Protein 5Z73 (pdb70)

B-factor: mean 41.67, std 11.34, range [18.52, 95.85]

Nearest PDB structures (foldseek):
  5z74-assembly1_B  TM=1.001E+00  e=9.125E-71  Nostoc sp. PCC 7120 = FACHB-418
  5goq-assembly1_A-2  TM=9.683E-01  e=1.823E-48  Nostoc sp. PCC 7120 = FACHB-418
  5goq-assembly1_C-2  TM=9.686E-01  e=5.226E-48  Nostoc sp. PCC 7120 = FACHB-418
  5gop-assembly1_B-2  TM=9.641E-01  e=3.165E-48  Nostoc sp. PCC 7120 = FACHB-418
  5gor-assembly1_D  TM=9.678E-01  e=2.600E-47  Nostoc sp. PCC 7120 = FACHB-418

InterPro domains:
  IPR008928 Six-hairpin glycosidase superfamily [SSF48208] (21-444)
  IPR012341 Six-hairpin glycosidase-like superfamily [G3DSA:1.50.10.10] (38-444)
  IPR024746 Glycosyl hydrolase family 100 [PF12899] (17-450)
  IPR024746 Glycosyl hydrolase family 100 [PTHR31916] (11-460)

Solvent-accessible surface area: 30961 Å² total

Secondary structure (DSSP, 8-state):
-HHHHHHHHHHHHHTEEEETTEEEEE-SB---TTEEEHHHHHHHHHHHHHTT--HHHHHHHHHHHHHS--S---STTSPPTT---SEEEEE-SSSS-EEEEESSTTSSS----SHHHHHHHHHHHHHHHHHT--HHHHSHHHHHHHHH--TTTS-S----SPPB-SS----S-SS--BSBHHHHHHHHHHHHHHH---STT-HHHHHHHHHHHHHHHHHHHHHTEESHHHHHHHHT---SS---GGGS-HHHHHHHS-TT--EEEEEEETTEEEEEEEHHHH--TTTT-S-HHHHHH--HHHHTHHHHT-----EES---HHHHHHHHSS-STT-TTBTTBT-B-TT---HHHHHHTT-HHHHHHHHHHHHHHHTTTTS-S-EESTTS-EEPTTPPSSBHHHHHHHHHHHH---GGGGGGT-/-HHHHHHHHHHHHTEEEETTEEEEE-SB----EEEHHHHHHHHHHHHHTT--HHHHHHHHHHHHHS--S---STTSPPTTPPPSEEEEE----EEEEESSTTSSS----SHHHHHHHHHHHHHHHHHT--HHHHSHHHHHHHHH--TTTS-S----SPPB-SS----S-SS--BS-HHHHHHHHHHHHHHH---TTT-HHHHHHHHHHHHHHHHHHHHHTEE-HHHHHHHHH------GGGTTHHHHHHHS-TT--EEEEEEETTEEEEEEEHHHH--TTTT-S-HHHHHH--HHHHTHHHHT-----EES---HHHHHHHH---GGG-TTBTTBT-B-TT---HHHHHHTT-THHHHHHHHHHHTTTTTTT--S-EESTTS-EEPTTPPSSBHHHHHHHHHHHH---GGGGGGT-

Structure (mmCIF, N/CA/C/O backbone):
data_5Z73
#
_entry.id   5Z73
#
_cell.length_a   166.637
_cell.length_b   82.384
_cell.length_c   94.829
_cell.angle_alpha   90.00
_cell.angle_beta   118.86
_cell.angle_gamma   90.00
#
_symmetry.space_group_name_H-M   'C 1 2 1'
#
loop_
_entity.id
_entity.type
_entity.pdbx_description
1 polymer 'Alr0819 protein'
2 non-polymer GLYCEROL
3 water water
#
loop_
_atom_site.group_PDB
_atom_site.id
_atom_site.type_symbol
_atom_site.label_atom_id
_atom_site.label_alt_id
_atom_site.label_comp_id
_atom_site.label_asym_id
_atom_site.label_entity_id
_atom_site.label_seq_id
_atom_site.pdbx_PDB_ins_code
_atom_site.Cartn_x
_atom_site.Cartn_y
_atom_site.Cartn_z
_atom_site.occupancy
_atom_site.B_iso_or_equiv
_atom_site.auth_seq_id
_atom_site.auth_comp_id
_atom_site.auth_asym_id
_atom_site.auth_atom_id
_atom_site.pdbx_PDB_model_num
ATOM 1 N N . ASN A 1 10 ? 5.554 14.027 48.711 1.00 60.91 10 ASN A N 1
ATOM 2 C CA . ASN A 1 10 ? 5.817 12.877 47.785 1.00 60.76 10 ASN A CA 1
ATOM 3 C C . ASN A 1 10 ? 4.815 12.811 46.633 1.00 58.89 10 ASN A C 1
ATOM 4 O O . ASN A 1 10 ? 5.211 12.758 45.471 1.00 58.69 10 ASN A O 1
ATOM 9 N N . ASP A 1 11 ? 3.525 12.818 46.962 1.00 57.43 11 ASP A N 1
ATOM 10 C CA . ASP A 1 11 ? 2.458 12.800 45.953 1.00 56.69 11 ASP A CA 1
ATOM 11 C C . ASP A 1 11 ? 2.550 13.981 44.983 1.00 55.08 11 ASP A C 1
ATOM 12 O O . ASP A 1 11 ? 2.337 13.819 43.781 1.00 53.33 11 ASP A O 1
ATOM 17 N N . ILE A 1 12 ? 2.874 15.160 45.511 1.00 54.06 12 ILE A N 1
ATOM 18 C CA . ILE A 1 12 ? 2.926 16.391 44.710 1.00 53.82 12 ILE A CA 1
ATOM 19 C C . ILE A 1 12 ? 4.099 16.375 43.724 1.00 52.39 12 ILE A C 1
ATOM 20 O O . ILE A 1 12 ? 3.960 16.810 42.579 1.00 51.75 12 ILE A O 1
ATOM 25 N N . ILE A 1 13 ? 5.244 15.868 44.174 1.00 51.13 13 ILE A N 1
ATOM 26 C CA . ILE A 1 13 ? 6.448 15.814 43.344 1.00 49.89 13 ILE A CA 1
ATOM 27 C C . ILE A 1 13 ? 6.324 14.675 42.332 1.00 47.90 13 ILE A C 1
ATOM 28 O O . ILE A 1 13 ? 6.702 14.826 41.168 1.00 46.46 13 ILE A O 1
ATOM 33 N N . GLU A 1 14 ? 5.793 13.541 42.781 1.00 47.45 14 GLU A N 1
ATOM 34 C CA . GLU A 1 14 ? 5.550 12.401 41.894 1.00 47.37 14 GLU A CA 1
ATOM 35 C C . GLU A 1 14 ? 4.572 12.764 40.776 1.00 46.79 14 GLU A C 1
ATOM 36 O O . GLU A 1 14 ? 4.731 12.318 39.639 1.00 44.73 14 GLU A O 1
ATOM 42 N N . GLU A 1 15 ? 3.571 13.580 41.100 1.00 46.09 15 GLU A N 1
ATOM 43 C CA . GLU A 1 15 ? 2.606 14.035 40.102 1.00 47.15 15 GLU A CA 1
ATOM 44 C C . GLU A 1 15 ? 3.253 14.997 39.101 1.00 44.29 15 GLU A C 1
ATOM 45 O O . GLU A 1 15 ? 2.979 14.928 37.907 1.00 42.52 15 GLU A O 1
ATOM 51 N N . SER A 1 16 ? 4.112 15.887 39.589 1.00 42.76 16 SER A N 1
ATOM 52 C CA . SER A 1 16 ? 4.856 16.799 38.710 1.00 42.37 16 SER A CA 1
ATOM 53 C C . SER A 1 16 ? 5.804 16.027 37.785 1.00 40.37 16 SER A C 1
ATOM 54 O O . SER A 1 16 ? 5.936 16.350 36.601 1.00 38.28 16 SER A O 1
ATOM 57 N N . ALA A 1 17 ? 6.457 15.008 38.338 1.00 39.47 17 ALA A N 1
ATOM 58 C CA . ALA A 1 17 ? 7.340 14.137 37.564 1.00 39.29 17 ALA A CA 1
ATOM 59 C C . ALA A 1 17 ? 6.545 13.371 36.512 1.00 39.95 17 ALA A C 1
ATOM 60 O O . ALA A 1 17 ? 6.931 13.325 35.346 1.00 37.89 17 ALA A O 1
ATOM 62 N N . TRP A 1 18 ? 5.429 12.779 36.933 1.00 41.88 18 TRP A N 1
ATOM 63 C CA . TRP A 1 18 ? 4.572 12.009 36.029 1.00 45.14 18 TRP A CA 1
ATOM 64 C C . TRP A 1 18 ? 4.069 12.857 34.859 1.00 44.62 18 TRP A C 1
ATOM 65 O O . TRP A 1 18 ? 4.000 12.379 33.727 1.00 43.64 18 TRP A O 1
ATOM 76 N N . GLU A 1 19 ? 3.723 14.111 35.137 1.00 45.55 19 GLU A N 1
ATOM 77 C CA . GLU A 1 19 ? 3.277 15.036 34.090 1.00 46.46 19 GLU A CA 1
ATOM 78 C C . GLU A 1 19 ? 4.389 15.314 33.075 1.00 44.73 19 GLU A C 1
ATOM 79 O O . GLU A 1 19 ? 4.131 15.384 31.872 1.00 41.96 19 GLU A O 1
ATOM 85 N N . ALA A 1 20 ? 5.619 15.461 33.562 1.00 42.52 20 ALA A N 1
ATOM 86 C CA . ALA A 1 20 ? 6.781 15.610 32.684 1.00 41.49 20 ALA A CA 1
ATOM 87 C C . ALA A 1 20 ? 6.996 14.365 31.816 1.00 41.20 20 ALA A C 1
ATOM 88 O O . ALA A 1 20 ? 7.261 14.473 30.621 1.00 41.60 20 ALA A O 1
ATOM 90 N N . LEU A 1 21 ? 6.861 13.188 32.418 1.00 41.03 21 LEU A N 1
ATOM 91 C CA . LEU A 1 21 ? 7.085 11.927 31.706 1.00 41.75 21 LEU A CA 1
ATOM 92 C C . LEU A 1 21 ? 6.134 11.743 30.520 1.00 42.74 21 LEU A C 1
ATOM 93 O O . LEU A 1 21 ? 6.555 11.314 29.445 1.00 41.53 21 LEU A O 1
ATOM 98 N N . GLU A 1 22 ? 4.858 12.070 30.710 1.00 44.10 22 GLU A N 1
ATOM 99 C CA . GLU A 1 22 ? 3.873 11.935 29.630 1.00 44.75 22 GLU A CA 1
ATOM 100 C C . GLU A 1 22 ? 4.185 12.848 28.446 1.00 43.39 22 GLU A C 1
ATOM 101 O O . GLU A 1 22 ? 3.952 12.477 27.297 1.00 42.39 22 GLU A O 1
ATOM 107 N N . LYS A 1 23 ? 4.730 14.031 28.727 1.00 42.71 23 LYS A N 1
ATOM 108 C CA . LYS A 1 23 ? 5.145 14.959 27.671 1.00 42.67 23 LYS A CA 1
ATOM 109 C C . LYS A 1 23 ? 6.303 14.430 26.823 1.00 40.93 23 LYS A C 1
ATOM 110 O O . LYS A 1 23 ? 6.467 14.841 25.674 1.00 39.56 23 LYS A O 1
ATOM 116 N N . SER A 1 24 ? 7.111 13.538 27.394 1.00 38.25 24 SER A N 1
ATOM 117 C CA . SER A 1 24 ? 8.277 12.994 26.694 1.00 37.58 24 SER A CA 1
ATOM 118 C C . SER A 1 24 ? 7.929 11.855 25.730 1.00 37.85 24 SER A C 1
ATOM 119 O O . SER A 1 24 ? 8.787 11.402 24.976 1.00 36.11 24 SER A O 1
ATOM 122 N N . ILE A 1 25 ? 6.679 11.396 25.757 1.00 38.78 25 ILE A N 1
ATOM 123 C CA . ILE A 1 25 ? 6.238 10.293 24.898 1.00 39.66 25 ILE A CA 1
ATOM 124 C C . ILE A 1 25 ? 6.449 10.636 23.421 1.00 39.64 25 ILE A C 1
ATOM 125 O O . ILE A 1 25 ? 6.095 11.723 22.966 1.00 39.89 25 ILE A O 1
ATOM 130 N N . LEU A 1 26 ? 7.051 9.696 22.697 1.00 39.37 26 LEU A N 1
ATOM 131 C CA . LEU A 1 26 ? 7.333 9.834 21.272 1.00 39.82 26 LEU A CA 1
ATOM 132 C C . LEU A 1 26 ? 6.310 9.027 20.480 1.00 40.09 26 LEU A C 1
ATOM 133 O O . LEU A 1 26 ? 6.056 7.867 20.796 1.00 38.85 26 LEU A O 1
ATOM 138 N N . TYR A 1 27 ? 5.743 9.647 19.446 1.00 41.75 27 TYR A N 1
ATOM 139 C CA . TYR A 1 27 ? 4.687 9.029 18.645 1.00 43.26 27 TYR A CA 1
ATOM 140 C C . TYR A 1 27 ? 5.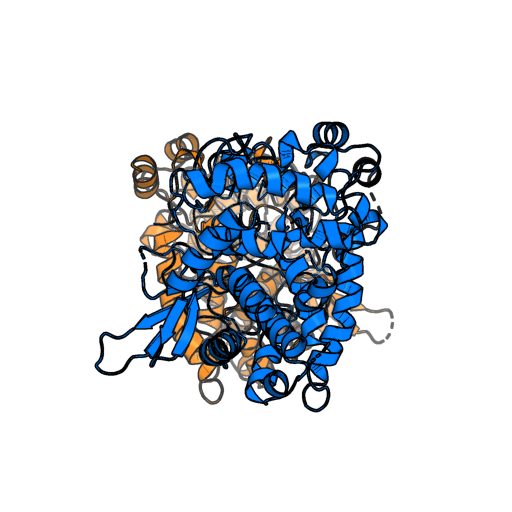152 8.684 17.233 1.00 43.41 27 TYR A C 1
ATOM 141 O O . TYR A 1 27 ? 5.923 9.422 16.616 1.00 43.47 27 TYR A O 1
ATOM 150 N N . TYR A 1 28 ? 4.669 7.549 16.739 1.00 43.85 28 TYR A N 1
ATOM 151 C CA . TYR A 1 28 ? 4.990 7.060 15.400 1.00 44.89 28 TYR A CA 1
ATOM 152 C C . TYR A 1 28 ? 3.728 6.440 14.797 1.00 45.40 28 TYR A C 1
ATOM 153 O O . TYR A 1 28 ? 3.193 5.471 15.333 1.00 45.24 28 TYR A O 1
ATOM 162 N N . LYS A 1 29 ? 3.253 7.021 13.696 1.00 47.44 29 LYS A N 1
ATOM 163 C CA . LYS A 1 29 ? 1.992 6.608 13.056 1.00 48.13 29 LYS A CA 1
ATOM 164 C C . LYS A 1 29 ? 0.809 6.735 14.021 1.00 48.36 29 LYS A C 1
ATOM 165 O O . LYS A 1 29 ? -0.103 5.905 14.011 1.00 48.89 29 LYS A O 1
ATOM 171 N N . GLY A 1 30 ? 0.843 7.758 14.872 1.00 48.73 30 GLY A N 1
ATOM 172 C CA . GLY A 1 30 ? -0.202 7.974 15.877 1.00 49.11 30 GLY A CA 1
ATOM 173 C C . GLY A 1 30 ? -0.085 7.120 17.133 1.00 49.89 30 GLY A C 1
ATOM 174 O O . GLY A 1 30 ? -0.804 7.356 18.106 1.00 49.55 30 GLY A O 1
ATOM 175 N N . ARG A 1 31 ? 0.813 6.133 17.115 1.00 50.26 31 ARG A N 1
ATOM 176 C CA . ARG A 1 31 ? 1.039 5.236 18.253 1.00 50.96 31 ARG A CA 1
ATOM 177 C C . ARG A 1 31 ? 2.242 5.686 19.083 1.00 48.82 31 ARG A C 1
ATOM 178 O O . ARG A 1 31 ? 3.230 6.160 18.527 1.00 46.99 31 ARG A O 1
ATOM 186 N N . PRO A 1 32 ? 2.179 5.501 20.414 1.00 47.06 32 PRO A N 1
ATOM 187 C CA . PRO A 1 32 ? 3.362 5.757 21.229 1.00 45.82 32 PRO A CA 1
ATOM 188 C C . PRO A 1 32 ? 4.383 4.638 21.054 1.00 43.47 32 PRO A C 1
ATOM 189 O O . PRO A 1 32 ? 4.035 3.470 21.201 1.00 43.58 32 PRO A O 1
ATOM 193 N N . VAL A 1 33 ? 5.624 4.996 20.733 1.00 42.10 33 VAL A N 1
ATOM 194 C CA . VAL A 1 33 ? 6.681 3.996 20.498 1.00 41.16 33 VAL A CA 1
ATOM 195 C C . VAL A 1 33 ? 7.903 4.132 21.411 1.00 39.35 33 VAL A C 1
ATOM 196 O O . VAL A 1 33 ? 8.848 3.357 21.292 1.00 38.82 33 VAL A O 1
ATOM 200 N N . GLY A 1 34 ? 7.879 5.103 22.315 1.00 38.77 34 GLY A N 1
ATOM 201 C CA . GLY A 1 34 ? 8.986 5.326 23.246 1.00 38.24 34 GLY A CA 1
ATOM 202 C C . GLY A 1 34 ? 8.890 6.682 23.916 1.00 38.07 34 GLY A C 1
ATOM 203 O O . GLY A 1 34 ? 7.861 7.354 23.827 1.00 38.73 34 GLY A O 1
ATOM 204 N N . THR A 1 35 ? 9.959 7.070 24.606 1.00 37.39 35 THR A N 1
ATOM 205 C CA . THR A 1 35 ? 10.092 8.426 25.147 1.00 36.20 35 THR A CA 1
ATOM 206 C C . THR A 1 35 ? 11.368 9.062 24.622 1.00 36.58 35 THR A C 1
ATOM 207 O O . THR A 1 35 ? 12.353 8.367 24.372 1.00 36.87 35 THR A O 1
ATOM 211 N N . VAL A 1 36 ? 11.346 10.381 24.439 1.00 35.26 36 VAL A N 1
ATOM 212 C CA . VAL A 1 36 ? 12.550 11.104 24.037 1.00 35.45 36 VAL A CA 1
ATOM 213 C C . VAL A 1 36 ? 13.527 11.206 25.205 1.00 34.62 36 VAL A C 1
ATOM 214 O O . VAL A 1 36 ? 13.141 11.046 26.364 1.00 33.36 36 VAL A O 1
ATOM 218 N N . ALA A 1 37 ? 14.787 11.479 24.885 1.00 35.25 37 ALA A N 1
ATOM 219 C CA . ALA A 1 37 ? 15.850 11.571 25.892 1.00 36.11 37 ALA A CA 1
ATOM 220 C C . ALA A 1 37 ? 15.663 12.781 26.811 1.00 36.84 37 ALA A C 1
ATOM 221 O O . ALA A 1 37 ? 15.897 12.702 28.015 1.00 33.99 37 ALA A O 1
ATOM 223 N N . ALA A 1 38 ? 15.246 13.900 26.229 1.00 38.81 38 ALA A N 1
ATOM 224 C CA . ALA A 1 38 ? 14.990 15.116 26.992 1.00 40.58 38 ALA A CA 1
ATOM 225 C C . ALA A 1 38 ? 13.987 15.988 26.251 1.00 42.90 38 ALA A C 1
ATOM 226 O O . ALA A 1 38 ? 14.231 16.385 25.115 1.00 43.41 38 ALA A O 1
ATOM 228 N N . PHE A 1 39 ? 12.859 16.281 26.889 1.00 46.67 39 PHE A N 1
ATOM 229 C CA . PHE A 1 39 ? 11.806 17.051 26.230 1.00 50.30 39 PHE A CA 1
ATOM 230 C C . PHE A 1 39 ? 12.194 18.521 26.119 1.00 52.98 39 PHE A C 1
ATOM 231 O O . PHE A 1 39 ? 12.687 19.119 27.076 1.00 52.51 39 PHE A O 1
ATOM 239 N N . ASP A 1 40 ? 11.965 19.084 24.936 1.00 56.68 40 ASP A N 1
ATOM 240 C CA . ASP A 1 40 ? 12.228 20.494 24.663 1.00 59.37 40 ASP A CA 1
ATOM 241 C C . ASP A 1 40 ? 11.058 21.082 23.875 1.00 60.22 40 ASP A C 1
ATOM 242 O O . ASP A 1 40 ? 10.812 20.698 22.733 1.00 61.02 40 ASP A O 1
ATOM 247 N N . ASN A 1 47 ? 17.169 15.106 19.695 1.00 65.10 47 ASN A N 1
ATOM 248 C CA . ASN A 1 47 ? 16.070 15.790 19.023 1.00 64.86 47 ASN A CA 1
ATOM 249 C C . ASN A 1 47 ? 14.695 15.433 19.579 1.00 64.47 47 ASN A C 1
ATOM 250 O O . ASN A 1 47 ? 14.533 14.495 20.363 1.00 62.81 47 ASN A O 1
ATOM 255 N N . TYR A 1 48 ? 13.713 16.212 19.138 1.00 64.39 48 TYR A N 1
ATOM 256 C CA . TYR A 1 48 ? 12.306 16.060 19.516 1.00 63.65 48 TYR A CA 1
ATOM 257 C C . TYR A 1 48 ? 11.692 14.733 19.061 1.00 61.43 48 TYR A C 1
ATOM 258 O O . TYR A 1 48 ? 10.629 14.340 19.544 1.00 60.55 48 TYR A O 1
ATOM 267 N N . ASP A 1 49 ? 12.355 14.069 18.116 1.00 58.59 49 ASP A N 1
ATOM 268 C CA . ASP A 1 49 ? 11.858 12.831 17.521 1.00 57.21 49 ASP A CA 1
ATOM 269 C C . ASP A 1 49 ? 12.786 11.635 17.761 1.00 53.96 49 ASP A C 1
ATOM 270 O O . ASP A 1 49 ? 12.807 10.716 16.952 1.00 53.76 49 ASP A O 1
ATOM 275 N N . GLN A 1 50 ? 13.516 11.633 18.877 1.00 50.51 50 GLN A N 1
ATOM 276 C CA . GLN A 1 50 ? 14.576 10.638 19.118 1.00 48.09 50 GLN A CA 1
ATOM 277 C C . GLN A 1 50 ? 14.397 9.862 20.427 1.00 44.21 50 GLN A C 1
ATOM 278 O O . GLN A 1 50 ? 14.175 10.461 21.473 1.00 44.75 50 GLN A O 1
ATOM 284 N N . CYS A 1 51 ? 14.527 8.535 20.359 1.00 40.16 51 CYS A N 1
ATOM 285 C CA . CYS A 1 51 ? 14.396 7.657 21.533 1.00 37.25 51 CYS A CA 1
ATOM 286 C C . CYS A 1 51 ? 15.616 6.750 21.713 1.00 36.09 51 CYS A C 1
ATOM 287 O O . CYS A 1 51 ? 15.976 6.009 20.799 1.00 35.33 51 CYS A O 1
ATOM 290 N N . PHE A 1 52 ? 16.227 6.801 22.897 1.00 34.46 52 PHE A N 1
ATOM 291 C CA . PHE A 1 52 ? 17.359 5.934 23.244 1.00 33.30 52 PHE A CA 1
ATOM 292 C C . PHE A 1 52 ? 16.899 4.696 24.011 1.00 32.61 52 PHE A C 1
ATOM 293 O O . PHE A 1 52 ? 16.114 4.795 24.953 1.00 32.05 52 PHE A O 1
ATOM 301 N N . VAL A 1 53 ? 17.417 3.536 23.614 1.00 32.34 53 VAL A N 1
ATOM 302 C CA . VAL A 1 53 ? 17.044 2.263 24.228 1.00 31.43 53 VAL A CA 1
ATOM 303 C C . VAL A 1 53 ? 17.355 2.247 25.724 1.00 30.43 53 VAL A C 1
ATOM 304 O O . VAL A 1 53 ? 16.484 1.937 26.532 1.00 30.29 53 VAL A O 1
ATOM 308 N N . ARG A 1 54 ? 18.588 2.585 26.094 1.00 29.55 54 ARG A N 1
ATOM 309 C CA . ARG A 1 54 ? 18.972 2.554 27.512 1.00 29.11 54 ARG A CA 1
ATOM 310 C C . ARG A 1 54 ? 18.123 3.521 28.341 1.00 29.06 54 ARG A C 1
ATOM 311 O O . ARG A 1 54 ? 17.716 3.192 29.450 1.00 29.28 54 ARG A O 1
ATOM 319 N N . ASP A 1 55 ? 17.845 4.696 27.784 1.00 29.03 55 ASP A N 1
ATOM 320 C CA . ASP A 1 55 ? 17.000 5.696 28.455 1.00 29.85 55 ASP A CA 1
ATOM 321 C C . ASP A 1 55 ? 15.564 5.202 28.651 1.00 29.70 55 ASP A C 1
ATOM 322 O O . ASP A 1 55 ? 14.947 5.457 29.687 1.00 29.64 55 ASP A O 1
ATOM 327 N N . PHE A 1 56 ? 15.046 4.480 27.663 1.00 30.31 56 PHE A N 1
ATOM 328 C CA . PHE A 1 56 ? 13.650 4.038 27.679 1.00 31.04 56 PHE A CA 1
ATOM 329 C C . PHE A 1 56 ? 13.359 3.011 28.778 1.00 31.11 56 PHE A C 1
ATOM 330 O O . PHE A 1 56 ? 12.216 2.865 29.204 1.00 32.72 56 PHE A O 1
ATOM 338 N N . VAL A 1 57 ? 14.394 2.328 29.260 1.00 31.39 57 VAL A N 1
ATOM 339 C CA . VAL A 1 57 ? 14.224 1.286 30.277 1.00 30.65 57 VAL A CA 1
ATOM 340 C C . VAL A 1 57 ? 13.416 1.794 31.474 1.00 30.32 57 VAL A C 1
ATOM 341 O O . VAL A 1 57 ? 12.406 1.196 31.837 1.00 28.74 57 VAL A O 1
ATOM 345 N N . SER A 1 58 ? 13.863 2.891 32.081 1.00 29.55 58 SER A N 1
ATOM 346 C CA . SER A 1 58 ? 13.172 3.454 33.245 1.00 30.01 58 SER A CA 1
ATOM 347 C C . SER A 1 58 ? 11.734 3.850 32.909 1.00 30.08 58 SER A C 1
ATOM 348 O O . SER A 1 58 ? 10.818 3.568 33.681 1.00 30.30 58 SER A O 1
ATOM 351 N N . SER A 1 59 ? 11.547 4.497 31.760 1.00 31.05 59 SER A N 1
ATOM 352 C CA . SER A 1 59 ? 10.209 4.865 31.278 1.00 32.04 59 SER A CA 1
ATOM 353 C C . SER A 1 59 ? 9.328 3.628 31.109 1.00 33.03 59 SER A C 1
ATOM 354 O O . SER A 1 59 ? 8.195 3.588 31.586 1.00 33.87 59 SER A O 1
ATOM 357 N N . ALA A 1 60 ? 9.872 2.633 30.413 1.00 33.34 60 ALA A N 1
ATOM 358 C CA . ALA A 1 60 ? 9.174 1.379 30.129 1.00 32.89 60 ALA A CA 1
ATOM 359 C C . ALA A 1 60 ? 8.685 0.706 31.400 1.00 33.04 60 ALA A C 1
ATOM 360 O O . ALA A 1 60 ? 7.522 0.316 31.496 1.00 32.29 60 ALA A O 1
ATOM 362 N N . LEU A 1 61 ? 9.580 0.581 32.376 1.00 32.85 61 LEU A N 1
ATOM 363 C CA . LEU A 1 61 ? 9.254 -0.058 33.647 1.00 33.33 61 LEU A CA 1
ATOM 364 C C . LEU A 1 61 ? 8.116 0.661 34.376 1.00 34.98 61 LEU A C 1
ATOM 365 O O . LEU A 1 61 ? 7.202 0.013 34.880 1.00 34.47 61 LEU A O 1
ATOM 370 N N . ILE A 1 62 ? 8.167 1.991 34.416 1.00 36.33 62 ILE A N 1
ATOM 371 C CA . ILE A 1 62 ? 7.085 2.792 35.005 1.00 37.97 62 ILE A CA 1
ATOM 372 C C . ILE A 1 62 ? 5.768 2.556 34.268 1.00 38.27 62 ILE A C 1
ATOM 373 O O . ILE A 1 62 ? 4.732 2.334 34.896 1.00 38.67 62 ILE A O 1
ATOM 378 N N . PHE A 1 63 ? 5.811 2.606 32.942 1.00 38.23 63 PHE A N 1
ATOM 379 C CA . PHE A 1 63 ? 4.611 2.384 32.141 1.00 39.07 63 PHE A CA 1
ATOM 380 C C . PHE A 1 63 ? 4.016 0.995 32.386 1.00 39.56 63 PHE A C 1
ATOM 381 O O . PHE A 1 63 ? 2.796 0.860 32.500 1.00 40.11 63 PHE A O 1
ATOM 389 N N . LEU A 1 64 ? 4.874 -0.022 32.484 1.00 38.45 64 LEU A N 1
ATOM 390 C CA . LEU A 1 64 ? 4.433 -1.390 32.792 1.00 38.10 64 LEU A CA 1
ATOM 391 C C . LEU A 1 64 ? 3.791 -1.492 34.177 1.00 38.91 64 LEU A C 1
ATOM 392 O O . LEU A 1 64 ? 2.802 -2.208 34.359 1.00 37.79 64 LEU A O 1
ATOM 397 N N . ILE A 1 65 ? 4.360 -0.785 35.150 1.00 38.90 65 ILE A N 1
ATOM 398 C CA . ILE A 1 65 ? 3.816 -0.761 36.504 1.00 39.40 65 ILE A CA 1
ATOM 399 C C . ILE A 1 65 ? 2.422 -0.126 36.523 1.00 40.58 65 ILE A C 1
ATOM 400 O O . ILE A 1 65 ? 1.556 -0.560 37.281 1.00 39.40 65 ILE A O 1
ATOM 405 N N . LYS A 1 66 ? 2.213 0.891 35.686 1.00 41.92 66 LYS A N 1
ATOM 406 C CA . LYS A 1 66 ? 0.914 1.577 35.599 1.00 44.15 66 LYS A CA 1
ATOM 407 C C . LYS A 1 66 ? -0.061 0.946 34.591 1.00 44.81 66 LYS A C 1
ATOM 408 O O . LYS A 1 66 ? -1.097 1.531 34.280 1.00 44.94 66 LYS A O 1
ATOM 414 N N . GLY A 1 67 ? 0.272 -0.240 34.088 1.00 45.12 67 GLY A N 1
ATOM 415 C CA . GLY A 1 67 ? -0.611 -0.975 33.181 1.00 45.71 67 GLY A CA 1
ATOM 416 C C . GLY A 1 67 ? -0.660 -0.441 31.759 1.00 46.32 67 GLY A C 1
ATOM 417 O O . GLY A 1 67 ? -1.516 -0.848 30.977 1.00 45.91 67 GLY A O 1
ATOM 418 N N . LYS A 1 68 ? 0.249 0.472 31.424 1.00 46.60 68 LYS A N 1
ATOM 419 C CA . LYS A 1 68 ? 0.336 1.025 30.074 1.00 47.11 68 LYS A CA 1
ATOM 420 C C . LYS A 1 68 ? 1.369 0.238 29.275 1.00 46.01 68 LYS A C 1
ATOM 421 O O . LYS A 1 68 ? 2.495 0.691 29.064 1.00 45.13 68 LYS A O 1
ATOM 427 N N . THR A 1 69 ? 0.967 -0.950 28.834 1.00 45.01 69 THR A N 1
ATOM 428 C CA . THR A 1 69 ? 1.894 -1.911 28.233 1.00 43.80 69 THR A CA 1
ATOM 429 C C . THR A 1 69 ? 2.091 -1.717 26.727 1.00 43.34 69 THR A C 1
ATOM 430 O O . THR A 1 69 ? 3.106 -2.148 26.178 1.00 42.28 69 THR A O 1
ATOM 434 N N . ASP A 1 70 ? 1.131 -1.072 26.066 1.00 42.75 70 ASP A N 1
ATOM 435 C CA . ASP A 1 70 ? 1.150 -0.953 24.603 1.00 43.22 70 ASP A CA 1
ATOM 436 C C . ASP A 1 70 ? 2.373 -0.203 24.079 1.00 41.35 70 ASP A C 1
ATOM 437 O O . ASP A 1 70 ? 2.973 -0.614 23.089 1.00 40.38 70 ASP A O 1
ATOM 442 N N . ILE A 1 71 ? 2.733 0.898 24.733 1.00 39.66 71 ILE A N 1
ATOM 443 C CA . ILE A 1 71 ? 3.918 1.672 24.333 1.00 38.15 71 ILE A CA 1
ATOM 444 C C . ILE A 1 71 ? 5.187 0.807 24.361 1.00 36.59 71 ILE A C 1
ATOM 445 O O . ILE A 1 71 ? 6.039 0.918 23.481 1.00 36.91 71 ILE A O 1
ATOM 450 N N . VAL A 1 72 ? 5.287 -0.061 25.362 1.00 35.51 72 VAL A N 1
ATOM 451 C CA . VAL A 1 72 ? 6.436 -0.952 25.514 1.00 35.61 72 VAL A CA 1
ATOM 452 C C . VAL A 1 72 ? 6.425 -2.006 24.406 1.00 35.82 72 VAL A C 1
ATOM 453 O O . VAL A 1 72 ? 7.458 -2.278 23.795 1.00 33.75 72 VAL A O 1
ATOM 457 N N . ARG A 1 73 ? 5.251 -2.584 24.145 1.00 36.10 73 ARG A N 1
ATOM 458 C CA . ARG A 1 73 ? 5.081 -3.545 23.047 1.00 37.16 73 ARG A CA 1
ATOM 459 C C . ARG A 1 73 ? 5.509 -2.930 21.723 1.00 36.17 73 ARG A C 1
ATOM 460 O O . ARG A 1 73 ? 6.262 -3.540 20.966 1.00 35.07 73 ARG A O 1
ATOM 468 N N . ASN A 1 74 ? 5.023 -1.718 21.456 1.00 36.77 74 ASN A N 1
ATOM 469 C CA . ASN A 1 74 ? 5.343 -0.994 20.221 1.00 37.06 74 ASN A CA 1
ATOM 470 C C . ASN A 1 74 ? 6.837 -0.726 20.082 1.00 36.70 74 ASN A C 1
ATOM 471 O O . ASN A 1 74 ? 7.405 -0.893 19.004 1.00 37.77 74 ASN A O 1
ATOM 476 N N . PHE A 1 75 ? 7.460 -0.297 21.176 1.00 34.86 75 PHE A N 1
ATOM 477 C CA . PHE A 1 75 ? 8.912 -0.089 21.210 1.00 33.95 75 PHE A CA 1
ATOM 478 C C . PHE A 1 75 ? 9.658 -1.374 20.845 1.00 33.79 75 PHE A C 1
ATOM 479 O O . PHE A 1 75 ? 10.558 -1.357 20.007 1.00 33.60 75 PHE A O 1
ATOM 487 N N . LEU A 1 76 ? 9.274 -2.482 21.475 1.00 33.76 76 LEU A N 1
ATOM 488 C CA . LEU A 1 76 ? 9.938 -3.770 21.254 1.00 34.51 76 LEU A CA 1
ATOM 489 C C . LEU A 1 76 ? 9.794 -4.260 19.816 1.00 35.88 76 LEU A C 1
ATOM 490 O O . LEU A 1 76 ? 10.753 -4.756 19.223 1.00 35.30 76 LEU A O 1
ATOM 495 N N . GLU A 1 77 ? 8.591 -4.111 19.267 1.00 36.87 77 GLU A N 1
ATOM 496 C CA . GLU A 1 77 ? 8.297 -4.518 17.893 1.00 37.65 77 GLU A CA 1
ATOM 497 C C . GLU A 1 77 ? 9.105 -3.721 16.872 1.00 37.43 77 GLU A C 1
ATOM 498 O O . GLU A 1 77 ? 9.686 -4.295 15.953 1.00 37.52 77 GLU A O 1
ATOM 504 N N . GLU A 1 78 ? 9.148 -2.401 17.041 1.00 37.29 78 GLU A N 1
ATOM 505 C CA . GLU A 1 78 ? 9.829 -1.534 16.083 1.00 38.12 78 GLU A CA 1
ATOM 506 C C . GLU A 1 78 ? 11.352 -1.655 16.170 1.00 37.27 78 GLU A C 1
ATOM 507 O O . GLU A 1 78 ? 12.027 -1.720 15.146 1.00 36.95 78 GLU A O 1
ATOM 513 N N . THR A 1 79 ? 11.893 -1.691 17.385 1.00 36.51 79 THR A N 1
ATOM 514 C CA . THR A 1 79 ? 13.341 -1.868 17.562 1.00 36.00 79 THR A CA 1
ATOM 515 C C . THR A 1 79 ? 13.815 -3.230 17.032 1.00 35.75 79 THR A C 1
ATOM 516 O O . THR A 1 79 ? 14.911 -3.339 16.481 1.00 35.37 79 THR A O 1
ATOM 520 N N . LEU A 1 80 ? 12.985 -4.260 17.187 1.00 36.21 80 LEU A N 1
ATOM 521 C CA . LEU A 1 80 ? 13.297 -5.585 16.637 1.00 36.59 80 LEU A CA 1
ATOM 522 C C . LEU A 1 80 ? 13.495 -5.522 15.119 1.00 36.80 80 LEU A C 1
ATOM 523 O O . LEU A 1 80 ? 14.393 -6.166 14.579 1.00 36.41 80 LEU A O 1
ATOM 528 N N . LYS A 1 81 ? 12.660 -4.734 14.445 1.00 37.56 81 LYS A N 1
ATOM 529 C CA . LYS A 1 81 ? 12.742 -4.566 12.991 1.00 38.41 81 LYS A CA 1
ATOM 530 C C . LYS A 1 81 ? 14.018 -3.844 12.545 1.00 37.55 81 LYS A C 1
ATOM 531 O O . LYS A 1 81 ? 14.473 -4.025 11.419 1.00 36.04 81 LYS A O 1
ATOM 537 N N . LEU A 1 82 ? 14.578 -3.017 13.425 1.00 36.50 82 LEU A N 1
ATOM 538 C CA . LEU A 1 82 ? 15.797 -2.263 13.121 1.00 35.40 82 LEU A CA 1
ATOM 539 C C . LEU A 1 82 ? 17.065 -3.099 13.297 1.00 35.31 82 LEU A C 1
ATOM 540 O O . LEU A 1 82 ? 18.131 -2.721 12.822 1.00 34.50 82 LEU A O 1
ATOM 545 N N . GLN A 1 83 ? 16.943 -4.230 13.981 1.00 35.13 83 GLN A N 1
ATOM 546 C CA . GLN A 1 83 ? 18.066 -5.139 14.203 1.00 35.44 83 GLN A CA 1
ATOM 547 C C . GLN A 1 83 ? 18.580 -5.712 12.877 1.00 35.99 83 GLN A C 1
ATOM 548 O O . GLN A 1 83 ? 17.781 -6.203 12.076 1.00 35.26 83 GLN A O 1
ATOM 554 N N . PRO A 1 84 ? 19.908 -5.651 12.638 1.00 35.71 84 PRO A N 1
ATOM 555 C CA . PRO A 1 84 ? 20.445 -6.336 11.462 1.00 36.68 84 PRO A CA 1
ATOM 556 C C . PRO A 1 84 ? 20.322 -7.846 11.608 1.00 36.99 84 PRO A C 1
ATOM 557 O O . PRO A 1 84 ? 20.695 -8.404 12.643 1.00 35.61 84 PRO A O 1
ATOM 561 N N . LYS A 1 85 ? 19.781 -8.490 10.579 1.00 38.32 85 LYS A N 1
ATOM 562 C CA . LYS A 1 85 ? 19.500 -9.926 10.619 1.00 39.43 85 LYS A CA 1
ATOM 563 C C . LYS A 1 85 ? 20.618 -10.766 10.011 1.00 40.52 85 LYS A C 1
ATOM 564 O O . LYS A 1 85 ? 20.740 -11.954 10.315 1.00 40.82 85 LYS A O 1
ATOM 570 N N . ASP A 1 86 ? 21.440 -10.147 9.169 1.00 42.37 86 ASP A N 1
ATOM 571 C CA . ASP A 1 86 ? 22.470 -10.867 8.428 1.00 43.94 86 ASP A CA 1
ATOM 572 C C . ASP A 1 86 ? 23.883 -10.448 8.822 1.00 44.63 86 ASP A C 1
ATOM 573 O O . ASP A 1 86 ? 24.101 -9.367 9.371 1.00 43.32 86 ASP A O 1
ATOM 578 N N . ARG A 1 87 ? 24.832 -11.336 8.539 1.00 45.11 87 ARG A N 1
ATOM 579 C CA . ARG A 1 87 ? 26.252 -11.084 8.762 1.00 46.46 87 ARG A CA 1
ATOM 580 C C . ARG A 1 87 ? 26.689 -9.840 7.992 1.00 45.73 87 ARG A C 1
ATOM 581 O O . ARG A 1 87 ? 26.277 -9.636 6.852 1.00 45.43 87 ARG A O 1
ATOM 589 N N . GLN A 1 88 ? 27.516 -9.014 8.624 1.00 45.39 88 GLN A N 1
ATOM 590 C CA . GLN A 1 88 ? 27.989 -7.778 8.008 1.00 45.53 88 GLN A CA 1
ATOM 591 C C . GLN A 1 88 ? 29.510 -7.790 7.867 1.00 46.00 88 GLN A C 1
ATOM 592 O O . GLN A 1 88 ? 30.235 -7.778 8.864 1.00 47.09 88 GLN A O 1
ATOM 598 N N . LEU A 1 89 ? 29.977 -7.810 6.619 1.00 45.28 89 LEU A N 1
ATOM 599 C CA . LEU A 1 89 ? 31.410 -7.847 6.311 1.00 45.03 89 LEU A CA 1
ATOM 600 C C . LEU A 1 89 ? 31.976 -6.502 5.866 1.00 44.92 89 LEU A C 1
ATOM 601 O O . LEU A 1 89 ? 33.186 -6.378 5.687 1.00 45.57 89 LEU A O 1
ATOM 606 N N . ASP A 1 90 ? 31.114 -5.503 5.683 1.00 45.07 90 ASP A N 1
ATOM 607 C CA . ASP A 1 90 ? 31.556 -4.169 5.273 1.00 45.46 90 ASP A CA 1
ATOM 608 C C . ASP A 1 90 ? 31.782 -3.252 6.473 1.00 45.04 90 ASP A C 1
ATOM 609 O O . ASP A 1 90 ? 31.113 -3.373 7.504 1.00 44.62 90 ASP A O 1
ATOM 614 N N . ALA A 1 91 ? 32.732 -2.333 6.319 1.00 43.43 91 ALA A N 1
ATOM 615 C CA . ALA A 1 91 ? 33.040 -1.344 7.348 1.00 43.17 91 ALA A CA 1
ATOM 616 C C . ALA A 1 91 ? 31.922 -0.310 7.453 1.00 42.82 91 ALA A C 1
ATOM 617 O O . ALA A 1 91 ? 31.178 -0.096 6.499 1.00 42.43 91 ALA A O 1
ATOM 619 N N . TYR A 1 92 ? 31.813 0.317 8.622 1.00 42.08 92 TYR A N 1
ATOM 620 C CA . TYR A 1 92 ? 30.833 1.384 8.878 1.00 42.99 92 TYR A CA 1
ATOM 621 C C . TYR A 1 92 ? 29.371 0.922 8.813 1.00 42.30 92 TYR A C 1
ATOM 622 O O . TYR A 1 92 ? 28.471 1.727 8.563 1.00 42.06 92 TYR A O 1
ATOM 631 N N . LYS A 1 93 ? 29.148 -0.367 9.053 1.00 42.19 93 LYS A N 1
ATOM 632 C CA . LYS A 1 93 ? 27.807 -0.946 9.086 1.00 42.68 93 LYS A CA 1
ATOM 633 C C . LYS A 1 93 ? 27.690 -1.782 10.355 1.00 40.27 93 LYS A C 1
ATOM 634 O O . LYS A 1 93 ? 28.666 -2.407 10.766 1.00 38.31 93 LYS A O 1
ATOM 640 N N . PRO A 1 94 ? 26.497 -1.808 10.977 1.00 39.23 94 PRO A N 1
ATOM 641 C CA . PRO A 1 94 ? 26.363 -2.470 12.276 1.00 37.97 94 PRO A CA 1
ATOM 642 C C . PRO A 1 94 ? 26.452 -3.991 12.216 1.00 37.45 94 PRO A C 1
ATOM 643 O O . PRO A 1 94 ? 26.014 -4.609 11.245 1.00 36.52 94 PRO A O 1
ATOM 647 N N . GLY A 1 95 ? 27.015 -4.575 13.266 1.00 36.65 95 GLY A N 1
ATOM 648 C CA . GLY A 1 95 ? 27.145 -6.023 13.386 1.00 36.08 95 GLY A CA 1
ATOM 649 C C . GLY A 1 95 ? 25.810 -6.738 13.474 1.00 36.28 95 GLY A C 1
ATOM 650 O O . GLY A 1 95 ? 24.807 -6.163 13.902 1.00 34.70 95 GLY A O 1
ATOM 651 N N . ARG A 1 96 ? 25.809 -8.004 13.062 1.00 36.63 96 ARG A N 1
ATOM 652 C CA . ARG A 1 96 ? 24.607 -8.831 13.060 1.00 36.79 96 ARG A CA 1
ATOM 653 C C . ARG A 1 96 ? 24.007 -8.969 14.453 1.00 34.74 96 ARG A C 1
ATOM 654 O O . ARG A 1 96 ? 24.711 -9.292 15.409 1.00 35.00 96 ARG A O 1
ATOM 662 N N . GLY A 1 97 ? 22.704 -8.730 14.555 1.00 33.18 97 GLY A N 1
ATOM 663 C CA . GLY A 1 97 ? 21.963 -8.972 15.792 1.00 32.83 97 GLY A CA 1
ATOM 664 C C . GLY A 1 97 ? 21.978 -7.843 16.810 1.00 32.68 97 GLY A C 1
ATOM 665 O O . GLY A 1 97 ? 21.326 -7.943 17.847 1.00 33.00 97 GLY A O 1
ATOM 666 N N . LEU A 1 98 ? 22.700 -6.764 16.524 1.00 32.92 98 LEU A N 1
ATOM 667 C CA . LEU A 1 98 ? 22.783 -5.650 17.470 1.00 33.48 98 LEU A CA 1
ATOM 668 C C . LEU A 1 98 ? 21.518 -4.806 17.443 1.00 33.20 98 LEU A C 1
ATOM 669 O O . LEU A 1 98 ? 20.809 -4.757 16.438 1.00 31.87 98 LEU A O 1
ATOM 674 N N . ILE A 1 99 ? 21.248 -4.153 18.567 1.00 33.43 99 ILE A N 1
ATOM 675 C CA . ILE A 1 99 ? 20.112 -3.247 18.707 1.00 32.73 99 ILE A CA 1
ATOM 676 C C . ILE A 1 99 ? 20.673 -1.827 18.665 1.00 32.82 99 ILE A C 1
ATOM 677 O O . ILE A 1 99 ? 21.699 -1.553 19.287 1.00 33.34 99 ILE A O 1
ATOM 682 N N . PRO A 1 100 ? 20.018 -0.917 17.920 1.00 31.72 100 PRO A N 1
ATOM 683 C CA . PRO A 1 100 ? 20.570 0.434 17.830 1.00 31.61 100 PRO A CA 1
ATOM 684 C C . PRO A 1 100 ? 20.563 1.153 19.178 1.00 30.86 100 PRO A C 1
ATOM 685 O O . PRO A 1 100 ? 19.762 0.823 20.049 1.00 30.79 100 PRO A O 1
ATOM 689 N N . ALA A 1 101 ? 21.463 2.117 19.341 1.00 30.55 101 ALA A N 1
ATOM 690 C CA . ALA A 1 101 ? 21.498 2.933 20.556 1.00 30.59 101 ALA A CA 1
ATOM 691 C C . ALA A 1 101 ? 20.243 3.794 20.643 1.00 31.00 101 ALA A C 1
ATOM 692 O O . ALA A 1 101 ? 19.705 4.034 21.729 1.00 30.48 101 ALA A O 1
ATOM 694 N N . SER A 1 102 ? 19.790 4.262 19.486 1.00 31.51 102 SER A N 1
ATOM 695 C CA . SER A 1 102 ? 18.601 5.090 19.407 1.00 31.80 102 SER A CA 1
ATOM 696 C C . SER A 1 102 ? 17.958 5.005 18.032 1.00 32.80 102 SER A C 1
ATOM 697 O O . SER A 1 102 ? 18.557 4.510 17.072 1.00 31.83 102 SER A O 1
ATOM 700 N N . PHE A 1 103 ? 16.726 5.488 17.958 1.00 34.04 103 PHE A N 1
ATOM 701 C CA . PHE A 1 103 ? 16.043 5.654 16.683 1.00 36.13 103 PHE A CA 1
ATOM 702 C C . PHE A 1 103 ? 15.287 6.969 16.695 1.00 38.59 103 PHE A C 1
ATOM 703 O O . PHE A 1 103 ? 14.993 7.517 17.763 1.00 36.78 103 PHE A O 1
ATOM 711 N N . LYS A 1 104 ? 14.989 7.481 15.505 1.00 41.28 104 LYS A N 1
ATOM 712 C CA . LYS A 1 104 ? 14.172 8.680 15.393 1.00 44.92 104 LYS A CA 1
ATOM 713 C C . LYS A 1 104 ? 13.072 8.551 14.348 1.00 45.86 104 LYS A C 1
ATOM 714 O O . LYS A 1 104 ? 13.223 7.855 13.343 1.00 45.00 104 LYS A O 1
ATOM 720 N N . VAL A 1 105 ? 11.957 9.221 14.619 1.00 47.84 105 VAL A N 1
ATOM 721 C CA . VAL A 1 105 ? 10.830 9.271 13.703 1.00 50.19 105 VAL A CA 1
ATOM 722 C C . VAL A 1 105 ? 11.132 10.317 12.642 1.00 52.44 105 VAL A C 1
ATOM 723 O O . VAL A 1 105 ? 11.239 11.504 12.948 1.00 51.50 105 VAL A O 1
ATOM 727 N N . VAL A 1 106 ? 11.280 9.867 11.401 1.00 56.30 106 VAL A N 1
ATOM 728 C CA . VAL A 1 106 ? 11.491 10.769 10.282 1.00 59.83 106 VAL A CA 1
ATOM 729 C C . VAL A 1 106 ? 10.178 10.933 9.532 1.00 63.84 106 VAL A C 1
ATOM 730 O O . VAL A 1 106 ? 9.661 9.977 8.953 1.00 62.58 106 VAL A O 1
ATOM 734 N N . SER A 1 107 ? 9.653 12.154 9.554 1.00 69.35 107 SER A N 1
ATOM 735 C CA . SER A 1 107 ? 8.389 12.485 8.899 1.00 73.91 107 SER A CA 1
ATOM 736 C C . SER A 1 107 ? 8.581 13.360 7.667 1.00 77.53 107 SER A C 1
ATOM 737 O O . SER A 1 107 ? 7.605 13.879 7.124 1.00 79.65 107 SER A O 1
ATOM 740 N N . ASP A 1 108 ? 9.825 13.539 7.229 1.00 81.63 108 ASP A N 1
ATOM 741 C CA . ASP A 1 108 ? 10.105 14.434 6.105 1.00 84.83 108 ASP A CA 1
ATOM 742 C C . ASP A 1 108 ? 9.396 13.998 4.835 1.00 86.79 108 ASP A C 1
ATOM 743 O O . ASP A 1 108 ? 8.749 14.811 4.172 1.00 87.45 108 ASP A O 1
ATOM 748 N N . ASN A 1 109 ? 9.517 12.719 4.496 1.00 88.27 109 ASN A N 1
ATOM 749 C CA . ASN A 1 109 ? 8.770 12.190 3.364 1.00 88.70 109 ASN A CA 1
ATOM 750 C C . ASN A 1 109 ? 7.319 12.118 3.795 1.00 88.39 109 ASN A C 1
ATOM 751 O O . ASN A 1 109 ? 7.031 12.044 4.995 1.00 89.47 109 ASN A O 1
ATOM 756 N N . GLY A 1 110 ? 6.403 12.149 2.834 1.00 86.59 110 GLY A N 1
ATOM 757 C CA . GLY A 1 110 ? 4.979 12.111 3.161 1.00 84.16 110 GLY A CA 1
ATOM 758 C C . GLY A 1 110 ? 4.668 11.087 4.238 1.00 82.53 110 GLY A C 1
ATOM 759 O O . GLY A 1 110 ? 3.883 11.355 5.150 1.00 81.68 110 GLY A O 1
ATOM 760 N N . GLU A 1 111 ? 5.302 9.920 4.142 1.00 79.91 111 GLU A N 1
ATOM 761 C CA . GLU A 1 111 ? 5.065 8.836 5.088 1.00 77.24 111 GLU A CA 1
ATOM 762 C C . GLU A 1 111 ? 6.171 8.763 6.145 1.00 73.62 111 GLU A C 1
ATOM 763 O O . GLU A 1 111 ? 7.361 8.760 5.816 1.00 73.87 111 GLU A O 1
ATOM 769 N N . GLU A 1 112 ? 5.759 8.713 7.412 1.00 68.75 112 GLU A N 1
ATOM 770 C CA . GLU A 1 112 ? 6.685 8.575 8.533 1.00 64.90 112 GLU A CA 1
ATOM 771 C C . GLU A 1 112 ? 7.382 7.221 8.501 1.00 61.58 112 GLU A C 1
ATOM 772 O O . GLU A 1 112 ? 6.794 6.219 8.093 1.00 60.11 112 GLU A O 1
ATOM 778 N N . TYR A 1 113 ? 8.636 7.204 8.940 1.00 58.05 113 TYR A N 1
ATOM 779 C CA . TYR A 1 113 ? 9.377 5.958 9.128 1.00 55.71 113 TYR A CA 1
ATOM 780 C C . TYR A 1 113 ? 10.426 6.143 10.221 1.00 52.38 113 TYR A C 1
ATOM 781 O O . TYR A 1 113 ? 10.698 7.266 10.647 1.00 50.52 113 TYR A O 1
ATOM 790 N N . LEU A 1 114 ? 11.004 5.036 10.672 1.00 49.95 114 LEU A N 1
ATOM 791 C CA . LEU A 1 114 ? 12.014 5.073 11.729 1.00 48.37 114 LEU A CA 1
ATOM 792 C C . LEU A 1 114 ? 13.423 4.949 11.165 1.00 47.96 114 LEU A C 1
ATOM 793 O O . LEU A 1 114 ? 13.687 4.123 10.287 1.00 47.44 114 LEU A O 1
ATOM 798 N N . GLU A 1 115 ? 14.319 5.782 11.687 1.00 46.62 115 GLU A N 1
ATOM 799 C CA . GLU A 1 115 ? 15.719 5.797 11.285 1.00 45.98 115 GLU A CA 1
ATOM 800 C C . GLU A 1 115 ? 16.583 5.423 12.487 1.00 43.59 115 GLU A C 1
ATOM 801 O O . GLU A 1 115 ? 16.565 6.111 13.507 1.00 41.89 115 GLU A O 1
ATOM 807 N N . ALA A 1 116 ? 17.328 4.329 12.356 1.00 41.50 116 ALA A N 1
ATOM 808 C CA . ALA A 1 116 ? 18.129 3.787 13.455 1.00 40.06 116 ALA A CA 1
ATOM 809 C C . ALA A 1 116 ? 19.522 4.408 13.496 1.00 38.53 116 ALA A C 1
ATOM 810 O O . ALA A 1 116 ? 20.093 4.734 12.458 1.00 37.72 116 ALA A O 1
ATOM 812 N N . ASP A 1 117 ? 20.057 4.560 14.705 1.00 38.12 117 ASP A N 1
ATOM 813 C CA . ASP A 1 117 ? 21.444 4.991 14.907 1.00 37.36 117 ASP A CA 1
ATOM 814 C C . ASP A 1 117 ? 22.215 3.907 15.659 1.00 35.96 117 ASP A C 1
ATOM 815 O O . ASP A 1 117 ? 21.916 3.608 16.817 1.00 34.41 117 ASP A O 1
ATOM 820 N N . PHE A 1 118 ? 23.200 3.319 14.982 1.00 35.42 118 PHE A N 1
ATOM 821 C CA . PHE A 1 118 ? 24.092 2.325 15.579 1.00 35.36 118 PHE A CA 1
ATOM 822 C C . PHE A 1 118 ? 25.466 2.928 15.883 1.00 36.10 118 PHE A C 1
ATOM 823 O O . PHE A 1 118 ? 26.422 2.197 16.142 1.00 34.78 118 PHE A O 1
ATOM 831 N N . GLY A 1 119 ? 25.558 4.257 15.846 1.00 37.09 119 GLY A N 1
ATOM 832 C CA . GLY A 1 119 ? 26.827 4.963 16.033 1.00 39.35 119 GLY A CA 1
ATOM 833 C C . GLY A 1 119 ? 27.649 5.128 14.763 1.00 41.78 119 GLY A C 1
ATOM 834 O O . GLY A 1 119 ? 28.834 5.456 14.838 1.00 42.75 119 GLY A O 1
ATOM 835 N N . GLU A 1 120 ? 27.026 4.912 13.600 1.00 44.02 120 GLU A N 1
ATOM 836 C CA . GLU A 1 120 ? 27.725 4.950 12.296 1.00 46.41 120 GLU A CA 1
ATOM 837 C C . GLU A 1 120 ? 28.424 6.269 11.996 1.00 48.83 120 GLU A C 1
ATOM 838 O O . GLU A 1 120 ? 29.413 6.292 11.263 1.00 50.13 120 GLU A O 1
ATOM 844 N N . HIS A 1 121 ? 27.876 7.364 12.511 1.00 50.55 121 HIS A N 1
ATOM 845 C CA . HIS A 1 121 ? 28.451 8.691 12.303 1.00 53.52 121 HIS A CA 1
ATOM 846 C C . HIS A 1 121 ? 28.708 9.387 13.635 1.00 53.00 121 HIS A C 1
ATOM 847 O O . HIS A 1 121 ? 28.795 10.613 13.707 1.00 53.37 121 HIS A O 1
ATOM 854 N N . ALA A 1 122 ? 28.843 8.584 14.685 1.00 52.04 122 ALA A N 1
ATOM 855 C CA . ALA A 1 122 ? 29.206 9.078 16.000 1.00 50.75 122 ALA A CA 1
ATOM 856 C C . ALA A 1 122 ? 30.715 9.280 16.052 1.00 50.39 122 ALA A C 1
ATOM 857 O O . ALA A 1 122 ? 31.462 8.675 15.278 1.00 48.70 122 ALA A O 1
ATOM 859 N N . ILE A 1 123 ? 31.157 10.136 16.966 1.00 51.04 123 ILE A N 1
ATOM 860 C CA . ILE A 1 123 ? 32.588 10.414 17.141 1.00 51.46 123 ILE A CA 1
ATOM 861 C C . ILE A 1 123 ? 33.410 9.122 17.252 1.00 50.26 123 ILE A C 1
ATOM 862 O O . ILE A 1 123 ? 34.494 9.023 16.679 1.00 51.42 123 ILE A O 1
ATOM 867 N N . ALA A 1 124 ? 32.867 8.134 17.965 1.00 48.48 124 ALA A N 1
ATOM 868 C CA . ALA A 1 124 ? 33.412 6.776 17.986 1.00 45.86 124 ALA A CA 1
ATOM 869 C C . ALA A 1 124 ? 32.483 5.855 17.198 1.00 44.61 124 ALA A C 1
ATOM 870 O O . ALA A 1 124 ? 31.297 5.730 17.526 1.00 44.43 124 ALA A O 1
ATOM 872 N N . ARG A 1 125 ? 33.025 5.199 16.175 1.00 41.35 125 ARG A N 1
ATOM 873 C CA . ARG A 1 125 ? 32.241 4.323 15.298 1.00 40.39 125 ARG A CA 1
ATOM 874 C C . ARG A 1 125 ? 32.052 2.954 15.946 1.00 37.57 125 ARG A C 1
ATOM 875 O O . ARG A 1 125 ? 32.451 1.923 15.394 1.00 36.79 125 ARG A O 1
ATOM 883 N N . VAL A 1 126 ? 31.433 2.968 17.121 1.00 34.81 126 VAL A N 1
ATOM 884 C CA . VAL A 1 126 ? 31.210 1.775 17.925 1.00 33.97 126 VAL A CA 1
ATOM 885 C C . VAL A 1 126 ? 29.726 1.697 18.243 1.00 32.29 126 VAL A C 1
ATOM 886 O O . VAL A 1 126 ? 29.122 2.685 18.654 1.00 31.75 126 VAL A O 1
ATOM 890 N N . THR A 1 127 ? 29.143 0.521 18.031 1.00 31.40 127 THR A N 1
ATOM 891 C CA . THR A 1 127 ? 27.759 0.262 18.406 1.00 30.69 127 THR A CA 1
ATOM 892 C C . THR A 1 127 ? 27.723 -0.123 19.879 1.00 29.98 127 THR A C 1
ATOM 893 O O . THR A 1 127 ? 28.293 -1.144 20.257 1.00 29.60 127 THR A O 1
ATOM 897 N N . PRO A 1 128 ? 27.063 0.692 20.723 1.00 30.25 128 PRO A N 1
ATOM 898 C CA . PRO A 1 128 ? 27.024 0.336 22.139 1.00 29.52 128 PRO A CA 1
ATOM 899 C C . PRO A 1 128 ? 26.412 -1.037 22.382 1.00 29.71 128 PRO A C 1
ATOM 900 O O . PRO A 1 128 ? 25.404 -1.395 21.777 1.00 28.75 128 PRO A O 1
ATOM 904 N N . VAL A 1 129 ? 27.041 -1.792 23.270 1.00 30.02 129 VAL A N 1
ATOM 905 C CA . VAL A 1 129 ? 26.652 -3.172 23.533 1.00 29.77 129 VAL A CA 1
ATOM 906 C C . VAL A 1 129 ? 25.475 -3.241 24.501 1.00 29.04 129 VAL A C 1
ATOM 907 O O . VAL A 1 129 ? 24.663 -4.165 24.430 1.00 29.05 129 VAL A O 1
ATOM 911 N N . ASP A 1 130 ? 25.371 -2.264 25.400 1.00 27.94 130 ASP A N 1
ATOM 912 C CA . ASP A 1 130 ? 24.336 -2.307 26.436 1.00 27.41 130 ASP A CA 1
ATOM 913 C C . ASP A 1 130 ? 22.910 -2.322 25.873 1.00 27.56 130 ASP A C 1
ATOM 914 O O . ASP A 1 130 ? 22.033 -2.979 26.435 1.00 27.75 130 ASP A O 1
ATOM 919 N N . SER A 1 131 ? 22.690 -1.632 24.754 1.00 27.54 131 SER A N 1
ATOM 920 C CA . SER A 1 131 ? 21.345 -1.510 24.176 1.00 28.14 131 SER A CA 1
ATOM 921 C C . SER A 1 131 ? 20.666 -2.864 23.924 1.00 28.59 131 SER A C 1
ATOM 922 O O . SER A 1 131 ? 19.517 -3.072 24.330 1.00 29.15 131 SER A O 1
ATOM 925 N N . CYS A 1 132 ? 21.371 -3.783 23.271 1.00 28.85 132 CYS A N 1
ATOM 926 C CA . CYS A 1 132 ? 20.801 -5.109 22.975 1.00 29.32 132 CYS A CA 1
ATOM 927 C C . CYS A 1 132 ? 20.530 -5.924 24.241 1.00 28.75 132 CYS A C 1
ATOM 928 O O . CYS A 1 132 ? 19.586 -6.711 24.286 1.00 28.44 132 CYS A O 1
ATOM 931 N N . LEU A 1 133 ? 21.335 -5.716 25.277 1.00 28.25 133 LEU A N 1
ATOM 932 C CA . LEU A 1 133 ? 21.154 -6.437 26.535 1.00 27.41 133 LEU A CA 1
ATOM 933 C C . LEU A 1 133 ? 19.956 -5.893 27.315 1.00 27.90 133 LEU A C 1
ATOM 934 O O . LEU A 1 133 ? 19.161 -6.662 27.864 1.00 27.16 133 LEU A O 1
ATOM 939 N N . TRP A 1 134 ? 19.823 -4.570 27.354 1.00 27.47 134 TRP A N 1
ATOM 940 C CA . TRP A 1 134 ? 18.630 -3.936 27.921 1.00 27.42 134 TRP A CA 1
ATOM 941 C C . TRP A 1 134 ? 17.367 -4.360 27.163 1.00 27.60 134 TRP A C 1
ATOM 942 O O . TRP A 1 134 ? 16.316 -4.539 27.767 1.00 27.46 134 TRP A O 1
ATOM 953 N N . TRP A 1 135 ? 17.482 -4.519 25.846 1.00 27.90 135 TRP A N 1
ATOM 954 C CA . TRP A 1 135 ? 16.335 -4.877 25.004 1.00 28.65 135 TRP A CA 1
ATOM 955 C C . TRP A 1 135 ? 15.742 -6.224 25.430 1.00 28.85 135 TRP A C 1
ATOM 956 O O . TRP A 1 135 ? 14.523 -6.367 25.532 1.00 27.99 135 TRP A O 1
ATOM 967 N N . ILE A 1 136 ? 16.614 -7.195 25.690 1.00 29.17 136 ILE A N 1
ATOM 968 C CA . ILE A 1 136 ? 16.198 -8.507 26.193 1.00 30.03 136 ILE A CA 1
ATOM 969 C C . ILE A 1 136 ? 15.526 -8.401 27.561 1.00 29.55 136 ILE A C 1
ATOM 970 O O . ILE A 1 136 ? 14.506 -9.042 27.803 1.00 29.48 136 ILE A O 1
ATOM 975 N N . LEU A 1 137 ? 16.097 -7.596 28.452 1.00 29.07 137 LEU A N 1
ATOM 976 C CA . LEU A 1 137 ? 15.512 -7.393 29.778 1.00 28.80 137 LEU A CA 1
ATOM 977 C C . LEU A 1 137 ? 14.149 -6.701 29.702 1.00 28.90 137 LEU A C 1
ATOM 978 O O . LEU A 1 137 ? 13.256 -7.002 30.493 1.00 28.13 137 LEU A O 1
ATOM 983 N N . LEU A 1 138 ? 13.988 -5.780 28.755 1.00 30.07 138 LEU A N 1
ATOM 984 C CA . LEU A 1 138 ? 12.693 -5.121 28.554 1.00 31.65 138 LEU A CA 1
ATOM 985 C C . LEU A 1 138 ? 11.649 -6.052 27.949 1.00 32.13 138 LEU A C 1
ATOM 986 O O . LEU A 1 138 ? 10.459 -5.922 28.243 1.00 31.85 138 LEU A O 1
ATOM 991 N N . LEU A 1 139 ? 12.089 -6.976 27.100 1.00 32.78 139 LEU A N 1
ATOM 992 C CA . LEU A 1 139 ? 11.187 -7.978 26.546 1.00 33.51 139 LEU A CA 1
ATOM 993 C C . LEU A 1 139 ? 10.651 -8.873 27.662 1.00 34.22 139 LEU A C 1
ATOM 994 O O . LEU A 1 139 ? 9.450 -9.138 27.725 1.00 34.15 139 LEU A O 1
ATOM 999 N N . ARG A 1 140 ? 11.535 -9.323 28.550 1.00 35.34 140 ARG A N 1
ATOM 1000 C CA . ARG A 1 140 ? 11.108 -10.133 29.689 1.00 36.55 140 ARG A CA 1
ATOM 1001 C C . ARG A 1 140 ? 10.185 -9.337 30.608 1.00 36.02 140 ARG A C 1
ATOM 1002 O O . ARG A 1 140 ? 9.171 -9.859 31.083 1.00 34.90 140 ARG A O 1
ATOM 1010 N N . ALA A 1 141 ? 10.548 -8.081 30.865 1.00 35.06 141 ALA A N 1
ATOM 1011 C CA . ALA A 1 141 ? 9.721 -7.197 31.686 1.00 34.89 141 ALA A CA 1
ATOM 1012 C C . ALA A 1 141 ? 8.298 -7.127 31.133 1.00 34.59 141 ALA A C 1
ATOM 1013 O O . ALA A 1 141 ? 7.327 -7.226 31.881 1.00 33.80 141 ALA A O 1
ATOM 1015 N N . TYR A 1 142 ? 8.189 -6.967 29.818 1.00 35.86 142 TYR A N 1
ATOM 1016 C CA . TYR A 1 142 ? 6.888 -6.887 29.155 1.00 37.28 142 TYR A CA 1
ATOM 1017 C C . TYR A 1 142 ? 6.049 -8.154 29.353 1.00 37.98 142 TYR A C 1
ATOM 1018 O O . TYR A 1 142 ? 4.875 -8.073 29.718 1.00 39.05 142 TYR A O 1
ATOM 1027 N N . VAL A 1 143 ? 6.646 -9.314 29.098 1.00 37.89 143 VAL A N 1
ATOM 1028 C CA . VAL A 1 143 ? 5.911 -10.584 29.200 1.00 38.78 143 VAL A CA 1
ATOM 1029 C C . VAL A 1 143 ? 5.579 -10.949 30.651 1.00 39.43 143 VAL A C 1
ATOM 1030 O O . VAL A 1 143 ? 4.548 -11.574 30.915 1.00 38.86 143 VAL A O 1
ATOM 1034 N N . VAL A 1 144 ? 6.438 -10.545 31.585 1.00 39.08 144 VAL A N 1
ATOM 1035 C CA . VAL A 1 144 ? 6.154 -10.714 33.012 1.00 39.59 144 VAL A CA 1
ATOM 1036 C C . VAL A 1 144 ? 5.005 -9.793 33.438 1.00 39.73 144 VAL A C 1
ATOM 1037 O O . VAL A 1 144 ? 4.090 -10.224 34.139 1.00 38.45 144 VAL A O 1
ATOM 1041 N N . ALA A 1 145 ? 5.052 -8.535 33.006 1.00 39.87 145 ALA A N 1
ATOM 1042 C CA . ALA A 1 145 ? 3.997 -7.566 33.318 1.00 40.34 145 ALA A CA 1
ATOM 1043 C C . ALA A 1 145 ? 2.660 -7.987 32.712 1.00 41.26 145 ALA A C 1
ATOM 1044 O O . ALA A 1 145 ? 1.605 -7.787 33.313 1.00 40.13 145 ALA A O 1
ATOM 1046 N N . SER A 1 146 ? 2.727 -8.576 31.520 1.00 42.64 146 SER A N 1
ATOM 1047 C CA . SER A 1 146 ? 1.546 -9.029 30.788 1.00 43.69 146 SER A CA 1
ATOM 1048 C C . SER A 1 146 ? 1.062 -10.412 31.225 1.00 45.60 146 SER A C 1
ATOM 1049 O O . SER A 1 146 ? -0.032 -10.834 30.841 1.00 45.95 146 SER A O 1
ATOM 1052 N N . LYS A 1 147 ? 1.880 -11.113 32.011 1.00 46.82 147 LYS A N 1
ATOM 1053 C CA . LYS A 1 147 ? 1.620 -12.505 32.391 1.00 47.49 147 LYS A CA 1
ATOM 1054 C C . LYS A 1 147 ? 1.320 -13.350 31.157 1.00 47.37 147 LYS A C 1
ATOM 1055 O O . LYS A 1 147 ? 0.407 -14.176 31.155 1.00 47.07 147 LYS A O 1
ATOM 1061 N N . ASP A 1 148 ? 2.102 -13.121 30.109 1.00 45.77 148 ASP A N 1
ATOM 1062 C CA . ASP A 1 148 ? 1.890 -13.763 28.822 1.00 46.64 148 ASP A CA 1
ATOM 1063 C C . ASP A 1 148 ? 3.170 -13.668 27.999 1.00 46.23 148 ASP A C 1
ATOM 1064 O O . ASP A 1 148 ? 3.624 -12.572 27.668 1.00 45.39 148 ASP A O 1
ATOM 1069 N N . PHE A 1 149 ? 3.734 -14.827 27.667 1.00 45.40 149 PHE A N 1
ATOM 1070 C CA . PHE A 1 149 ? 4.986 -14.913 26.911 1.00 45.78 149 PHE A CA 1
ATOM 1071 C C . PHE A 1 149 ? 4.764 -14.938 25.396 1.00 44.81 149 PHE A C 1
ATOM 1072 O O . PHE A 1 149 ? 5.721 -15.084 24.630 1.00 44.85 149 PHE A O 1
ATOM 1080 N N . SER A 1 150 ? 3.512 -14.778 24.968 1.00 43.89 150 SER A N 1
ATOM 1081 C CA . SER A 1 150 ? 3.143 -14.885 23.553 1.00 42.71 150 SER A CA 1
ATOM 1082 C C . SER A 1 150 ? 4.009 -14.015 22.648 1.00 41.33 150 SER A C 1
ATOM 1083 O O . SER A 1 150 ? 4.494 -14.481 21.615 1.00 39.84 150 SER A O 1
ATOM 1086 N N . LEU A 1 151 ? 4.213 -12.758 23.038 1.00 39.92 151 LEU A N 1
ATOM 1087 C CA . LEU A 1 151 ? 5.027 -11.843 22.237 1.00 39.67 151 LEU A CA 1
ATOM 1088 C C . LEU A 1 151 ? 6.448 -12.372 22.046 1.00 38.80 151 LEU A C 1
ATOM 1089 O O . LEU A 1 151 ? 6.976 -12.351 20.935 1.00 37.25 151 LEU A O 1
ATOM 1094 N N . ALA A 1 152 ? 7.052 -12.851 23.131 1.00 39.11 152 ALA A N 1
ATOM 1095 C CA . ALA A 1 152 ? 8.415 -13.387 23.088 1.00 39.31 152 ALA A CA 1
ATOM 1096 C C . ALA A 1 152 ? 8.495 -14.681 22.273 1.00 40.10 152 ALA A C 1
ATOM 1097 O O . ALA A 1 152 ? 9.530 -14.977 21.671 1.00 38.61 152 ALA A O 1
ATOM 1099 N N . TYR A 1 153 ? 7.400 -15.441 22.252 1.00 40.86 153 TYR A N 1
ATOM 1100 C CA . TYR A 1 153 ? 7.349 -16.717 21.530 1.00 41.62 153 TYR A CA 1
ATOM 1101 C C . TYR A 1 153 ? 7.131 -16.589 20.020 1.00 42.24 153 TYR A C 1
ATOM 1102 O O . TYR A 1 153 ? 7.250 -17.582 19.304 1.00 43.71 153 TYR A O 1
ATOM 1111 N N . GLN A 1 154 ? 6.805 -15.395 19.534 1.00 42.42 154 GLN A N 1
ATOM 1112 C CA . GLN A 1 154 ? 6.703 -15.172 18.089 1.00 43.36 154 GLN A CA 1
ATOM 1113 C C . GLN A 1 154 ? 8.068 -15.413 17.431 1.00 43.62 154 GLN A C 1
ATOM 1114 O O . GLN A 1 154 ? 9.091 -14.973 17.964 1.00 43.16 154 GLN A O 1
ATOM 1120 N N . PRO A 1 155 ? 8.093 -16.116 16.278 1.00 44.08 155 PRO A N 1
ATOM 1121 C CA . PRO A 1 155 ? 9.369 -16.496 15.659 1.00 43.75 155 PRO A CA 1
ATOM 1122 C C . PRO A 1 155 ? 10.342 -15.335 15.444 1.00 43.54 155 PRO A C 1
ATOM 1123 O O . PRO A 1 155 ? 11.550 -15.519 15.597 1.00 43.10 155 PRO A O 1
ATOM 1127 N N . GLU A 1 156 ? 9.826 -14.160 15.095 1.00 43.01 156 GLU A N 1
ATOM 1128 C CA . GLU A 1 156 ? 10.679 -12.986 14.901 1.00 43.08 156 GLU A CA 1
ATOM 1129 C C . GLU A 1 156 ? 11.379 -12.561 16.202 1.00 40.73 156 GLU A C 1
ATOM 1130 O O . GLU A 1 156 ? 12.516 -12.107 16.170 1.00 39.38 156 GLU A O 1
ATOM 1136 N N . PHE A 1 157 ? 10.706 -12.730 17.338 1.00 39.42 157 PHE A N 1
ATOM 1137 C CA . PHE A 1 157 ? 11.284 -12.362 18.636 1.00 38.69 157 PHE A CA 1
ATOM 1138 C C . PHE A 1 157 ? 12.263 -13.426 19.130 1.00 38.48 157 PHE A C 1
ATOM 1139 O O . PHE A 1 157 ? 13.304 -13.101 19.702 1.00 36.62 157 PHE A O 1
ATOM 1147 N N . GLN A 1 158 ? 11.930 -14.692 18.895 1.00 37.70 158 GLN A N 1
ATOM 1148 C CA . GLN A 1 158 ? 12.851 -15.801 19.158 1.00 38.24 158 GLN A CA 1
ATOM 1149 C C . GLN A 1 158 ? 14.163 -15.616 18.394 1.00 38.05 158 GLN A C 1
ATOM 1150 O O . GLN A 1 158 ? 15.249 -15.852 18.931 1.00 38.18 158 GLN A O 1
ATOM 1156 N N . THR A 1 159 ? 14.047 -15.191 17.139 1.00 38.30 159 THR A N 1
ATOM 1157 C CA . THR A 1 159 ? 15.210 -14.896 16.309 1.00 37.67 159 THR A CA 1
ATOM 1158 C C . THR A 1 159 ? 15.991 -13.707 16.868 1.00 36.84 159 THR A C 1
ATOM 1159 O O . THR A 1 159 ? 17.218 -13.752 16.944 1.00 36.05 159 THR A O 1
ATOM 1163 N N . GLY A 1 160 ? 15.274 -12.654 17.252 1.00 35.86 160 GLY A N 1
ATOM 1164 C CA . GLY A 1 160 ? 15.893 -11.458 17.832 1.00 35.65 160 GLY A CA 1
ATOM 1165 C C . GLY A 1 160 ? 16.743 -11.779 19.046 1.00 34.97 160 GLY A C 1
ATOM 1166 O O . GLY A 1 160 ? 17.884 -11.324 19.154 1.00 34.85 160 GLY A O 1
ATOM 1167 N N . ILE A 1 161 ? 16.190 -12.586 19.949 1.00 34.76 161 ILE A N 1
ATOM 1168 C CA . ILE A 1 161 ? 16.900 -13.016 21.154 1.00 35.10 161 ILE A CA 1
ATOM 1169 C C . ILE A 1 161 ? 18.122 -13.864 20.790 1.00 35.63 161 ILE A C 1
ATOM 1170 O O . ILE A 1 161 ? 19.212 -13.656 21.329 1.00 33.89 161 ILE A O 1
ATOM 1175 N N . ARG A 1 162 ? 17.928 -14.818 19.880 1.00 36.09 162 ARG A N 1
ATOM 1176 C CA . ARG A 1 162 ? 18.996 -15.733 19.473 1.00 36.70 162 ARG A CA 1
ATOM 1177 C C . ARG A 1 162 ? 20.191 -14.990 18.870 1.00 34.90 162 ARG A C 1
ATOM 1178 O O . ARG A 1 162 ? 21.338 -15.287 19.200 1.00 34.38 162 ARG A O 1
ATOM 1186 N N . LEU A 1 163 ? 19.915 -14.033 17.987 1.00 33.32 163 LEU A N 1
ATOM 1187 C CA . LEU A 1 163 ? 20.972 -13.263 17.325 1.00 33.76 163 LEU A CA 1
ATOM 1188 C C . LEU A 1 163 ? 21.815 -12.467 18.323 1.00 33.08 163 LEU A C 1
ATOM 1189 O O . LEU A 1 163 ? 23.034 -12.390 18.189 1.00 33.03 163 LEU A O 1
ATOM 1194 N N . ILE A 1 164 ? 21.159 -11.886 19.323 1.00 32.75 164 ILE A N 1
ATOM 1195 C CA . ILE A 1 164 ? 21.852 -11.134 20.372 1.00 32.31 164 ILE A CA 1
ATOM 1196 C C . ILE A 1 164 ? 22.770 -12.058 21.171 1.00 32.88 164 ILE A C 1
ATOM 1197 O O . ILE A 1 164 ? 23.934 -11.734 21.415 1.00 31.62 164 ILE A O 1
ATOM 1210 N N . GLU A 1 166 ? 23.971 -14.969 20.258 1.00 36.04 166 GLU A N 1
ATOM 1211 C CA . GLU A 1 166 ? 25.038 -15.482 19.388 1.00 36.85 166 GLU A CA 1
ATOM 1212 C C . GLU A 1 166 ? 26.238 -14.537 19.286 1.00 35.55 166 GLU A C 1
ATOM 1213 O O . GLU A 1 166 ? 27.376 -14.968 19.438 1.00 34.77 166 GLU A O 1
ATOM 1219 N N . ILE A 1 167 ? 25.984 -13.255 19.033 1.00 35.05 167 ILE A N 1
ATOM 1220 C CA . ILE A 1 167 ? 27.072 -12.277 18.925 1.00 34.90 167 ILE A CA 1
ATOM 1221 C C . ILE A 1 167 ? 27.799 -12.082 20.266 1.00 34.07 167 ILE A C 1
ATOM 1222 O O . ILE A 1 167 ? 29.015 -11.911 20.289 1.00 33.71 167 ILE A O 1
ATOM 1227 N N . CYS A 1 168 ? 27.062 -12.133 21.373 1.00 33.08 168 CYS A N 1
ATOM 1228 C CA . CYS A 1 168 ? 27.658 -11.970 22.704 1.00 33.07 168 CYS A CA 1
ATOM 1229 C C . CYS A 1 168 ? 28.412 -13.216 23.181 1.00 33.32 168 CYS A C 1
ATOM 1230 O O . CYS A 1 168 ? 29.461 -13.107 23.816 1.00 31.90 168 CYS A O 1
ATOM 1233 N N . LEU A 1 169 ? 27.867 -14.394 22.890 1.00 33.11 169 LEU A N 1
ATOM 1234 C CA . LEU A 1 169 ? 28.474 -15.656 23.328 1.00 33.91 169 LEU A CA 1
ATOM 1235 C C . LEU A 1 169 ? 29.714 -16.018 22.517 1.00 35.56 169 LEU A C 1
ATOM 1236 O O . LEU A 1 169 ? 30.699 -16.520 23.068 1.00 35.87 169 LEU A O 1
ATOM 1241 N N . ALA A 1 170 ? 29.653 -15.764 21.211 1.00 37.81 170 ALA A N 1
ATOM 1242 C CA . ALA A 1 170 ? 30.669 -16.245 20.274 1.00 39.11 170 ALA A CA 1
ATOM 1243 C C . ALA A 1 170 ? 32.041 -15.656 20.554 1.00 40.36 170 ALA A C 1
ATOM 1244 O O . ALA A 1 170 ? 32.212 -14.434 20.600 1.00 39.74 170 ALA A O 1
ATOM 1246 N N . ASN A 1 171 ? 33.013 -16.544 20.741 1.00 42.62 171 ASN A N 1
ATOM 1247 C CA . ASN A 1 171 ? 34.396 -16.145 20.923 1.00 42.81 171 ASN A CA 1
ATOM 1248 C C . ASN A 1 171 ? 34.992 -15.680 19.610 1.00 42.44 171 ASN A C 1
ATOM 1249 O O . ASN A 1 171 ? 34.796 -16.308 18.561 1.00 42.20 171 ASN A O 1
ATOM 1254 N N . ARG A 1 172 ? 35.721 -14.577 19.686 1.00 40.56 172 ARG A N 1
ATOM 1255 C CA . ARG A 1 172 ? 36.476 -14.069 18.561 1.00 40.61 172 ARG A CA 1
ATOM 1256 C C . ARG A 1 172 ? 37.940 -14.417 18.839 1.00 38.13 172 ARG A C 1
ATOM 1257 O O . ARG A 1 172 ? 38.382 -15.502 18.478 1.00 37.89 172 ARG A O 1
ATOM 1265 N N . PHE A 1 173 ? 38.667 -13.534 19.519 1.00 35.34 173 PHE A N 1
ATOM 1266 C CA . PHE A 1 173 ? 40.066 -13.780 19.888 1.00 34.14 173 PHE A CA 1
ATOM 1267 C C . PHE A 1 173 ? 40.183 -14.041 21.391 1.00 34.34 173 PHE A C 1
ATOM 1268 O O . PHE A 1 173 ? 40.986 -14.860 21.832 1.00 34.62 173 PHE A O 1
ATOM 1276 N N . ASP A 1 174 ? 39.358 -13.337 22.162 1.00 33.91 174 ASP A N 1
ATOM 1277 C CA . ASP A 1 174 ? 39.282 -13.475 23.606 1.00 32.77 174 ASP A CA 1
ATOM 1278 C C . ASP A 1 174 ? 38.371 -14.656 23.964 1.00 32.39 174 ASP A C 1
ATOM 1279 O O . ASP A 1 174 ? 37.246 -14.743 23.470 1.00 33.10 174 ASP A O 1
ATOM 1292 N N . TYR A 1 176 ? 37.694 -15.756 27.307 1.00 30.45 176 TYR A N 1
ATOM 1293 C CA . TYR A 1 176 ? 37.105 -15.692 28.645 1.00 29.92 176 TYR A CA 1
ATOM 1294 C C . TYR A 1 176 ? 35.576 -15.752 28.559 1.00 29.23 176 TYR A C 1
ATOM 1295 O O . TYR A 1 176 ? 34.999 -15.378 27.537 1.00 29.25 176 TYR A O 1
ATOM 1304 N N . PRO A 1 177 ? 34.913 -16.228 29.630 1.00 29.39 177 PRO A N 1
ATOM 1305 C CA . PRO A 1 177 ? 33.445 -16.257 29.666 1.00 29.58 177 PRO A CA 1
ATOM 1306 C C . PRO A 1 177 ? 32.813 -14.864 29.577 1.00 29.50 177 PRO A C 1
ATOM 1307 O O . PRO A 1 177 ? 31.643 -14.728 29.205 1.00 29.13 177 PRO A O 1
ATOM 1311 N N . THR A 1 178 ? 33.589 -13.849 29.940 1.00 28.97 178 THR A N 1
ATOM 1312 C CA . THR A 1 178 ? 33.172 -12.457 29.832 1.00 28.58 178 THR A CA 1
ATOM 1313 C C . THR A 1 178 ? 33.104 -11.989 28.380 1.00 29.45 178 THR A C 1
ATOM 1314 O O . THR A 1 178 ? 33.569 -12.666 27.467 1.00 29.68 178 THR A O 1
ATOM 1318 N N . LEU A 1 179 ? 32.498 -10.825 28.191 1.00 30.16 179 LEU A N 1
ATOM 1319 C CA . LEU A 1 179 ? 32.321 -10.222 26.877 1.00 30.84 179 LEU A CA 1
ATOM 1320 C C . LEU A 1 179 ? 33.412 -9.175 26.623 1.00 30.52 179 LEU A C 1
ATOM 1321 O O . LEU A 1 179 ? 33.536 -8.200 27.372 1.00 29.22 179 LEU A O 1
ATOM 1326 N N . LEU A 1 180 ? 34.203 -9.390 25.573 1.00 29.22 180 LEU A N 1
ATOM 1327 C CA . LEU A 1 180 ? 35.272 -8.462 25.202 1.00 29.32 180 LEU A CA 1
ATOM 1328 C C . LEU A 1 180 ? 34.695 -7.320 24.363 1.00 29.47 180 LEU A C 1
ATOM 1329 O O . LEU A 1 180 ? 33.987 -7.562 23.384 1.00 28.44 180 LEU A O 1
ATOM 1334 N N . VAL A 1 181 ? 35.004 -6.080 24.746 1.00 29.22 181 VAL A N 1
ATOM 1335 C CA . VAL A 1 181 ? 34.469 -4.897 24.058 1.00 29.48 181 VAL A CA 1
ATOM 1336 C C . VAL A 1 181 ? 35.504 -3.783 23.902 1.00 29.93 181 VAL A C 1
ATOM 1337 O O . VAL A 1 181 ? 36.493 -3.737 24.641 1.00 29.57 181 VAL A O 1
ATOM 1341 N N . PRO A 1 182 ? 35.277 -2.873 22.936 1.00 30.55 182 PRO A N 1
ATOM 1342 C CA . PRO A 1 182 ? 36.095 -1.664 22.880 1.00 30.38 182 PRO A CA 1
ATOM 1343 C C . PRO A 1 182 ? 35.702 -0.695 23.988 1.00 29.94 182 PRO A C 1
ATOM 1344 O O . PRO A 1 182 ? 34.734 -0.937 24.713 1.00 28.48 182 PRO A O 1
ATOM 1348 N N . ASP A 1 183 ? 36.452 0.394 24.116 1.00 29.89 183 ASP A N 1
ATOM 1349 C CA . ASP A 1 183 ? 36.155 1.409 25.124 1.00 30.66 183 ASP A CA 1
ATOM 1350 C C . ASP A 1 183 ? 34.839 2.095 24.756 1.00 31.52 183 ASP A C 1
ATOM 1351 O O . ASP A 1 183 ? 34.375 1.992 23.617 1.00 31.03 183 ASP A O 1
ATOM 1356 N N . GLY A 1 184 ? 34.236 2.765 25.733 1.00 32.81 184 GLY A N 1
ATOM 1357 C CA . GLY A 1 184 ? 33.013 3.539 25.524 1.00 33.48 184 GLY A CA 1
ATOM 1358 C C . GLY A 1 184 ? 31.891 2.796 24.817 1.00 34.05 184 GLY A C 1
ATOM 1359 O O . GLY A 1 184 ? 31.270 3.334 23.904 1.00 35.41 184 GLY A O 1
ATOM 1360 N N . ALA A 1 185 ? 31.622 1.566 25.244 1.00 34.23 185 ALA A N 1
ATOM 1361 C CA . ALA A 1 185 ? 30.658 0.698 24.557 1.00 33.32 185 ALA A CA 1
ATOM 1362 C C . ALA A 1 185 ? 29.369 0.463 25.352 1.00 32.64 185 ALA A C 1
ATOM 1363 O O . ALA A 1 185 ? 28.647 -0.504 25.095 1.00 32.54 185 ALA A O 1
ATOM 1365 N N . CYS A 1 186 ? 29.073 1.343 26.304 1.00 32.40 186 CYS A N 1
ATOM 1366 C CA . CYS A 1 186 ? 27.862 1.213 27.115 1.00 32.02 186 CYS A CA 1
ATOM 1367 C C . CYS A 1 186 ? 27.322 2.595 27.522 1.00 32.35 186 CYS A C 1
ATOM 1368 O O . CYS A 1 186 ? 27.421 3.547 26.742 1.00 31.89 186 CYS A O 1
ATOM 1379 N N . ILE A 1 188 ? 28.549 4.588 29.507 1.00 32.43 188 ILE A N 1
ATOM 1380 C CA . ILE A 1 188 ? 29.753 5.383 29.312 1.00 32.34 188 ILE A CA 1
ATOM 1381 C C . ILE A 1 188 ? 30.172 5.177 27.861 1.00 33.72 188 ILE A C 1
ATOM 1382 O O . ILE A 1 188 ? 30.549 4.073 27.479 1.00 34.17 188 ILE A O 1
ATOM 1387 N N . ASP A 1 189 ? 30.074 6.232 27.053 1.00 35.08 189 ASP A N 1
ATOM 1388 C CA . ASP A 1 189 ? 30.330 6.128 25.609 1.00 36.71 189 ASP A CA 1
ATOM 1389 C C . ASP A 1 189 ? 31.497 6.990 25.116 1.00 36.63 189 ASP A C 1
ATOM 1390 O O . ASP A 1 189 ? 31.595 7.289 23.929 1.00 37.78 189 ASP A O 1
ATOM 1395 N N . ARG A 1 190 ? 32.377 7.376 26.034 1.00 35.80 190 ARG A N 1
ATOM 1396 C CA . ARG A 1 190 ? 33.636 8.029 25.691 1.00 35.85 190 ARG A CA 1
ATOM 1397 C C . ARG A 1 190 ? 34.788 7.224 26.291 1.00 34.88 190 ARG A C 1
ATOM 1398 O O . ARG A 1 190 ? 34.566 6.214 26.963 1.00 35.75 190 ARG A O 1
ATOM 1406 N N . ARG A 1 191 ? 36.016 7.665 26.042 1.00 33.08 191 ARG A N 1
ATOM 1407 C CA . ARG A 1 191 ? 37.199 6.926 26.478 1.00 32.06 191 ARG A CA 1
ATOM 1408 C C . ARG A 1 191 ? 37.435 7.067 27.987 1.00 30.92 191 ARG A C 1
ATOM 1409 O O . ARG A 1 191 ? 37.918 8.095 28.455 1.00 29.18 191 ARG A O 1
ATOM 1417 N N . LEU A 1 192 ? 37.092 6.023 28.740 1.00 29.74 192 LEU A N 1
ATOM 1418 C CA . LEU A 1 192 ? 37.256 6.032 30.200 1.00 29.73 192 LEU A CA 1
ATOM 1419 C C . LEU A 1 192 ? 37.999 4.806 30.741 1.00 28.94 192 LEU A C 1
ATOM 1420 O O . LEU A 1 192 ? 37.955 4.526 31.939 1.00 28.72 192 LEU A O 1
ATOM 1425 N N . GLY A 1 193 ? 38.701 4.096 29.864 1.00 28.51 193 GLY A N 1
ATOM 1426 C CA . GLY A 1 193 ? 39.453 2.913 30.265 1.00 28.72 193 GLY A CA 1
ATOM 1427 C C . GLY A 1 193 ? 38.551 1.736 30.576 1.00 28.86 193 GLY A C 1
ATOM 1428 O O . GLY A 1 193 ? 38.888 0.899 31.406 1.00 28.94 193 GLY A O 1
ATOM 1429 N N . ILE A 1 194 ? 37.402 1.671 29.911 1.00 28.35 194 ILE A N 1
ATOM 1430 C CA . ILE A 1 194 ? 36.466 0.556 30.108 1.00 29.02 194 ILE A CA 1
ATOM 1431 C C . ILE A 1 194 ? 36.406 -0.372 28.889 1.00 29.22 194 ILE A C 1
ATOM 1432 O O . ILE A 1 194 ? 35.412 -1.062 28.658 1.00 28.94 194 ILE A O 1
ATOM 1437 N N . TYR A 1 195 ? 37.486 -0.377 28.114 1.00 29.00 195 TYR A N 1
ATOM 1438 C CA . TYR A 1 195 ? 37.733 -1.427 27.132 1.00 29.30 195 TYR A CA 1
ATOM 1439 C C . TYR A 1 195 ? 37.975 -2.740 27.885 1.00 28.44 195 TYR A C 1
ATOM 1440 O O . TYR A 1 195 ? 38.229 -2.736 29.086 1.00 27.93 195 TYR A O 1
ATOM 1449 N N . GLY A 1 196 ? 37.905 -3.858 27.178 1.00 27.40 196 GLY A N 1
ATOM 1450 C CA . GLY A 1 196 ? 38.218 -5.156 27.771 1.00 26.88 196 GLY A CA 1
ATOM 1451 C C . GLY A 1 196 ? 36.984 -5.845 28.319 1.00 26.52 196 GLY A C 1
ATOM 1452 O O . GLY A 1 196 ? 36.060 -6.158 27.568 1.00 26.56 196 GLY A O 1
ATOM 1453 N N . HIS A 1 197 ? 36.961 -6.057 29.634 1.00 25.78 197 HIS A N 1
ATOM 1454 C CA . HIS A 1 197 ? 35.852 -6.748 30.296 1.00 26.38 197 HIS A CA 1
ATOM 1455 C C . HIS A 1 197 ? 35.184 -5.881 31.371 1.00 25.70 197 HIS A C 1
ATOM 1456 O O . HIS A 1 197 ? 35.118 -6.284 32.540 1.00 25.20 197 HIS A O 1
ATOM 1463 N N . PRO A 1 198 ? 34.663 -4.703 30.977 1.00 24.90 198 PRO A N 1
ATOM 1464 C CA . PRO A 1 198 ? 34.050 -3.783 31.938 1.00 24.66 198 PRO A CA 1
ATOM 1465 C C . PRO A 1 198 ? 32.845 -4.380 32.649 1.00 24.80 198 PRO A C 1
ATOM 1466 O O . PRO A 1 198 ? 32.014 -5.037 32.016 1.00 24.08 198 PRO A O 1
ATOM 1470 N N . LEU A 1 199 ? 32.746 -4.119 33.948 1.00 25.00 199 LEU A N 1
ATOM 1471 C CA . LEU A 1 199 ? 31.708 -4.707 34.793 1.00 25.41 199 LEU A CA 1
ATOM 1472 C C . LEU A 1 199 ? 30.300 -4.514 34.246 1.00 26.09 199 LEU A C 1
ATOM 1473 O O . LEU A 1 199 ? 29.515 -5.464 34.193 1.00 26.36 199 LEU A O 1
ATOM 1478 N N . GLU A 1 200 ? 29.980 -3.287 33.848 1.00 26.78 200 GLU A N 1
ATOM 1479 C CA . GLU A 1 200 ? 28.634 -2.955 33.379 1.00 27.55 200 GLU A CA 1
ATOM 1480 C C . GLU A 1 200 ? 28.135 -3.999 32.384 1.00 27.30 200 GLU A C 1
ATOM 1481 O O . GLU A 1 200 ? 27.047 -4.569 32.544 1.00 26.52 200 GLU A O 1
ATOM 1487 N N . LEU A 1 201 ? 28.943 -4.254 31.366 1.00 26.85 201 LEU A N 1
ATOM 1488 C CA . LEU A 1 201 ? 28.549 -5.174 30.309 1.00 26.91 201 LEU A CA 1
ATOM 1489 C C . LEU A 1 201 ? 28.568 -6.641 30.738 1.00 26.45 201 LEU A C 1
ATOM 1490 O O . LEU A 1 201 ? 27.780 -7.424 30.225 1.00 27.04 201 LEU A O 1
ATOM 1495 N N . GLN A 1 202 ? 29.431 -7.009 31.683 1.00 25.79 202 GLN A N 1
ATOM 1496 C CA . GLN A 1 202 ? 29.442 -8.391 32.192 1.00 25.63 202 GLN A CA 1
ATOM 1497 C C . GLN A 1 202 ? 28.164 -8.686 32.975 1.00 25.79 202 GLN A C 1
ATOM 1498 O O . GLN A 1 202 ? 27.556 -9.750 32.826 1.00 24.74 202 GLN A O 1
ATOM 1504 N N . VAL A 1 203 ? 27.745 -7.719 33.781 1.00 25.44 203 VAL A N 1
ATOM 1505 C CA . VAL A 1 203 ? 26.547 -7.852 34.607 1.00 25.62 203 VAL A CA 1
ATOM 1506 C C . VAL A 1 203 ? 25.280 -7.858 33.747 1.00 26.13 203 VAL A C 1
ATOM 1507 O O . VAL A 1 203 ? 24.365 -8.659 33.978 1.00 25.67 203 VAL A O 1
ATOM 1511 N N . LEU A 1 204 ? 25.224 -6.972 32.755 1.00 25.79 204 LEU A N 1
ATOM 1512 C CA . LEU A 1 204 ? 24.073 -6.914 31.857 1.00 26.47 204 LEU A CA 1
ATOM 1513 C C . LEU A 1 204 ? 24.022 -8.149 30.955 1.00 27.10 204 LEU A C 1
ATOM 1514 O O . LEU A 1 204 ? 22.941 -8.638 30.624 1.00 27.08 204 LEU A O 1
ATOM 1519 N N . PHE A 1 205 ? 25.194 -8.635 30.557 1.00 27.01 205 PHE A N 1
ATOM 1520 C CA . PHE A 1 205 ? 25.309 -9.889 29.813 1.00 28.07 205 PHE A CA 1
ATOM 1521 C C . PHE A 1 205 ? 24.763 -11.044 30.654 1.00 28.26 205 PHE A C 1
ATOM 1522 O O . PHE A 1 205 ? 23.939 -11.826 30.175 1.00 28.38 205 PHE A O 1
ATOM 1530 N N . TYR A 1 206 ? 25.192 -11.122 31.912 1.00 28.21 206 TYR A N 1
ATOM 1531 C CA . TYR A 1 206 ? 24.683 -12.148 32.825 1.00 28.68 206 TYR A CA 1
ATOM 1532 C C . TYR A 1 206 ? 23.164 -12.054 32.988 1.00 28.90 206 TYR A C 1
ATOM 1533 O O . TYR A 1 206 ? 22.460 -13.062 32.908 1.00 28.65 206 TYR A O 1
ATOM 1542 N N . ALA A 1 207 ? 22.671 -10.841 33.214 1.00 28.92 207 ALA A N 1
ATOM 1543 C CA . ALA A 1 207 ? 21.229 -10.603 33.354 1.00 29.14 207 ALA A CA 1
ATOM 1544 C C . ALA A 1 207 ? 20.449 -11.003 32.102 1.00 29.05 207 ALA A C 1
ATOM 1545 O O . ALA A 1 207 ? 19.376 -11.599 32.200 1.00 29.64 207 ALA A O 1
ATOM 1547 N N . ALA A 1 208 ? 20.980 -10.649 30.935 1.00 28.90 208 ALA A N 1
ATOM 1548 C CA . ALA A 1 208 ? 20.346 -10.984 29.659 1.00 29.15 208 ALA A CA 1
ATOM 1549 C C . ALA A 1 208 ? 20.366 -12.491 29.388 1.00 29.74 208 ALA A C 1
ATOM 1550 O O . ALA A 1 208 ? 19.408 -13.035 28.830 1.00 30.42 208 ALA A O 1
ATOM 1552 N N . LEU A 1 209 ? 21.451 -13.156 29.783 1.00 30.01 209 LEU A N 1
ATOM 1553 C CA . LEU A 1 209 ? 21.549 -14.624 29.686 1.00 30.04 209 LEU A CA 1
ATOM 1554 C C . LEU A 1 209 ? 20.414 -15.309 30.454 1.00 30.64 209 LEU A C 1
ATOM 1555 O O . LEU A 1 209 ? 19.776 -16.229 29.939 1.00 31.19 209 LEU A O 1
ATOM 1560 N N . ARG A 1 210 ? 20.167 -14.850 31.679 1.00 31.41 210 ARG A N 1
ATOM 1561 C CA . ARG A 1 210 ? 19.074 -15.379 32.505 1.00 31.95 210 ARG A CA 1
ATOM 1562 C C . ARG A 1 210 ? 17.718 -15.198 31.837 1.00 32.48 210 ARG A C 1
ATOM 1563 O O . ARG A 1 210 ? 16.910 -16.127 31.795 1.00 31.45 210 ARG A O 1
ATOM 1571 N N . ALA A 1 211 ? 17.478 -13.991 31.327 1.00 32.00 211 ALA A N 1
ATOM 1572 C CA . ALA A 1 211 ? 16.215 -13.662 30.669 1.00 32.95 211 ALA A CA 1
ATOM 1573 C C . ALA A 1 211 ? 16.024 -14.471 29.389 1.00 33.75 211 ALA A C 1
ATOM 1574 O O . ALA A 1 211 ? 14.939 -14.991 29.125 1.00 32.98 211 ALA A O 1
ATOM 1576 N N . ALA A 1 212 ? 17.090 -14.563 28.600 1.00 34.67 212 ALA A N 1
ATOM 1577 C CA . ALA A 1 212 ? 17.081 -15.314 27.348 1.00 35.22 212 ALA A CA 1
ATOM 1578 C C . ALA A 1 212 ? 16.736 -16.782 27.584 1.00 36.36 212 ALA A C 1
ATOM 1579 O O . ALA A 1 212 ? 15.906 -17.351 26.874 1.00 36.18 212 ALA A O 1
ATOM 1581 N N . ARG A 1 213 ? 17.373 -17.379 28.587 1.00 36.45 213 ARG A N 1
ATOM 1582 C CA . ARG A 1 213 ? 17.106 -18.769 28.970 1.00 37.86 213 ARG A CA 1
ATOM 1583 C C . ARG A 1 213 ? 15.635 -18.967 29.340 1.00 38.30 213 ARG A C 1
ATOM 1584 O O . ARG A 1 213 ? 15.045 -19.997 29.027 1.00 36.05 213 ARG A O 1
ATOM 1592 N N . GLU A 1 214 ? 15.054 -17.967 29.999 1.00 38.93 214 GLU A N 1
ATOM 1593 C CA . GLU A 1 214 ? 13.649 -18.014 30.407 1.00 39.39 214 GLU A CA 1
ATOM 1594 C C . GLU A 1 214 ? 12.658 -17.898 29.243 1.00 39.01 214 GLU A C 1
ATOM 1595 O O . GLU A 1 214 ? 11.522 -18.353 29.360 1.00 39.99 214 GLU A O 1
ATOM 1609 N N . LEU A 1 216 ? 13.562 -18.386 25.593 1.00 38.96 216 LEU A N 1
ATOM 1610 C CA . LEU A 1 216 ? 13.883 -19.123 24.365 1.00 41.08 216 LEU A CA 1
ATOM 1611 C C . LEU A 1 216 ? 13.273 -20.524 24.378 1.00 42.87 216 LEU A C 1
ATOM 1612 O O . LEU A 1 216 ? 13.403 -21.256 25.356 1.00 41.89 216 LEU A O 1
ATOM 1617 N N . ILE A 1 217 ? 12.598 -20.873 23.285 1.00 45.99 217 ILE A N 1
ATOM 1618 C CA . ILE A 1 217 ? 12.085 -22.229 23.067 1.00 47.78 217 ILE A CA 1
ATOM 1619 C C . ILE A 1 217 ? 13.237 -23.120 22.605 1.00 50.15 217 ILE A C 1
ATOM 1620 O O . ILE A 1 217 ? 13.915 -22.801 21.630 1.00 48.99 217 ILE A O 1
ATOM 1625 N N . CYS A 1 218 ? 13.446 -24.238 23.297 1.00 55.12 218 CYS A N 1
ATOM 1626 C CA . CYS A 1 218 ? 14.617 -25.091 23.060 1.00 59.83 218 CYS A CA 1
ATOM 1627 C C . CYS A 1 218 ? 14.613 -25.749 21.678 1.00 62.02 218 CYS A C 1
ATOM 1628 O O . CYS A 1 218 ? 15.660 -25.842 21.033 1.00 62.35 218 CYS A O 1
ATOM 1631 N N . GLN A 1 219 ? 13.443 -26.204 21.233 1.00 64.07 219 GLN A N 1
ATOM 1632 C CA . GLN A 1 219 ? 13.300 -26.807 19.905 1.00 65.97 219 GLN A CA 1
ATOM 1633 C C . GLN A 1 219 ? 13.594 -25.778 18.812 1.00 64.45 219 GLN A C 1
ATOM 1634 O O . GLN A 1 219 ? 12.962 -24.722 18.757 1.00 64.74 219 GLN A O 1
ATOM 1640 N N . GLY A 1 220 ? 14.564 -26.091 17.956 1.00 62.72 220 GLY A N 1
ATOM 1641 C CA . GLY A 1 220 ? 15.029 -25.159 16.925 1.00 62.51 220 GLY A CA 1
ATOM 1642 C C . GLY A 1 220 ? 16.051 -24.146 17.426 1.00 62.39 220 GLY A C 1
ATOM 1643 O O . GLY A 1 220 ? 16.539 -23.325 16.647 1.00 62.72 220 GLY A O 1
ATOM 1644 N N . ASN A 1 221 ? 16.368 -24.202 18.721 1.00 61.52 221 ASN A N 1
ATOM 1645 C CA . ASN A 1 221 ? 17.381 -23.339 19.345 1.00 60.46 221 ASN A CA 1
ATOM 1646 C C . ASN A 1 221 ? 18.310 -24.130 20.273 1.00 58.64 221 ASN A C 1
ATOM 1647 O O . ASN A 1 221 ? 18.803 -23.590 21.265 1.00 57.47 221 ASN A O 1
ATOM 1652 N N . GLN A 1 222 ? 18.558 -25.398 19.946 1.00 56.18 222 GLN A N 1
ATOM 1653 C CA . GLN A 1 222 ? 19.299 -26.298 20.840 1.00 55.07 222 GLN A CA 1
ATOM 1654 C C . GLN A 1 222 ? 20.708 -25.796 21.161 1.00 51.13 222 GLN A C 1
ATOM 1655 O O . GLN A 1 222 ? 21.112 -25.787 22.321 1.00 49.69 222 GLN A O 1
ATOM 1661 N N . ASP A 1 223 ? 21.446 -25.389 20.131 1.00 48.58 223 ASP A N 1
ATOM 1662 C CA . ASP A 1 223 ? 22.847 -24.976 20.288 1.00 47.82 223 ASP A CA 1
ATOM 1663 C C . ASP A 1 223 ? 22.993 -23.736 21.174 1.00 45.76 223 ASP A C 1
ATOM 1664 O O . ASP A 1 223 ? 23.838 -23.700 22.068 1.00 45.01 223 ASP A O 1
ATOM 1669 N N . VAL A 1 224 ? 22.169 -22.724 20.920 1.00 43.89 224 VAL A N 1
ATOM 1670 C CA . VAL A 1 224 ? 22.235 -21.473 21.680 1.00 42.62 224 VAL A CA 1
ATOM 1671 C C . VAL A 1 224 ? 21.745 -21.672 23.114 1.00 40.62 224 VAL A C 1
ATOM 1672 O O . VAL A 1 224 ? 22.349 -21.154 24.050 1.00 39.14 224 VAL A O 1
ATOM 1676 N N . VAL A 1 225 ? 20.667 -22.432 23.287 1.00 39.81 225 VAL A N 1
ATOM 1677 C CA . VAL A 1 225 ? 20.164 -22.739 24.633 1.00 39.63 225 VAL A CA 1
ATOM 1678 C C . VAL A 1 225 ? 21.191 -23.533 25.446 1.00 38.84 225 VAL A C 1
ATOM 1679 O O . VAL A 1 225 ? 21.349 -23.292 26.642 1.00 37.92 225 VAL A O 1
ATOM 1683 N N . GLU A 1 226 ? 21.883 -24.472 24.799 1.00 39.18 226 GLU A N 1
ATOM 1684 C CA . GLU A 1 226 ? 22.976 -25.215 25.449 1.00 40.37 226 GLU A CA 1
ATOM 1685 C C . GLU A 1 226 ? 24.103 -24.285 25.893 1.00 37.53 226 GLU A C 1
ATOM 1686 O O . GLU A 1 226 ? 24.597 -24.379 27.017 1.00 35.74 226 GLU A O 1
ATOM 1692 N N . ALA A 1 227 ? 24.515 -23.408 24.985 1.00 35.59 227 ALA A N 1
ATOM 1693 C CA . ALA A 1 227 ? 25.606 -22.474 25.245 1.00 34.71 227 ALA A CA 1
ATOM 1694 C C . ALA A 1 227 ? 25.253 -21.531 26.393 1.00 33.40 227 ALA A C 1
ATOM 1695 O O . ALA A 1 227 ? 26.091 -21.248 27.245 1.00 32.92 227 ALA A O 1
ATOM 1697 N N . ILE A 1 228 ? 24.010 -21.052 26.404 1.00 32.68 228 ILE A N 1
ATOM 1698 C CA . ILE A 1 228 ? 23.513 -20.207 27.496 1.00 32.84 228 ILE A CA 1
ATOM 1699 C C . ILE A 1 228 ? 23.578 -20.953 28.830 1.00 33.38 228 ILE A C 1
ATOM 1700 O O . ILE A 1 228 ? 24.035 -20.403 29.837 1.00 31.58 228 ILE A O 1
ATOM 1705 N N . ASP A 1 229 ? 23.129 -22.208 28.827 1.00 34.00 229 ASP A N 1
ATOM 1706 C CA . ASP A 1 229 ? 23.114 -23.031 30.042 1.00 35.30 229 ASP A CA 1
ATOM 1707 C C . ASP A 1 229 ? 24.511 -23.284 30.606 1.00 34.24 229 ASP A C 1
ATOM 1708 O O . ASP A 1 229 ? 24.686 -23.368 31.818 1.00 33.98 229 ASP A O 1
ATOM 1713 N N . ASN A 1 230 ? 25.498 -23.423 29.730 1.00 34.49 230 ASN A N 1
ATOM 1714 C CA . ASN A 1 230 ? 26.874 -23.625 30.175 1.00 34.85 230 ASN A CA 1
ATOM 1715 C C . ASN A 1 230 ? 27.549 -22.312 30.562 1.00 32.39 230 ASN A C 1
ATOM 1716 O O . ASN A 1 230 ? 28.322 -22.275 31.515 1.00 31.39 230 ASN A O 1
ATOM 1721 N N . ARG A 1 231 ? 27.242 -21.238 29.840 1.00 31.24 231 ARG A N 1
ATOM 1722 C CA . ARG A 1 231 ? 27.870 -19.940 30.109 1.00 30.66 231 ARG A CA 1
ATOM 1723 C C . ARG A 1 231 ? 27.428 -19.340 31.444 1.00 29.93 231 ARG A C 1
ATOM 1724 O O . ARG A 1 231 ? 28.231 -18.731 32.146 1.00 31.56 231 ARG A O 1
ATOM 1732 N N . LEU A 1 232 ? 26.158 -19.518 31.787 1.00 29.72 232 LEU A N 1
ATOM 1733 C CA . LEU A 1 232 ? 25.589 -18.912 32.996 1.00 30.65 232 LEU A CA 1
ATOM 1734 C C . LEU A 1 232 ? 26.379 -19.197 34.281 1.00 30.54 232 LEU A C 1
ATOM 1735 O O . LEU A 1 232 ? 26.881 -18.260 34.907 1.00 31.01 232 LEU A O 1
ATOM 1740 N N . PRO A 1 233 ? 26.511 -20.479 34.670 1.00 30.08 233 PRO A N 1
ATOM 1741 C CA . PRO A 1 233 ? 27.227 -20.781 35.910 1.00 29.80 233 PRO A CA 1
ATOM 1742 C C . PRO A 1 233 ? 28.709 -20.435 35.845 1.00 29.25 233 PRO A C 1
ATOM 1743 O O . PRO A 1 233 ? 29.296 -20.046 36.851 1.00 28.44 233 PRO A O 1
ATOM 1747 N N . LEU A 1 234 ? 29.302 -20.598 34.668 1.00 29.64 234 LEU A N 1
ATOM 1748 C CA . LEU A 1 234 ? 30.705 -20.255 34.459 1.00 29.73 234 LEU A CA 1
ATOM 1749 C C . LEU A 1 234 ? 30.930 -18.759 34.668 1.00 28.77 234 LEU A C 1
ATOM 1750 O O . LEU A 1 234 ? 31.833 -18.358 35.401 1.00 28.30 234 LEU A O 1
ATOM 1755 N N . LEU A 1 235 ? 30.102 -17.941 34.023 1.00 28.85 235 LEU A N 1
ATOM 1756 C CA . LEU A 1 235 ? 30.217 -16.485 34.140 1.00 28.17 235 LEU A CA 1
ATOM 1757 C C . LEU A 1 235 ? 29.919 -16.028 35.568 1.00 28.19 235 LEU A C 1
ATOM 1758 O O . LEU A 1 235 ? 30.604 -15.160 36.105 1.00 27.27 235 LEU A O 1
ATOM 1763 N N . CYS A 1 236 ? 28.912 -16.639 36.186 1.00 28.24 236 CYS A N 1
ATOM 1764 C CA . CYS A 1 236 ? 28.572 -16.361 37.583 1.00 28.80 236 CYS A CA 1
ATOM 1765 C C . CYS A 1 236 ? 29.759 -16.602 38.520 1.00 29.00 236 CYS A C 1
ATOM 1766 O O . CYS A 1 236 ? 30.091 -15.749 39.338 1.00 28.88 236 CYS A O 1
ATOM 1769 N N . ALA A 1 237 ? 30.390 -17.767 38.389 1.00 29.09 237 ALA A N 1
ATOM 1770 C CA . ALA A 1 237 ? 31.565 -18.123 39.192 1.00 29.01 237 ALA A CA 1
ATOM 1771 C C . ALA A 1 237 ? 32.748 -17.207 38.884 1.00 28.36 237 ALA A C 1
ATOM 1772 O O . ALA A 1 237 ? 33.463 -1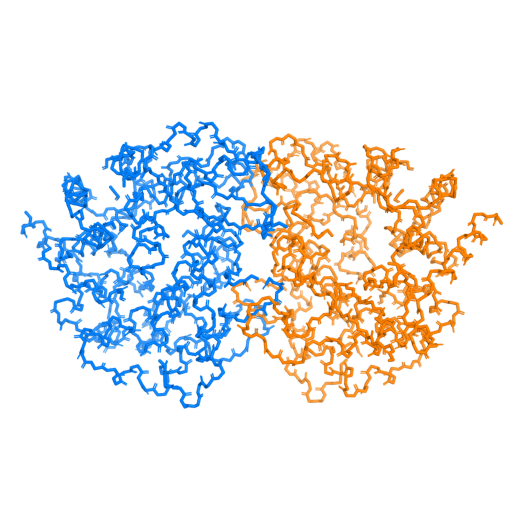6.775 39.787 1.00 28.98 237 ALA A O 1
ATOM 1774 N N . HIS A 1 238 ? 32.946 -16.930 37.601 1.00 28.46 238 HIS A N 1
ATOM 1775 C CA . HIS A 1 238 ? 34.027 -16.062 37.136 1.00 28.95 238 HIS A CA 1
ATOM 1776 C C . HIS A 1 238 ? 33.971 -14.685 37.801 1.00 28.60 238 HIS A C 1
ATOM 1777 O O . HIS A 1 238 ? 34.957 -14.212 38.377 1.00 28.10 238 HIS A O 1
ATOM 1784 N N . ILE A 1 239 ? 32.809 -14.051 37.719 1.00 28.45 239 ILE A N 1
ATOM 1785 C CA . ILE A 1 239 ? 32.630 -12.710 38.279 1.00 28.54 239 ILE A CA 1
ATOM 1786 C C . ILE A 1 239 ? 32.750 -12.726 39.806 1.00 28.33 239 ILE A C 1
ATOM 1787 O O . ILE A 1 239 ? 33.445 -11.889 40.388 1.00 28.41 239 ILE A O 1
ATOM 1792 N N . ARG A 1 240 ? 32.098 -13.688 40.449 1.00 28.12 240 ARG A N 1
ATOM 1793 C CA . ARG A 1 240 ? 32.147 -13.794 41.910 1.00 28.59 240 ARG A CA 1
ATOM 1794 C C . ARG A 1 240 ? 33.565 -13.990 42.442 1.00 29.04 240 ARG A C 1
ATOM 1795 O O . ARG A 1 240 ? 33.918 -13.443 43.483 1.00 28.35 240 ARG A O 1
ATOM 1803 N N . GLN A 1 241 ? 34.372 -14.766 41.727 1.00 30.30 241 GLN A N 1
ATOM 1804 C CA . GLN A 1 241 ? 35.740 -15.048 42.156 1.00 32.45 241 GLN A CA 1
ATOM 1805 C C . GLN A 1 241 ? 36.682 -13.894 41.807 1.00 31.30 241 GLN A C 1
ATOM 1806 O O . GLN A 1 241 ? 37.325 -13.319 42.678 1.00 31.68 241 GLN A O 1
ATOM 1812 N N . HIS A 1 242 ? 36.748 -13.561 40.524 1.00 30.02 242 HIS A N 1
ATOM 1813 C CA . HIS A 1 242 ? 37.821 -12.711 40.003 1.00 29.40 242 HIS A CA 1
ATOM 1814 C C . HIS A 1 242 ? 37.568 -11.206 40.083 1.00 28.60 242 HIS A C 1
ATOM 1815 O O . HIS A 1 242 ? 38.522 -10.424 40.096 1.00 27.72 242 HIS A O 1
ATOM 1822 N N . TYR A 1 243 ? 36.301 -10.806 40.141 1.00 27.61 243 TYR A N 1
ATOM 1823 C CA . TYR A 1 243 ? 35.947 -9.384 40.223 1.00 27.49 243 TYR A CA 1
ATOM 1824 C C . TYR A 1 243 ? 35.791 -8.883 41.663 1.00 27.71 243 TYR A C 1
ATOM 1825 O O . TYR A 1 243 ? 35.804 -7.674 41.897 1.00 27.90 243 TYR A O 1
ATOM 1834 N N . TRP A 1 244 ? 35.665 -9.793 42.627 1.00 27.44 244 TRP A N 1
ATOM 1835 C CA . TRP A 1 244 ? 35.366 -9.387 44.001 1.00 27.14 244 TRP A CA 1
ATOM 1836 C C . TRP A 1 244 ? 36.550 -8.715 44.690 1.00 26.93 244 TRP A C 1
ATOM 1837 O O . TRP A 1 244 ? 37.640 -9.281 44.769 1.00 27.75 244 TRP A O 1
ATOM 1848 N N . ILE A 1 245 ? 36.309 -7.506 45.189 1.00 26.55 245 ILE A N 1
ATOM 1849 C CA . ILE A 1 245 ? 37.296 -6.749 45.952 1.00 26.70 245 ILE A CA 1
ATOM 1850 C C . ILE A 1 245 ? 36.815 -6.574 47.392 1.00 26.93 245 ILE A C 1
ATOM 1851 O O . ILE A 1 245 ? 35.753 -6.014 47.641 1.00 26.30 245 ILE A O 1
ATOM 1856 N N . ASP A 1 246 ? 37.596 -7.089 48.331 1.00 27.88 246 ASP A N 1
ATOM 1857 C CA . ASP A 1 246 ? 37.456 -6.732 49.741 1.00 28.93 246 ASP A CA 1
ATOM 1858 C C . ASP A 1 246 ? 38.841 -6.762 50.380 1.00 29.67 246 ASP A C 1
ATOM 1859 O O . ASP A 1 246 ? 39.830 -7.031 49.692 1.00 28.57 246 ASP A O 1
ATOM 1864 N N . ILE A 1 247 ? 38.915 -6.482 51.678 1.00 30.96 247 ILE A N 1
ATOM 1865 C CA . ILE A 1 247 ? 40.198 -6.470 52.385 1.00 33.46 247 ILE A CA 1
ATOM 1866 C C . ILE A 1 247 ? 40.938 -7.799 52.215 1.00 33.84 247 ILE A C 1
ATOM 1867 O O . ILE A 1 247 ? 42.149 -7.814 52.004 1.00 33.76 247 ILE A O 1
ATOM 1872 N N . ASN A 1 248 ? 40.204 -8.906 52.284 1.00 35.54 248 ASN A N 1
ATOM 1873 C CA . ASN A 1 248 ? 40.798 -10.233 52.118 1.00 36.74 248 ASN A CA 1
ATOM 1874 C C . ASN A 1 248 ? 41.427 -10.427 50.735 1.00 36.79 248 ASN A C 1
ATOM 1875 O O . ASN A 1 248 ? 42.526 -10.966 50.627 1.00 36.59 248 ASN A O 1
ATOM 1880 N N . ARG A 1 249 ? 40.741 -9.969 49.688 1.00 36.37 249 ARG A N 1
ATOM 1881 C CA . ARG A 1 249 ? 41.270 -10.048 48.321 1.00 37.30 249 ARG A CA 1
ATOM 1882 C C . ARG A 1 249 ? 42.562 -9.247 48.164 1.00 36.25 249 ARG A C 1
ATOM 1883 O O . ARG A 1 249 ? 43.505 -9.709 47.519 1.00 35.79 249 ARG A O 1
ATOM 1891 N N . LEU A 1 250 ? 42.600 -8.049 48.738 1.00 35.18 250 LEU A N 1
ATOM 1892 C CA . LEU A 1 250 ? 43.807 -7.220 48.693 1.00 35.47 250 LEU A CA 1
ATOM 1893 C C . LEU A 1 250 ? 45.006 -7.964 49.283 1.00 35.51 250 LEU A C 1
ATOM 1894 O O . LEU A 1 250 ? 46.112 -7.908 48.741 1.00 33.5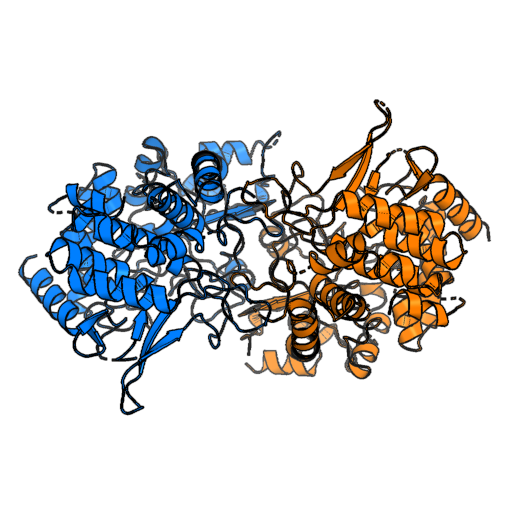3 250 LEU A O 1
ATOM 1899 N N . ASN A 1 251 ? 44.775 -8.656 50.395 1.00 36.30 251 ASN A N 1
ATOM 1900 C CA . ASN A 1 251 ? 45.823 -9.452 51.037 1.00 38.03 251 ASN A CA 1
ATOM 1901 C C . ASN A 1 251 ? 46.293 -10.603 50.154 1.00 37.55 251 ASN A C 1
ATOM 1902 O O . ASN A 1 251 ? 47.489 -10.892 50.087 1.00 37.01 251 ASN A O 1
ATOM 1907 N N . ALA A 1 252 ? 45.343 -11.245 49.476 1.00 37.83 252 ALA A N 1
ATOM 1908 C CA . ALA A 1 252 ? 45.639 -12.342 48.553 1.00 38.55 252 ALA A CA 1
ATOM 1909 C C . ALA A 1 252 ? 46.465 -11.873 47.353 1.00 38.40 252 ALA A C 1
ATOM 1910 O O . ALA A 1 252 ? 47.430 -12.532 46.968 1.00 39.19 252 ALA A O 1
ATOM 1912 N N . ILE A 1 253 ? 46.091 -10.738 46.767 1.00 37.44 253 ILE A N 1
ATOM 1913 C CA . ILE A 1 253 ? 46.867 -10.159 45.666 1.00 37.36 253 ILE A CA 1
ATOM 1914 C C . ILE A 1 253 ? 48.278 -9.788 46.140 1.00 37.53 253 ILE A C 1
ATOM 1915 O O . ILE A 1 253 ? 49.261 -10.067 45.453 1.00 36.68 253 ILE A O 1
ATOM 1920 N N . TYR A 1 254 ? 48.363 -9.157 47.308 1.00 37.45 254 TYR A N 1
ATOM 1921 C CA . TYR A 1 254 ? 49.648 -8.750 47.894 1.00 37.91 254 TYR A CA 1
ATOM 1922 C C . TYR A 1 254 ? 50.570 -9.943 48.161 1.00 39.56 254 TYR A C 1
ATOM 1923 O O . TYR A 1 254 ? 51.782 -9.861 47.936 1.00 38.21 254 TYR A O 1
ATOM 1932 N N . ARG A 1 255 ? 49.984 -11.038 48.643 1.00 41.47 255 ARG A N 1
ATOM 1933 C CA . ARG A 1 255 ? 50.712 -12.271 48.944 1.00 46.08 255 ARG A CA 1
ATOM 1934 C C . ARG A 1 255 ? 50.623 -13.235 47.767 1.00 50.96 255 ARG A C 1
ATOM 1935 O O . ARG A 1 255 ? 50.183 -14.375 47.925 1.00 54.40 255 ARG A O 1
ATOM 1943 N N . PHE A 1 256 ? 51.043 -12.769 46.592 1.00 55.66 256 PHE A N 1
ATOM 1944 C CA . PHE A 1 256 ? 50.949 -13.540 45.345 1.00 59.03 256 PHE A CA 1
ATOM 1945 C C . PHE A 1 256 ? 49.510 -13.611 44.846 1.00 58.87 256 PHE A C 1
ATOM 1946 O O . PHE A 1 256 ? 49.249 -14.117 43.755 1.00 62.15 256 PHE A O 1
ATOM 1954 N N . VAL A 1 266 ? 48.375 -21.520 39.164 1.00 72.65 266 VAL A N 1
ATOM 1955 C CA . VAL A 1 266 ? 47.725 -21.059 40.391 1.00 72.25 266 VAL A CA 1
ATOM 1956 C C . VAL A 1 266 ? 46.403 -20.344 40.071 1.00 70.04 266 VAL A C 1
ATOM 1957 O O . VAL A 1 266 ? 45.349 -20.982 40.025 1.00 70.76 266 VAL A O 1
ATOM 1961 N N . ASN A 1 267 ? 46.468 -19.033 39.837 1.00 66.17 267 ASN A N 1
ATOM 1962 C CA . ASN A 1 267 ? 45.278 -18.224 39.573 1.00 62.36 267 ASN A CA 1
ATOM 1963 C C . ASN A 1 267 ? 45.044 -18.052 38.077 1.00 57.07 267 ASN A C 1
ATOM 1964 O O . ASN A 1 267 ? 45.952 -18.254 37.265 1.00 56.66 267 ASN A O 1
ATOM 1969 N N . LEU A 1 268 ? 43.818 -17.682 37.721 1.00 49.91 268 LEU A N 1
ATOM 1970 C CA . LEU A 1 268 ? 43.461 -17.445 36.323 1.00 44.94 268 LEU A CA 1
ATOM 1971 C C . LEU A 1 268 ? 44.194 -16.225 35.784 1.00 41.49 268 LEU A C 1
ATOM 1972 O O . LEU A 1 268 ? 44.783 -16.273 34.705 1.00 40.09 268 LEU A O 1
ATOM 1977 N N . PHE A 1 269 ? 44.141 -15.133 36.543 1.00 38.40 269 PHE A N 1
ATOM 1978 C CA . PHE A 1 269 ? 44.787 -13.884 36.158 1.00 36.26 269 PHE A CA 1
ATOM 1979 C C . PHE A 1 269 ? 46.024 -13.612 37.013 1.00 36.88 269 PHE A C 1
ATOM 1980 O O . PHE A 1 269 ? 45.986 -13.738 38.241 1.00 37.70 269 PHE A O 1
ATOM 1988 N N . ASN A 1 270 ? 47.122 -13.253 36.357 1.00 35.60 270 ASN A N 1
ATOM 1989 C CA . ASN A 1 270 ? 48.266 -12.676 37.047 1.00 35.77 270 ASN A CA 1
ATOM 1990 C C . ASN A 1 270 ? 47.973 -11.202 37.287 1.00 35.46 270 ASN A C 1
ATOM 1991 O O . ASN A 1 270 ? 47.967 -10.409 36.346 1.00 35.22 270 ASN A O 1
ATOM 1996 N N . ILE A 1 271 ? 47.685 -10.859 38.538 1.00 33.86 271 ILE A N 1
ATOM 1997 C CA . ILE A 1 271 ? 47.470 -9.472 38.946 1.00 33.93 271 ILE A CA 1
ATOM 1998 C C . ILE A 1 271 ? 48.607 -9.083 39.878 1.00 33.83 271 ILE A C 1
ATOM 1999 O O . ILE A 1 271 ? 48.842 -9.752 40.885 1.00 33.35 271 ILE A O 1
ATOM 2004 N N . TYR A 1 272 ? 49.304 -8.001 39.542 1.00 33.11 272 TYR A N 1
ATOM 2005 C CA . TYR A 1 272 ? 50.467 -7.560 40.311 1.00 33.48 272 TYR A CA 1
ATOM 2006 C C . TYR A 1 272 ? 50.091 -6.402 41.229 1.00 33.32 272 TYR A C 1
ATOM 2007 O O . TYR A 1 272 ? 49.523 -5.401 40.787 1.00 32.42 272 TYR A O 1
ATOM 2016 N N . VAL A 1 273 ? 50.416 -6.550 42.511 1.00 33.79 273 VAL A N 1
ATOM 2017 C CA . VAL A 1 273 ? 49.931 -5.641 43.549 1.00 34.02 273 VAL A CA 1
ATOM 2018 C C . VAL A 1 273 ? 50.414 -4.194 43.374 1.00 34.28 273 VAL A C 1
ATOM 2019 O O . VAL A 1 273 ? 49.719 -3.252 43.761 1.00 33.54 273 VAL A O 1
ATOM 2023 N N . ASP A 1 274 ? 51.587 -4.018 42.771 1.00 34.54 274 ASP A N 1
ATOM 2024 C CA . ASP A 1 274 ? 52.116 -2.681 42.507 1.00 35.28 274 ASP A CA 1
ATOM 2025 C C . ASP A 1 274 ? 51.212 -1.865 41.574 1.00 34.76 274 ASP A C 1
ATOM 2026 O O . ASP A 1 274 ? 51.257 -0.637 41.594 1.00 33.67 274 ASP A O 1
ATOM 2031 N N . SER A 1 275 ? 50.394 -2.544 40.770 1.00 33.18 275 SER A N 1
ATOM 2032 C CA . SER A 1 275 ? 49.494 -1.872 39.825 1.00 33.29 275 SER A CA 1
ATOM 2033 C C . SER A 1 275 ? 48.237 -1.259 40.460 1.00 33.53 275 SER A C 1
ATOM 2034 O O . SER A 1 275 ? 47.544 -0.478 39.809 1.00 32.62 275 SER A O 1
ATOM 2037 N N . ILE A 1 276 ? 47.942 -1.607 41.713 1.00 34.35 276 ILE A N 1
ATOM 2038 C CA . ILE A 1 276 ? 46.720 -1.130 42.379 1.00 35.78 276 ILE A CA 1
ATOM 2039 C C . ILE A 1 276 ? 47.014 -0.250 43.603 1.00 36.03 276 ILE A C 1
ATOM 2040 O O . ILE A 1 276 ? 48.062 -0.391 44.229 1.00 35.81 276 ILE A O 1
ATOM 2045 N N . PRO A 1 277 ? 46.085 0.663 43.946 1.00 36.66 277 PRO A N 1
ATOM 2046 C CA . PRO A 1 277 ? 46.271 1.558 45.089 1.00 36.94 277 PRO A CA 1
ATOM 2047 C C . PRO A 1 277 ? 45.814 0.910 46.394 1.00 38.49 277 PRO A C 1
ATOM 2048 O O . PRO A 1 277 ? 44.807 1.316 46.977 1.00 35.87 277 PRO A O 1
ATOM 2052 N N . TYR A 1 278 ? 46.568 -0.083 46.858 1.00 40.94 278 TYR A N 1
ATOM 2053 C CA . TYR A 1 278 ? 46.060 -0.991 47.896 1.00 44.58 278 TYR A CA 1
ATOM 2054 C C . TYR A 1 278 ? 45.973 -0.423 49.317 1.00 45.81 278 TYR A C 1
ATOM 2055 O O . TYR A 1 278 ? 45.118 -0.852 50.093 1.00 46.03 278 TYR A O 1
ATOM 2064 N N . TYR A 1 279 ? 46.823 0.544 49.655 1.00 47.25 279 TYR A N 1
ATOM 2065 C CA . TYR A 1 279 ? 46.710 1.225 50.951 1.00 48.94 279 TYR A CA 1
ATOM 2066 C C . TYR A 1 279 ? 45.524 2.184 50.960 1.00 46.49 279 TYR A C 1
ATOM 2067 O O . TYR A 1 279 ? 44.834 2.313 51.969 1.00 46.09 279 TYR A O 1
ATOM 2076 N N . GLU A 1 280 ? 45.293 2.847 49.833 1.00 44.33 280 GLU A N 1
ATOM 2077 C CA . GLU A 1 280 ? 44.141 3.737 49.683 1.00 43.73 280 GLU A CA 1
ATOM 2078 C C . GLU A 1 280 ? 42.839 2.928 49.731 1.00 40.39 280 GLU A C 1
ATOM 2079 O O . GLU A 1 280 ? 41.858 3.348 50.343 1.00 39.41 280 GLU A O 1
ATOM 2085 N N . LEU A 1 281 ? 42.847 1.759 49.096 1.00 37.32 281 LEU A N 1
ATOM 2086 C CA . LEU A 1 281 ? 41.684 0.867 49.096 1.00 35.96 281 LEU A CA 1
ATOM 2087 C C . LEU A 1 281 ? 41.389 0.311 50.482 1.00 35.81 281 LEU A C 1
ATOM 2088 O O . LEU A 1 281 ? 40.247 0.334 50.932 1.00 34.98 281 LEU A O 1
ATOM 2093 N N . ASP A 1 282 ? 42.422 -0.192 51.151 1.00 36.24 282 ASP A N 1
ATOM 2094 C CA . ASP A 1 282 ? 42.279 -0.712 52.514 1.00 37.26 282 ASP A CA 1
ATOM 2095 C C . ASP A 1 282 ? 41.669 0.334 53.458 1.00 37.57 282 ASP A C 1
ATOM 2096 O O . ASP A 1 282 ? 40.820 0.015 54.290 1.00 37.88 282 ASP A O 1
ATOM 2101 N N . LYS A 1 283 ? 42.108 1.577 53.313 1.00 37.63 283 LYS A N 1
ATOM 2102 C CA . LYS A 1 283 ? 41.580 2.699 54.092 1.00 39.11 283 LYS A CA 1
ATOM 2103 C C . LYS A 1 283 ? 40.120 2.994 53.725 1.00 37.44 283 LYS A C 1
ATOM 2104 O O . LYS A 1 283 ? 39.288 3.255 54.598 1.00 36.10 283 LYS A O 1
ATOM 2110 N N . TRP A 1 284 ? 39.822 2.941 52.430 1.00 35.38 284 TRP A N 1
ATOM 2111 C CA . TRP A 1 284 ? 38.479 3.236 51.923 1.00 34.48 284 TRP A CA 1
ATOM 2112 C C . TRP A 1 284 ? 37.462 2.151 52.284 1.00 34.30 284 TRP A C 1
ATOM 2113 O O . TRP A 1 284 ? 36.321 2.455 52.635 1.00 32.92 284 TRP A O 1
ATOM 2124 N N . LEU A 1 285 ? 37.876 0.890 52.197 1.00 33.66 285 LEU A N 1
ATOM 2125 C CA . LEU A 1 285 ? 36.978 -0.225 52.471 1.00 33.57 285 LEU A CA 1
ATOM 2126 C C . LEU A 1 285 ? 36.652 -0.345 53.961 1.00 34.28 285 LEU A C 1
ATOM 2127 O O . LEU A 1 285 ? 37.561 -0.428 54.785 1.00 34.01 285 LEU A O 1
ATOM 2132 N N . PRO A 1 286 ? 35.353 -0.361 54.311 1.00 35.27 286 PRO A N 1
ATOM 2133 C CA . PRO A 1 286 ? 34.961 -0.769 55.662 1.00 35.96 286 PRO A CA 1
ATOM 2134 C C . PRO A 1 286 ? 35.274 -2.244 55.900 1.00 37.07 286 PRO A C 1
ATOM 2135 O O . PRO A 1 286 ? 35.417 -3.003 54.939 1.00 35.94 286 PRO A O 1
ATOM 2139 N N . LYS A 1 287 ? 35.366 -2.641 57.168 1.00 39.30 287 LYS A N 1
ATOM 2140 C CA . LYS A 1 287 ? 35.727 -4.017 57.528 1.00 41.20 287 LYS A CA 1
ATOM 2141 C C . LYS A 1 287 ? 34.856 -5.063 56.824 1.00 40.53 287 LYS A C 1
ATOM 2142 O O . LYS A 1 287 ? 35.370 -6.064 56.319 1.00 41.41 287 LYS A O 1
ATOM 2148 N N . LYS A 1 288 ? 33.547 -4.821 56.795 1.00 38.11 288 LYS A N 1
ATOM 2149 C CA . LYS A 1 288 ? 32.593 -5.729 56.152 1.00 37.23 288 LYS A CA 1
ATOM 2150 C C . LYS A 1 288 ? 32.102 -5.177 54.808 1.00 34.70 288 LYS A C 1
ATOM 2151 O O . LYS A 1 288 ? 31.025 -5.535 54.326 1.00 32.42 288 LYS A O 1
ATOM 2157 N N . GLY A 1 289 ? 32.904 -4.308 54.203 1.00 32.16 289 GLY A N 1
ATOM 2158 C CA . GLY A 1 289 ? 32.576 -3.733 52.906 1.00 31.14 289 GLY A CA 1
ATOM 2159 C C . GLY A 1 289 ? 33.269 -4.476 51.781 1.00 30.07 289 GLY A C 1
ATOM 2160 O O . GLY A 1 289 ? 34.222 -5.222 52.003 1.00 30.36 289 GLY A O 1
ATOM 2161 N N . GLY A 1 290 ? 32.781 -4.263 50.567 1.00 28.11 290 GLY A N 1
ATOM 2162 C CA . GLY A 1 290 ? 33.366 -4.865 49.375 1.00 27.45 290 GLY A CA 1
ATOM 2163 C C . GLY A 1 290 ? 32.564 -4.507 48.144 1.00 26.31 290 GLY A C 1
ATOM 2164 O O . GLY A 1 290 ? 31.472 -3.955 48.252 1.00 26.00 290 GLY A O 1
ATOM 2165 N N . TYR A 1 291 ? 33.110 -4.816 46.974 1.00 25.76 291 TYR A N 1
ATOM 2166 C CA . TYR A 1 291 ? 32.448 -4.515 45.711 1.00 25.53 291 TYR A CA 1
ATOM 2167 C C . TYR A 1 291 ? 33.068 -5.285 44.552 1.00 25.17 291 TYR A C 1
ATOM 2168 O O . TYR A 1 291 ? 34.167 -5.828 44.664 1.00 25.69 291 TYR A O 1
ATOM 2177 N N . LEU A 1 292 ? 32.347 -5.325 43.440 1.00 25.06 292 LEU A N 1
ATOM 2178 C CA . LEU A 1 292 ? 32.840 -5.953 42.227 1.00 25.04 292 LEU A CA 1
ATOM 2179 C C . LEU A 1 292 ? 33.653 -4.930 41.446 1.00 25.04 292 LEU A C 1
ATOM 2180 O O . LEU A 1 292 ? 33.214 -3.795 41.258 1.00 24.07 292 LEU A O 1
ATOM 2185 N N . ALA A 1 293 ? 34.835 -5.351 41.002 1.00 25.46 293 ALA A N 1
ATOM 2186 C CA . ALA A 1 293 ? 35.778 -4.491 40.280 1.00 25.75 293 ALA A CA 1
ATOM 2187 C C . ALA A 1 293 ? 35.211 -3.977 38.962 1.00 25.86 293 ALA A C 1
ATOM 2188 O O . ALA A 1 293 ? 34.275 -4.549 38.403 1.00 24.61 293 ALA A O 1
ATOM 2190 N N . GLY A 1 294 ? 35.794 -2.888 38.471 1.00 25.76 294 GLY A N 1
ATOM 2191 C CA . GLY A 1 294 ? 35.378 -2.289 37.207 1.00 25.92 294 GLY A CA 1
ATOM 2192 C C . GLY A 1 294 ? 35.795 -3.093 35.991 1.00 26.16 294 GLY A C 1
ATOM 2193 O O . GLY A 1 294 ? 35.163 -3.004 34.938 1.00 26.80 294 GLY A O 1
ATOM 2194 N N . ASN A 1 295 ? 36.853 -3.889 36.136 1.00 26.70 295 ASN A N 1
ATOM 2195 C CA . ASN A 1 295 ? 37.436 -4.624 35.012 1.00 26.28 295 ASN A CA 1
ATOM 2196 C C . ASN A 1 295 ? 38.462 -5.619 35.516 1.00 26.48 295 ASN A C 1
ATOM 2197 O O . ASN A 1 295 ? 39.186 -5.339 36.476 1.00 25.41 295 ASN A O 1
ATOM 2202 N N . VAL A 1 296 ? 38.510 -6.785 34.878 1.00 26.64 296 VAL A N 1
ATOM 2203 C CA . VAL A 1 296 ? 39.548 -7.771 35.148 1.00 26.94 296 VAL A CA 1
ATOM 2204 C C . VAL A 1 296 ? 40.031 -8.354 33.823 1.00 27.22 296 VAL A C 1
ATOM 2205 O O . VAL A 1 296 ? 39.234 -8.704 32.954 1.00 27.66 296 VAL A O 1
ATOM 2209 N N . GLY A 1 297 ? 41.348 -8.437 33.683 1.00 27.10 297 GLY A N 1
ATOM 2210 C CA . GLY A 1 297 ? 41.979 -9.058 32.524 1.00 27.33 297 GLY A CA 1
ATOM 2211 C C . GLY A 1 297 ? 43.407 -9.432 32.873 1.00 27.26 297 GLY A C 1
ATOM 2212 O O . GLY A 1 297 ? 43.844 -9.218 34.005 1.00 27.48 297 GLY A O 1
ATOM 2213 N N . PRO A 1 298 ? 44.148 -9.994 31.908 1.00 28.36 298 PRO A N 1
ATOM 2214 C CA . PRO A 1 298 ? 45.551 -10.315 32.173 1.00 28.48 298 PRO A CA 1
ATOM 2215 C C . PRO A 1 298 ? 46.323 -9.071 32.608 1.00 28.25 298 PRO A C 1
ATOM 2216 O O . PRO A 1 298 ? 46.277 -8.051 31.924 1.00 27.92 298 PRO A O 1
ATOM 2220 N N . SER A 1 299 ? 46.993 -9.154 33.756 1.00 28.56 299 SER A N 1
ATOM 2221 C CA . SER A 1 299 ? 47.729 -8.019 34.319 1.00 28.99 299 SER A CA 1
ATOM 2222 C C . SER A 1 299 ? 46.883 -6.748 34.417 1.00 28.62 299 SER A C 1
ATOM 2223 O O . SER A 1 299 ? 47.392 -5.646 34.217 1.00 29.11 299 SER A O 1
ATOM 2226 N N . GLN A 1 300 ? 45.598 -6.903 34.730 1.00 28.12 300 GLN A N 1
ATOM 2227 C CA . GLN A 1 300 ? 44.680 -5.767 34.781 1.00 28.16 300 GLN A CA 1
ATOM 2228 C C . GLN A 1 300 ? 43.573 -5.955 35.808 1.00 27.84 300 GLN A C 1
ATOM 2229 O O . GLN A 1 300 ? 42.732 -6.847 35.671 1.00 27.12 300 GLN A O 1
ATOM 2235 N N . LEU A 1 301 ? 43.581 -5.104 36.830 1.00 26.87 301 LEU A N 1
ATOM 2236 C CA . LEU A 1 301 ? 42.462 -4.990 37.757 1.00 26.42 301 LEU A CA 1
ATOM 2237 C C . LEU A 1 301 ? 42.110 -3.519 37.939 1.00 26.65 301 LEU A C 1
ATOM 2238 O O . LEU A 1 301 ? 42.882 -2.752 38.512 1.00 27.52 301 LEU A O 1
ATOM 2243 N N . ASP A 1 302 ? 40.946 -3.133 37.429 1.00 26.48 302 ASP A N 1
ATOM 2244 C CA . ASP A 1 302 ? 40.416 -1.787 37.608 1.00 26.90 302 ASP A CA 1
ATOM 2245 C C . ASP A 1 302 ? 39.671 -1.775 38.941 1.00 26.39 302 ASP A C 1
ATOM 2246 O O . ASP A 1 302 ? 38.612 -2.390 39.066 1.00 25.90 302 ASP A O 1
ATOM 2251 N N . THR A 1 303 ? 40.236 -1.094 39.936 1.00 25.96 303 THR A N 1
ATOM 2252 C CA . THR A 1 303 ? 39.662 -1.081 41.284 1.00 26.17 303 THR A CA 1
ATOM 2253 C C . THR A 1 303 ? 38.637 0.028 41.502 1.00 25.62 303 THR A C 1
ATOM 2254 O O . THR A 1 303 ? 38.122 0.185 42.609 1.00 26.17 303 THR A O 1
ATOM 2258 N N . ARG A 1 304 ? 38.333 0.801 40.462 1.00 25.85 304 ARG A N 1
ATOM 2259 C CA . ARG A 1 304 ? 37.228 1.751 40.546 1.00 26.57 304 ARG A CA 1
ATOM 2260 C C . ARG A 1 304 ? 35.928 1.022 40.860 1.00 25.88 304 ARG A C 1
ATOM 2261 O O . ARG A 1 304 ? 35.698 -0.094 40.387 1.00 25.26 304 ARG A O 1
ATOM 2269 N N . PHE A 1 305 ? 35.104 1.662 41.683 1.00 26.26 305 PHE A N 1
ATOM 2270 C CA . PHE A 1 305 ? 33.743 1.223 41.948 1.00 25.82 305 PHE A CA 1
ATOM 2271 C C . PHE A 1 305 ? 32.839 1.777 40.857 1.00 25.99 305 PHE A C 1
ATOM 2272 O O . PHE A 1 305 ? 32.785 2.989 40.664 1.00 25.99 305 PHE A O 1
ATOM 2280 N N . PHE A 1 306 ? 32.152 0.891 40.142 1.00 25.45 306 PHE A N 1
ATOM 2281 C CA . PHE A 1 306 ? 31.169 1.281 39.136 1.00 25.82 306 PHE A CA 1
ATOM 2282 C C . PHE A 1 306 ? 29.771 0.937 39.652 1.00 26.27 306 PHE A C 1
ATOM 2283 O O . PHE A 1 306 ? 29.493 -0.215 39.981 1.00 26.46 306 PHE A O 1
ATOM 2291 N N . ALA A 1 307 ? 28.901 1.940 39.715 1.00 26.17 307 ALA A N 1
ATOM 2292 C CA . ALA A 1 307 ? 27.597 1.805 40.377 1.00 26.55 307 ALA A CA 1
ATOM 2293 C C . ALA A 1 307 ? 26.625 0.887 39.634 1.00 26.86 307 ALA A C 1
ATOM 2294 O O . ALA A 1 307 ? 26.052 -0.022 40.234 1.00 26.61 307 ALA A O 1
ATOM 2296 N N . LEU A 1 308 ? 26.445 1.128 38.339 1.00 26.95 308 LEU A N 1
ATOM 2297 C CA . LEU A 1 308 ? 25.470 0.375 37.543 1.00 27.33 308 LEU A CA 1
ATOM 2298 C C . LEU A 1 308 ? 25.734 -1.125 37.656 1.00 26.67 308 LEU A C 1
ATOM 2299 O O . LEU A 1 308 ? 24.845 -1.901 38.008 1.00 26.10 308 LEU A O 1
ATOM 2304 N N . GLY A 1 309 ? 26.968 -1.518 37.362 1.00 26.49 309 GLY A N 1
ATOM 2305 C CA . GLY A 1 309 ? 27.375 -2.918 37.437 1.00 26.14 309 GLY A CA 1
ATOM 2306 C C . GLY A 1 309 ? 27.150 -3.528 38.806 1.00 26.08 309 GLY A C 1
ATOM 2307 O O . GLY A 1 309 ? 26.607 -4.627 38.922 1.00 26.12 309 GLY A O 1
ATOM 2308 N N . ASN A 1 310 ? 27.551 -2.810 39.851 1.00 25.11 310 ASN A N 1
ATOM 2309 C CA . ASN A 1 310 ? 27.422 -3.326 41.214 1.00 24.91 310 ASN A CA 1
ATOM 2310 C C . ASN A 1 310 ? 25.963 -3.473 41.651 1.00 25.07 310 ASN A C 1
ATOM 2311 O O . ASN A 1 310 ? 25.593 -4.488 42.244 1.00 24.85 310 ASN A O 1
ATOM 2316 N N . LEU A 1 311 ? 25.138 -2.481 41.329 1.00 25.09 311 LEU A N 1
ATOM 2317 C CA . LEU A 1 311 ? 23.716 -2.517 41.679 1.00 26.02 311 LEU A CA 1
ATOM 2318 C C . LEU A 1 311 ? 22.956 -3.581 40.886 1.00 26.18 311 LEU A C 1
ATOM 2319 O O . LEU A 1 311 ? 22.163 -4.328 41.457 1.00 26.34 311 LEU A O 1
ATOM 2332 N N . ALA A 1 313 ? 24.220 -6.176 39.644 1.00 27.22 313 ALA A N 1
ATOM 2333 C CA . ALA A 1 313 ? 24.736 -7.471 40.100 1.00 27.19 313 ALA A CA 1
ATOM 2334 C C . ALA A 1 313 ? 23.940 -7.995 41.296 1.00 27.65 313 ALA A C 1
ATOM 2335 O O . ALA A 1 313 ? 23.660 -9.193 41.380 1.00 27.82 313 ALA A O 1
ATOM 2337 N N . ILE A 1 314 ? 23.593 -7.096 42.215 1.00 27.02 314 ILE A N 1
ATOM 2338 C CA . ILE A 1 314 ? 22.714 -7.422 43.339 1.00 27.39 314 ILE A CA 1
ATOM 2339 C C . ILE A 1 314 ? 21.318 -7.814 42.847 1.00 27.59 314 ILE A C 1
ATOM 2340 O O . ILE A 1 314 ? 20.751 -8.813 43.280 1.00 28.69 314 ILE A O 1
ATOM 2345 N N . ILE A 1 315 ? 20.772 -7.007 41.945 1.00 28.24 315 ILE A N 1
ATOM 2346 C CA . ILE A 1 315 ? 19.405 -7.192 41.455 1.00 29.17 315 ILE A CA 1
ATOM 2347 C C . ILE A 1 315 ? 19.255 -8.504 40.684 1.00 29.98 315 ILE A C 1
ATOM 2348 O O . ILE A 1 315 ? 18.222 -9.164 40.774 1.00 29.49 315 ILE A O 1
ATOM 2353 N N . SER A 1 316 ? 20.297 -8.872 39.942 1.00 30.32 316 SER A N 1
ATOM 2354 C CA . SER A 1 316 ? 20.295 -10.073 39.103 1.00 31.28 316 SER A CA 1
ATOM 2355 C C . SER A 1 316 ? 20.742 -11.348 39.829 1.00 31.25 316 SER A C 1
ATOM 2356 O O . SER A 1 316 ? 20.843 -12.403 39.203 1.00 32.02 316 SER A O 1
ATOM 2359 N N . ASP A 1 317 ? 21.029 -11.240 41.127 1.00 31.58 317 ASP A N 1
ATOM 2360 C CA . ASP A 1 317 ? 21.599 -12.334 41.937 1.00 33.06 317 ASP A CA 1
ATOM 2361 C C . ASP A 1 317 ? 22.969 -12.818 41.447 1.00 31.90 317 ASP A C 1
ATOM 2362 O O . ASP A 1 317 ? 23.387 -13.926 41.766 1.00 31.64 317 ASP A O 1
ATOM 2367 N N . LEU A 1 318 ? 23.664 -11.974 40.688 1.00 30.79 318 LEU A N 1
ATOM 2368 C CA . LEU A 1 318 ? 25.015 -12.268 40.232 1.00 29.49 318 LEU A CA 1
ATOM 2369 C C . LEU A 1 318 ? 25.968 -12.242 41.420 1.00 29.93 318 LEU A C 1
ATOM 2370 O O . LEU A 1 318 ? 26.751 -13.172 41.624 1.00 29.03 318 LEU A O 1
ATOM 2375 N N . ALA A 1 319 ? 25.891 -11.171 42.204 1.00 28.93 319 ALA A N 1
ATOM 2376 C CA . ALA A 1 319 ? 26.574 -11.112 43.491 1.00 29.17 319 ALA A CA 1
ATOM 2377 C C . ALA A 1 319 ? 25.916 -12.104 44.452 1.00 29.73 319 ALA A C 1
ATOM 2378 O O . ALA A 1 319 ? 24.698 -12.272 44.422 1.00 29.87 319 ALA A O 1
ATOM 2380 N N . THR A 1 320 ? 26.712 -12.752 45.302 1.00 30.00 320 THR A N 1
ATOM 2381 C CA . THR A 1 320 ? 26.156 -13.586 46.376 1.00 30.23 320 THR A CA 1
ATOM 2382 C C . THR A 1 320 ? 25.439 -12.704 47.390 1.00 31.38 320 THR A C 1
ATOM 2383 O O . THR A 1 320 ? 25.578 -11.477 47.372 1.00 31.27 320 THR A O 1
ATOM 2387 N N . GLU A 1 321 ? 24.680 -13.332 48.282 1.00 32.11 321 GLU A N 1
ATOM 2388 C CA . GLU A 1 321 ? 23.986 -12.600 49.341 1.00 33.26 321 GLU A CA 1
ATOM 2389 C C . GLU A 1 321 ? 24.988 -11.837 50.208 1.00 32.22 321 GLU A C 1
ATOM 2390 O O . GLU A 1 321 ? 24.772 -10.671 50.527 1.00 32.40 321 GLU A O 1
ATOM 2396 N N . GLU A 1 322 ? 26.086 -12.498 50.568 1.00 32.61 322 GLU A N 1
ATOM 2397 C CA . GLU A 1 322 ? 27.152 -11.872 51.353 1.00 32.75 322 GLU A CA 1
ATOM 2398 C C . GLU A 1 322 ? 27.803 -10.708 50.599 1.00 30.48 322 GLU A C 1
ATOM 2399 O O . GLU A 1 322 ? 28.078 -9.662 51.183 1.00 28.99 322 GLU A O 1
ATOM 2405 N N . GLN A 1 323 ? 28.059 -10.900 49.310 1.00 29.73 323 GLN A N 1
ATOM 2406 C CA . GLN A 1 323 ? 28.602 -9.828 48.466 1.00 28.58 323 GLN A CA 1
ATOM 2407 C C . GLN A 1 323 ? 27.626 -8.657 48.360 1.00 27.97 323 GLN A C 1
ATOM 2408 O O . GLN A 1 323 ? 28.028 -7.495 48.435 1.00 27.38 323 GLN A O 1
ATOM 2414 N N . SER A 1 324 ? 26.343 -8.973 48.202 1.00 27.54 324 SER A N 1
ATOM 2415 C CA . SER A 1 324 ? 25.302 -7.951 48.119 1.00 27.63 324 SER A CA 1
ATOM 2416 C C . SER A 1 324 ? 25.257 -7.090 49.380 1.00 27.78 324 SER A C 1
ATOM 2417 O O . SER A 1 324 ? 25.172 -5.868 49.287 1.00 28.10 324 SER A O 1
ATOM 2420 N N . GLN A 1 325 ? 25.328 -7.722 50.550 1.00 27.80 325 GLN A N 1
ATOM 2421 C CA . GLN A 1 325 ? 25.333 -6.985 51.816 1.00 28.21 325 GLN A CA 1
ATOM 2422 C C . GLN A 1 325 ? 26.625 -6.181 52.001 1.00 27.48 325 GLN A C 1
ATOM 2423 O O . GLN A 1 325 ? 26.605 -5.116 52.602 1.00 27.17 325 GLN A O 1
ATOM 2429 N N . ALA A 1 326 ? 27.737 -6.692 51.476 1.00 27.21 326 ALA A N 1
ATOM 2430 C CA . ALA A 1 326 ? 29.021 -5.976 51.546 1.00 27.08 326 ALA A CA 1
ATOM 2431 C C . ALA A 1 326 ? 29.005 -4.711 50.685 1.00 26.89 326 ALA A C 1
ATOM 2432 O O . ALA A 1 326 ? 29.581 -3.688 51.063 1.00 25.95 326 ALA A O 1
ATOM 2434 N N . ILE A 1 327 ? 28.348 -4.790 49.529 1.00 26.99 327 ILE A N 1
ATOM 2435 C CA . ILE A 1 327 ? 28.158 -3.628 48.660 1.00 27.41 327 ILE A CA 1
ATOM 2436 C C . ILE A 1 327 ? 27.296 -2.572 49.362 1.00 28.46 327 ILE A C 1
ATOM 2437 O O . ILE A 1 327 ? 27.616 -1.389 49.329 1.00 27.89 327 ILE A O 1
ATOM 2450 N N . THR A 1 329 ? 26.866 -2.233 52.614 1.00 30.02 329 THR A N 1
ATOM 2451 C CA . THR A 1 329 ? 27.683 -1.723 53.718 1.00 29.92 329 THR A CA 1
ATOM 2452 C C . THR A 1 329 ? 28.669 -0.653 53.235 1.00 29.48 329 THR A C 1
ATOM 2453 O O . THR A 1 329 ? 28.864 0.368 53.902 1.00 29.01 329 THR A O 1
ATOM 2457 N N . LEU A 1 330 ? 29.284 -0.892 52.078 1.00 28.42 330 LEU A N 1
ATOM 2458 C CA . LEU A 1 330 ? 30.177 0.091 51.463 1.00 28.44 330 LEU A CA 1
ATOM 2459 C C . LEU A 1 330 ? 29.433 1.389 51.139 1.00 28.34 330 LEU A C 1
ATOM 2460 O O . LEU A 1 330 ? 29.912 2.484 51.457 1.00 28.37 330 LEU A O 1
ATOM 2465 N N . ILE A 1 331 ? 28.265 1.263 50.512 1.00 28.29 331 ILE A N 1
ATOM 2466 C CA . ILE A 1 331 ? 27.473 2.435 50.119 1.00 28.92 331 ILE A CA 1
ATOM 2467 C C . ILE A 1 331 ? 27.061 3.239 51.359 1.00 29.57 331 ILE A C 1
ATOM 2468 O O . ILE A 1 331 ? 27.169 4.459 51.365 1.00 29.03 331 ILE A O 1
ATOM 2473 N N . GLU A 1 332 ? 26.612 2.547 52.402 1.00 30.38 332 GLU A N 1
ATOM 2474 C CA . GLU A 1 332 ? 26.251 3.192 53.671 1.00 32.03 332 GLU A CA 1
ATOM 2475 C C . GLU A 1 332 ? 27.428 3.915 54.316 1.00 32.01 332 GLU A C 1
ATOM 2476 O O . GLU A 1 332 ? 27.325 5.085 54.663 1.00 30.96 332 GLU A O 1
ATOM 2482 N N . ASP A 1 333 ? 28.537 3.201 54.479 1.00 31.85 333 ASP A N 1
ATOM 2483 C CA . ASP A 1 333 ? 29.706 3.725 55.187 1.00 32.58 333 ASP A CA 1
ATOM 2484 C C . ASP A 1 333 ? 30.452 4.809 54.401 1.00 31.88 333 ASP A C 1
ATOM 2485 O O . ASP A 1 333 ? 31.021 5.715 55.002 1.00 31.48 333 ASP A O 1
ATOM 2490 N N . ARG A 1 334 ? 30.442 4.717 53.071 1.00 30.56 334 ARG A N 1
ATOM 2491 C CA . ARG A 1 334 ? 31.068 5.735 52.207 1.00 30.63 334 ARG A CA 1
ATOM 2492 C C . ARG A 1 334 ? 30.031 6.527 51.407 1.00 30.22 334 ARG A C 1
ATOM 2493 O O . ARG A 1 334 ? 30.235 6.863 50.234 1.00 29.19 334 ARG A O 1
ATOM 2501 N N . TRP A 1 335 ? 28.931 6.843 52.084 1.00 30.17 335 TRP A N 1
ATOM 2502 C CA . TRP A 1 335 ? 27.822 7.605 51.527 1.00 30.41 335 TRP A CA 1
ATOM 2503 C C . TRP A 1 335 ? 28.276 8.928 50.917 1.00 30.81 335 TRP A C 1
ATOM 2504 O O . TRP A 1 335 ? 27.879 9.271 49.808 1.00 29.86 335 TRP A O 1
ATOM 2515 N N . GLU A 1 336 ? 29.118 9.659 51.639 1.00 32.62 336 GLU A N 1
ATOM 2516 C CA . GLU A 1 336 ? 29.582 10.968 51.175 1.00 34.21 336 GLU A CA 1
ATOM 2517 C C . GLU A 1 336 ? 30.374 10.864 49.879 1.00 32.62 336 GLU A C 1
ATOM 2518 O O . GLU A 1 336 ? 30.256 11.725 49.007 1.00 32.18 336 GLU A O 1
ATOM 2524 N N . ASP A 1 337 ? 31.164 9.804 49.750 1.00 30.88 337 ASP A N 1
ATOM 2525 C CA . ASP A 1 337 ? 31.900 9.545 48.515 1.00 30.10 337 ASP A CA 1
ATOM 2526 C C . ASP A 1 337 ? 30.994 9.110 47.363 1.00 29.93 337 ASP A C 1
ATOM 2527 O O . ASP A 1 337 ? 31.102 9.629 46.254 1.00 30.31 337 ASP A O 1
ATOM 2532 N N . LEU A 1 338 ? 30.114 8.149 47.626 1.00 29.91 338 LEU A N 1
ATOM 2533 C CA . LEU A 1 338 ? 29.358 7.485 46.559 1.00 30.23 338 LEU A CA 1
ATOM 2534 C C . LEU A 1 338 ? 28.021 8.149 46.217 1.00 31.21 338 LEU A C 1
ATOM 2535 O O . LEU A 1 338 ? 27.547 8.029 45.084 1.00 31.34 338 LEU A O 1
ATOM 2540 N N . VAL A 1 339 ? 27.424 8.843 47.182 1.00 31.30 339 VAL A N 1
ATOM 2541 C CA . VAL A 1 339 ? 26.142 9.527 46.973 1.00 31.83 339 VAL A CA 1
ATOM 2542 C C . VAL A 1 339 ? 26.307 11.042 47.077 1.00 32.40 339 VAL A C 1
ATOM 2543 O O . VAL A 1 339 ? 25.816 11.775 46.226 1.00 33.13 339 VAL A O 1
ATOM 2547 N N . GLY A 1 340 ? 26.991 11.502 48.120 1.00 33.70 340 GLY A N 1
ATOM 2548 C CA . GLY A 1 340 ? 27.209 12.937 48.329 1.00 33.87 340 GLY A CA 1
ATOM 2549 C C . GLY A 1 340 ? 25.887 13.682 48.400 1.00 34.07 340 GLY A C 1
ATOM 2550 O O . GLY A 1 340 ? 25.019 13.320 49.189 1.00 34.62 340 GLY A O 1
ATOM 2551 N N . ASP A 1 341 ? 25.724 14.701 47.558 1.00 33.40 341 ASP A N 1
ATOM 2552 C CA . ASP A 1 341 ? 24.484 15.488 47.525 1.00 33.88 341 ASP A CA 1
ATOM 2553 C C . ASP A 1 341 ? 23.593 15.183 46.308 1.00 33.26 341 ASP A C 1
ATOM 2554 O O . ASP A 1 341 ? 22.681 15.952 45.998 1.00 32.26 341 ASP A O 1
ATOM 2567 N N . PRO A 1 343 ? 22.323 11.266 44.507 1.00 31.85 343 PRO A N 1
ATOM 2568 C CA . PRO A 1 343 ? 22.556 9.877 44.108 1.00 31.23 343 PRO A CA 1
ATOM 2569 C C . PRO A 1 343 ? 22.580 9.742 42.588 1.00 30.17 343 PRO A C 1
ATOM 2570 O O . PRO A 1 343 ? 21.712 10.307 41.927 1.00 30.59 343 PRO A O 1
ATOM 2582 N N . LYS A 1 345 ? 27.153 8.517 42.219 1.00 28.95 345 LYS A N 1
ATOM 2583 C CA . LYS A 1 345 ? 28.331 8.484 41.363 1.00 29.28 345 LYS A CA 1
ATOM 2584 C C . LYS A 1 345 ? 28.257 7.324 40.379 1.00 27.95 345 LYS A C 1
ATOM 2585 O O . LYS A 1 345 ? 28.017 6.185 40.775 1.00 27.62 345 LYS A O 1
ATOM 2591 N N . ILE A 1 346 ? 28.460 7.624 39.103 1.00 26.75 346 ILE A N 1
ATOM 2592 C CA . ILE A 1 346 ? 28.532 6.597 38.068 1.00 26.68 346 ILE A CA 1
ATOM 2593 C C . ILE A 1 346 ? 29.729 5.679 38.334 1.00 26.89 346 ILE A C 1
ATOM 2594 O O . ILE A 1 346 ? 29.676 4.475 38.075 1.00 26.53 346 ILE A O 1
ATOM 2599 N N . CYS A 1 347 ? 30.803 6.265 38.854 1.00 27.07 347 CYS A N 1
ATOM 2600 C CA . CYS A 1 347 ? 31.962 5.507 39.307 1.00 27.21 347 CYS A CA 1
ATOM 2601 C C . CYS A 1 347 ? 32.746 6.303 40.339 1.00 27.69 347 CYS A C 1
ATOM 2602 O O . CYS A 1 347 ? 32.529 7.502 40.504 1.00 27.74 347 CYS A O 1
ATOM 2605 N N . TYR A 1 348 ? 33.638 5.617 41.044 1.00 27.73 348 TYR A N 1
ATOM 2606 C CA . TYR A 1 348 ? 34.455 6.236 42.078 1.00 29.00 348 TYR A CA 1
ATOM 2607 C C . TYR A 1 348 ? 35.776 5.481 42.251 1.00 28.54 348 TYR A C 1
ATOM 2608 O O . TYR A 1 348 ? 35.783 4.252 42.264 1.00 28.22 348 TYR A O 1
ATOM 2617 N N . PRO A 1 349 ? 36.897 6.210 42.395 1.00 28.43 349 PRO A N 1
ATOM 2618 C CA . PRO A 1 349 ? 37.038 7.661 42.343 1.00 28.48 349 PRO A CA 1
ATOM 2619 C C . PRO A 1 349 ? 37.216 8.181 40.920 1.00 28.55 349 PRO A C 1
ATOM 2620 O O . PRO A 1 349 ? 37.221 7.403 39.961 1.00 28.73 349 PRO A O 1
ATOM 2624 N N . ALA A 1 350 ? 37.361 9.495 40.793 1.00 27.76 350 ALA A N 1
ATOM 2625 C CA . ALA A 1 350 ? 37.672 10.114 39.507 1.00 27.68 350 ALA A CA 1
ATOM 2626 C C . ALA A 1 350 ? 39.070 9.712 39.042 1.00 28.15 350 ALA A C 1
ATOM 2627 O O . ALA A 1 350 ? 39.953 9.461 39.862 1.00 27.50 350 ALA A O 1
ATOM 2629 N N . LEU A 1 351 ? 39.249 9.619 37.726 1.00 28.82 351 LEU A N 1
ATOM 2630 C CA . LEU A 1 351 ? 40.579 9.524 37.135 1.00 30.12 351 LEU A CA 1
ATOM 2631 C C . LEU A 1 351 ? 41.179 10.925 37.180 1.00 30.67 351 LEU A C 1
ATOM 2632 O O . LEU A 1 351 ? 40.564 11.881 36.699 1.00 29.69 351 LEU A O 1
ATOM 2637 N N . GLU A 1 352 ? 42.367 11.048 37.765 1.00 31.43 352 GLU A N 1
ATOM 2638 C CA . GLU A 1 352 ? 43.016 12.348 37.917 1.00 32.57 352 GLU A CA 1
ATOM 2639 C C . GLU A 1 352 ? 44.469 12.328 37.477 1.00 33.61 352 GLU A C 1
ATOM 2640 O O . GLU A 1 352 ? 45.084 11.269 37.353 1.00 32.05 352 GLU A O 1
ATOM 2646 N N . ASN A 1 353 ? 44.997 13.524 37.240 1.00 35.38 353 ASN A N 1
ATOM 2647 C CA . ASN A 1 353 ? 46.416 13.726 36.961 1.00 37.23 353 ASN A CA 1
ATOM 2648 C C . ASN A 1 353 ? 46.902 12.825 35.820 1.00 37.54 353 ASN A C 1
ATOM 2649 O O . ASN A 1 353 ? 46.288 12.799 34.754 1.00 35.71 353 ASN A O 1
ATOM 2654 N N . GLU A 1 354 ? 47.977 12.074 36.046 1.00 38.72 354 GLU A N 1
ATOM 2655 C CA . GLU A 1 354 ? 48.565 11.230 35.007 1.00 40.70 354 GLU A CA 1
ATOM 2656 C C . GLU A 1 354 ? 47.583 10.169 34.513 1.00 39.69 354 GLU A C 1
ATOM 2657 O O . GLU A 1 354 ? 47.497 9.898 33.315 1.00 38.68 354 GLU A O 1
ATOM 2663 N N . GLU A 1 355 ? 46.839 9.582 35.445 1.00 38.93 355 GLU A N 1
ATOM 2664 C CA . GLU A 1 355 ? 45.834 8.576 35.116 1.00 37.94 355 GLU A CA 1
ATOM 2665 C C . GLU A 1 355 ? 44.785 9.168 34.176 1.00 35.38 355 GLU A C 1
ATOM 2666 O O . GLU A 1 355 ? 44.409 8.546 33.186 1.00 34.49 355 GLU A O 1
ATOM 2672 N N . TYR A 1 356 ? 44.330 10.378 34.484 1.00 34.10 356 TYR A N 1
ATOM 2673 C CA . TYR A 1 356 ? 43.384 11.086 33.624 1.00 33.56 356 TYR A CA 1
ATOM 2674 C C . TYR A 1 356 ? 43.963 11.286 32.222 1.00 33.16 356 TYR A C 1
ATOM 2675 O O . TYR A 1 356 ? 43.291 11.027 31.226 1.00 31.28 356 TYR A O 1
ATOM 2684 N N . ARG A 1 357 ? 45.215 11.730 32.152 1.00 34.03 357 ARG A N 1
ATOM 2685 C CA . ARG A 1 357 ? 45.861 12.004 30.865 1.00 35.04 357 ARG A CA 1
ATOM 2686 C C . ARG A 1 357 ? 46.047 10.747 30.013 1.00 33.74 357 ARG A C 1
ATOM 2687 O O . ARG A 1 357 ? 45.767 10.762 28.819 1.00 34.79 357 ARG A O 1
ATOM 2695 N N . ILE A 1 358 ? 46.508 9.666 30.633 1.00 32.83 358 ILE A N 1
ATOM 2696 C CA . ILE A 1 358 ? 46.743 8.402 29.933 1.00 32.54 358 ILE A CA 1
ATOM 2697 C C . ILE A 1 358 ? 45.445 7.700 29.533 1.00 31.52 358 ILE A C 1
ATOM 2698 O O . ILE A 1 358 ? 45.288 7.283 28.391 1.00 31.64 358 ILE A O 1
ATOM 2703 N N . VAL A 1 359 ? 44.517 7.576 30.474 1.00 30.67 359 VAL A N 1
ATOM 2704 C CA . VAL A 1 359 ? 43.330 6.740 30.277 1.00 30.43 359 VAL A CA 1
ATOM 2705 C C . VAL A 1 359 ? 42.255 7.414 29.416 1.00 31.03 359 VAL A C 1
ATOM 2706 O O . VAL A 1 359 ? 41.629 6.754 28.582 1.00 31.76 359 VAL A O 1
ATOM 2710 N N . THR A 1 360 ? 42.036 8.713 29.617 1.00 31.22 360 THR A N 1
ATOM 2711 C CA . THR A 1 360 ? 41.006 9.446 28.865 1.00 31.91 360 THR A CA 1
ATOM 2712 C C . THR A 1 360 ? 41.555 10.202 27.655 1.00 33.83 360 THR A C 1
ATOM 2713 O O . THR A 1 360 ? 40.784 10.711 26.839 1.00 34.64 360 THR A O 1
ATOM 2717 N N . GLY A 1 361 ? 42.876 10.292 27.547 1.00 34.66 361 GLY A N 1
ATOM 2718 C CA . GLY A 1 361 ? 43.507 11.096 26.500 1.00 35.45 361 GLY A CA 1
ATOM 2719 C C . GLY A 1 361 ? 43.207 12.582 26.637 1.00 35.80 361 GLY A C 1
ATOM 2720 O O . GLY A 1 361 ? 43.091 13.293 25.637 1.00 35.79 361 GLY A O 1
ATOM 2721 N N . CYS A 1 362 ? 43.083 13.038 27.881 1.00 35.48 362 CYS A N 1
ATOM 2722 C CA . CYS A 1 362 ? 42.784 14.441 28.209 1.00 36.21 362 CYS A CA 1
ATOM 2723 C C . CYS A 1 362 ? 41.436 14.928 27.674 1.00 37.30 362 CYS A C 1
ATOM 2724 O O . CYS A 1 362 ? 41.286 16.094 27.309 1.00 37.60 362 CYS A O 1
ATOM 2727 N N . ASP A 1 363 ? 40.455 14.030 27.645 1.00 37.58 363 ASP A N 1
ATOM 2728 C CA . ASP A 1 363 ? 39.091 14.375 27.247 1.00 38.43 363 ASP A CA 1
ATOM 2729 C C . ASP A 1 363 ? 38.575 15.505 28.147 1.00 38.76 363 ASP A C 1
ATOM 2730 O O . ASP A 1 363 ? 38.478 15.326 29.360 1.00 37.87 363 ASP A O 1
ATOM 2735 N N . PRO A 1 364 ? 38.256 16.678 27.558 1.00 38.44 364 PRO A N 1
ATOM 2736 C CA . PRO A 1 364 ? 37.887 17.845 28.363 1.00 38.39 364 PRO A CA 1
ATOM 2737 C C . PRO A 1 364 ? 36.505 17.743 29.014 1.00 36.94 364 PRO A C 1
ATOM 2738 O O . PRO A 1 364 ? 36.232 18.439 29.990 1.00 36.74 364 PRO A O 1
ATOM 2742 N N . LYS A 1 365 ? 35.659 16.903 28.466 1.00 36.39 365 LYS A N 1
ATOM 2743 C CA . LYS A 1 365 ? 34.376 16.676 29.067 1.00 36.12 365 LYS A CA 1
ATOM 2744 C C . LYS A 1 365 ? 34.458 15.852 30.348 1.00 34.94 365 LYS A C 1
ATOM 2745 O O . LYS A 1 365 ? 33.770 16.092 31.290 1.00 33.25 365 LYS A O 1
ATOM 2751 N N . ASN A 1 366 ? 35.332 14.870 30.335 1.00 33.73 366 ASN A N 1
ATOM 2752 C CA . ASN A 1 366 ? 35.496 13.948 31.463 1.00 33.31 366 ASN A CA 1
ATOM 2753 C C . ASN A 1 366 ? 36.626 14.314 32.429 1.00 33.76 366 ASN A C 1
ATOM 2754 O O . ASN A 1 366 ? 37.338 13.443 32.933 1.00 32.57 366 ASN A O 1
ATOM 2759 N N . ILE A 1 367 ? 36.767 15.609 32.703 1.00 34.49 367 ILE A N 1
ATOM 2760 C CA . ILE A 1 367 ? 37.640 16.080 33.781 1.00 34.78 367 ILE A CA 1
ATOM 2761 C C . ILE A 1 367 ? 37.149 15.483 35.103 1.00 34.27 367 ILE A C 1
ATOM 2762 O O . ILE A 1 367 ? 35.999 15.050 35.183 1.00 34.74 367 ILE A O 1
ATOM 2767 N N . PRO A 1 368 ? 38.015 15.437 36.133 1.00 34.08 368 PRO A N 1
ATOM 2768 C CA . PRO A 1 368 ? 37.642 14.786 37.389 1.00 33.43 368 PRO A CA 1
ATOM 2769 C C . PRO A 1 368 ? 36.308 15.247 37.976 1.00 33.92 368 PRO A C 1
ATOM 2770 O O . PRO A 1 368 ? 36.050 16.446 38.068 1.00 31.95 368 PRO A O 1
ATOM 2774 N N . TRP A 1 369 ? 35.479 14.273 38.354 1.00 32.41 369 TRP A N 1
ATOM 2775 C CA . TRP A 1 369 ? 34.168 14.501 38.976 1.00 32.14 369 TRP A CA 1
ATOM 2776 C C . TRP A 1 369 ? 33.127 15.130 38.039 1.00 31.41 369 TRP A C 1
ATOM 2777 O O . TRP A 1 369 ? 32.093 15.618 38.496 1.00 31.95 369 TRP A O 1
ATOM 2788 N N . SER A 1 370 ? 33.390 15.088 36.736 1.00 31.34 370 SER A N 1
ATOM 2789 C CA . SER A 1 370 ? 32.448 15.581 35.734 1.00 32.07 370 SER A CA 1
ATOM 2790 C C . SER A 1 370 ? 31.997 14.474 34.790 1.00 30.90 370 SER A C 1
ATOM 2791 O O . SER A 1 370 ? 32.803 13.657 34.339 1.00 30.65 370 SER A O 1
ATOM 2794 N N . TYR A 1 371 ? 30.701 14.469 34.495 1.00 30.24 371 TYR A N 1
ATOM 2795 C CA . TYR A 1 371 ? 30.123 13.618 33.458 1.00 30.31 371 TYR A CA 1
ATOM 2796 C C . TYR A 1 371 ? 30.409 12.132 33.750 1.00 29.32 371 TYR A C 1
ATOM 2797 O O . TYR A 1 371 ? 29.996 11.637 34.791 1.00 28.39 371 TYR A O 1
ATOM 2806 N N . HIS A 1 372 ? 31.114 11.428 32.864 1.00 29.77 372 HIS A N 1
ATOM 2807 C CA . HIS A 1 372 ? 31.396 10.003 33.077 1.00 29.56 372 HIS A CA 1
ATOM 2808 C C . HIS A 1 372 ? 32.476 9.762 34.115 1.00 28.80 372 HIS A C 1
ATOM 2809 O O . HIS A 1 372 ? 32.526 8.693 34.732 1.00 27.92 372 HIS A O 1
ATOM 2816 N N . ASN A 1 373 ? 33.361 10.738 34.282 1.00 27.78 373 ASN A N 1
ATOM 2817 C CA . ASN A 1 373 ? 34.491 10.585 35.185 1.00 27.80 373 ASN A CA 1
ATOM 2818 C C . ASN A 1 373 ? 34.100 10.923 36.619 1.00 27.60 373 ASN A C 1
ATOM 2819 O O . ASN A 1 373 ? 34.502 11.953 37.169 1.00 27.09 373 ASN A O 1
ATOM 2824 N N . ALA A 1 374 ? 33.311 10.029 37.208 1.00 26.82 374 ALA A N 1
ATOM 2825 C CA . ALA A 1 374 ? 32.804 10.165 38.575 1.00 26.87 374 ALA A CA 1
ATOM 2826 C C . ALA A 1 374 ? 31.871 11.368 38.761 1.00 26.81 374 ALA A C 1
ATOM 2827 O O . ALA A 1 374 ? 31.851 11.997 39.819 1.00 26.97 374 ALA A O 1
ATOM 2829 N N . GLY A 1 375 ? 31.102 11.675 37.720 1.00 27.90 375 GLY A N 1
ATOM 2830 C CA . GLY A 1 375 ? 29.954 12.577 37.833 1.00 28.25 375 GLY A CA 1
ATOM 2831 C C . GLY A 1 375 ? 28.813 11.849 38.528 1.00 28.00 375 GLY A C 1
ATOM 2832 O O . GLY A 1 375 ? 28.870 10.630 38.724 1.00 28.09 375 GLY A O 1
ATOM 2833 N N . SER A 1 376 ? 27.785 12.597 38.912 1.00 27.74 376 SER A N 1
ATOM 2834 C CA . SER A 1 376 ? 26.636 12.047 39.628 1.00 27.74 376 SER A CA 1
ATOM 2835 C C . SER A 1 376 ? 25.419 11.992 38.713 1.00 27.69 376 SER A C 1
ATOM 2836 O O . SER A 1 376 ? 25.052 12.991 38.090 1.00 27.82 376 SER A O 1
ATOM 2839 N N . TRP A 1 377 ? 24.801 10.817 38.642 1.00 27.55 377 TRP A N 1
ATOM 2840 C CA . TRP A 1 377 ? 23.755 10.537 37.657 1.00 27.27 377 TRP A CA 1
ATOM 2841 C C . TRP A 1 377 ? 22.482 10.073 38.351 1.00 27.14 377 TRP A C 1
ATOM 2842 O O . TRP A 1 377 ? 22.417 8.934 38.820 1.00 27.14 377 TRP A O 1
ATOM 2853 N N . PRO A 1 378 ? 21.465 10.958 38.424 1.00 27.34 378 PRO A N 1
ATOM 2854 C CA . PRO A 1 378 ? 20.205 10.666 39.114 1.00 27.18 378 PRO A CA 1
ATOM 2855 C C . PRO A 1 378 ? 19.486 9.399 38.656 1.00 27.18 378 PRO A C 1
ATOM 2856 O O . PRO A 1 378 ? 18.844 8.750 39.474 1.00 27.87 378 PRO A O 1
ATOM 2860 N N . VAL A 1 379 ? 19.593 9.048 37.375 1.00 27.21 379 VAL A N 1
ATOM 2861 C CA . VAL A 1 379 ? 18.940 7.838 36.854 1.00 27.05 379 VAL A CA 1
ATOM 2862 C C . VAL A 1 379 ? 19.307 6.599 37.679 1.00 27.56 379 VAL A C 1
ATOM 2863 O O . VAL A 1 379 ? 18.466 5.739 37.920 1.00 27.94 379 VAL A O 1
ATOM 2867 N N . LEU A 1 380 ? 20.550 6.534 38.145 1.00 27.53 380 LEU A N 1
ATOM 2868 C CA . LEU A 1 380 ? 21.031 5.376 38.901 1.00 28.09 380 LEU A CA 1
ATOM 2869 C C . LEU A 1 380 ? 20.267 5.118 40.202 1.00 28.87 380 LEU A C 1
ATOM 2870 O O . LEU A 1 380 ? 20.355 4.034 40.780 1.00 28.14 380 LEU A O 1
ATOM 2883 N N . TRP A 1 382 ? 17.143 4.544 40.639 1.00 29.69 382 TRP A N 1
ATOM 2884 C CA . TRP A 1 382 ? 16.174 3.432 40.531 1.00 29.73 382 TRP A CA 1
ATOM 2885 C C . TRP A 1 382 ? 16.837 2.079 40.779 1.00 29.82 382 TRP A C 1
ATOM 2886 O O . TRP A 1 382 ? 16.233 1.195 41.392 1.00 29.30 382 TRP A O 1
ATOM 2905 N N . LEU A 1 384 ? 19.568 1.813 42.639 1.00 28.70 384 LEU A N 1
ATOM 2906 C CA . LEU A 1 384 ? 19.894 1.856 44.065 1.00 28.73 384 LEU A CA 1
ATOM 2907 C C . LEU A 1 384 ? 18.692 1.395 44.890 1.00 28.77 384 LEU A C 1
ATOM 2908 O O . LEU A 1 384 ? 18.838 0.627 45.843 1.00 29.10 384 LEU A O 1
ATOM 2913 N N . ALA A 1 385 ? 17.509 1.860 44.499 1.00 29.13 385 ALA A N 1
ATOM 2914 C CA . ALA A 1 385 ? 16.259 1.456 45.135 1.00 29.34 385 ALA A CA 1
ATOM 2915 C C . ALA A 1 385 ? 16.024 -0.041 44.984 1.00 29.36 385 ALA A C 1
ATOM 2916 O O . ALA A 1 385 ? 15.807 -0.738 45.969 1.00 29.85 385 ALA A O 1
ATOM 2918 N N . ALA A 1 386 ? 16.079 -0.520 43.748 1.00 29.52 386 ALA A N 1
ATOM 2919 C CA . ALA A 1 386 ? 15.890 -1.943 43.447 1.00 29.70 386 ALA A CA 1
ATOM 2920 C C . ALA A 1 386 ? 16.858 -2.828 44.243 1.00 29.64 386 ALA A C 1
ATOM 2921 O O . ALA A 1 386 ? 16.455 -3.820 44.852 1.00 29.39 386 ALA A O 1
ATOM 2923 N N . ALA A 1 387 ? 18.132 -2.448 44.243 1.00 29.32 387 ALA A N 1
ATOM 2924 C CA . ALA A 1 387 ? 19.169 -3.193 44.963 1.00 29.15 387 ALA A CA 1
ATOM 2925 C C . ALA A 1 387 ? 18.965 -3.159 46.479 1.00 29.30 387 ALA A C 1
ATOM 2926 O O . ALA A 1 387 ? 19.108 -4.180 47.156 1.00 28.40 387 ALA A O 1
ATOM 2928 N N . SER A 1 388 ? 18.633 -1.984 47.005 1.00 30.61 388 SER A N 1
ATOM 2929 C CA . SER A 1 388 ? 18.388 -1.814 48.443 1.00 31.70 388 SER A CA 1
ATOM 2930 C C . SER A 1 388 ? 17.195 -2.637 48.923 1.00 32.79 388 SER A C 1
ATOM 2931 O O . SER A 1 388 ? 17.247 -3.266 49.984 1.00 32.91 388 SER A O 1
ATOM 2934 N N . VAL A 1 389 ? 16.115 -2.609 48.145 1.00 33.67 389 VAL A N 1
ATOM 2935 C CA . VAL A 1 389 ? 14.933 -3.416 48.440 1.00 35.20 389 VAL A CA 1
ATOM 2936 C C . VAL A 1 389 ? 15.278 -4.902 48.359 1.00 34.75 389 VAL A C 1
ATOM 2937 O O . VAL A 1 389 ? 14.903 -5.686 49.232 1.00 35.09 389 VAL A O 1
ATOM 2941 N N . LYS A 1 390 ? 16.005 -5.275 47.313 1.00 35.29 390 LYS A N 1
ATOM 2942 C CA . LYS A 1 390 ? 16.460 -6.654 47.133 1.00 36.18 390 LYS A CA 1
ATOM 2943 C C . LYS A 1 390 ? 17.299 -7.135 48.322 1.00 35.74 390 LYS A C 1
ATOM 2944 O O . LYS A 1 390 ? 17.150 -8.269 48.772 1.00 34.64 390 LYS A O 1
ATOM 2950 N N . ALA A 1 391 ? 18.170 -6.263 48.826 1.00 34.41 391 ALA A N 1
ATOM 2951 C CA . ALA A 1 391 ? 19.068 -6.601 49.933 1.00 34.58 391 ALA A CA 1
ATOM 2952 C C . ALA A 1 391 ? 18.410 -6.486 51.315 1.00 34.29 391 ALA A C 1
ATOM 2953 O O . ALA A 1 391 ? 19.051 -6.753 52.327 1.00 33.85 391 ALA A O 1
ATOM 2955 N N . GLY A 1 392 ? 17.146 -6.077 51.354 1.00 34.81 392 GLY A N 1
ATOM 2956 C CA . GLY A 1 392 ? 16.406 -5.963 52.610 1.00 34.93 392 GLY A CA 1
ATOM 2957 C C . GLY A 1 392 ? 16.803 -4.754 53.437 1.00 35.44 392 GLY A C 1
ATOM 2958 O O . GLY A 1 392 ? 16.691 -4.774 54.659 1.00 34.64 392 GLY A O 1
ATOM 2959 N N . LYS A 1 393 ? 17.270 -3.701 52.769 1.00 35.74 393 LYS A N 1
ATOM 2960 C CA . LYS A 1 393 ? 17.655 -2.458 53.440 1.00 35.57 393 LYS A CA 1
ATOM 2961 C C . LYS A 1 393 ? 17.103 -1.251 52.687 1.00 35.45 393 LYS A C 1
ATOM 2962 O O . LYS A 1 393 ? 17.865 -0.397 52.231 1.00 34.21 393 LYS A O 1
ATOM 2968 N N . PRO A 1 394 ? 15.763 -1.170 52.564 1.00 35.78 394 PRO A N 1
ATOM 2969 C CA . PRO A 1 394 ? 15.122 -0.110 51.774 1.00 35.84 394 PRO A CA 1
ATOM 2970 C C . PRO A 1 394 ? 15.400 1.314 52.270 1.00 35.35 394 PRO A C 1
ATOM 2971 O O . PRO A 1 394 ? 15.301 2.257 51.488 1.00 35.62 394 PRO A O 1
ATOM 2975 N N . TYR A 1 395 ? 15.740 1.460 53.547 1.00 35.39 395 TYR A N 1
ATOM 2976 C CA . TYR A 1 395 ? 16.082 2.768 54.133 1.00 36.19 395 TYR A CA 1
ATOM 2977 C C . TYR A 1 395 ? 17.282 3.456 53.467 1.00 36.08 395 TYR A C 1
ATOM 2978 O O . TYR A 1 395 ? 17.390 4.685 53.492 1.00 34.92 395 TYR A O 1
ATOM 2987 N N . ILE A 1 396 ? 18.183 2.664 52.891 1.00 35.18 396 ILE A N 1
ATOM 2988 C CA . ILE A 1 396 ? 19.339 3.201 52.179 1.00 35.46 396 ILE A CA 1
ATOM 2989 C C . ILE A 1 396 ? 18.862 4.032 50.998 1.00 36.23 396 ILE A C 1
ATOM 2990 O O . ILE A 1 396 ? 19.291 5.170 50.803 1.00 37.00 396 ILE A O 1
ATOM 2995 N N . ALA A 1 397 ? 17.961 3.455 50.217 1.00 36.25 397 ALA A N 1
ATOM 2996 C CA . ALA A 1 397 ? 17.403 4.149 49.070 1.00 36.75 397 ALA A CA 1
ATOM 2997 C C . ALA A 1 397 ? 16.456 5.283 49.496 1.00 37.05 397 ALA A C 1
ATOM 2998 O O . ALA A 1 397 ? 16.372 6.307 48.820 1.00 37.00 397 ALA A O 1
ATOM 3000 N N . GLY A 1 398 ? 15.758 5.105 50.617 1.00 37.20 398 GLY A N 1
ATOM 3001 C CA . GLY A 1 398 ? 14.936 6.172 51.202 1.00 37.01 398 GLY A CA 1
ATOM 3002 C C . GLY A 1 398 ? 15.743 7.425 51.511 1.00 37.18 398 GLY A C 1
ATOM 3003 O O . GLY A 1 398 ? 15.301 8.546 51.245 1.00 37.35 398 GLY A O 1
ATOM 3004 N N . LYS A 1 399 ? 16.934 7.223 52.068 1.00 37.15 399 LYS A N 1
ATOM 3005 C CA . LYS A 1 399 ? 17.875 8.311 52.336 1.00 37.87 399 LYS A CA 1
ATOM 3006 C C . LYS A 1 399 ? 18.266 9.034 51.038 1.00 36.11 399 LYS A C 1
ATOM 3007 O O . LYS A 1 399 ? 18.301 10.265 50.988 1.00 35.64 399 LYS A O 1
ATOM 3013 N N . ALA A 1 400 ? 18.539 8.262 49.988 1.00 35.71 400 ALA A N 1
ATOM 3014 C CA . ALA A 1 400 ? 18.883 8.819 48.672 1.00 34.92 400 ALA A CA 1
ATOM 3015 C C . ALA A 1 400 ? 17.711 9.570 48.026 1.00 34.50 400 ALA A C 1
ATOM 3016 O O . ALA A 1 400 ? 17.906 10.623 47.414 1.00 33.68 400 ALA A O 1
ATOM 3018 N N . ILE A 1 401 ? 16.506 9.018 48.152 1.00 35.08 401 ILE A N 1
ATOM 3019 C CA . ILE A 1 401 ? 15.292 9.660 47.636 1.00 36.42 401 ILE A CA 1
ATOM 3020 C C . ILE A 1 401 ? 15.089 11.039 48.259 1.00 35.92 401 ILE A C 1
ATOM 3021 O O . ILE A 1 401 ? 14.795 12.003 47.558 1.00 34.76 401 ILE A O 1
ATOM 3026 N N . GLU A 1 402 ? 15.244 11.110 49.578 1.00 36.71 402 GLU A N 1
ATOM 3027 C CA . GLU A 1 402 ? 15.096 12.361 50.325 1.00 38.04 402 GLU A CA 1
ATOM 3028 C C . GLU A 1 402 ? 16.031 13.449 49.791 1.00 37.22 402 GLU A C 1
ATOM 3029 O O . GLU A 1 402 ? 15.624 14.598 49.621 1.00 36.23 402 GLU A O 1
ATOM 3035 N N . ILE A 1 403 ? 17.277 13.070 49.515 1.00 36.34 403 ILE A N 1
ATOM 3036 C CA . ILE A 1 403 ? 18.277 13.993 48.977 1.00 36.17 403 ILE A CA 1
ATOM 3037 C C . ILE A 1 403 ? 17.894 14.446 47.570 1.00 35.50 403 ILE A C 1
ATOM 3038 O O . ILE A 1 403 ? 17.870 15.640 47.278 1.00 35.00 403 ILE A O 1
ATOM 3043 N N . ALA A 1 404 ? 17.604 13.483 46.703 1.00 34.94 404 ALA A N 1
ATOM 3044 C CA . ALA A 1 404 ? 17.244 13.772 45.315 1.00 35.65 404 ALA A CA 1
ATOM 3045 C C . ALA A 1 404 ? 16.005 14.666 45.225 1.00 37.23 404 ALA A C 1
ATOM 3046 O O . ALA A 1 404 ? 15.988 15.637 44.461 1.00 37.12 404 ALA A O 1
ATOM 3048 N N . GLN A 1 405 ? 14.977 14.328 46.002 1.00 38.20 405 GLN A N 1
ATOM 3049 C CA . GLN A 1 405 ? 13.742 15.126 46.069 1.00 40.29 405 GLN A CA 1
ATOM 3050 C C . GLN A 1 405 ? 14.009 16.603 46.326 1.00 38.71 405 GLN A C 1
ATOM 3051 O O . GLN A 1 405 ? 13.350 17.466 45.752 1.00 40.46 405 GLN A O 1
ATOM 3057 N N . ALA A 1 406 ? 14.965 16.874 47.209 1.00 37.03 406 ALA A N 1
ATOM 3058 C CA . ALA A 1 406 ? 15.298 18.239 47.626 1.00 35.50 406 ALA A CA 1
ATOM 3059 C C . ALA A 1 406 ? 15.852 19.120 46.508 1.00 34.89 406 ALA A C 1
ATOM 3060 O O . ALA A 1 406 ? 15.870 20.338 46.652 1.00 33.75 406 ALA A O 1
ATOM 3062 N N . ARG A 1 407 ? 16.307 18.517 45.408 1.00 33.69 407 ARG A N 1
ATOM 3063 C CA . ARG A 1 407 ? 16.947 19.279 44.331 1.00 33.55 407 ARG A CA 1
ATOM 3064 C C . ARG A 1 407 ? 16.401 19.042 42.925 1.00 32.15 407 ARG A C 1
ATOM 3065 O O . ARG A 1 407 ? 16.395 19.968 42.113 1.00 31.67 407 ARG A O 1
ATOM 3073 N N . LEU A 1 408 ? 15.954 17.822 42.623 1.00 31.09 408 LEU A N 1
ATOM 3074 C CA . LEU A 1 408 ? 15.605 17.462 41.241 1.00 30.35 408 LEU A CA 1
ATOM 3075 C C . LEU A 1 408 ? 14.429 18.272 40.689 1.00 30.72 408 LEU A C 1
ATOM 3076 O O . LEU A 1 408 ? 14.443 18.680 39.526 1.00 29.61 408 LEU A O 1
ATOM 3081 N N . LEU A 1 409 ? 13.414 18.502 41.516 1.00 31.50 409 LEU A N 1
ATOM 3082 C CA . LEU A 1 409 ? 12.272 19.307 41.087 1.00 32.20 409 LEU A CA 1
ATOM 3083 C C . LEU A 1 409 ? 12.716 20.752 40.853 1.00 31.10 409 LEU A C 1
ATOM 3084 O O . LEU A 1 409 ? 12.435 21.327 39.803 1.00 30.64 409 LEU A O 1
ATOM 3089 N N . GLU A 1 410 ? 13.435 21.318 41.822 1.00 30.88 410 GLU A N 1
ATOM 3090 C CA . GLU A 1 410 ? 13.963 22.682 41.713 1.00 31.23 410 GLU A CA 1
ATOM 3091 C C . GLU A 1 410 ? 14.774 22.848 40.437 1.00 31.35 410 GLU A C 1
ATOM 3092 O O . GLU A 1 410 ? 14.517 23.744 39.636 1.00 30.89 410 GLU A O 1
ATOM 3098 N N . ASP A 1 411 ? 15.744 21.958 40.256 1.00 31.63 411 ASP A N 1
ATOM 3099 C CA . ASP A 1 411 ? 16.643 21.994 39.103 1.00 31.38 411 ASP A CA 1
ATOM 3100 C C . ASP A 1 411 ? 16.001 21.504 37.804 1.00 30.53 411 ASP A C 1
ATOM 3101 O O . ASP A 1 411 ? 16.661 21.465 36.769 1.00 30.70 411 ASP A O 1
ATOM 3106 N N . GLU A 1 412 ? 14.727 21.129 37.864 1.00 29.63 412 GLU A N 1
ATOM 3107 C CA . GLU A 1 412 ? 13.972 20.666 36.700 1.00 29.91 412 GLU A CA 1
ATOM 3108 C C . GLU A 1 412 ? 14.610 19.434 36.035 1.00 29.68 412 GLU A C 1
ATOM 3109 O O . GLU A 1 412 ? 14.789 19.380 34.818 1.00 28.45 412 GLU A O 1
ATOM 3115 N N . TRP A 1 413 ? 14.955 18.459 36.874 1.00 29.28 413 TRP A N 1
ATOM 3116 C CA . TRP A 1 413 ? 15.327 17.107 36.431 1.00 29.10 413 TRP A CA 1
ATOM 3117 C C . TRP A 1 413 ? 16.545 17.079 35.497 1.00 28.42 413 TRP A C 1
ATOM 3118 O O . TRP A 1 413 ? 16.434 16.677 34.338 1.00 27.76 413 TRP A O 1
ATOM 3129 N N . PRO A 1 414 ? 17.721 17.500 36.001 1.00 28.39 414 PRO A N 1
ATOM 3130 C CA . PRO A 1 414 ? 18.900 17.502 35.141 1.00 28.77 414 PRO A CA 1
ATOM 3131 C C . PRO A 1 414 ? 19.434 16.109 34.822 1.00 28.90 414 PRO A C 1
ATOM 3132 O O . PRO A 1 414 ? 19.262 15.169 35.601 1.00 28.87 414 PRO A O 1
ATOM 3136 N N . GLU A 1 415 ? 20.092 16.017 33.675 1.00 29.90 415 GLU A N 1
ATOM 3137 C CA . GLU A 1 415 ? 20.691 14.779 33.173 1.00 29.86 415 GLU A CA 1
ATOM 3138 C C . GLU A 1 415 ? 21.762 14.228 34.111 1.00 29.45 415 GLU A C 1
ATOM 3139 O O . GLU A 1 415 ? 21.800 13.027 34.392 1.00 28.76 415 GLU A O 1
ATOM 3145 N N . TYR A 1 416 ? 22.628 15.111 34.597 1.00 29.12 416 TYR A N 1
ATOM 3146 C CA . TYR A 1 416 ? 23.678 14.726 35.535 1.00 28.83 416 TYR A CA 1
ATOM 3147 C C . TYR A 1 416 ? 24.205 15.931 36.304 1.00 28.89 416 TYR A C 1
ATOM 3148 O O . TYR A 1 416 ? 23.917 17.082 35.956 1.00 28.44 416 TYR A O 1
ATOM 3157 N N . TYR A 1 417 ? 24.978 15.642 37.345 1.00 28.69 417 TYR A N 1
ATOM 3158 C CA . TYR A 1 417 ? 25.616 16.658 38.175 1.00 29.63 417 TYR A CA 1
ATOM 3159 C C . TYR A 1 417 ? 27.126 16.425 38.224 1.00 30.34 417 TYR A C 1
ATOM 3160 O O . TYR A 1 417 ? 27.594 15.288 38.078 1.00 30.22 417 TYR A O 1
ATOM 3169 N N . ASP A 1 418 ? 27.869 17.508 38.451 1.00 31.16 418 ASP A N 1
ATOM 3170 C CA . ASP A 1 418 ? 29.333 17.482 38.540 1.00 31.53 418 ASP A CA 1
ATOM 3171 C C . ASP A 1 418 ? 29.826 17.811 39.945 1.00 32.46 418 ASP A C 1
ATOM 3172 O O . ASP A 1 418 ? 29.070 18.303 40.789 1.00 31.72 418 ASP A O 1
ATOM 3177 N N . GLY A 1 419 ? 31.108 17.538 40.179 1.00 32.60 419 GLY A N 1
ATOM 3178 C CA . GLY A 1 419 ? 31.765 17.852 41.449 1.00 33.51 419 GLY A CA 1
ATOM 3179 C C . GLY A 1 419 ? 31.895 16.654 42.372 1.00 33.88 419 GLY A C 1
ATOM 3180 O O . GLY A 1 419 ? 31.149 15.685 42.250 1.00 33.67 419 GLY A O 1
ATOM 3181 N N . LYS A 1 420 ? 32.848 16.729 43.300 1.00 35.56 420 LYS A N 1
ATOM 3182 C CA . LYS A 1 420 ? 33.094 15.662 44.285 1.00 37.54 420 LYS A CA 1
ATOM 3183 C C . LYS A 1 420 ? 31.859 15.231 45.074 1.00 37.13 420 LYS A C 1
ATOM 3184 O O . LYS A 1 420 ? 31.723 14.059 45.408 1.00 36.07 420 LYS A O 1
ATOM 3190 N N . LYS A 1 421 ? 30.976 16.178 45.383 1.00 37.44 421 LYS A N 1
ATOM 3191 C CA . LYS A 1 421 ? 29.743 15.880 46.120 1.00 38.48 421 LYS A CA 1
ATOM 3192 C C . LYS A 1 421 ? 28.487 16.004 45.256 1.00 36.02 421 LYS A C 1
ATOM 3193 O O . LYS A 1 421 ? 27.374 15.960 45.773 1.00 35.94 421 LYS A O 1
ATOM 3199 N N . GLY A 1 422 ? 28.669 16.147 43.948 1.00 35.07 422 GLY A N 1
ATOM 3200 C CA . GLY A 1 422 ? 27.547 16.281 43.013 1.00 35.09 422 GLY A CA 1
ATOM 3201 C C . GLY A 1 422 ? 26.734 17.550 43.218 1.00 35.13 422 GLY A C 1
ATOM 3202 O O . GLY A 1 422 ? 25.530 17.576 42.952 1.00 34.64 422 GLY A O 1
ATOM 3203 N N . ARG A 1 423 ? 27.396 18.604 43.687 1.00 34.99 423 ARG A N 1
ATOM 3204 C CA . ARG A 1 423 ? 26.727 19.864 44.011 1.00 36.27 423 ARG A CA 1
ATOM 3205 C C . ARG A 1 423 ? 26.359 20.691 42.781 1.00 35.81 423 ARG A C 1
ATOM 3206 O O . ARG A 1 423 ? 25.380 21.434 42.807 1.00 35.88 423 ARG A O 1
ATOM 3214 N N . LEU A 1 424 ? 27.134 20.564 41.710 1.00 35.16 424 LEU A N 1
ATOM 3215 C CA . LEU A 1 424 ? 26.949 21.398 40.523 1.00 35.26 424 LEU A CA 1
ATOM 3216 C C . LEU A 1 424 ? 26.079 20.713 39.479 1.00 35.13 424 LEU A C 1
ATOM 3217 O O . LEU A 1 424 ? 26.291 19.543 39.163 1.00 33.99 424 LEU A O 1
ATOM 3222 N N . ILE A 1 425 ? 25.103 21.442 38.939 1.00 34.11 425 ILE A N 1
ATOM 3223 C CA . ILE A 1 425 ? 24.355 20.956 37.784 1.00 33.95 425 ILE A CA 1
ATOM 3224 C C . ILE A 1 425 ? 25.362 20.706 36.665 1.00 33.81 425 ILE A C 1
ATOM 3225 O O . ILE A 1 425 ? 26.273 21.506 36.448 1.00 31.77 425 ILE A O 1
ATOM 3230 N N . GLY A 1 426 ? 25.215 19.575 35.982 1.00 34.18 426 GLY A N 1
ATOM 3231 C CA . GLY A 1 426 ? 26.178 19.167 34.965 1.00 34.64 426 GLY A CA 1
ATOM 3232 C C . GLY A 1 426 ? 26.400 20.255 33.928 1.00 36.26 426 GLY A C 1
ATOM 3233 O O . GLY A 1 426 ? 25.443 20.832 33.410 1.00 35.68 426 GLY A O 1
ATOM 3234 N N . LYS A 1 427 ? 27.666 20.525 33.625 1.00 37.80 427 LYS A N 1
ATOM 3235 C CA . LYS A 1 427 ? 28.049 21.603 32.706 1.00 39.69 427 LYS A CA 1
ATOM 3236 C C . LYS A 1 427 ? 27.292 21.545 31.372 1.00 38.81 427 LYS A C 1
ATOM 3237 O O . LYS A 1 427 ? 26.898 22.580 30.836 1.00 37.17 427 LYS A O 1
ATOM 3243 N N . GLN A 1 428 ? 27.091 20.338 30.847 1.00 38.01 428 GLN A N 1
ATOM 3244 C CA . GLN A 1 428 ? 26.348 20.150 29.597 1.00 37.97 428 GLN A CA 1
ATOM 3245 C C . GLN A 1 428 ? 25.061 19.340 29.798 1.00 35.68 428 GLN A C 1
ATOM 3246 O O . GLN A 1 428 ? 24.504 18.795 28.848 1.00 33.88 428 GLN A O 1
ATOM 3252 N N . ALA A 1 429 ? 24.573 19.307 31.036 1.00 34.46 429 ALA A N 1
ATOM 3253 C CA . ALA A 1 429 ? 23.384 18.537 31.385 1.00 33.77 429 ALA A CA 1
ATOM 3254 C C . ALA A 1 429 ? 22.127 19.165 30.806 1.00 34.34 429 ALA A C 1
ATOM 3255 O O . ALA A 1 429 ? 21.894 20.365 30.949 1.00 32.25 429 ALA A O 1
ATOM 3257 N N . ARG A 1 430 ? 21.315 18.348 30.150 1.00 34.55 430 ARG A N 1
ATOM 3258 C CA . ARG A 1 430 ? 20.013 18.799 29.694 1.00 35.85 430 ARG A CA 1
ATOM 3259 C C . ARG A 1 430 ? 19.048 18.792 30.867 1.00 35.58 430 ARG A C 1
ATOM 3260 O O . ARG A 1 430 ? 19.180 17.978 31.786 1.00 34.28 430 ARG A O 1
ATOM 3268 N N . LYS A 1 431 ? 18.099 19.722 30.843 1.00 34.43 431 LYS A N 1
ATOM 3269 C CA . LYS A 1 431 ? 16.999 19.714 31.792 1.00 34.88 431 LYS A CA 1
ATOM 3270 C C . LYS A 1 431 ? 15.902 18.807 31.253 1.00 33.30 431 LYS A C 1
ATOM 3271 O O . LYS A 1 431 ? 15.882 18.475 30.066 1.00 33.79 431 LYS A O 1
ATOM 3277 N N . TYR A 1 432 ? 15.002 18.405 32.139 1.00 32.56 432 TYR A N 1
ATOM 3278 C CA . TYR A 1 432 ? 13.924 17.479 31.803 1.00 32.03 432 TYR A CA 1
ATOM 3279 C C . TYR A 1 432 ? 14.462 16.224 31.110 1.00 31.15 432 TYR A C 1
ATOM 3280 O O . TYR A 1 432 ? 13.902 15.751 30.128 1.00 30.39 432 TYR A O 1
ATOM 3289 N N . GLN A 1 433 ? 15.568 15.705 31.638 1.00 30.62 433 GLN A N 1
ATOM 3290 C CA . GLN A 1 433 ? 16.136 14.452 31.159 1.00 30.21 433 GLN A CA 1
ATOM 3291 C C . GLN A 1 433 ? 15.209 13.327 31.608 1.00 29.86 433 GLN A C 1
ATOM 3292 O O . GLN A 1 433 ? 14.978 13.138 32.804 1.00 28.71 433 GLN A O 1
ATOM 3298 N N . THR A 1 434 ? 14.676 12.589 30.645 1.00 29.30 434 THR A N 1
ATOM 3299 C CA . THR A 1 434 ? 13.581 11.668 30.915 1.00 29.35 434 THR A CA 1
ATOM 3300 C C . THR A 1 434 ? 13.956 10.556 31.900 1.00 29.05 434 THR A C 1
ATOM 3301 O O . THR A 1 434 ? 13.170 10.236 32.784 1.00 28.68 434 THR A O 1
ATOM 3305 N N . TRP A 1 435 ? 15.154 9.988 31.789 1.00 29.13 435 TRP A N 1
ATOM 3306 C CA . TRP A 1 435 ? 15.521 8.903 32.714 1.00 28.32 435 TRP A CA 1
ATOM 3307 C C . TRP A 1 435 ? 15.824 9.387 34.138 1.00 28.50 435 TRP A C 1
ATOM 3308 O O . TRP A 1 435 ? 15.803 8.595 35.077 1.00 28.65 435 TRP A O 1
ATOM 3319 N N . THR A 1 436 ? 16.051 10.691 34.300 1.00 28.24 436 THR A N 1
ATOM 3320 C CA . THR A 1 436 ? 16.106 11.304 35.629 1.00 28.30 436 THR A CA 1
ATOM 3321 C C . THR A 1 436 ? 14.702 11.322 36.248 1.00 28.40 436 THR A C 1
ATOM 3322 O O . THR A 1 436 ? 14.521 10.954 37.406 1.00 28.08 436 THR A O 1
ATOM 3326 N N . ILE A 1 437 ? 13.717 11.742 35.458 1.00 29.64 437 ILE A N 1
ATOM 3327 C CA . ILE A 1 437 ? 12.313 11.771 35.886 1.00 29.93 437 ILE A CA 1
ATOM 3328 C C . ILE A 1 437 ? 11.790 10.356 36.165 1.00 29.95 437 ILE A C 1
ATOM 3329 O O . ILE A 1 437 ? 11.223 10.084 37.226 1.00 29.63 437 ILE A O 1
ATOM 3334 N N . ALA A 1 438 ? 11.989 9.461 35.201 1.00 30.04 438 ALA A N 1
ATOM 3335 C CA . ALA A 1 438 ? 11.540 8.071 35.324 1.00 29.88 438 ALA A CA 1
ATOM 3336 C C . ALA A 1 438 ? 12.296 7.304 36.410 1.00 30.52 438 ALA A C 1
ATOM 3337 O O . ALA A 1 438 ? 11.715 6.474 37.111 1.00 31.13 438 ALA A O 1
ATOM 3339 N N . GLY A 1 439 ? 13.591 7.578 36.541 1.00 30.31 439 GLY A N 1
ATOM 3340 C CA . GLY A 1 439 ? 14.416 6.941 37.567 1.00 30.40 439 GLY A CA 1
ATOM 3341 C C . GLY A 1 439 ? 13.923 7.294 38.957 1.00 30.70 439 GLY A C 1
ATOM 3342 O O . GLY A 1 439 ? 13.836 6.438 39.838 1.00 30.11 439 GLY A O 1
ATOM 3343 N N . PHE A 1 440 ? 13.579 8.564 39.140 1.00 31.21 440 PHE A N 1
ATOM 3344 C CA . PHE A 1 440 ? 13.017 9.038 40.401 1.00 32.31 440 PHE A CA 1
ATOM 3345 C C . PHE A 1 440 ? 11.680 8.353 40.698 1.00 31.84 440 PHE A C 1
ATOM 3346 O O . PHE A 1 440 ? 11.478 7.822 41.789 1.00 31.86 440 PHE A O 1
ATOM 3354 N N . LEU A 1 441 ? 10.776 8.369 39.723 1.00 32.28 441 LEU A N 1
ATOM 3355 C CA . LEU A 1 441 ? 9.461 7.736 39.881 1.00 33.53 441 LEU A CA 1
ATOM 3356 C C . LEU A 1 441 ? 9.595 6.245 40.172 1.00 33.64 441 LEU A C 1
ATOM 3357 O O . LEU A 1 441 ? 8.939 5.714 41.063 1.00 33.19 441 LEU A O 1
ATOM 3362 N N . LEU A 1 442 ? 10.459 5.583 39.410 1.00 33.76 442 LEU A N 1
ATOM 3363 C CA . LEU A 1 442 ? 10.653 4.140 39.533 1.00 34.51 442 LEU A CA 1
ATOM 3364 C C . LEU A 1 442 ? 11.176 3.778 40.914 1.00 34.23 442 LEU A C 1
ATOM 3365 O O . LEU A 1 442 ? 10.687 2.836 41.539 1.00 35.06 442 LEU A O 1
ATOM 3370 N N . ALA A 1 443 ? 12.151 4.546 41.396 1.00 34.66 443 ALA A N 1
ATOM 3371 C CA . ALA A 1 443 ? 12.666 4.384 42.756 1.00 35.47 443 ALA A CA 1
ATOM 3372 C C . ALA A 1 443 ? 11.539 4.422 43.790 1.00 36.73 443 ALA A C 1
ATOM 3373 O O . ALA A 1 443 ? 11.460 3.557 44.659 1.00 37.10 443 ALA A O 1
ATOM 3375 N N . ALA A 1 444 ? 10.668 5.421 43.678 1.00 37.99 444 ALA A N 1
ATOM 3376 C CA . ALA A 1 444 ? 9.524 5.566 44.586 1.00 39.40 444 ALA A CA 1
ATOM 3377 C C . ALA A 1 444 ? 8.563 4.376 44.494 1.00 39.91 444 ALA A C 1
ATOM 3378 O O . ALA A 1 444 ? 8.051 3.905 45.509 1.00 41.83 444 ALA A O 1
ATOM 3380 N N . GLU A 1 445 ? 8.328 3.897 43.276 1.00 41.06 445 GLU A N 1
ATOM 3381 C CA . GLU A 1 445 ? 7.434 2.756 43.040 1.00 42.29 445 GLU A CA 1
ATOM 3382 C C . GLU A 1 445 ? 7.980 1.451 43.622 1.00 43.63 445 GLU A C 1
ATOM 3383 O O . GLU A 1 445 ? 7.238 0.690 44.241 1.00 42.51 445 GLU A O 1
ATOM 3389 N N . LEU A 1 446 ? 9.272 1.198 43.416 1.00 44.16 446 LEU A N 1
ATOM 3390 C CA . LEU A 1 446 ? 9.919 -0.015 43.931 1.00 45.01 446 LEU A CA 1
ATOM 3391 C C . LEU A 1 446 ? 9.925 -0.052 45.458 1.00 46.19 446 LEU A C 1
ATOM 3392 O O . LEU A 1 446 ? 9.883 -1.128 46.061 1.00 47.17 446 LEU A O 1
ATOM 3405 N N . LYS A 1 448 ? 7.487 1.388 47.374 1.00 49.18 448 LYS A N 1
ATOM 3406 C CA . LYS A 1 448 ? 6.090 1.088 47.736 1.00 50.13 448 LYS A CA 1
ATOM 3407 C C . LYS A 1 448 ? 5.725 -0.379 47.566 1.00 48.88 448 LYS A C 1
ATOM 3408 O O . LYS A 1 448 ? 4.974 -0.930 48.367 1.00 49.34 448 LYS A O 1
ATOM 3414 N N . ASN A 1 449 ? 6.242 -0.993 46.505 1.00 48.24 449 ASN A N 1
ATOM 3415 C CA . ASN A 1 449 ? 5.893 -2.366 46.148 1.00 47.54 449 ASN A CA 1
ATOM 3416 C C . ASN A 1 449 ? 7.123 -3.159 45.692 1.00 46.61 449 ASN A C 1
ATOM 3417 O O . ASN A 1 449 ? 7.408 -3.235 44.496 1.00 47.18 449 ASN A O 1
ATOM 3422 N N . PRO A 1 450 ? 7.851 -3.761 46.651 1.00 47.00 450 PRO A N 1
ATOM 3423 C CA . PRO A 1 450 ? 9.034 -4.586 46.381 1.00 46.67 450 PRO A CA 1
ATOM 3424 C C . PRO A 1 450 ? 8.821 -5.708 45.365 1.00 47.42 450 PRO A C 1
ATOM 3425 O O . PRO A 1 450 ? 9.753 -6.062 44.641 1.00 47.52 450 PRO A O 1
ATOM 3429 N N . SER A 1 451 ? 7.608 -6.258 45.313 1.00 47.32 451 SER A N 1
ATOM 3430 C CA . SER A 1 451 ? 7.279 -7.354 44.391 1.00 47.14 451 SER A CA 1
ATOM 3431 C C . SER A 1 451 ? 7.529 -7.003 42.916 1.00 46.96 451 SER A C 1
ATOM 3432 O O . SER A 1 451 ? 7.659 -7.897 42.077 1.00 47.38 451 SER A O 1
ATOM 3435 N N . LEU A 1 452 ? 7.598 -5.706 42.614 1.00 46.17 452 LEU A N 1
ATOM 3436 C CA . LEU A 1 452 ? 7.898 -5.222 41.258 1.00 45.27 452 LEU A CA 1
ATOM 3437 C C . LEU A 1 452 ? 9.331 -5.517 40.783 1.00 44.11 452 LEU A C 1
ATOM 3438 O O . LEU A 1 452 ? 9.641 -5.331 39.604 1.00 43.79 452 LEU A O 1
ATOM 3443 N N . LEU A 1 453 ? 10.196 -5.974 41.689 1.00 43.10 453 LEU A N 1
ATOM 3444 C CA . LEU A 1 453 ? 11.526 -6.473 41.312 1.00 42.96 453 LEU A CA 1
ATOM 3445 C C . LEU A 1 453 ? 11.453 -7.589 40.267 1.00 41.87 453 LEU A C 1
ATOM 3446 O O . LEU A 1 453 ? 12.371 -7.748 39.460 1.00 40.11 453 LEU A O 1
ATOM 3451 N N . SER A 1 454 ? 10.361 -8.354 40.285 1.00 40.43 454 SER A N 1
ATOM 3452 C CA . SER A 1 454 ? 10.150 -9.437 39.319 1.00 39.61 454 SER A CA 1
ATOM 3453 C C . SER A 1 454 ? 10.156 -8.960 37.860 1.00 38.29 454 SER A C 1
ATOM 3454 O O . SER A 1 454 ? 10.402 -9.755 36.955 1.00 38.06 454 SER A O 1
ATOM 3457 N N . LEU A 1 455 ? 9.881 -7.676 37.636 1.00 37.22 455 LEU A N 1
ATOM 3458 C CA . LEU A 1 455 ? 9.943 -7.094 36.289 1.00 37.59 455 LEU A CA 1
ATOM 3459 C C . LEU A 1 455 ? 11.364 -6.988 35.732 1.00 37.95 455 LEU A C 1
ATOM 3460 O O . LEU A 1 455 ? 11.561 -7.060 34.522 1.00 37.92 455 LEU A O 1
ATOM 3465 N N . ILE A 1 456 ? 12.343 -6.800 36.608 1.00 38.49 456 ILE A N 1
ATOM 3466 C CA . ILE A 1 456 ? 13.722 -6.539 36.179 1.00 39.43 456 ILE A CA 1
ATOM 3467 C C . ILE A 1 456 ? 14.702 -7.637 36.614 1.00 39.95 456 ILE A C 1
ATOM 3468 O O . ILE A 1 456 ? 15.899 -7.542 36.357 1.00 39.87 456 ILE A O 1
ATOM 3473 N N . SER A 1 457 ? 14.196 -8.682 37.258 1.00 41.02 457 SER A N 1
ATOM 3474 C CA . SER A 1 457 ? 15.041 -9.789 37.700 1.00 42.53 457 SER A CA 1
ATOM 3475 C C . SER A 1 457 ? 14.281 -11.108 37.680 1.00 42.59 457 SER A C 1
ATOM 3476 O O . SER A 1 457 ? 14.894 -12.171 37.729 1.00 46.35 457 SER A O 1
ATOM 3479 N N . ASP B 1 11 ? 82.549 -17.273 6.118 1.00 74.44 11 ASP B N 1
ATOM 3480 C CA . ASP B 1 11 ? 82.540 -16.799 7.537 1.00 73.80 11 ASP B CA 1
ATOM 3481 C C . ASP B 1 11 ? 81.911 -17.864 8.444 1.00 72.76 11 ASP B C 1
ATOM 3482 O O . ASP B 1 11 ? 80.925 -18.504 8.071 1.00 71.66 11 ASP B O 1
ATOM 3487 N N . ILE B 1 12 ? 82.491 -18.048 9.628 1.00 71.88 12 ILE B N 1
ATOM 3488 C CA . ILE B 1 12 ? 82.005 -19.050 10.593 1.00 71.67 12 ILE B CA 1
ATOM 3489 C C . ILE B 1 12 ? 80.612 -18.738 11.149 1.00 70.49 12 ILE B C 1
ATOM 3490 O O . ILE B 1 12 ? 79.875 -19.648 11.531 1.00 69.13 12 ILE B O 1
ATOM 3495 N N . ILE B 1 13 ? 80.265 -17.454 11.198 1.00 70.15 13 ILE B N 1
ATOM 3496 C CA . ILE B 1 13 ? 78.989 -17.013 11.771 1.00 69.59 13 ILE B CA 1
ATOM 3497 C C . ILE B 1 13 ? 77.815 -17.469 10.908 1.00 69.20 13 ILE B C 1
ATOM 3498 O O . ILE B 1 13 ? 76.849 -18.034 11.424 1.00 69.71 13 ILE B O 1
ATOM 3503 N N . GLU B 1 14 ? 77.902 -17.228 9.602 1.00 68.85 14 GLU B N 1
ATOM 3504 C CA . GLU B 1 14 ? 76.885 -17.717 8.669 1.00 68.54 14 GLU B CA 1
ATOM 3505 C C . GLU B 1 14 ? 76.845 -19.244 8.682 1.00 67.13 14 GLU B C 1
ATOM 3506 O O . GLU B 1 14 ? 75.771 -19.843 8.682 1.00 65.86 14 GLU B O 1
ATOM 3512 N N . GLU B 1 15 ? 78.025 -19.861 8.701 1.00 66.23 15 GLU B N 1
ATOM 3513 C CA . GLU B 1 15 ? 78.150 -21.321 8.771 1.00 66.10 15 GLU B CA 1
ATOM 3514 C C . GLU B 1 15 ? 77.431 -21.900 9.995 1.00 62.91 15 GLU B C 1
ATOM 3515 O O . GLU B 1 15 ? 76.658 -22.852 9.872 1.00 61.01 15 GLU B O 1
ATOM 3521 N N . SER B 1 16 ? 77.693 -21.320 11.164 1.00 60.96 16 SER B N 1
ATOM 3522 C CA . SER B 1 16 ? 77.076 -21.767 12.421 1.00 59.66 16 SER B CA 1
ATOM 3523 C C . SER B 1 16 ? 75.562 -21.558 12.420 1.00 57.14 16 SER B C 1
ATOM 3524 O O . SER B 1 16 ? 74.815 -22.376 12.960 1.00 55.92 16 SER B O 1
ATOM 3527 N N . ALA B 1 17 ? 75.125 -20.456 11.815 1.00 55.53 17 ALA B N 1
ATOM 3528 C CA . ALA B 1 17 ? 73.699 -20.136 11.698 1.00 54.53 17 ALA B CA 1
ATOM 3529 C C . ALA B 1 17 ? 72.942 -21.208 10.915 1.00 53.66 17 ALA B C 1
ATOM 3530 O O . ALA B 1 17 ? 71.840 -21.603 11.298 1.00 53.43 17 ALA B O 1
ATOM 3532 N N . TRP B 1 18 ? 73.540 -21.672 9.819 1.00 53.11 18 TRP B N 1
ATOM 3533 C CA . TRP B 1 18 ? 72.948 -22.731 9.001 0.50 51.67 18 TRP B CA 1
ATOM 3534 C C . TRP B 1 18 ? 72.857 -24.058 9.754 1.00 53.10 18 TRP B C 1
ATOM 3535 O O . TRP B 1 18 ? 71.865 -24.775 9.629 1.00 53.95 18 TRP B O 1
ATOM 3546 N N . GLU B 1 19 ? 73.888 -24.375 10.536 1.00 55.17 19 GLU B N 1
ATOM 3547 C CA . GLU B 1 19 ? 73.908 -25.603 11.340 1.00 56.93 19 GLU B CA 1
ATOM 3548 C C . GLU B 1 19 ? 72.778 -25.614 12.360 1.00 55.76 19 GLU B C 1
ATOM 3549 O O . GLU B 1 19 ? 72.082 -26.617 12.525 1.00 55.60 19 GLU B O 1
ATOM 3555 N N . ALA B 1 20 ? 72.622 -24.492 13.055 1.00 55.53 20 ALA B N 1
ATOM 3556 C CA . ALA B 1 20 ? 71.582 -24.339 14.071 1.00 55.00 20 ALA B CA 1
ATOM 3557 C C . ALA B 1 20 ? 70.181 -24.454 13.469 1.00 54.44 20 ALA B C 1
ATOM 3558 O O . ALA B 1 20 ? 69.325 -25.152 14.013 1.00 53.69 20 ALA B O 1
ATOM 3560 N N . LEU B 1 21 ? 69.957 -23.777 12.345 1.00 54.56 21 LEU B N 1
ATOM 3561 C CA . LEU B 1 21 ? 68.657 -23.809 11.666 1.00 55.26 21 LEU B CA 1
ATOM 3562 C C . LEU B 1 21 ? 68.270 -25.235 11.256 1.00 56.59 21 LEU B C 1
ATOM 3563 O O . LEU B 1 21 ? 67.095 -25.603 11.301 1.00 55.02 21 LEU B O 1
ATOM 3568 N N . GLU B 1 22 ? 69.266 -26.027 10.861 1.00 58.23 22 GLU B N 1
ATOM 3569 C CA . GLU B 1 22 ? 69.062 -27.444 10.544 1.00 59.58 22 GLU B CA 1
ATOM 3570 C C . GLU B 1 22 ? 68.679 -28.240 11.792 1.00 58.21 22 GLU B C 1
ATOM 3571 O O . GLU B 1 22 ? 67.760 -29.058 11.753 1.00 58.03 22 GLU B O 1
ATOM 3577 N N . LYS B 1 23 ? 69.389 -27.995 12.892 1.00 57.92 23 LYS B N 1
ATOM 3578 C CA . LYS B 1 23 ? 69.101 -28.651 14.174 1.00 57.89 23 LYS B CA 1
ATOM 3579 C C . LYS B 1 23 ? 67.705 -28.316 14.713 1.00 56.51 23 LYS B C 1
ATOM 3580 O O . LYS B 1 23 ? 67.115 -29.108 15.448 1.00 55.33 23 LYS B O 1
ATOM 3586 N N . SER B 1 24 ? 67.189 -27.144 14.345 1.00 55.25 24 SER B N 1
ATOM 3587 C CA . SER B 1 24 ? 65.896 -26.665 14.844 1.00 53.49 24 SER B CA 1
ATOM 3588 C C . SER B 1 24 ? 64.687 -27.343 14.191 1.00 53.90 24 SER B C 1
ATOM 3589 O O . SER B 1 24 ? 63.564 -27.199 14.674 1.00 52.53 24 SER B O 1
ATOM 3592 N N . ILE B 1 25 ? 64.910 -28.077 13.102 1.00 53.60 25 ILE B N 1
ATOM 3593 C CA . ILE B 1 25 ? 63.807 -28.667 12.341 1.00 53.48 25 ILE B CA 1
ATOM 3594 C C . ILE B 1 25 ? 63.025 -29.676 13.185 1.00 52.66 25 ILE B C 1
ATOM 3595 O O . ILE B 1 25 ? 63.606 -30.513 13.875 1.00 52.84 25 ILE B O 1
ATOM 3600 N N . LEU B 1 26 ? 61.701 -29.568 13.114 1.00 52.58 26 LEU B N 1
ATOM 3601 C CA . LEU B 1 26 ? 60.788 -30.396 13.892 1.00 52.85 26 LEU B CA 1
ATOM 3602 C C . LEU B 1 26 ? 60.152 -31.447 12.990 1.00 53.49 26 LEU B C 1
ATOM 3603 O O . LEU B 1 26 ? 59.524 -31.107 11.986 1.00 53.52 26 LEU B O 1
ATOM 3608 N N . TYR B 1 27 ? 60.306 -32.717 13.355 1.00 55.31 27 TYR B N 1
ATOM 3609 C CA . TYR B 1 27 ? 59.771 -33.815 12.552 1.00 56.55 27 TYR B CA 1
ATOM 3610 C C . TYR B 1 27 ? 58.482 -34.387 13.137 1.00 56.42 27 TYR B C 1
ATOM 3611 O O . TYR B 1 27 ? 58.337 -34.523 14.352 1.00 57.12 27 TYR B O 1
ATOM 3620 N N . TYR B 1 28 ? 57.553 -34.712 12.243 1.00 56.28 28 TYR B N 1
ATOM 3621 C CA . TYR B 1 28 ? 56.272 -35.315 12.594 1.00 56.30 28 TYR B CA 1
ATOM 3622 C C . TYR B 1 28 ? 56.003 -36.462 11.628 1.00 57.68 28 TYR B C 1
ATOM 3623 O O . TYR B 1 28 ? 55.934 -36.247 10.415 1.00 56.25 28 TYR B O 1
ATOM 3632 N N . LYS B 1 29 ? 55.856 -37.671 12.169 1.00 59.89 29 LYS B N 1
ATOM 3633 C CA . LYS B 1 29 ? 55.714 -38.886 11.356 1.00 62.13 29 LYS B CA 1
ATOM 3634 C C . LYS B 1 29 ? 56.845 -39.005 10.324 1.00 62.61 29 LYS B C 1
ATOM 3635 O O . LYS B 1 29 ? 56.619 -39.397 9.179 1.00 63.96 29 LYS B O 1
ATOM 3641 N N . GLY B 1 30 ? 58.058 -38.643 10.737 1.00 63.46 30 GLY B N 1
ATOM 3642 C CA . GLY B 1 30 ? 59.228 -38.667 9.853 1.00 64.55 30 GLY B CA 1
ATOM 3643 C C . GLY B 1 30 ? 59.311 -37.545 8.825 1.00 65.75 30 GLY B C 1
ATOM 3644 O O . GLY B 1 30 ? 60.259 -37.499 8.039 1.00 66.30 30 GLY B O 1
ATOM 3645 N N . ARG B 1 31 ? 58.333 -36.639 8.829 1.00 66.07 31 ARG B N 1
ATOM 3646 C CA . ARG B 1 31 ? 58.287 -35.519 7.884 1.00 66.37 31 ARG B CA 1
ATOM 3647 C C . ARG B 1 31 ? 58.566 -34.211 8.616 1.00 64.41 31 ARG B C 1
ATOM 3648 O O . ARG B 1 31 ? 58.066 -34.011 9.722 1.00 64.38 31 ARG B O 1
ATOM 3656 N N . PRO B 1 32 ? 59.357 -33.310 8.004 1.00 62.28 32 PRO B N 1
ATOM 3657 C CA . PRO B 1 32 ? 59.563 -32.013 8.635 1.00 61.30 32 PRO B CA 1
ATOM 3658 C C . PRO B 1 32 ? 58.302 -31.160 8.531 1.00 59.28 32 PRO B C 1
ATOM 3659 O O . PRO B 1 32 ? 57.760 -30.990 7.436 1.00 58.65 32 PRO B O 1
ATOM 3663 N N . VAL B 1 33 ? 57.842 -30.640 9.666 1.00 57.67 33 VAL B N 1
ATOM 3664 C CA . VAL B 1 33 ? 56.600 -29.853 9.722 1.00 55.94 33 VAL B CA 1
ATOM 3665 C C . VAL B 1 33 ? 56.806 -28.418 10.202 1.00 54.02 33 VAL B C 1
ATOM 3666 O O . VAL B 1 33 ? 55.857 -27.638 10.245 1.00 51.90 33 VAL B O 1
ATOM 3670 N N . GLY B 1 34 ? 58.040 -28.078 10.557 1.00 52.65 34 GLY B N 1
ATOM 3671 C CA . GLY B 1 34 ? 58.373 -26.733 11.001 1.00 52.25 34 GLY B CA 1
ATOM 3672 C C . GLY B 1 34 ? 59.694 -26.697 11.740 1.00 51.77 34 GLY B C 1
ATOM 3673 O O . GLY B 1 34 ? 60.500 -27.625 11.638 1.00 51.27 34 GLY B O 1
ATOM 3674 N N . THR B 1 35 ? 59.910 -25.618 12.486 1.00 50.33 35 THR B N 1
ATOM 3675 C CA . THR B 1 35 ? 61.114 -25.459 13.294 1.00 49.32 35 THR B CA 1
ATOM 3676 C C . THR B 1 35 ? 60.729 -25.076 14.717 1.00 49.79 35 THR B C 1
ATOM 3677 O O . THR B 1 35 ? 59.743 -24.373 14.930 1.00 48.29 35 THR B O 1
ATOM 3681 N N . VAL B 1 36 ? 61.505 -25.556 15.684 1.00 49.94 36 VAL B N 1
ATOM 3682 C CA . VAL B 1 36 ? 61.271 -25.226 17.091 1.00 50.86 36 VAL B CA 1
ATOM 3683 C C . VAL B 1 36 ? 61.622 -23.766 17.367 1.00 51.35 36 VAL B C 1
ATOM 3684 O O . VAL B 1 36 ? 62.395 -23.157 16.626 1.00 51.57 36 VAL B O 1
ATOM 3688 N N . ALA B 1 37 ? 61.043 -23.207 18.427 1.00 52.16 37 ALA B N 1
ATOM 3689 C CA . ALA B 1 37 ? 61.283 -21.803 18.790 1.00 52.41 37 ALA B CA 1
ATOM 3690 C C . ALA B 1 37 ? 62.722 -21.599 19.250 1.00 53.14 37 ALA B C 1
ATOM 3691 O O . ALA B 1 37 ? 63.398 -20.663 18.825 1.00 52.33 37 ALA B O 1
ATOM 3693 N N . ALA B 1 38 ? 63.176 -22.480 20.132 1.00 55.68 38 ALA B N 1
ATOM 3694 C CA . ALA B 1 38 ? 64.562 -22.474 20.589 1.00 58.38 38 ALA B CA 1
ATOM 3695 C C . ALA B 1 38 ? 65.009 -23.893 20.890 1.00 61.22 38 ALA B C 1
ATOM 3696 O O . ALA B 1 38 ? 64.263 -24.678 21.479 1.00 60.68 38 ALA B O 1
ATOM 3698 N N . PHE B 1 39 ? 66.231 -24.212 20.484 1.00 66.13 39 PHE B N 1
ATOM 3699 C CA . PHE B 1 39 ? 66.742 -25.569 20.605 1.00 70.26 39 PHE B CA 1
ATOM 3700 C C . PHE B 1 39 ? 67.535 -25.783 21.886 1.00 73.56 39 PHE B C 1
ATOM 3701 O O . PHE B 1 39 ? 68.497 -25.064 22.158 1.00 73.97 39 PHE B O 1
ATOM 3709 N N . ASP B 1 40 ? 67.125 -26.803 22.637 1.00 77.67 40 ASP B N 1
ATOM 3710 C CA . ASP B 1 40 ? 67.729 -27.183 23.918 1.00 80.83 40 ASP B CA 1
ATOM 3711 C C . ASP B 1 40 ? 66.795 -28.169 24.629 1.00 80.45 40 ASP B C 1
ATOM 3712 O O . ASP B 1 40 ? 65.640 -28.350 24.230 1.00 80.04 40 ASP B O 1
ATOM 3717 N N . TYR B 1 48 ? 60.207 -27.724 23.499 1.00 85.84 48 TYR B N 1
ATOM 3718 C CA . TYR B 1 48 ? 61.329 -28.281 22.725 1.00 86.47 48 TYR B CA 1
ATOM 3719 C C . TYR B 1 48 ? 60.926 -29.166 21.537 1.00 84.31 48 TYR B C 1
ATOM 3720 O O . TYR B 1 48 ? 61.776 -29.742 20.851 1.00 84.08 48 TYR B O 1
ATOM 3729 N N . ASP B 1 49 ? 59.621 -29.267 21.326 1.00 80.76 49 ASP B N 1
ATOM 3730 C CA . ASP B 1 49 ? 59.013 -30.025 20.246 1.00 77.54 49 ASP B CA 1
ATOM 3731 C C . ASP B 1 49 ? 57.905 -29.119 19.723 1.00 72.35 49 ASP B C 1
ATOM 3732 O O . ASP B 1 49 ? 56.863 -29.581 19.255 1.00 72.36 49 ASP B O 1
ATOM 3737 N N . GLN B 1 50 ? 58.171 -27.816 19.800 1.00 66.53 50 GLN B N 1
ATOM 3738 C CA . GLN B 1 50 ? 57.142 -26.786 19.751 1.00 62.13 50 GLN B CA 1
ATOM 3739 C C . GLN B 1 50 ? 57.401 -25.792 18.630 1.00 57.05 50 GLN B C 1
ATOM 3740 O O . GLN B 1 50 ? 58.402 -25.075 18.648 1.00 57.74 50 GLN B O 1
ATOM 3746 N N . CYS B 1 51 ? 56.485 -25.742 17.668 1.00 51.66 51 CYS B N 1
ATOM 3747 C CA . CYS B 1 51 ? 56.600 -24.825 16.540 1.00 47.65 51 CYS B CA 1
ATOM 3748 C C . CYS B 1 51 ? 55.590 -23.686 16.640 1.00 45.82 51 CYS B C 1
ATOM 3749 O O . CYS B 1 51 ? 54.383 -23.919 16.618 1.00 44.85 51 CYS B O 1
ATOM 3752 N N . PHE B 1 52 ? 56.103 -22.461 16.743 1.00 44.42 52 PHE B N 1
ATOM 3753 C CA . PHE B 1 52 ? 55.278 -21.250 16.728 1.00 42.82 52 PHE B CA 1
ATOM 3754 C C . PHE B 1 52 ? 55.100 -20.761 15.298 1.00 41.59 52 PHE B C 1
ATOM 3755 O O . PHE B 1 52 ? 56.050 -20.759 14.513 1.00 42.11 52 PHE B O 1
ATOM 3763 N N . VAL B 1 53 ? 53.881 -20.341 14.969 1.00 39.12 53 VAL B N 1
ATOM 3764 C CA . VAL B 1 53 ? 53.546 -19.933 13.606 1.00 38.38 53 VAL B CA 1
ATOM 3765 C C . VAL B 1 53 ? 54.341 -18.700 13.188 1.00 37.58 53 VAL B C 1
ATOM 3766 O O . VAL B 1 53 ? 54.939 -18.684 12.109 1.00 35.93 53 VAL B O 1
ATOM 3770 N N . ARG B 1 54 ? 54.350 -17.676 14.041 1.00 36.53 54 ARG B N 1
ATOM 3771 C CA . ARG B 1 54 ? 55.056 -16.430 13.732 1.00 36.66 54 ARG B CA 1
ATOM 3772 C C . ARG B 1 54 ? 56.572 -16.642 13.631 1.00 37.22 54 ARG B C 1
ATOM 3773 O O . ARG B 1 54 ? 57.232 -16.025 12.798 1.00 38.60 54 ARG B O 1
ATOM 3781 N N . ASP B 1 55 ? 57.109 -17.514 14.482 1.00 37.99 55 ASP B N 1
ATOM 3782 C CA . ASP B 1 55 ? 58.538 -17.841 14.463 1.00 38.85 55 ASP B CA 1
ATOM 3783 C C . ASP B 1 55 ? 58.941 -18.514 13.154 1.00 40.08 55 ASP B C 1
ATOM 3784 O O . ASP B 1 55 ? 59.994 -18.213 12.591 1.00 40.70 55 ASP B O 1
ATOM 3789 N N . PHE B 1 56 ? 58.084 -19.409 12.672 1.00 41.00 56 PHE B N 1
ATOM 3790 C CA . PHE B 1 56 ? 58.363 -20.194 11.467 1.00 42.21 56 PHE B CA 1
ATOM 3791 C C . PHE B 1 56 ? 58.423 -19.384 10.168 1.00 42.43 56 PHE B C 1
ATOM 3792 O O . PHE B 1 56 ? 59.003 -19.847 9.184 1.00 43.14 56 PHE B O 1
ATOM 3800 N N . VAL B 1 57 ? 57.834 -18.191 10.154 1.00 41.37 57 VAL B N 1
ATOM 3801 C CA . VAL B 1 57 ? 57.809 -17.365 8.943 1.00 41.37 57 VAL B CA 1
ATOM 3802 C C . VAL B 1 57 ? 59.220 -17.145 8.392 1.00 42.77 57 VAL B C 1
ATOM 3803 O O . VAL B 1 57 ? 59.472 -17.386 7.211 1.00 42.87 57 VAL B O 1
ATOM 3807 N N . SER B 1 58 ? 60.128 -16.689 9.252 1.00 43.08 58 SER B N 1
ATOM 3808 C CA . SER B 1 58 ? 61.515 -16.437 8.857 1.00 43.23 58 SER B CA 1
ATOM 3809 C C . SER B 1 58 ? 62.180 -17.712 8.336 1.00 43.60 58 SER B C 1
ATOM 3810 O O . SER B 1 58 ? 62.777 -17.708 7.259 1.00 44.97 58 SER B O 1
ATOM 3813 N N . SER B 1 59 ? 62.058 -18.796 9.098 1.00 44.03 59 SER B N 1
ATOM 3814 C CA . SER B 1 59 ? 62.569 -20.109 8.689 1.00 44.45 59 SER B CA 1
ATOM 3815 C C . SER B 1 59 ? 61.994 -20.548 7.348 1.00 45.39 59 SER B C 1
ATOM 3816 O O . SER B 1 59 ? 62.733 -20.905 6.429 1.00 45.66 59 SER B O 1
ATOM 3819 N N . ALA B 1 60 ? 60.668 -20.522 7.252 1.00 44.66 60 ALA B N 1
ATOM 3820 C CA . ALA B 1 60 ? 59.963 -20.922 6.032 1.00 45.10 60 ALA B CA 1
ATOM 3821 C C . ALA B 1 60 ? 60.460 -20.161 4.807 1.00 45.47 60 ALA B C 1
ATOM 3822 O O . ALA B 1 60 ? 60.675 -20.754 3.751 1.00 45.46 60 ALA B O 1
ATOM 3824 N N . LEU B 1 61 ? 60.647 -18.853 4.954 1.00 46.29 61 LEU B N 1
ATOM 3825 C CA . LEU B 1 61 ? 61.144 -18.026 3.858 1.00 47.30 61 LEU B CA 1
ATOM 3826 C C . LEU B 1 61 ? 62.555 -18.443 3.435 1.00 49.16 61 LEU B C 1
ATOM 3827 O O . LEU B 1 61 ? 62.854 -18.480 2.242 1.00 49.10 61 LEU B O 1
ATOM 3832 N N . ILE B 1 62 ? 63.406 -18.772 4.405 1.00 50.59 62 ILE B N 1
ATOM 3833 C CA . ILE B 1 62 ? 64.733 -19.320 4.110 1.00 52.35 62 ILE B CA 1
ATOM 3834 C C . ILE B 1 62 ? 64.595 -20.613 3.311 1.00 52.50 62 ILE B C 1
ATOM 3835 O O . ILE B 1 62 ? 65.195 -20.764 2.247 1.00 53.50 62 ILE B O 1
ATOM 3840 N N . PHE B 1 63 ? 63.801 -21.537 3.838 1.00 52.74 63 PHE B N 1
ATOM 3841 C CA . PHE B 1 63 ? 63.606 -22.843 3.211 1.00 53.69 63 PHE B CA 1
ATOM 3842 C C . PHE B 1 63 ? 63.024 -22.735 1.801 1.00 54.14 63 PHE B C 1
ATOM 3843 O O . PHE B 1 63 ? 63.441 -23.465 0.902 1.00 53.59 63 PHE B O 1
ATOM 3851 N N . LEU B 1 64 ? 62.070 -21.826 1.610 1.00 54.22 64 LEU B N 1
ATOM 3852 C CA . LEU B 1 64 ? 61.551 -21.534 0.271 1.00 55.04 64 LEU B CA 1
ATOM 3853 C C . LEU B 1 64 ? 62.660 -21.014 -0.646 1.00 56.04 64 LEU B C 1
ATOM 3854 O O . LEU B 1 64 ? 62.758 -21.428 -1.802 1.00 56.84 64 LEU B O 1
ATOM 3859 N N . ILE B 1 65 ? 63.486 -20.112 -0.120 1.00 56.19 65 ILE B N 1
ATOM 3860 C CA . ILE B 1 65 ? 64.577 -19.501 -0.889 1.00 56.62 65 ILE B CA 1
ATOM 3861 C C . ILE B 1 65 ? 65.621 -20.540 -1.326 1.00 56.70 65 ILE B C 1
ATOM 3862 O O . ILE B 1 65 ? 66.183 -20.432 -2.417 1.00 56.08 65 ILE B O 1
ATOM 3867 N N . LYS B 1 66 ? 65.858 -21.547 -0.487 1.00 56.98 66 LYS B N 1
ATOM 3868 C CA . LYS B 1 66 ? 66.820 -22.613 -0.795 1.00 58.29 66 LYS B CA 1
ATOM 3869 C C . LYS B 1 66 ? 66.193 -23.797 -1.541 1.00 57.72 66 LYS B C 1
ATOM 3870 O O . LYS B 1 66 ? 66.850 -24.815 -1.753 1.00 57.56 66 LYS B O 1
ATOM 3876 N N . GLY B 1 67 ? 64.928 -23.664 -1.933 1.00 57.65 67 GLY B N 1
ATOM 3877 C CA . GLY B 1 67 ? 64.228 -24.711 -2.678 1.00 58.05 67 GLY B CA 1
ATOM 3878 C C . GLY B 1 67 ? 63.732 -25.879 -1.841 1.00 58.32 67 GLY B C 1
ATOM 3879 O O . GLY B 1 67 ? 63.247 -26.870 -2.387 1.00 58.54 67 GLY B O 1
ATOM 3880 N N . LYS B 1 68 ? 63.838 -25.765 -0.520 1.00 58.62 68 LYS B N 1
ATOM 3881 C CA . LYS B 1 68 ? 63.377 -26.814 0.389 1.00 59.72 68 LYS B CA 1
ATOM 3882 C C . LYS B 1 68 ? 61.916 -26.525 0.747 1.00 59.72 68 LYS B C 1
ATOM 3883 O O . LYS B 1 68 ? 61.595 -26.175 1.881 1.00 59.60 68 LYS B O 1
ATOM 3889 N N . THR B 1 69 ? 61.034 -26.677 -0.237 1.00 58.34 69 THR B N 1
ATOM 3890 C CA . THR B 1 69 ? 59.638 -26.235 -0.109 1.00 57.77 69 THR B CA 1
ATOM 3891 C C . THR B 1 69 ? 58.730 -27.235 0.616 1.00 57.93 69 THR B C 1
ATOM 3892 O O . THR B 1 69 ? 57.654 -26.861 1.084 1.00 58.99 69 THR B O 1
ATOM 3896 N N . ASP B 1 70 ? 59.157 -28.492 0.708 1.00 57.76 70 ASP B N 1
ATOM 3897 C CA . ASP B 1 70 ? 58.325 -29.554 1.293 1.00 58.32 70 ASP B CA 1
ATOM 3898 C C . ASP B 1 70 ? 57.941 -29.295 2.753 1.00 56.65 70 ASP B C 1
ATOM 3899 O O . ASP B 1 70 ? 56.804 -29.552 3.152 1.00 54.92 70 ASP B O 1
ATOM 3904 N N . ILE B 1 71 ? 58.891 -28.795 3.540 1.00 54.15 71 ILE B N 1
ATOM 3905 C CA . ILE B 1 71 ? 58.644 -28.466 4.953 1.00 53.55 71 ILE B CA 1
ATOM 3906 C C . ILE B 1 71 ? 57.551 -27.398 5.114 1.00 52.27 71 ILE B C 1
ATOM 3907 O O . ILE B 1 71 ? 56.722 -27.483 6.020 1.00 52.71 71 ILE B O 1
ATOM 3912 N N . VAL B 1 72 ? 57.558 -26.407 4.226 1.00 50.96 72 VAL B N 1
ATOM 3913 C CA . VAL B 1 72 ? 56.584 -25.315 4.257 1.00 50.69 72 VAL B CA 1
ATOM 3914 C C . VAL B 1 72 ? 55.205 -25.834 3.855 1.00 51.06 72 VAL B C 1
ATOM 3915 O O . VAL B 1 72 ? 54.201 -25.506 4.488 1.00 48.68 72 VAL B O 1
ATO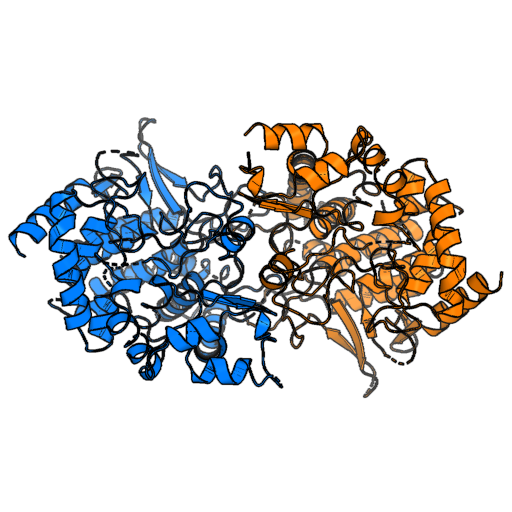M 3919 N N . ARG B 1 73 ? 55.170 -26.643 2.797 1.00 50.96 73 ARG B N 1
ATOM 3920 C CA . ARG B 1 73 ? 53.942 -27.314 2.366 1.00 51.97 73 ARG B CA 1
ATOM 3921 C C . ARG B 1 73 ? 53.336 -28.104 3.518 1.00 50.87 73 ARG B C 1
ATOM 3922 O O . ARG B 1 73 ? 52.137 -28.019 3.775 1.00 50.67 73 ARG B O 1
ATOM 3930 N N . ASN B 1 74 ? 54.180 -28.874 4.198 1.00 51.03 74 ASN B N 1
ATOM 3931 C CA . ASN B 1 74 ? 53.761 -29.683 5.348 1.00 51.58 74 ASN B CA 1
ATOM 3932 C C . ASN B 1 74 ? 53.236 -28.857 6.517 1.00 49.62 74 ASN B C 1
ATOM 3933 O O . ASN B 1 74 ? 52.242 -29.220 7.147 1.00 48.49 74 ASN B O 1
ATOM 3938 N N . PHE B 1 75 ? 53.928 -27.762 6.811 1.00 48.53 75 PHE B N 1
ATOM 3939 C CA . PHE B 1 75 ? 53.520 -26.850 7.875 1.00 47.42 75 PHE B CA 1
ATOM 3940 C C . PHE B 1 75 ? 52.119 -26.319 7.582 1.00 46.84 75 PHE B C 1
ATOM 3941 O O . PHE B 1 75 ? 51.228 -26.375 8.433 1.00 45.88 75 PHE B O 1
ATOM 3949 N N . LEU B 1 76 ? 51.938 -25.820 6.362 1.00 45.53 76 LEU B N 1
ATOM 3950 C CA . LEU B 1 76 ? 50.665 -25.238 5.941 1.00 46.19 76 LEU B CA 1
ATOM 3951 C C . LEU B 1 76 ? 49.525 -26.250 5.987 1.00 46.84 76 LEU B C 1
ATOM 3952 O O . LEU B 1 76 ? 48.428 -25.928 6.442 1.00 45.34 76 LEU B O 1
ATOM 3957 N N . GLU B 1 77 ? 49.795 -27.468 5.523 1.00 48.01 77 GLU B N 1
ATOM 3958 C CA . GLU B 1 77 ? 48.793 -28.541 5.513 1.00 48.65 77 GLU B CA 1
ATOM 3959 C C . GLU B 1 77 ? 48.366 -28.941 6.920 1.00 48.36 77 GLU B C 1
ATOM 3960 O O . GLU B 1 77 ? 47.176 -29.085 7.198 1.00 48.62 77 GLU B O 1
ATOM 3966 N N . GLU B 1 78 ? 49.345 -29.129 7.798 1.00 47.95 78 GLU B N 1
ATOM 3967 C CA . GLU B 1 78 ? 49.080 -29.595 9.157 1.00 48.47 78 GLU B CA 1
ATOM 3968 C C . GLU B 1 78 ? 48.421 -28.524 10.028 1.00 46.49 78 GLU B C 1
ATOM 3969 O O . GLU B 1 78 ? 47.531 -28.833 10.811 1.00 45.78 78 GLU B O 1
ATOM 3975 N N . THR B 1 79 ? 48.855 -27.273 9.888 1.00 45.47 79 THR B N 1
ATOM 3976 C CA . THR B 1 79 ? 48.247 -26.167 10.638 1.00 44.64 79 THR B CA 1
ATOM 3977 C C . THR B 1 79 ? 46.803 -25.926 10.190 1.00 44.75 79 THR B C 1
ATOM 3978 O O . THR B 1 79 ? 45.931 -25.654 11.015 1.00 44.31 79 THR B O 1
ATOM 3982 N N . LEU B 1 80 ? 46.557 -26.043 8.886 1.00 44.72 80 LEU B N 1
ATOM 3983 C CA . LEU B 1 80 ? 45.200 -25.942 8.337 1.00 45.40 80 LEU B CA 1
ATOM 3984 C C . LEU B 1 80 ? 44.238 -26.908 9.030 1.00 46.16 80 LEU B C 1
ATOM 3985 O O . LEU B 1 80 ? 43.087 -26.560 9.292 1.00 46.34 80 LEU B O 1
ATOM 3990 N N . LYS B 1 81 ? 44.717 -28.112 9.332 1.00 46.38 81 LYS B N 1
ATOM 3991 C CA . LYS B 1 81 ? 43.901 -29.132 10.000 1.00 47.53 81 LYS B CA 1
ATOM 3992 C C . LYS B 1 81 ? 43.534 -28.762 11.443 1.00 45.83 81 LYS B C 1
ATOM 3993 O O . LYS B 1 81 ? 42.500 -29.189 11.950 1.00 46.22 81 LYS B O 1
ATOM 3999 N N . LEU B 1 82 ? 44.384 -27.973 12.094 1.00 44.43 82 LEU B N 1
ATOM 4000 C CA . LEU B 1 82 ? 44.158 -27.555 13.481 1.00 43.35 82 LEU B CA 1
ATOM 4001 C C . LEU B 1 82 ? 43.176 -26.383 13.602 1.00 42.07 82 LEU B C 1
ATOM 4002 O O . LEU B 1 82 ? 42.645 -26.130 14.678 1.00 42.45 82 LEU B O 1
ATOM 4007 N N . GLN B 1 83 ? 42.945 -25.675 12.500 1.00 40.98 83 GLN B N 1
ATOM 4008 C CA . GLN B 1 83 ? 42.010 -24.546 12.463 1.00 41.11 83 GLN B CA 1
ATOM 4009 C C . GLN B 1 83 ? 40.583 -24.985 12.801 1.00 41.64 83 GLN B C 1
ATOM 4010 O O . GLN B 1 83 ? 40.070 -25.917 12.185 1.00 40.63 83 GLN B O 1
ATOM 4016 N N . PRO B 1 84 ? 39.930 -24.316 13.775 1.00 41.79 84 PRO B N 1
ATOM 4017 C CA . PRO B 1 84 ? 38.523 -24.631 14.026 1.00 41.27 84 PRO B CA 1
ATOM 4018 C C . PRO B 1 84 ? 37.639 -24.242 12.843 1.00 41.35 84 PRO B C 1
ATOM 4019 O O . PRO B 1 84 ? 37.716 -23.113 12.357 1.00 39.82 84 PRO B O 1
ATOM 4023 N N . LYS B 1 85 ? 36.811 -25.181 12.393 1.00 41.93 85 LYS B N 1
ATOM 4024 C CA . LYS B 1 85 ? 35.978 -24.988 11.206 1.00 42.27 85 LYS B CA 1
ATOM 4025 C C . LYS B 1 85 ? 34.576 -24.497 11.563 1.00 43.66 85 LYS B C 1
ATOM 4026 O O . LYS B 1 85 ? 33.895 -23.907 10.724 1.00 43.25 85 LYS B O 1
ATOM 4032 N N . ASP B 1 86 ? 34.157 -24.737 12.806 1.00 45.19 86 ASP B N 1
ATOM 4033 C CA . ASP B 1 86 ? 32.803 -24.401 13.258 1.00 46.38 86 ASP B CA 1
ATOM 4034 C C . ASP B 1 86 ? 32.778 -23.217 14.224 1.00 46.54 86 ASP B C 1
ATOM 4035 O O . ASP B 1 86 ? 33.771 -22.914 14.884 1.00 46.24 86 ASP B O 1
ATOM 4040 N N . ARG B 1 87 ? 31.626 -22.554 14.284 1.00 46.68 87 ARG B N 1
ATOM 4041 C CA . ARG B 1 87 ? 31.383 -21.476 15.242 1.00 46.78 87 ARG B CA 1
ATOM 4042 C C . ARG B 1 87 ? 31.487 -22.007 16.671 1.00 44.82 87 ARG B C 1
ATOM 4043 O O . ARG B 1 87 ? 30.988 -23.092 16.976 1.00 43.87 87 ARG B O 1
ATOM 4051 N N . GLN B 1 88 ? 32.133 -21.229 17.537 1.00 43.23 88 GLN B N 1
ATOM 4052 C CA . GLN B 1 88 ? 32.370 -21.625 18.926 1.00 41.57 88 GLN B CA 1
ATOM 4053 C C . GLN B 1 88 ? 31.673 -20.681 19.909 1.00 40.26 88 GLN B C 1
ATOM 4054 O O . GLN B 1 88 ? 32.059 -19.518 2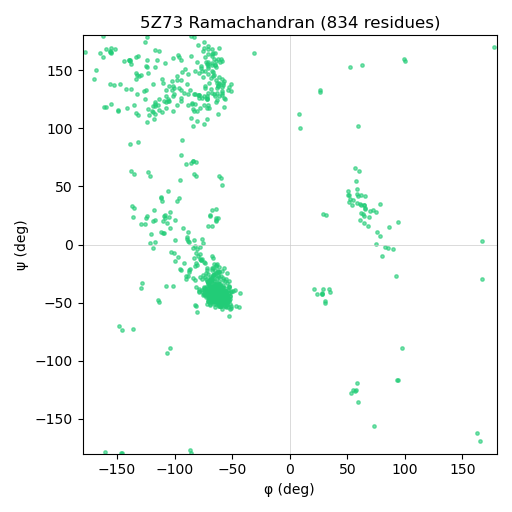0.041 1.00 40.16 88 GLN B O 1
ATOM 4060 N N . LEU B 1 89 ? 30.660 -21.201 20.602 1.00 38.57 89 LEU B N 1
ATOM 4061 C CA . LEU B 1 89 ? 29.889 -20.427 21.579 1.00 37.86 89 LEU B CA 1
ATOM 4062 C C . LEU B 1 89 ? 30.303 -20.692 23.028 1.00 37.54 89 LEU B C 1
ATOM 4063 O O . LEU B 1 89 ? 29.824 -20.014 23.937 1.00 37.10 89 LEU B O 1
ATOM 4068 N N . ASP B 1 90 ? 31.178 -21.672 23.249 1.00 38.21 90 ASP B N 1
ATOM 4069 C CA . ASP B 1 90 ? 31.655 -21.982 24.598 1.00 39.11 90 ASP B CA 1
ATOM 4070 C C . ASP B 1 90 ? 32.923 -21.198 24.923 1.00 38.25 90 ASP B C 1
ATOM 4071 O O . ASP B 1 90 ? 33.713 -20.879 24.033 1.00 37.84 90 ASP B O 1
ATOM 4076 N N . ALA B 1 91 ? 33.111 -20.911 26.207 1.00 37.14 91 ALA B N 1
ATOM 4077 C CA . ALA B 1 91 ? 34.309 -20.220 26.689 1.00 37.15 91 ALA B CA 1
ATOM 4078 C C . ALA B 1 91 ? 35.528 -21.140 26.654 1.00 36.87 91 ALA B C 1
ATOM 4079 O O . ALA B 1 91 ? 35.392 -22.360 26.667 1.00 37.40 91 ALA B O 1
ATOM 4081 N N . TYR B 1 92 ? 36.711 -20.532 26.596 1.00 36.61 92 TYR B N 1
ATOM 4082 C CA . TYR B 1 92 ? 38.004 -21.237 26.652 1.00 36.62 92 TYR B CA 1
ATOM 4083 C C . TYR B 1 92 ? 38.247 -22.218 25.501 1.00 37.06 92 TYR B C 1
ATOM 4084 O O . TYR B 1 92 ? 39.002 -23.181 25.640 1.00 37.21 92 TYR B O 1
ATOM 4093 N N . LYS B 1 93 ? 37.621 -21.942 24.362 1.00 37.51 93 LYS B N 1
ATOM 4094 C CA . LYS B 1 93 ? 37.861 -22.676 23.123 1.00 38.84 93 LYS B CA 1
ATOM 4095 C C . LYS B 1 93 ? 38.052 -21.656 22.007 1.00 38.31 93 LYS B C 1
ATOM 4096 O O . LYS B 1 93 ? 37.429 -20.594 22.031 1.00 38.27 93 LYS B O 1
ATOM 4102 N N . PRO B 1 94 ? 38.912 -21.965 21.023 1.00 38.79 94 PRO B N 1
ATOM 4103 C CA . PRO B 1 94 ? 39.241 -20.957 20.013 1.00 38.77 94 PRO B CA 1
ATOM 4104 C C . PRO B 1 94 ? 38.085 -20.576 19.096 1.00 39.28 94 PRO B C 1
ATOM 4105 O O . PRO B 1 94 ? 37.208 -21.394 18.809 1.00 39.29 94 PRO B O 1
ATOM 4109 N N . GLY B 1 95 ? 38.099 -19.328 18.647 1.00 39.48 95 GLY B N 1
ATOM 4110 C CA . GLY B 1 95 ? 37.122 -18.839 17.691 1.00 39.88 95 GLY B CA 1
ATOM 4111 C C . GLY B 1 95 ? 37.282 -19.493 16.330 1.00 40.80 95 GLY B C 1
ATOM 4112 O O . GLY B 1 95 ? 38.359 -19.978 15.978 1.00 40.41 95 GLY B O 1
ATOM 4113 N N . ARG B 1 96 ? 36.193 -19.496 15.572 1.00 41.30 96 ARG B N 1
ATOM 4114 C CA . ARG B 1 96 ? 36.149 -20.094 14.241 1.00 42.20 96 ARG B CA 1
ATOM 4115 C C . ARG B 1 96 ? 37.167 -19.463 13.297 1.00 40.62 96 ARG B C 1
ATOM 4116 O O . ARG B 1 96 ? 37.223 -18.243 13.165 1.00 40.26 96 ARG B O 1
ATOM 4124 N N . GLY B 1 97 ? 37.965 -20.303 12.643 1.00 39.47 97 GLY B N 1
ATOM 4125 C CA . GLY B 1 97 ? 38.877 -19.849 11.592 1.00 39.26 97 GLY B CA 1
ATOM 4126 C C . GLY B 1 97 ? 40.264 -19.427 12.044 1.00 39.47 97 GLY B C 1
ATOM 4127 O O . GLY B 1 97 ? 41.118 -19.111 11.209 1.00 38.11 97 GLY B O 1
ATOM 4128 N N . LEU B 1 98 ? 40.502 -19.425 13.352 1.00 39.76 98 LEU B N 1
ATOM 4129 C CA . LEU B 1 98 ? 41.797 -19.001 13.885 1.00 39.63 98 LEU B CA 1
ATOM 4130 C C . LEU B 1 98 ? 42.881 -20.062 13.716 1.00 39.32 98 LEU B C 1
ATOM 4131 O O . LEU B 1 98 ? 42.609 -21.262 13.725 1.00 38.74 98 LEU B O 1
ATOM 4136 N N . ILE B 1 99 ? 44.111 -19.583 13.569 1.00 39.79 99 ILE B N 1
ATOM 4137 C CA . ILE B 1 99 ? 45.301 -20.421 13.527 1.00 39.67 99 ILE B CA 1
ATOM 4138 C C . ILE B 1 99 ? 45.952 -20.354 14.908 1.00 39.92 99 ILE B C 1
ATOM 4139 O O . ILE B 1 99 ? 46.082 -19.267 15.474 1.00 39.00 99 ILE B O 1
ATOM 4144 N N . PRO B 1 100 ? 46.368 -21.509 15.458 1.00 40.17 100 PRO B N 1
ATOM 4145 C CA . PRO B 1 100 ? 46.962 -21.476 16.794 1.00 40.39 100 PRO B CA 1
ATOM 4146 C C . PRO B 1 100 ? 48.311 -20.764 16.805 1.00 39.65 100 PRO B C 1
ATOM 4147 O O . PRO B 1 100 ? 48.984 -20.700 15.777 1.00 40.35 100 PRO B O 1
ATOM 4151 N N . ALA B 1 101 ? 48.682 -20.217 17.958 1.00 39.44 101 ALA B N 1
ATOM 4152 C CA . ALA B 1 101 ? 49.980 -19.562 18.118 1.00 38.96 101 ALA B CA 1
ATOM 4153 C C . ALA B 1 101 ? 51.107 -20.562 17.893 1.00 39.41 101 ALA B C 1
ATOM 4154 O O . ALA B 1 101 ? 52.152 -20.222 17.337 1.00 38.49 101 ALA B O 1
ATOM 4156 N N . SER B 1 102 ? 50.878 -21.795 18.333 1.00 40.14 102 SER B N 1
ATOM 4157 C CA . SER B 1 102 ? 51.864 -22.854 18.209 1.00 40.70 102 SER B CA 1
ATOM 4158 C C . SER B 1 102 ? 51.221 -24.236 18.207 1.00 41.66 102 SER B C 1
ATOM 4159 O O . SER B 1 102 ? 50.051 -24.402 18.564 1.00 41.27 102 SER B O 1
ATOM 4162 N N . PHE B 1 103 ? 52.004 -25.224 17.791 1.00 43.26 103 PHE B N 1
ATOM 4163 C CA . PHE B 1 103 ? 51.620 -26.626 17.927 1.00 44.83 103 PHE B CA 1
ATOM 4164 C C . PHE B 1 103 ? 52.838 -27.439 18.338 1.00 47.01 103 PHE B C 1
ATOM 4165 O O . PHE B 1 103 ? 53.977 -27.004 18.139 1.00 47.28 103 PHE B O 1
ATOM 4173 N N . LYS B 1 104 ? 52.598 -28.605 18.925 1.00 50.25 104 LYS B N 1
ATOM 4174 C CA . LYS B 1 104 ? 53.690 -29.508 19.282 1.00 54.02 104 LYS B CA 1
ATOM 4175 C C . LYS B 1 104 ? 53.367 -30.964 18.969 1.00 55.25 104 LYS B C 1
ATOM 4176 O O . LYS B 1 104 ? 52.203 -31.358 18.901 1.00 54.69 104 LYS B O 1
ATOM 4182 N N . VAL B 1 105 ? 54.424 -31.745 18.768 1.00 58.31 105 VAL B N 1
ATOM 4183 C CA . VAL B 1 105 ? 54.309 -33.171 18.482 1.00 60.27 105 VAL B CA 1
ATOM 4184 C C . VAL B 1 105 ? 54.192 -33.932 19.793 1.00 62.38 105 VAL B C 1
ATOM 4185 O O . VAL B 1 105 ? 55.082 -33.866 20.643 1.00 61.39 105 VAL B O 1
ATOM 4189 N N . VAL B 1 106 ? 53.088 -34.654 19.946 1.00 66.66 106 VAL B N 1
ATOM 4190 C CA . VAL B 1 106 ? 52.872 -35.488 21.116 1.00 70.82 106 VAL B CA 1
ATOM 4191 C C . VAL B 1 106 ? 53.359 -36.889 20.775 1.00 75.57 106 VAL B C 1
ATOM 4192 O O . VAL B 1 106 ? 52.607 -37.723 20.260 1.00 74.66 106 VAL B O 1
ATOM 4196 N N . SER B 1 107 ? 54.638 -37.118 21.057 1.00 81.22 107 SER B N 1
ATOM 4197 C CA . SER B 1 107 ? 55.305 -38.391 20.773 1.00 85.54 107 SER B CA 1
ATOM 4198 C C . SER B 1 107 ? 54.734 -39.554 21.581 1.00 89.12 107 SER B C 1
ATOM 4199 O O . SER B 1 107 ? 54.738 -40.695 21.115 1.00 92.16 107 SER B O 1
ATOM 4202 N N . ASP B 1 108 ? 54.251 -39.260 22.785 1.00 91.88 108 ASP B N 1
ATOM 4203 C CA . ASP B 1 108 ? 53.705 -40.284 23.679 1.00 93.55 108 ASP B CA 1
ATOM 4204 C C . ASP B 1 108 ? 52.532 -41.039 23.052 1.00 93.40 108 ASP B C 1
ATOM 4205 O O . ASP B 1 108 ? 51.715 -40.458 22.338 1.00 93.24 108 ASP B O 1
ATOM 4210 N N . GLU B 1 111 ? 51.048 -43.677 18.685 1.00 85.87 111 GLU B N 1
ATOM 4211 C CA . GLU B 1 111 ? 51.566 -42.932 17.541 1.00 85.66 111 GLU B CA 1
ATOM 4212 C C . GLU B 1 111 ? 51.632 -41.437 17.852 1.00 83.01 111 GLU B C 1
ATOM 4213 O O . GLU B 1 111 ? 51.046 -40.966 18.830 1.00 82.12 111 GLU B O 1
ATOM 4219 N N . GLU B 1 112 ? 52.362 -40.703 17.017 1.00 79.75 112 GLU B N 1
ATOM 4220 C CA . GLU B 1 112 ? 52.476 -39.256 17.151 1.00 76.95 112 GLU B CA 1
ATOM 4221 C C . GLU B 1 112 ? 51.215 -38.528 16.689 1.00 74.17 112 GLU B C 1
ATOM 4222 O O . GLU B 1 112 ? 50.566 -38.940 15.724 1.00 72.03 112 GLU B O 1
ATOM 4228 N N . TYR B 1 113 ? 50.881 -37.442 17.385 1.00 70.94 113 TYR B N 1
ATOM 4229 C CA . TYR B 1 113 ? 49.836 -36.517 16.937 1.00 68.70 113 TYR B CA 1
ATOM 4230 C C . TYR B 1 113 ? 50.193 -35.072 17.282 1.00 66.10 113 TYR B C 1
ATOM 4231 O O . TYR B 1 113 ? 50.998 -34.818 18.182 1.00 65.41 113 TYR B O 1
ATOM 4240 N N . LEU B 1 114 ? 49.592 -34.136 16.551 1.00 62.29 114 LEU B N 1
ATOM 4241 C CA . LEU B 1 114 ? 49.840 -32.709 16.755 1.00 59.81 114 LEU B CA 1
ATOM 4242 C C . LEU B 1 114 ? 48.844 -32.104 17.738 1.00 57.52 114 LEU B C 1
ATOM 4243 O O . LEU B 1 114 ? 47.634 -32.287 17.606 1.00 57.68 114 LEU B O 1
ATOM 4248 N N . GLU B 1 115 ? 49.374 -31.382 18.722 1.00 55.49 115 GLU B N 1
ATOM 4249 C CA . GLU B 1 115 ? 48.562 -30.708 19.729 1.00 53.47 115 GLU B CA 1
ATOM 4250 C C . GLU B 1 115 ? 48.702 -29.200 19.557 1.00 50.16 115 GLU B C 1
ATOM 4251 O O . GLU B 1 115 ? 49.787 -28.647 19.730 1.00 49.77 115 GLU B O 1
ATOM 4257 N N . ALA B 1 116 ? 47.599 -28.548 19.207 1.00 47.24 116 ALA B N 1
ATOM 4258 C CA . ALA B 1 116 ? 47.580 -27.104 18.992 1.00 45.41 116 ALA B CA 1
ATOM 4259 C C . ALA B 1 116 ? 47.454 -26.335 20.306 1.00 43.80 116 ALA B C 1
ATOM 4260 O O . ALA B 1 116 ? 46.847 -26.814 21.266 1.00 42.28 116 ALA B O 1
ATOM 4262 N N . ASP B 1 117 ? 48.039 -25.141 20.331 1.00 42.27 117 ASP B N 1
ATOM 4263 C CA . ASP B 1 117 ? 47.866 -24.207 21.441 1.00 40.94 117 ASP B CA 1
ATOM 4264 C C . ASP B 1 117 ? 47.293 -22.889 20.917 1.00 39.55 117 ASP B C 1
ATOM 4265 O O . ASP B 1 117 ? 47.963 -22.154 20.192 1.00 39.21 117 ASP B O 1
ATOM 4270 N N . PHE B 1 118 ? 46.043 -22.614 21.282 1.00 39.37 118 PHE B N 1
ATOM 4271 C CA . PHE B 1 118 ? 45.387 -21.345 20.958 1.00 38.13 118 PHE B CA 1
ATOM 4272 C C . PHE B 1 118 ? 45.401 -20.387 22.151 1.00 38.30 118 PHE B C 1
ATOM 4273 O O . PHE B 1 118 ? 44.817 -19.302 22.085 1.00 37.77 118 PHE B O 1
ATOM 4281 N N . GLY B 1 119 ? 46.060 -20.798 23.233 1.00 37.74 119 GLY B N 1
ATOM 4282 C CA . GLY B 1 119 ? 46.128 -20.014 24.469 1.00 37.71 119 GLY B CA 1
ATOM 4283 C C . GLY B 1 119 ? 45.067 -20.388 25.492 1.00 38.30 119 GLY B C 1
ATOM 4284 O O . GLY B 1 119 ? 44.787 -19.613 26.409 1.00 37.49 119 GLY B O 1
ATOM 4285 N N . GLU B 1 120 ? 44.488 -21.581 25.350 1.00 38.90 120 GLU B N 1
ATOM 4286 C CA . GLU B 1 120 ? 43.372 -22.018 26.202 1.00 39.90 120 GLU B CA 1
ATOM 4287 C C . GLU B 1 120 ? 43.734 -22.159 27.681 1.00 40.20 120 GLU B C 1
ATOM 4288 O O . GLU B 1 120 ? 42.852 -22.106 28.537 1.00 40.99 120 GLU B O 1
ATOM 4294 N N . HIS B 1 121 ? 45.016 -22.371 27.971 1.00 40.77 121 HIS B N 1
ATOM 4295 C CA . HIS B 1 121 ? 45.503 -22.463 29.353 1.00 41.91 121 HIS B CA 1
ATOM 4296 C C . HIS B 1 121 ? 46.654 -21.494 29.631 1.00 41.22 121 HIS B C 1
ATOM 4297 O O . HIS B 1 121 ? 47.374 -21.646 30.615 1.00 41.62 121 HIS B O 1
ATOM 4304 N N . ALA B 1 122 ? 46.807 -20.488 28.775 1.00 40.92 122 ALA B N 1
ATOM 4305 C CA . ALA B 1 122 ? 47.916 -19.541 28.881 1.00 40.57 122 ALA B CA 1
ATOM 4306 C C . ALA B 1 122 ? 47.645 -18.490 29.957 1.00 40.21 122 ALA B C 1
ATOM 4307 O O . ALA B 1 122 ? 46.540 -18.413 30.502 1.00 39.94 122 ALA B O 1
ATOM 4309 N N . ILE B 1 123 ? 48.662 -17.686 30.257 1.00 40.12 123 ILE B N 1
ATOM 4310 C CA . ILE B 1 123 ? 48.523 -16.600 31.234 1.00 39.90 123 ILE B CA 1
ATOM 4311 C C . ILE B 1 123 ? 47.478 -15.583 30.767 1.00 38.24 123 ILE B C 1
ATOM 4312 O O . ILE B 1 123 ? 46.783 -14.983 31.586 1.00 37.62 123 ILE B O 1
ATOM 4317 N N . ALA B 1 124 ? 47.384 -15.398 29.451 1.00 36.36 124 ALA B N 1
ATOM 4318 C CA . ALA B 1 124 ? 46.283 -14.664 28.830 1.00 34.66 124 ALA B CA 1
ATOM 4319 C C . ALA B 1 124 ? 45.497 -15.600 27.912 1.00 34.28 124 ALA B C 1
ATOM 4320 O O . ALA B 1 124 ? 46.053 -16.162 26.962 1.00 33.43 124 ALA B O 1
ATOM 4322 N N . ARG B 1 125 ? 44.204 -15.754 28.191 1.00 33.63 125 ARG B N 1
ATOM 4323 C CA . ARG B 1 125 ? 43.327 -16.642 27.417 1.00 33.46 125 ARG B CA 1
ATOM 4324 C C . ARG B 1 125 ? 42.827 -15.921 26.169 1.00 32.22 125 ARG B C 1
ATOM 4325 O O . ARG B 1 125 ? 41.630 -15.720 25.969 1.00 31.60 125 ARG B O 1
ATOM 4333 N N . VAL B 1 126 ? 43.788 -15.539 25.339 1.00 31.59 126 VAL B N 1
ATOM 4334 C CA . VAL B 1 126 ? 43.553 -14.797 24.116 1.00 31.64 126 VAL B CA 1
ATOM 4335 C C . VAL B 1 126 ? 44.343 -15.490 23.017 1.00 31.81 126 VAL B C 1
ATOM 4336 O O . VAL B 1 126 ? 45.530 -15.761 23.190 1.00 32.12 126 VAL B O 1
ATOM 4340 N N . THR B 1 127 ? 43.684 -15.789 21.903 1.00 31.27 127 THR B N 1
ATOM 4341 C CA . THR B 1 127 ? 44.372 -16.310 20.724 1.00 31.95 127 THR B CA 1
ATOM 4342 C C . THR B 1 127 ? 44.958 -15.149 19.934 1.00 32.00 127 THR B C 1
ATOM 4343 O O . THR B 1 127 ? 44.207 -14.325 19.403 1.00 33.00 127 THR B O 1
ATOM 4347 N N . PRO B 1 128 ? 46.298 -15.074 19.841 1.00 32.42 128 PRO B N 1
ATOM 4348 C CA . PRO B 1 128 ? 46.888 -14.001 19.049 1.00 32.86 128 PRO B CA 1
ATOM 4349 C C . PRO B 1 128 ? 46.386 -14.016 17.604 1.00 33.61 128 PRO B C 1
ATOM 4350 O O . PRO B 1 128 ? 46.217 -15.085 17.013 1.00 33.48 128 PRO B O 1
ATOM 4354 N N . VAL B 1 129 ? 46.146 -12.829 17.060 1.00 33.92 129 VAL B N 1
ATOM 4355 C CA . VAL B 1 129 ? 45.564 -12.669 15.727 1.00 34.84 129 VAL B CA 1
ATOM 4356 C C . VAL B 1 129 ? 46.623 -12.753 14.622 1.00 34.84 129 VAL B C 1
ATOM 4357 O O . VAL B 1 129 ? 46.325 -13.167 13.498 1.00 35.94 129 VAL B O 1
ATOM 4361 N N . ASP B 1 130 ? 47.855 -12.367 14.939 1.00 34.68 130 ASP B N 1
ATOM 4362 C CA . ASP B 1 130 ? 48.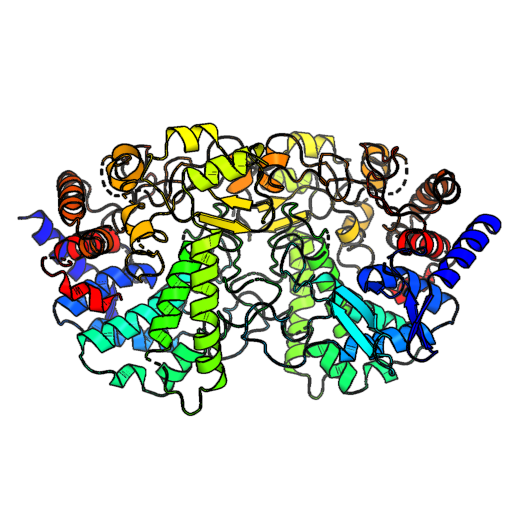917 -12.312 13.932 1.00 34.56 130 ASP B CA 1
ATOM 4363 C C . ASP B 1 130 ? 49.171 -13.664 13.248 1.00 34.51 130 ASP B C 1
ATOM 4364 O O . ASP B 1 130 ? 49.449 -13.704 12.052 1.00 34.58 130 ASP B O 1
ATOM 4369 N N . SER B 1 131 ? 49.035 -14.757 13.997 1.00 34.44 131 SER B N 1
ATOM 4370 C CA . SER B 1 131 ? 49.322 -16.104 13.486 1.00 35.25 131 SER B CA 1
ATOM 4371 C C . SER B 1 131 ? 48.547 -16.440 12.209 1.00 36.09 131 SER B C 1
ATOM 4372 O O . SER B 1 131 ? 49.133 -16.911 11.231 1.00 36.50 131 SER B O 1
ATOM 4375 N N . CYS B 1 132 ? 47.239 -16.200 12.223 1.00 35.88 132 CYS B N 1
ATOM 4376 C CA . CYS B 1 132 ? 46.388 -16.505 11.069 1.00 36.36 132 CYS B CA 1
ATOM 4377 C C . CYS B 1 132 ? 46.665 -15.579 9.882 1.00 37.32 132 CYS B C 1
ATOM 4378 O O . CYS B 1 132 ? 46.491 -15.978 8.725 1.00 37.78 132 CYS B O 1
ATOM 4381 N N . LEU B 1 133 ? 47.100 -14.352 10.168 1.00 36.57 133 LEU B N 1
ATOM 4382 C CA . LEU B 1 133 ? 47.491 -13.415 9.114 1.00 36.46 133 LEU B CA 1
ATOM 4383 C C . LEU B 1 133 ? 48.827 -13.812 8.483 1.00 37.37 133 LEU B C 1
ATOM 4384 O O . LEU B 1 133 ? 48.990 -13.721 7.265 1.00 38.30 133 LEU B O 1
ATOM 4389 N N . TRP B 1 134 ? 49.773 -14.255 9.307 1.00 37.55 134 TRP B N 1
ATOM 4390 C CA . TRP B 1 134 ? 51.049 -14.785 8.808 1.00 37.98 134 TRP B CA 1
ATOM 4391 C C . TRP B 1 134 ? 50.848 -16.067 8.001 1.00 38.48 134 TRP B C 1
ATOM 4392 O O . TRP B 1 134 ? 51.548 -16.304 7.017 1.00 38.04 134 TRP B O 1
ATOM 4403 N N . TRP B 1 135 ? 49.893 -16.885 8.430 1.00 38.61 135 TRP B N 1
ATOM 4404 C CA . TRP B 1 135 ? 49.577 -18.141 7.755 1.00 39.64 135 TRP B CA 1
ATOM 4405 C C . TRP B 1 135 ? 49.137 -17.897 6.310 1.00 40.05 135 TRP B C 1
ATOM 4406 O O . TRP B 1 135 ? 49.568 -18.601 5.396 1.00 39.73 135 TRP B O 1
ATOM 4417 N N . ILE B 1 136 ? 48.276 -16.903 6.117 1.00 40.59 136 ILE B N 1
ATOM 4418 C CA . ILE B 1 136 ? 47.854 -16.489 4.777 1.00 41.30 136 ILE B CA 1
ATOM 4419 C C . ILE B 1 136 ? 49.042 -16.010 3.938 1.00 41.91 136 ILE B C 1
ATOM 4420 O O . ILE B 1 136 ? 49.157 -16.361 2.762 1.00 41.80 136 ILE B O 1
ATOM 4425 N N . LEU B 1 137 ? 49.915 -15.210 4.543 1.00 42.22 137 LEU B N 1
ATOM 4426 C CA . LEU B 1 137 ? 51.103 -14.703 3.851 1.00 42.26 137 LEU B CA 1
ATOM 4427 C C . LEU B 1 137 ? 52.092 -15.813 3.496 1.00 42.45 137 LEU B C 1
ATOM 4428 O O . LEU B 1 137 ? 52.733 -15.760 2.442 1.00 41.91 137 LEU B O 1
ATOM 4433 N N . LEU B 1 138 ? 52.218 -16.804 4.375 1.00 42.86 138 LEU B N 1
ATOM 4434 C CA . LEU B 1 138 ? 53.077 -17.961 4.107 1.00 44.27 138 LEU B CA 1
ATOM 4435 C C . LEU B 1 138 ? 52.537 -18.812 2.967 1.00 44.45 138 LEU B C 1
ATOM 4436 O O . LEU B 1 138 ? 53.297 -19.262 2.106 1.00 42.78 138 LEU B O 1
ATOM 4441 N N . LEU B 1 139 ? 51.228 -19.046 2.980 1.00 44.78 139 LEU B N 1
ATOM 4442 C CA . LEU B 1 139 ? 50.571 -19.780 1.901 1.00 45.78 139 LEU B CA 1
ATOM 4443 C C . LEU B 1 139 ? 50.863 -19.111 0.563 1.00 46.31 139 LEU B C 1
ATOM 4444 O O . LEU B 1 139 ? 51.181 -19.789 -0.412 1.00 47.13 139 LEU B O 1
ATOM 4449 N N . ARG B 1 140 ? 50.760 -17.784 0.528 1.00 47.07 140 ARG B N 1
ATOM 4450 C CA . ARG B 1 140 ? 51.089 -17.023 -0.676 1.00 47.70 140 ARG B CA 1
ATOM 4451 C C . ARG B 1 140 ? 52.566 -17.160 -1.029 1.00 47.72 140 ARG B C 1
ATOM 4452 O O . ARG B 1 140 ? 52.910 -17.381 -2.187 1.00 47.79 140 ARG B O 1
ATOM 4460 N N . ALA B 1 141 ? 53.434 -17.010 -0.034 1.00 46.91 141 ALA B N 1
ATOM 4461 C CA . ALA B 1 141 ? 54.874 -17.174 -0.247 1.00 46.58 141 ALA B CA 1
ATOM 4462 C C . ALA B 1 141 ? 55.182 -18.534 -0.876 1.00 46.58 141 ALA B C 1
ATOM 4463 O O . ALA B 1 141 ? 55.991 -18.629 -1.797 1.00 45.82 141 ALA B O 1
ATOM 4465 N N . TYR B 1 142 ? 54.518 -19.577 -0.384 1.00 47.46 142 TYR B N 1
ATOM 4466 C CA . TYR B 1 142 ? 54.721 -20.931 -0.893 1.00 48.88 142 TYR B CA 1
ATOM 4467 C C . TYR B 1 142 ? 54.315 -21.073 -2.362 1.00 49.88 142 TYR B C 1
ATOM 4468 O O . TYR B 1 142 ? 55.071 -21.624 -3.164 1.00 49.58 142 TYR B O 1
ATOM 4477 N N . VAL B 1 143 ? 53.121 -20.594 -2.706 1.00 50.21 143 VAL B N 1
ATOM 4478 C CA . VAL B 1 143 ? 52.624 -20.731 -4.081 1.00 51.22 143 VAL B CA 1
ATOM 4479 C C . VAL B 1 143 ? 53.428 -19.882 -5.067 1.00 52.39 143 VAL B C 1
ATOM 4480 O O . VAL B 1 143 ? 53.552 -20.240 -6.241 1.00 52.74 143 VAL B O 1
ATOM 4484 N N . VAL B 1 144 ? 53.970 -18.764 -4.589 1.00 52.87 144 VAL B N 1
ATOM 4485 C CA . VAL B 1 144 ? 54.794 -17.885 -5.422 1.00 54.15 144 VAL B CA 1
ATOM 4486 C C . VAL B 1 144 ? 56.162 -18.518 -5.682 1.00 55.53 144 VAL B C 1
ATOM 4487 O O . VAL B 1 144 ? 56.650 -18.510 -6.814 1.00 55.95 144 VAL B O 1
ATOM 4491 N N . ALA B 1 145 ? 56.769 -19.067 -4.633 1.00 56.56 145 ALA B N 1
ATOM 4492 C CA . ALA B 1 145 ? 58.061 -19.750 -4.748 1.00 57.35 145 ALA B CA 1
ATOM 4493 C C . ALA B 1 145 ? 57.946 -21.003 -5.618 1.00 58.65 145 ALA B C 1
ATOM 4494 O O . ALA B 1 145 ? 58.843 -21.304 -6.404 1.00 58.84 145 ALA B O 1
ATOM 4496 N N . SER B 1 146 ? 56.834 -21.719 -5.471 1.00 59.08 146 SER B N 1
ATOM 4497 C CA . SER B 1 146 ? 56.566 -22.929 -6.253 1.00 60.03 146 SER B CA 1
ATOM 4498 C C . SER B 1 146 ? 56.173 -22.643 -7.706 1.00 60.98 146 SER B C 1
ATOM 4499 O O . SER B 1 146 ? 56.187 -23.553 -8.535 1.00 62.46 146 SER B O 1
ATOM 4502 N N . LYS B 1 147 ? 55.818 -21.391 -8.003 1.00 61.10 147 LYS B N 1
ATOM 4503 C CA . LYS B 1 147 ? 55.273 -20.998 -9.313 1.00 61.32 147 LYS B CA 1
ATOM 4504 C C . LYS B 1 147 ? 54.046 -21.847 -9.651 1.00 61.18 147 LYS B C 1
ATOM 4505 O O . LYS B 1 147 ? 53.823 -22.234 -10.800 1.00 61.12 147 LYS B O 1
ATOM 4511 N N . ASP B 1 148 ? 53.250 -22.113 -8.621 1.00 59.37 148 ASP B N 1
ATOM 4512 C CA . ASP B 1 148 ? 52.134 -23.040 -8.706 1.00 58.54 148 ASP B CA 1
ATOM 4513 C C . ASP B 1 148 ? 51.149 -22.745 -7.575 1.00 57.14 148 ASP B C 1
ATOM 4514 O O . ASP B 1 148 ? 51.496 -22.846 -6.400 1.00 56.26 148 ASP B O 1
ATOM 4519 N N . PHE B 1 149 ? 49.926 -22.379 -7.944 1.00 56.59 149 PHE B N 1
ATOM 4520 C CA . PHE B 1 149 ? 48.874 -22.045 -6.977 1.00 56.55 149 PHE B CA 1
ATOM 4521 C C . PHE B 1 149 ? 47.998 -23.253 -6.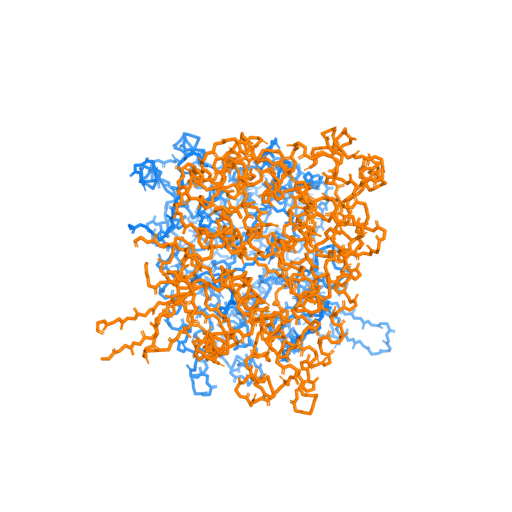620 1.00 55.33 149 PHE B C 1
ATOM 4522 O O . PHE B 1 149 ? 46.933 -23.093 -6.021 1.00 55.26 149 PHE B O 1
ATOM 4530 N N . SER B 1 150 ? 48.460 -24.454 -6.965 1.00 54.66 150 SER B N 1
ATOM 4531 C CA . SER B 1 150 ? 47.673 -25.682 -6.798 1.00 55.05 150 SER B CA 1
ATOM 4532 C C . SER B 1 150 ? 47.201 -25.910 -5.363 1.00 54.20 150 SER B C 1
ATOM 4533 O O . SER B 1 150 ? 46.022 -26.177 -5.131 1.00 52.74 150 SER B O 1
ATOM 4536 N N . LEU B 1 151 ? 48.126 -25.807 -4.411 1.00 53.81 151 LEU B N 1
ATOM 4537 C CA . LEU B 1 151 ? 47.822 -26.059 -2.998 1.00 53.40 151 LEU B CA 1
ATOM 4538 C C . LEU B 1 151 ? 46.752 -25.099 -2.476 1.00 51.60 151 LEU B C 1
ATOM 4539 O O . LEU B 1 151 ? 45.863 -25.502 -1.724 1.00 51.08 151 LEU B O 1
ATOM 4544 N N . ALA B 1 152 ? 46.846 -23.837 -2.886 1.00 51.38 152 ALA B N 1
ATOM 4545 C CA . ALA B 1 152 ? 45.902 -22.804 -2.458 1.00 51.28 152 ALA B CA 1
ATOM 4546 C C . ALA B 1 152 ? 44.492 -23.034 -3.005 1.00 52.13 152 ALA B C 1
ATOM 4547 O O . ALA B 1 152 ? 43.508 -22.764 -2.315 1.00 51.11 152 ALA B O 1
ATOM 4549 N N . TYR B 1 153 ? 44.396 -23.535 -4.237 1.00 52.43 153 TYR B N 1
ATOM 4550 C CA . TYR B 1 153 ? 43.094 -23.732 -4.891 1.00 53.09 153 TYR B CA 1
ATOM 4551 C C . TYR B 1 153 ? 42.362 -25.001 -4.455 1.00 53.04 153 TYR B C 1
ATOM 4552 O O . TYR B 1 153 ? 41.231 -25.236 -4.881 1.00 53.71 153 TYR B O 1
ATOM 4561 N N . GLN B 1 154 ? 42.993 -25.809 -3.609 1.00 53.28 154 GLN B N 1
ATOM 4562 C CA . GLN B 1 154 ? 42.343 -26.996 -3.056 1.00 54.00 154 GLN B CA 1
ATOM 4563 C C . GLN B 1 154 ? 41.202 -26.539 -2.146 1.00 55.41 154 GLN B C 1
ATOM 4564 O O . GLN B 1 154 ? 41.318 -25.500 -1.491 1.00 55.35 154 GLN B O 1
ATOM 4570 N N . PRO B 1 155 ? 40.093 -27.303 -2.110 1.00 56.05 155 PRO B N 1
ATOM 4571 C CA . PRO B 1 155 ? 38.898 -26.860 -1.380 1.00 55.58 155 PRO B CA 1
ATOM 4572 C C . PRO B 1 155 ? 39.145 -26.597 0.109 1.00 54.10 155 PRO B C 1
ATOM 4573 O O . PRO B 1 155 ? 38.654 -25.604 0.644 1.00 53.95 155 PRO B O 1
ATOM 4577 N N . GLU B 1 156 ? 39.899 -27.477 0.761 1.00 52.47 156 GLU B N 1
ATOM 4578 C CA . GLU B 1 156 ? 40.212 -27.311 2.182 1.00 52.07 156 GLU B CA 1
ATOM 4579 C C . GLU B 1 156 ? 40.995 -26.017 2.441 1.00 50.77 156 GLU B C 1
ATOM 4580 O O . GLU B 1 156 ? 40.769 -25.342 3.445 1.00 50.09 156 GLU B O 1
ATOM 4586 N N . PHE B 1 157 ? 41.893 -25.666 1.522 1.00 49.24 157 PHE B N 1
ATOM 4587 C CA . PHE B 1 157 ? 42.671 -24.426 1.627 1.00 47.93 157 PHE B CA 1
ATOM 4588 C C . PHE B 1 157 ? 41.830 -23.197 1.301 1.00 47.58 157 PHE B C 1
ATOM 4589 O O . PHE B 1 157 ? 42.008 -22.145 1.916 1.00 47.16 157 PHE B O 1
ATOM 4597 N N . GLN B 1 158 ? 40.925 -23.330 0.334 1.00 45.71 158 GLN B N 1
ATOM 4598 C CA . GLN B 1 158 ? 39.984 -22.257 0.006 1.00 45.69 158 GLN B CA 1
ATOM 4599 C C . GLN B 1 158 ? 39.113 -21.925 1.219 1.00 45.45 158 GLN B C 1
ATOM 4600 O O . GLN B 1 158 ? 38.892 -20.753 1.530 1.00 43.03 158 GLN B O 1
ATOM 4606 N N . THR B 1 159 ? 38.635 -22.968 1.895 1.00 45.51 159 THR B N 1
ATOM 4607 C CA . THR B 1 159 ? 37.878 -22.826 3.140 1.00 46.04 159 THR B CA 1
ATOM 4608 C C . THR B 1 159 ? 38.734 -22.145 4.212 1.00 45.99 159 THR B C 1
ATOM 4609 O O . THR B 1 159 ? 38.291 -21.194 4.856 1.00 45.74 159 THR B O 1
ATOM 4613 N N . GLY B 1 160 ? 39.961 -22.633 4.383 1.00 45.02 160 GLY B N 1
ATOM 4614 C CA . GLY B 1 160 ? 40.908 -22.065 5.348 1.00 44.68 160 GLY B CA 1
ATOM 4615 C C . GLY B 1 160 ? 41.084 -20.560 5.216 1.00 43.74 160 GLY B C 1
ATOM 4616 O O . GLY B 1 160 ? 40.939 -19.822 6.195 1.00 42.23 160 GLY B O 1
ATOM 4617 N N . ILE B 1 161 ? 41.387 -20.113 3.999 1.00 42.58 161 ILE B N 1
ATOM 4618 C CA . ILE B 1 161 ? 41.528 -18.685 3.693 1.00 42.79 161 ILE B CA 1
ATOM 4619 C C . ILE B 1 161 ? 40.222 -17.954 3.998 1.00 43.42 161 ILE B C 1
ATOM 4620 O O . ILE B 1 161 ? 40.225 -16.881 4.613 1.00 42.38 161 ILE B O 1
ATOM 4625 N N . ARG B 1 162 ? 39.114 -18.545 3.558 1.00 42.20 162 ARG B N 1
ATOM 4626 C CA . ARG B 1 162 ? 37.792 -17.936 3.708 1.00 42.52 162 ARG B CA 1
ATOM 4627 C C . ARG B 1 162 ? 37.466 -17.679 5.181 1.00 40.49 162 ARG B C 1
ATOM 4628 O O . ARG B 1 162 ? 37.060 -16.579 5.545 1.00 38.58 162 ARG B O 1
ATOM 4636 N N . LEU B 1 163 ? 37.661 -18.697 6.015 1.00 38.69 163 LEU B N 1
ATOM 4637 C CA . LEU B 1 163 ? 37.352 -18.605 7.443 1.00 39.00 163 LEU B CA 1
ATOM 4638 C C . LEU B 1 163 ? 38.159 -17.508 8.147 1.00 38.72 163 LEU B C 1
ATOM 4639 O O . LEU B 1 163 ? 37.618 -16.767 8.970 1.00 37.54 163 LEU B O 1
ATOM 4644 N N . ILE B 1 164 ? 39.441 -17.398 7.813 1.00 38.11 164 ILE B N 1
ATOM 4645 C CA . ILE B 1 164 ? 40.301 -16.354 8.383 1.00 37.74 164 ILE B CA 1
ATOM 4646 C C . ILE B 1 164 ? 39.799 -14.965 7.994 1.00 38.42 164 ILE B C 1
ATOM 4647 O O . ILE B 1 164 ? 39.754 -14.054 8.822 1.00 37.89 164 ILE B O 1
ATOM 4660 N N . GLU B 1 166 ? 36.785 -14.165 7.109 1.00 39.99 166 GLU B N 1
ATOM 4661 C CA . GLU B 1 166 ? 35.469 -13.954 7.714 1.00 41.17 166 GLU B CA 1
ATOM 4662 C C . GLU B 1 166 ? 35.568 -13.431 9.145 1.00 39.90 166 GLU B C 1
ATOM 4663 O O . GLU B 1 166 ? 34.919 -12.446 9.488 1.00 39.10 166 GLU B O 1
ATOM 4669 N N . ILE B 1 167 ? 36.373 -14.090 9.975 1.00 39.25 167 ILE B N 1
ATOM 4670 C CA . ILE B 1 167 ? 36.525 -13.668 11.375 1.00 39.06 167 ILE B CA 1
ATOM 4671 C C . ILE B 1 167 ? 37.149 -12.271 11.479 1.00 38.68 167 ILE B C 1
ATOM 4672 O O . ILE B 1 167 ? 36.782 -11.494 12.356 1.00 38.73 167 ILE B O 1
ATOM 4677 N N . CYS B 1 168 ? 38.073 -11.949 10.578 1.00 38.62 168 CYS B N 1
ATOM 4678 C CA . CYS B 1 168 ? 38.692 -10.619 10.555 1.00 38.51 168 CYS B CA 1
ATOM 4679 C C . CYS B 1 168 ? 37.767 -9.534 9.995 1.00 38.72 168 CYS B C 1
ATOM 4680 O O . CYS B 1 168 ? 37.703 -8.432 10.541 1.00 38.56 168 CYS B O 1
ATOM 4683 N N . LEU B 1 169 ? 37.057 -9.838 8.910 1.00 38.23 169 LEU B N 1
ATOM 4684 C CA . LEU B 1 169 ? 36.201 -8.841 8.250 1.00 39.10 169 LEU B CA 1
ATOM 4685 C C . LEU B 1 169 ? 34.913 -8.548 9.017 1.00 40.08 169 LEU B C 1
ATOM 4686 O O . LEU B 1 169 ? 34.449 -7.407 9.038 1.00 40.94 169 LEU B O 1
ATOM 4691 N N . ALA B 1 170 ? 34.337 -9.580 9.625 1.00 41.63 170 ALA B N 1
ATOM 4692 C CA . ALA B 1 170 ? 33.018 -9.472 10.249 1.00 42.90 170 ALA B CA 1
ATOM 4693 C C . ALA B 1 170 ? 33.036 -8.463 11.389 1.00 44.17 170 ALA B C 1
ATOM 4694 O O . ALA B 1 170 ? 33.684 -8.682 12.415 1.00 44.42 170 ALA B O 1
ATOM 4696 N N . ASN B 1 171 ? 32.338 -7.349 11.189 1.00 45.37 171 ASN B N 1
ATOM 4697 C CA . ASN B 1 171 ? 32.173 -6.345 12.238 1.00 45.74 171 ASN B CA 1
ATOM 4698 C C . ASN B 1 171 ? 31.422 -6.923 13.423 1.00 43.82 171 ASN B C 1
ATOM 4699 O O . ASN B 1 171 ? 30.424 -7.626 13.255 1.00 43.59 171 ASN B O 1
ATOM 4704 N N . ARG B 1 172 ? 31.905 -6.609 14.619 1.00 41.85 172 ARG B N 1
ATOM 4705 C CA . ARG B 1 172 ? 31.217 -6.983 15.839 1.00 40.59 172 ARG B CA 1
ATOM 4706 C C . ARG B 1 172 ? 30.584 -5.714 16.421 1.00 37.65 172 ARG B C 1
ATOM 4707 O O . ARG B 1 172 ? 29.484 -5.352 16.018 1.00 36.65 172 ARG B O 1
ATOM 4715 N N . PHE B 1 173 ? 31.281 -5.028 17.327 1.00 34.84 173 PHE B N 1
ATOM 4716 C CA . PHE B 1 173 ? 30.801 -3.770 17.908 1.00 34.11 173 PHE B CA 1
ATOM 4717 C C . PHE B 1 173 ? 31.482 -2.565 17.252 1.00 34.86 173 PHE B C 1
ATOM 4718 O O . PHE B 1 173 ? 30.863 -1.519 17.053 1.00 33.92 173 PHE B O 1
ATOM 4726 N N . ASP B 1 174 ? 32.754 -2.738 16.907 1.00 35.86 174 ASP B N 1
ATOM 4727 C CA . ASP B 1 174 ? 33.559 -1.706 16.261 1.00 37.36 174 ASP B CA 1
ATOM 4728 C C . ASP B 1 174 ? 33.344 -1.749 14.750 1.00 36.53 174 ASP B C 1
ATOM 4729 O O . ASP B 1 174 ? 33.451 -2.816 14.142 1.00 38.11 174 ASP B O 1
ATOM 4742 N N . TYR B 1 176 ? 34.959 0.486 12.408 1.00 33.92 176 TYR B N 1
ATOM 4743 C CA . TYR B 1 176 ? 36.084 0.966 11.591 1.00 34.33 176 TYR B CA 1
ATOM 4744 C C . TYR B 1 176 ? 36.621 -0.192 10.738 1.00 32.92 176 TYR B C 1
ATOM 4745 O O . TYR B 1 176 ? 36.512 -1.356 11.137 1.00 32.23 176 TYR B O 1
ATOM 4754 N N . PRO B 1 177 ? 37.216 0.116 9.569 1.00 33.10 177 PRO B N 1
ATOM 4755 C CA . PRO B 1 177 ? 37.758 -0.937 8.698 1.00 33.04 177 PRO B CA 1
ATOM 4756 C C . PRO B 1 177 ? 38.923 -1.710 9.326 1.00 32.89 177 PRO B C 1
ATOM 4757 O O . PRO B 1 177 ? 39.256 -2.813 8.881 1.00 32.68 177 PRO B O 1
ATOM 4761 N N . THR B 1 178 ? 39.531 -1.119 10.348 1.00 33.14 178 THR B N 1
ATOM 4762 C CA . THR B 1 178 ? 40.581 -1.763 11.119 1.00 33.54 178 THR B CA 1
ATOM 4763 C C . THR B 1 178 ? 40.032 -2.890 11.983 1.00 33.67 178 THR B C 1
ATOM 4764 O O . THR B 1 178 ? 38.828 -2.988 12.217 1.00 34.00 178 THR B O 1
ATOM 4768 N N . LEU B 1 179 ? 40.940 -3.735 12.450 1.00 33.86 179 LEU B N 1
ATOM 4769 C CA . LEU B 1 179 ? 40.600 -4.901 13.254 1.00 35.48 179 LEU B CA 1
ATOM 4770 C C . LEU B 1 179 ? 40.693 -4.566 14.745 1.00 34.79 179 LEU B C 1
ATOM 4771 O O . LEU B 1 179 ? 41.742 -4.127 15.219 1.00 34.97 179 LEU B O 1
ATOM 4776 N N . LEU B 1 180 ? 39.593 -4.770 15.470 1.00 33.81 180 LEU B N 1
ATOM 4777 C CA . LEU B 1 180 ? 39.533 -4.499 16.912 1.00 33.12 180 LEU B CA 1
ATOM 4778 C C . LEU B 1 180 ? 39.978 -5.735 17.696 1.00 32.38 180 LEU B C 1
ATOM 4779 O O . LEU B 1 180 ? 39.467 -6.830 17.465 1.00 32.79 180 LEU B O 1
ATOM 4784 N N . VAL B 1 181 ? 40.909 -5.553 18.634 1.00 31.14 181 VAL B N 1
ATOM 4785 C CA . VAL B 1 181 ? 41.460 -6.672 19.408 1.00 30.41 181 VAL B CA 1
ATOM 4786 C C . VAL B 1 181 ? 41.654 -6.347 20.889 1.00 30.62 181 VAL B C 1
ATOM 4787 O O . VAL B 1 181 ? 41.766 -5.180 21.263 1.00 29.87 181 VAL B O 1
ATOM 4791 N N . PRO B 1 182 ? 41.713 -7.388 21.738 1.00 30.62 182 PRO B N 1
ATOM 4792 C CA . PRO B 1 182 ? 42.178 -7.169 23.101 1.00 30.85 182 PRO B CA 1
ATOM 4793 C C . PRO B 1 182 ? 43.674 -6.877 23.113 1.00 30.48 182 PRO B C 1
ATOM 4794 O O . PRO B 1 182 ? 44.347 -7.018 22.087 1.00 30.30 182 PRO B O 1
ATOM 4798 N N . ASP B 1 183 ? 44.184 -6.471 24.269 1.00 29.92 183 ASP B N 1
ATOM 4799 C CA . ASP B 1 183 ? 45.617 -6.257 24.442 1.00 29.69 183 ASP B CA 1
ATOM 4800 C C . ASP B 1 183 ? 46.355 -7.591 24.269 1.00 30.16 183 ASP B C 1
ATOM 4801 O O . ASP B 1 183 ? 45.763 -8.665 24.405 1.00 30.22 183 ASP B O 1
ATOM 4806 N N . GLY B 1 184 ? 47.639 -7.510 23.940 1.00 30.29 184 GLY B N 1
ATOM 4807 C CA . GLY B 1 184 ? 48.481 -8.695 23.785 1.00 30.67 184 GLY B CA 1
ATOM 4808 C C . GLY B 1 184 ? 48.010 -9.674 22.722 1.00 31.23 184 GLY B C 1
ATOM 4809 O O . GLY B 1 184 ? 48.052 -10.883 22.932 1.00 32.20 184 GLY B O 1
ATOM 4810 N N . ALA B 1 185 ? 47.574 -9.160 21.577 1.00 30.92 185 ALA B N 1
ATOM 4811 C CA . ALA B 1 185 ? 46.948 -9.998 20.552 1.00 31.94 185 ALA B CA 1
ATOM 4812 C C . ALA B 1 185 ? 47.834 -10.252 19.325 1.00 31.82 185 ALA B C 1
ATOM 4813 O O . ALA B 1 185 ? 47.335 -10.653 18.274 1.00 32.18 185 ALA B O 1
ATOM 4815 N N . CYS B 1 186 ? 49.139 -10.036 19.457 1.00 32.02 186 CYS B N 1
ATOM 4816 C CA . CYS B 1 186 ? 50.054 -10.229 18.329 1.00 33.37 186 CYS B CA 1
ATOM 4817 C C . CYS B 1 186 ? 51.422 -10.748 18.803 1.00 33.19 186 CYS B C 1
ATOM 4818 O O . CYS B 1 186 ? 51.480 -11.507 19.768 1.00 33.32 186 CYS B O 1
ATOM 4829 N N . ILE B 1 188 ? 53.619 -9.132 20.280 1.00 33.03 188 ILE B N 1
ATOM 4830 C CA . ILE B 1 188 ? 53.499 -8.669 21.654 1.00 31.51 188 ILE B CA 1
ATOM 4831 C C . ILE B 1 188 ? 52.242 -9.329 22.215 1.00 31.42 188 ILE B C 1
ATOM 4832 O O . ILE B 1 188 ? 51.131 -8.889 21.931 1.00 31.41 188 ILE B O 1
ATOM 4837 N N . ASP B 1 189 ? 52.426 -10.401 22.984 1.00 31.08 189 ASP B N 1
ATOM 4838 C CA . ASP B 1 189 ? 51.303 -11.174 23.526 1.00 31.40 189 ASP B CA 1
ATOM 4839 C C . ASP B 1 189 ? 51.115 -11.003 25.037 1.00 31.36 189 ASP B C 1
ATOM 4840 O O . ASP B 1 189 ? 50.525 -11.859 25.697 1.00 32.24 189 ASP B O 1
ATOM 4845 N N . ARG B 1 190 ? 51.618 -9.896 25.574 1.00 31.24 190 ARG B N 1
ATOM 4846 C CA . ARG B 1 190 ? 51.343 -9.509 26.955 1.00 31.80 190 ARG B CA 1
ATOM 4847 C C . ARG B 1 190 ? 50.781 -8.086 26.966 1.00 30.82 190 ARG B C 1
ATOM 4848 O O . ARG B 1 190 ? 50.717 -7.426 25.924 1.00 30.40 190 ARG B O 1
ATOM 4856 N N . ARG B 1 191 ? 50.364 -7.625 28.138 1.00 29.80 191 ARG B N 1
ATOM 4857 C CA . ARG B 1 191 ? 49.705 -6.325 28.258 1.00 28.87 191 ARG B CA 1
ATOM 4858 C C . ARG B 1 191 ? 50.674 -5.155 28.070 1.00 28.71 191 ARG B C 1
ATOM 4859 O O . ARG B 1 191 ? 51.495 -4.873 28.944 1.00 28.07 191 ARG B O 1
ATOM 4867 N N . LEU B 1 192 ? 50.564 -4.468 26.934 1.00 28.46 192 LEU B N 1
ATOM 4868 C CA . LEU B 1 192 ? 51.443 -3.337 26.622 1.00 28.83 192 LEU B CA 1
ATOM 4869 C C . LEU B 1 192 ? 50.690 -2.133 26.040 1.00 28.43 192 LEU B C 1
ATOM 4870 O O . LEU B 1 192 ? 51.276 -1.289 25.354 1.00 27.93 192 LEU B O 1
ATOM 4875 N N . GLY B 1 193 ? 49.396 -2.043 26.332 1.00 28.45 193 GLY B N 1
ATOM 4876 C CA . GLY B 1 193 ? 48.568 -0.950 25.833 1.00 28.93 193 GLY B CA 1
ATOM 4877 C C . GLY B 1 193 ? 48.332 -1.017 24.331 1.00 29.40 193 GLY B C 1
ATOM 4878 O O . GLY B 1 193 ? 48.138 0.011 23.686 1.00 29.91 193 GLY B O 1
ATOM 4879 N N . ILE B 1 194 ? 48.346 -2.225 23.775 1.00 28.90 194 ILE B N 1
ATOM 4880 C CA . ILE B 1 194 ? 48.089 -2.416 22.337 1.00 29.86 194 ILE B CA 1
ATOM 4881 C C . ILE B 1 194 ? 46.728 -3.074 22.064 1.00 30.31 194 ILE B C 1
ATOM 4882 O O . ILE B 1 194 ? 46.530 -3.732 21.047 1.00 30.57 194 ILE B O 1
ATOM 4887 N N . TYR B 1 195 ? 45.798 -2.899 22.998 1.00 30.85 195 TYR B N 1
ATOM 4888 C CA . TYR B 1 195 ? 44.375 -3.161 22.751 1.00 30.65 195 TYR B CA 1
ATOM 4889 C C . TYR B 1 195 ? 43.884 -2.162 21.708 1.00 30.18 195 TYR B C 1
ATOM 4890 O O . TYR B 1 195 ? 44.542 -1.157 21.453 1.00 30.40 195 TYR B O 1
ATOM 4899 N N . GLY B 1 196 ? 42.721 -2.426 21.126 1.00 29.68 196 GLY B N 1
ATOM 4900 C CA . GLY B 1 196 ? 42.109 -1.492 20.178 1.00 29.87 196 GLY B CA 1
ATOM 4901 C C . GLY B 1 196 ? 42.470 -1.813 18.739 1.00 29.67 196 GLY B C 1
ATOM 4902 O O . GLY B 1 196 ? 42.137 -2.887 18.235 1.00 29.42 196 GLY B O 1
ATOM 4903 N N . HIS B 1 197 ? 43.170 -0.889 18.086 1.00 29.46 197 HIS B N 1
ATOM 4904 C CA . HIS B 1 197 ? 43.560 -1.043 16.680 1.00 30.38 197 HIS B CA 1
ATOM 4905 C C . HIS B 1 197 ? 45.076 -0.933 16.488 1.00 30.41 197 HIS B C 1
ATOM 4906 O O . HIS B 1 197 ? 45.547 -0.038 15.785 1.00 31.05 197 HIS B O 1
ATOM 4913 N N . PRO B 1 198 ? 45.847 -1.858 17.093 1.00 30.33 198 PRO B N 1
ATOM 4914 C CA . PRO B 1 198 ? 47.305 -1.767 17.021 1.00 30.32 198 PRO B CA 1
ATOM 4915 C C . PRO B 1 198 ? 47.833 -1.917 15.600 1.00 30.68 198 PRO B C 1
ATOM 4916 O O . PRO B 1 198 ? 47.334 -2.742 14.834 1.00 30.66 198 PRO B O 1
ATOM 4920 N N . LEU B 1 199 ? 48.854 -1.130 15.279 1.00 31.92 199 LEU B N 1
ATOM 4921 C CA . LEU B 1 199 ? 49.402 -1.049 13.926 1.00 32.55 199 LEU B CA 1
ATOM 4922 C C . LEU B 1 199 ? 49.748 -2.408 13.329 1.00 32.94 199 LEU B C 1
ATOM 4923 O O . LEU B 1 199 ? 49.342 -2.716 12.210 1.00 33.56 199 LEU B O 1
ATOM 4928 N N . GLU B 1 200 ? 50.508 -3.203 14.075 1.00 33.60 200 GLU B N 1
ATOM 4929 C CA . GLU B 1 200 ? 50.982 -4.506 13.605 1.00 34.16 200 GLU B CA 1
ATOM 4930 C C . GLU B 1 200 ? 49.882 -5.305 12.914 1.00 34.78 200 GLU B C 1
ATOM 4931 O O . GLU B 1 200 ? 50.053 -5.765 11.786 1.00 33.90 200 GLU B O 1
ATOM 4937 N N . LEU B 1 201 ? 48.761 -5.470 13.604 1.00 34.10 201 LEU B N 1
ATOM 4938 C CA . LEU B 1 201 ? 47.652 -6.261 13.079 1.00 34.77 201 LEU B CA 1
ATOM 4939 C C . LEU B 1 201 ? 46.944 -5.601 11.893 1.00 33.95 201 LEU B C 1
ATOM 4940 O O . LEU B 1 201 ? 46.497 -6.302 10.992 1.00 34.66 201 LEU B O 1
ATOM 4945 N N . GLN B 1 202 ? 46.859 -4.270 11.877 1.00 33.35 202 GLN B N 1
ATOM 4946 C CA . GLN B 1 202 ? 46.247 -3.558 10.743 1.00 33.85 202 GLN B CA 1
ATOM 4947 C C . GLN B 1 202 ? 47.087 -3.727 9.474 1.00 35.06 202 GLN B C 1
ATOM 4948 O O . GLN B 1 202 ? 46.550 -3.935 8.384 1.00 35.44 202 GLN B O 1
ATOM 4954 N N . VAL B 1 203 ? 48.404 -3.638 9.632 1.00 35.12 203 VAL B N 1
ATOM 4955 C CA . VAL B 1 203 ? 49.340 -3.797 8.516 1.00 35.95 203 VAL B CA 1
ATOM 4956 C C . VAL B 1 203 ? 49.344 -5.234 7.985 1.00 36.14 203 VAL B C 1
ATOM 4957 O O . VAL B 1 203 ? 49.334 -5.447 6.772 1.00 36.77 203 VAL B O 1
ATOM 4961 N N . LEU B 1 204 ? 49.379 -6.210 8.891 1.00 35.64 204 LEU B N 1
ATOM 4962 C CA . LEU B 1 204 ? 49.313 -7.625 8.508 1.00 35.36 204 LEU B CA 1
ATOM 4963 C C . LEU B 1 204 ? 47.947 -7.990 7.910 1.00 36.10 204 LEU B C 1
ATOM 4964 O O . LEU B 1 204 ? 47.860 -8.821 7.003 1.00 35.60 204 LEU B O 1
ATOM 4969 N N . PHE B 1 205 ? 46.890 -7.374 8.434 1.00 35.46 205 PHE B N 1
ATOM 4970 C CA . PHE B 1 205 ? 45.530 -7.575 7.926 1.00 35.57 205 PHE B CA 1
ATOM 4971 C C . PHE B 1 205 ? 45.444 -7.076 6.480 1.00 36.09 205 PHE B C 1
ATOM 4972 O O . PHE B 1 205 ? 44.929 -7.773 5.607 1.00 35.23 205 PHE B O 1
ATOM 4980 N N . TYR B 1 206 ? 45.989 -5.887 6.237 1.00 36.84 206 TYR B N 1
ATOM 4981 C CA . TYR B 1 206 ? 46.059 -5.316 4.890 1.00 38.19 206 TYR B CA 1
ATOM 4982 C C . TYR B 1 206 ? 46.786 -6.240 3.920 1.00 38.44 206 TYR B C 1
ATOM 4983 O O . TYR B 1 206 ? 46.283 -6.533 2.836 1.00 37.19 206 TYR B O 1
ATOM 4992 N N . ALA B 1 207 ? 47.975 -6.683 4.315 1.00 38.46 207 ALA B N 1
ATOM 4993 C CA . ALA B 1 207 ? 48.775 -7.591 3.491 1.00 38.28 207 ALA B CA 1
ATOM 4994 C C . ALA B 1 207 ? 48.069 -8.930 3.263 1.00 38.30 207 ALA B C 1
ATOM 4995 O O . ALA B 1 207 ? 48.154 -9.502 2.173 1.00 38.21 207 ALA B O 1
ATOM 4997 N N . ALA B 1 208 ? 47.377 -9.420 4.289 1.00 37.35 208 ALA B N 1
ATOM 4998 C CA . ALA B 1 208 ? 46.639 -10.683 4.206 1.00 37.96 208 ALA B CA 1
ATOM 4999 C C . ALA B 1 208 ? 45.402 -10.566 3.307 1.00 38.72 208 ALA B C 1
ATOM 5000 O O . ALA B 1 208 ? 45.045 -11.513 2.604 1.00 38.07 208 ALA B O 1
ATOM 5002 N N . LEU B 1 209 ? 44.750 -9.406 3.344 1.00 39.87 209 LEU B N 1
ATOM 5003 C CA . LEU B 1 209 ? 43.616 -9.119 2.462 1.00 40.60 209 LEU B CA 1
ATOM 5004 C C . LEU B 1 209 ? 44.051 -9.186 0.998 1.00 42.52 209 LEU B C 1
ATOM 5005 O O . LEU B 1 209 ? 43.379 -9.791 0.162 1.00 41.49 209 LEU B O 1
ATOM 5010 N N . ARG B 1 210 ? 45.183 -8.553 0.705 1.00 43.70 210 ARG B N 1
ATOM 5011 C CA . ARG B 1 210 ? 45.754 -8.560 -0.641 1.00 45.84 210 ARG B CA 1
ATOM 5012 C C . ARG B 1 210 ? 46.111 -9.969 -1.104 1.00 46.33 210 ARG B C 1
ATOM 5013 O O . ARG B 1 210 ? 45.829 -10.342 -2.244 1.00 47.80 210 ARG B O 1
ATOM 5021 N N . ALA B 1 211 ? 46.726 -10.744 -0.214 1.00 46.36 211 ALA B N 1
ATOM 5022 C CA . ALA B 1 211 ? 47.131 -12.121 -0.520 1.00 46.68 211 ALA B CA 1
ATOM 5023 C C . ALA B 1 211 ? 45.928 -13.047 -0.717 1.00 47.52 211 ALA B C 1
ATOM 5024 O O . ALA B 1 211 ? 45.909 -13.863 -1.641 1.00 45.33 211 ALA B O 1
ATOM 5026 N N . ALA B 1 212 ? 44.932 -12.913 0.156 1.00 46.88 212 ALA B N 1
ATOM 5027 C CA . ALA B 1 212 ? 43.708 -13.713 0.074 1.00 47.68 212 ALA B CA 1
ATOM 5028 C C . ALA B 1 212 ? 42.980 -13.488 -1.250 1.00 48.69 212 ALA B C 1
ATOM 5029 O O . ALA B 1 212 ? 42.476 -14.432 -1.855 1.00 48.03 212 ALA B O 1
ATOM 5031 N N . ARG B 1 213 ? 42.935 -12.234 -1.693 1.00 49.89 213 ARG B N 1
ATOM 5032 C CA . ARG B 1 213 ? 42.304 -11.882 -2.968 1.00 52.41 213 ARG B CA 1
ATOM 5033 C C . ARG B 1 213 ? 42.966 -12.583 -4.155 1.00 51.98 213 ARG B C 1
ATOM 5034 O O . ARG B 1 213 ? 42.284 -12.993 -5.093 1.00 51.62 213 ARG B O 1
ATOM 5042 N N . GLU B 1 214 ? 44.289 -12.706 -4.108 1.00 51.87 214 GLU B N 1
ATOM 5043 C CA . GLU B 1 214 ? 45.046 -13.388 -5.163 1.00 52.43 214 GLU B CA 1
ATOM 5044 C C . GLU B 1 214 ? 44.759 -14.888 -5.219 1.00 51.07 214 GLU B C 1
ATOM 5045 O O . GLU B 1 214 ? 44.840 -15.499 -6.286 1.00 52.15 214 GLU B O 1
ATOM 5059 N N . LEU B 1 216 ? 41.925 -16.534 -3.648 1.00 47.93 216 LEU B N 1
ATOM 5060 C CA . LEU B 1 216 ? 40.519 -16.934 -3.570 1.00 50.08 216 LEU B CA 1
ATOM 5061 C C . LEU B 1 216 ? 39.868 -17.014 -4.946 1.00 51.38 216 LEU B C 1
ATOM 5062 O O . LEU B 1 216 ? 39.996 -16.101 -5.763 1.00 50.44 216 LEU B O 1
ATOM 5067 N N . ILE B 1 217 ? 39.159 -18.114 -5.181 1.00 54.13 217 ILE B N 1
ATOM 5068 C CA . ILE B 1 217 ? 38.405 -18.308 -6.415 1.00 56.50 217 ILE B CA 1
ATOM 5069 C C . ILE B 1 217 ? 37.074 -17.582 -6.239 1.00 58.94 217 ILE B C 1
ATOM 5070 O O . ILE B 1 217 ? 36.320 -17.884 -5.317 1.00 59.52 217 ILE B O 1
ATOM 5075 N N . CYS B 1 218 ? 36.798 -16.623 -7.119 1.00 62.87 218 CYS B N 1
ATOM 5076 C CA . CYS B 1 218 ? 35.619 -15.750 -6.995 1.00 66.34 218 CYS B CA 1
ATOM 5077 C C . CYS B 1 218 ? 34.284 -16.499 -7.046 1.00 67.54 218 CYS B C 1
ATOM 5078 O O . CYS B 1 218 ? 33.309 -16.079 -6.416 1.00 67.58 218 CYS B O 1
ATOM 5081 N N . GLN B 1 219 ? 34.246 -17.597 -7.797 1.00 68.36 219 GLN B N 1
ATOM 5082 C CA . GLN B 1 219 ? 33.029 -18.397 -7.948 1.00 69.16 219 GLN B CA 1
ATOM 5083 C C . GLN B 1 219 ? 32.726 -19.162 -6.659 1.00 69.20 219 GLN B C 1
ATOM 5084 O O . GLN B 1 219 ? 33.522 -19.995 -6.221 1.00 68.40 219 GLN B O 1
ATOM 5090 N N . GLY B 1 220 ? 31.581 -18.861 -6.052 1.00 69.16 220 GLY B N 1
ATOM 5091 C CA . GLY B 1 220 ? 31.174 -19.490 -4.794 1.00 69.86 220 GLY B CA 1
ATOM 5092 C C . GLY B 1 220 ? 31.603 -18.714 -3.559 1.00 70.13 220 GLY B C 1
ATOM 5093 O O . GLY B 1 220 ? 30.957 -18.810 -2.514 1.00 70.49 220 GLY B O 1
ATOM 5094 N N . ASN B 1 221 ? 32.687 -17.946 -3.677 1.00 70.11 221 ASN B N 1
ATOM 5095 C CA . ASN B 1 221 ? 33.204 -17.120 -2.577 1.00 69.75 221 ASN B CA 1
ATOM 5096 C C . ASN B 1 221 ? 32.877 -15.634 -2.759 1.00 68.41 221 ASN B C 1
ATOM 5097 O O . ASN B 1 221 ? 33.603 -14.766 -2.271 1.00 67.96 221 ASN B O 1
ATOM 5102 N N . GLN B 1 222 ? 31.776 -15.347 -3.448 1.00 66.54 222 GLN B N 1
ATOM 5103 C CA . GLN B 1 222 ? 31.473 -13.980 -3.878 1.00 66.28 222 GLN B CA 1
ATOM 5104 C C . GLN B 1 222 ? 31.339 -12.969 -2.733 1.00 62.88 222 GLN B C 1
ATOM 5105 O O . GLN B 1 222 ? 31.881 -11.869 -2.823 1.00 61.52 222 GLN B O 1
ATOM 5111 N N . ASP B 1 223 ? 30.623 -13.329 -1.675 1.00 60.13 223 ASP B N 1
ATOM 5112 C CA . ASP B 1 223 ? 30.440 -12.406 -0.546 1.00 58.56 223 ASP B CA 1
ATOM 5113 C C . ASP B 1 223 ? 31.774 -12.002 0.088 1.00 55.00 223 ASP B C 1
ATOM 5114 O O . ASP B 1 223 ? 31.991 -10.823 0.374 1.00 53.99 223 ASP B O 1
ATOM 5119 N N . VAL B 1 224 ? 32.665 -12.971 0.285 1.00 50.84 224 VAL B N 1
ATOM 5120 C CA . VAL B 1 224 ? 33.971 -12.705 0.901 1.00 49.05 224 VAL B CA 1
ATOM 5121 C C . VAL B 1 224 ? 34.886 -11.898 -0.025 1.00 47.59 224 VAL B C 1
ATOM 5122 O O . VAL B 1 224 ? 35.537 -10.955 0.418 1.00 46.08 224 VAL B O 1
ATOM 5126 N N . VAL B 1 225 ? 34.932 -12.265 -1.303 1.00 46.35 225 VAL B N 1
ATOM 5127 C CA . VAL B 1 225 ? 35.793 -11.569 -2.268 1.00 45.82 225 VAL B CA 1
ATOM 5128 C C . VAL B 1 225 ? 35.356 -10.114 -2.474 1.00 45.32 225 VAL B C 1
ATOM 5129 O O . VAL B 1 225 ? 36.195 -9.219 -2.557 1.00 44.41 225 VAL B O 1
ATOM 5133 N N . GLU B 1 226 ? 34.048 -9.882 -2.554 1.00 45.89 226 GLU B N 1
ATOM 5134 C CA . GLU B 1 226 ? 33.512 -8.519 -2.642 1.00 46.89 226 GLU B CA 1
ATOM 5135 C C . GLU B 1 226 ? 33.864 -7.702 -1.395 1.00 44.59 226 GLU B C 1
ATOM 5136 O O . GLU B 1 226 ? 34.246 -6.536 -1.493 1.00 42.57 226 GLU B O 1
ATOM 5142 N N . ALA B 1 227 ? 33.733 -8.330 -0.229 1.00 43.20 227 ALA B N 1
ATOM 5143 C CA . ALA B 1 227 ? 34.082 -7.695 1.046 1.00 42.54 227 ALA B CA 1
ATOM 5144 C C . ALA B 1 227 ? 35.564 -7.305 1.100 1.00 41.35 227 ALA B C 1
ATOM 5145 O O . ALA B 1 227 ? 35.904 -6.201 1.523 1.00 42.12 227 ALA B O 1
ATOM 5147 N N . ILE B 1 228 ? 36.436 -8.207 0.658 1.00 40.38 228 ILE B N 1
ATOM 5148 C CA . ILE B 1 228 ? 37.875 -7.923 0.582 1.00 39.59 228 ILE B CA 1
ATOM 5149 C C . ILE B 1 228 ? 38.146 -6.715 -0.319 1.00 39.73 228 ILE B C 1
ATOM 5150 O O . ILE B 1 228 ? 38.938 -5.836 0.032 1.00 38.04 228 ILE B O 1
ATOM 5155 N N . ASP B 1 229 ? 37.485 -6.680 -1.477 1.00 40.45 229 ASP B N 1
ATOM 5156 C CA . ASP B 1 229 ? 37.623 -5.571 -2.426 1.00 41.52 229 ASP B CA 1
ATOM 5157 C C . ASP B 1 229 ? 37.134 -4.245 -1.851 1.00 40.77 229 ASP B C 1
ATOM 5158 O O . ASP B 1 229 ? 37.715 -3.196 -2.128 1.00 39.39 229 ASP B O 1
ATOM 5163 N N . ASN B 1 230 ? 36.059 -4.289 -1.070 1.00 40.53 230 ASN B N 1
ATOM 5164 C CA . ASN B 1 230 ? 35.541 -3.083 -0.424 1.00 41.27 230 ASN B CA 1
ATOM 5165 C C . ASN B 1 230 ? 36.475 -2.600 0.687 1.00 40.54 230 ASN B C 1
ATOM 5166 O O . ASN B 1 230 ? 36.678 -1.401 0.857 1.00 40.72 230 ASN B O 1
ATOM 5171 N N . ARG B 1 231 ? 37.056 -3.544 1.424 1.00 40.14 231 ARG B N 1
ATOM 5172 C CA . ARG B 1 231 ? 37.846 -3.217 2.614 1.00 39.40 231 ARG B CA 1
ATOM 5173 C C . ARG B 1 231 ? 39.210 -2.608 2.298 1.00 39.58 231 ARG B C 1
ATOM 5174 O O . ARG B 1 231 ? 39.622 -1.647 2.947 1.00 38.90 231 ARG B O 1
ATOM 5182 N N . LEU B 1 232 ? 39.903 -3.175 1.312 1.00 40.18 232 LEU B N 1
ATOM 5183 C CA . LEU B 1 232 ? 41.288 -2.793 1.001 1.00 40.09 232 LEU B CA 1
ATOM 5184 C C . LEU B 1 232 ? 41.525 -1.285 0.830 1.00 40.63 232 LEU B C 1
ATOM 5185 O O . LEU B 1 232 ? 42.397 -0.729 1.497 1.00 40.52 232 LEU B O 1
ATOM 5190 N N . PRO B 1 233 ? 40.762 -0.618 -0.058 1.00 41.56 233 PRO B N 1
ATOM 5191 C CA . PRO B 1 233 ? 40.959 0.829 -0.210 1.00 41.41 233 PRO B CA 1
ATOM 5192 C C . PRO B 1 233 ? 40.512 1.634 1.017 1.00 40.83 233 PRO B C 1
ATOM 5193 O O . PRO B 1 233 ? 41.093 2.678 1.308 1.00 40.93 233 PRO B O 1
ATOM 5197 N N . LEU B 1 234 ? 39.493 1.150 1.725 1.00 40.43 234 LEU B N 1
ATOM 5198 C CA . LEU B 1 234 ? 39.032 1.804 2.950 1.00 40.56 234 LEU B CA 1
ATOM 5199 C C . LEU B 1 234 ? 40.084 1.688 4.051 1.00 39.32 234 LEU B C 1
ATOM 5200 O O . LEU B 1 234 ? 40.393 2.667 4.723 1.00 38.57 234 LEU B O 1
ATOM 5205 N N . LEU B 1 235 ? 40.635 0.490 4.214 1.00 38.86 235 LEU B N 1
ATOM 5206 C CA . LEU B 1 235 ? 41.666 0.246 5.222 1.00 38.75 235 LEU B CA 1
ATOM 5207 C C . LEU B 1 235 ? 42.927 1.053 4.914 1.00 39.67 235 LEU B C 1
ATOM 5208 O O . LEU B 1 235 ? 43.467 1.736 5.787 1.00 38.86 235 LEU B O 1
ATOM 5213 N N . CYS B 1 236 ? 43.375 0.976 3.664 1.00 39.35 236 CYS B N 1
ATOM 5214 C CA . CYS B 1 236 ? 44.549 1.719 3.197 1.00 40.04 236 CYS B CA 1
ATOM 5215 C C . CYS B 1 236 ? 44.418 3.221 3.458 1.00 40.00 236 CYS B C 1
ATOM 5216 O O . CYS B 1 236 ? 45.315 3.841 4.032 1.00 38.96 236 CYS B O 1
ATOM 5219 N N . ALA B 1 237 ? 43.292 3.795 3.042 1.00 39.21 237 ALA B N 1
ATOM 5220 C CA . ALA B 1 237 ? 43.037 5.230 3.219 1.00 39.27 237 ALA B CA 1
ATOM 5221 C C . ALA B 1 237 ? 42.974 5.624 4.697 1.00 38.84 237 ALA B C 1
ATOM 5222 O O . ALA B 1 237 ? 43.506 6.662 5.095 1.00 38.30 237 ALA B O 1
ATOM 5224 N N . HIS B 1 238 ? 42.314 4.793 5.498 1.00 38.22 238 HIS B N 1
ATOM 5225 C CA . HIS B 1 238 ? 42.178 5.040 6.936 1.00 38.53 238 HIS B CA 1
ATOM 5226 C C . HIS B 1 238 ? 43.540 5.077 7.637 1.00 37.77 238 HIS B C 1
ATOM 5227 O O . HIS B 1 238 ? 43.832 6.002 8.394 1.00 39.11 238 HIS B O 1
ATOM 5234 N N . ILE B 1 239 ? 44.367 4.071 7.378 1.00 37.83 239 ILE B N 1
ATOM 5235 C CA . ILE B 1 239 ? 45.695 3.983 7.992 1.00 37.80 239 ILE B CA 1
ATOM 5236 C C . ILE B 1 239 ? 46.590 5.133 7.536 1.00 38.81 239 ILE B C 1
ATOM 5237 O O . ILE B 1 239 ? 47.242 5.785 8.352 1.00 37.60 239 ILE B O 1
ATOM 5242 N N . ARG B 1 240 ? 46.613 5.369 6.227 1.00 39.15 240 ARG B N 1
ATOM 5243 C CA . ARG B 1 240 ? 47.455 6.412 5.634 1.00 40.65 240 ARG B CA 1
ATOM 5244 C C . ARG B 1 240 ? 47.159 7.799 6.187 1.00 41.18 240 ARG B C 1
ATOM 5245 O O . ARG B 1 240 ? 48.076 8.586 6.406 1.00 42.45 240 ARG B O 1
ATOM 5253 N N . GLN B 1 241 ? 45.882 8.096 6.402 1.00 42.33 241 GLN B N 1
ATOM 5254 C CA . GLN B 1 241 ? 45.473 9.414 6.882 1.00 42.45 241 GLN B CA 1
ATOM 5255 C C . GLN B 1 241 ? 45.642 9.539 8.394 1.00 41.40 241 GLN B C 1
ATOM 5256 O O . GLN B 1 241 ? 46.290 10.468 8.881 1.00 41.71 241 GLN B O 1
ATOM 5262 N N . HIS B 1 242 ? 45.062 8.596 9.127 1.00 39.27 242 HIS B N 1
ATOM 5263 C CA . HIS B 1 242 ? 44.885 8.746 10.575 1.00 38.72 242 HIS B CA 1
ATOM 5264 C C . HIS B 1 242 ? 46.035 8.254 11.447 1.00 37.83 242 HIS B C 1
ATOM 5265 O O . HIS B 1 242 ? 46.215 8.761 12.553 1.00 38.11 242 HIS B O 1
ATOM 5272 N N . TYR B 1 243 ? 46.802 7.279 10.969 1.00 37.09 243 TYR B N 1
ATOM 5273 C CA . TYR B 1 243 ? 47.946 6.762 11.728 1.00 35.65 243 TYR B CA 1
ATOM 5274 C C . TYR B 1 243 ? 49.228 7.563 11.492 1.00 36.16 243 TYR B C 1
ATOM 5275 O O . TYR B 1 243 ? 50.147 7.513 12.309 1.00 35.16 243 TYR B O 1
ATOM 5284 N N . TRP B 1 244 ? 49.290 8.299 10.386 1.00 36.43 244 TRP B N 1
ATOM 5285 C CA . TRP B 1 244 ? 50.526 8.972 9.995 1.00 36.42 244 TRP B CA 1
ATOM 5286 C C . TRP B 1 244 ? 50.944 10.046 10.993 1.00 35.67 244 TRP B C 1
ATOM 5287 O O . TRP B 1 244 ? 50.152 10.917 11.336 1.00 36.27 244 TRP B O 1
ATOM 5298 N N . ILE B 1 245 ? 52.189 9.972 11.454 1.00 35.13 245 ILE B N 1
ATOM 5299 C CA . ILE B 1 245 ? 52.757 11.004 12.324 1.00 36.30 245 ILE B CA 1
ATOM 5300 C C . ILE B 1 245 ? 53.948 11.684 11.649 1.00 37.44 245 ILE B C 1
ATOM 5301 O O . ILE B 1 245 ? 54.915 11.025 11.272 1.00 37.13 245 ILE B O 1
ATOM 5306 N N . ASP B 1 246 ? 53.861 13.004 11.506 1.00 39.46 246 ASP B N 1
ATOM 5307 C CA . ASP B 1 246 ? 55.002 13.831 11.094 1.00 41.84 246 ASP B CA 1
ATOM 5308 C C . ASP B 1 246 ? 54.931 15.198 11.776 1.00 42.89 246 ASP B C 1
ATOM 5309 O O . ASP B 1 246 ? 54.012 15.453 12.556 1.00 42.25 246 ASP B O 1
ATOM 5314 N N . ILE B 1 247 ? 55.898 16.066 11.481 1.00 43.92 247 ILE B N 1
ATOM 5315 C CA . ILE B 1 247 ? 55.963 17.402 12.084 1.00 45.83 247 ILE B CA 1
ATOM 5316 C C . ILE B 1 247 ? 54.672 18.180 11.831 1.00 45.82 247 ILE B C 1
ATOM 5317 O O . ILE B 1 247 ? 54.177 18.880 12.716 1.00 46.10 247 ILE B O 1
ATOM 5322 N N . ASN B 1 248 ? 54.135 18.053 10.621 1.00 46.66 248 ASN B N 1
ATOM 5323 C CA . ASN B 1 248 ? 52.890 18.726 10.254 1.00 47.65 248 ASN B CA 1
ATOM 5324 C C . ASN B 1 248 ? 51.728 18.304 11.147 1.00 48.08 248 ASN B C 1
ATOM 5325 O O . ASN B 1 248 ? 50.942 19.143 11.586 1.00 47.80 248 ASN B O 1
ATOM 5330 N N . ARG B 1 249 ? 51.632 17.007 11.422 1.00 48.93 249 ARG B N 1
ATOM 5331 C CA . ARG B 1 249 ? 50.597 16.511 12.321 1.00 49.21 249 ARG B CA 1
ATOM 5332 C C . ARG B 1 249 ? 50.844 16.947 13.760 1.00 48.93 249 ARG B C 1
ATOM 5333 O O . ARG B 1 249 ? 49.903 17.285 14.479 1.00 48.41 249 ARG B O 1
ATOM 5341 N N . LEU B 1 250 ? 52.105 16.925 14.183 1.00 48.89 250 LEU B N 1
ATOM 5342 C CA . LEU B 1 250 ? 52.449 17.352 15.537 1.00 49.61 250 LEU B CA 1
ATOM 5343 C C . LEU B 1 250 ? 52.096 18.817 15.761 1.00 50.97 250 LEU B C 1
ATOM 5344 O O . LEU B 1 250 ? 51.601 19.176 16.831 1.00 50.49 250 LEU B O 1
ATOM 5349 N N . ASN B 1 251 ? 52.336 19.658 14.757 1.00 52.09 251 ASN B N 1
ATOM 5350 C CA . ASN B 1 251 ? 51.931 21.059 14.851 1.00 53.62 251 ASN B CA 1
ATOM 5351 C C . ASN B 1 251 ? 50.411 21.181 14.911 1.00 52.52 251 ASN B C 1
ATOM 5352 O O . ASN B 1 251 ? 49.883 21.961 15.700 1.00 52.58 251 ASN B O 1
ATOM 5357 N N . ALA B 1 252 ? 49.716 20.405 14.083 1.00 52.79 252 ALA B N 1
ATOM 5358 C CA . ALA B 1 252 ? 48.246 20.405 14.071 1.00 53.85 252 ALA B CA 1
ATOM 5359 C C . ALA B 1 252 ? 47.669 20.084 15.451 1.00 54.97 252 ALA B C 1
ATOM 5360 O O . ALA B 1 252 ? 46.749 20.757 15.918 1.00 55.04 252 ALA B O 1
ATOM 5362 N N . ILE B 1 253 ? 48.214 19.058 16.097 1.00 55.76 253 ILE B N 1
ATOM 5363 C CA . ILE B 1 253 ? 47.785 18.681 17.447 1.00 56.67 253 ILE B CA 1
ATOM 5364 C C . ILE B 1 253 ? 48.082 19.809 18.431 1.00 58.18 253 ILE B C 1
ATOM 5365 O O . ILE B 1 253 ? 47.266 20.119 19.299 1.00 57.96 253 ILE B O 1
ATOM 5370 N N . TYR B 1 254 ? 49.249 20.424 18.277 1.00 60.25 254 TYR B N 1
ATOM 5371 C CA . TYR B 1 254 ? 49.650 21.545 19.121 1.00 62.78 254 TYR B CA 1
ATOM 5372 C C . TYR B 1 254 ? 48.688 22.730 18.990 1.00 64.98 254 TYR B C 1
ATOM 5373 O O . TYR B 1 254 ? 48.448 23.446 19.961 1.00 65.03 254 TYR B O 1
ATOM 5382 N N . ARG B 1 255 ? 48.141 22.923 17.792 1.00 68.20 255 ARG B N 1
ATOM 5383 C CA . ARG B 1 255 ? 47.223 24.034 17.527 1.00 71.96 255 ARG B CA 1
ATOM 5384 C C . ARG B 1 255 ? 45.906 23.932 18.293 1.00 73.27 255 ARG B C 1
ATOM 5385 O O . ARG B 1 255 ? 45.416 24.936 18.814 1.00 74.75 255 ARG B O 1
ATOM 5393 N N . PHE B 1 256 ? 45.337 22.729 18.349 1.00 74.80 256 PHE B N 1
ATOM 5394 C CA . PHE B 1 256 ? 44.081 22.481 19.071 1.00 75.87 256 PHE B CA 1
ATOM 5395 C C . PHE B 1 256 ? 42.940 23.344 18.527 1.00 76.17 256 PHE B C 1
ATOM 5396 O O . PHE B 1 256 ? 42.398 23.076 17.455 1.00 76.46 256 PHE B O 1
ATOM 5404 N N . LEU B 1 268 ? 40.377 15.121 14.204 1.00 54.13 268 LEU B N 1
ATOM 5405 C CA . LEU B 1 268 ? 39.125 14.368 14.131 1.00 54.31 268 LEU B CA 1
ATOM 5406 C C . LEU B 1 268 ? 38.925 13.488 15.363 1.00 52.79 268 LEU B C 1
ATOM 5407 O O . LEU B 1 268 ? 37.880 13.542 16.011 1.00 52.70 268 LEU B O 1
ATOM 5412 N N . PHE B 1 269 ? 39.936 12.682 15.675 1.00 49.95 269 PHE B N 1
ATOM 5413 C CA . PHE B 1 269 ? 39.924 11.833 16.868 1.00 49.58 269 PHE B CA 1
ATOM 5414 C C . PHE B 1 269 ? 40.191 12.624 18.152 1.00 49.21 269 PHE B C 1
ATOM 5415 O O . PHE B 1 269 ? 40.311 12.042 19.235 1.00 48.57 269 PHE B O 1
ATOM 5423 N N . ASN B 1 270 ? 40.286 13.946 18.022 1.00 48.67 270 ASN B N 1
ATOM 5424 C CA . ASN B 1 270 ? 40.448 14.841 19.159 1.00 49.63 270 ASN B CA 1
ATOM 5425 C C . ASN B 1 270 ? 41.694 14.487 19.957 1.00 49.74 270 ASN B C 1
ATOM 5426 O O . ASN B 1 270 ? 41.624 14.230 21.158 1.00 50.40 270 ASN B O 1
ATOM 5431 N N . ILE B 1 271 ? 42.833 14.449 19.276 1.00 48.40 271 ILE B N 1
ATOM 5432 C CA . ILE B 1 271 ? 44.105 14.224 19.948 1.00 48.27 271 ILE B CA 1
ATOM 5433 C C . ILE B 1 271 ? 44.515 15.539 20.593 1.00 48.60 271 ILE B C 1
ATOM 5434 O O . ILE B 1 271 ? 44.714 16.536 19.902 1.00 49.15 271 ILE B O 1
ATOM 5439 N N . TYR B 1 272 ? 44.621 15.539 21.917 1.00 48.42 272 TYR B N 1
ATOM 5440 C CA . TYR B 1 272 ? 44.994 16.741 22.658 1.00 49.68 272 TYR B CA 1
ATOM 5441 C C . TYR B 1 272 ? 46.484 16.700 22.975 1.00 48.91 272 TYR B C 1
ATOM 5442 O O . TYR B 1 272 ? 47.030 15.640 23.283 1.00 47.82 272 TYR B O 1
ATOM 5451 N N . VAL B 1 273 ? 47.133 17.859 22.891 1.00 47.82 273 VAL B N 1
ATOM 5452 C CA . VAL B 1 273 ? 48.588 17.961 23.056 1.00 47.40 273 VAL B CA 1
ATOM 5453 C C . VAL B 1 273 ? 49.063 17.420 24.410 1.00 46.71 273 VAL B C 1
ATOM 5454 O O . VAL B 1 273 ? 50.123 16.801 24.498 1.00 45.88 273 VAL B O 1
ATOM 5458 N N . ASP B 1 274 ? 48.268 17.645 25.454 1.00 46.67 274 ASP B N 1
ATOM 5459 C CA . ASP B 1 274 ? 48.596 17.163 26.800 1.00 47.23 274 ASP B CA 1
ATOM 5460 C C . ASP B 1 274 ? 48.617 15.630 26.882 1.00 44.77 274 ASP B C 1
ATOM 5461 O O . ASP B 1 274 ? 49.298 15.060 27.736 1.00 43.42 274 ASP B O 1
ATOM 5466 N N . SER B 1 275 ? 47.873 14.975 25.992 1.00 42.50 275 SER B N 1
ATOM 5467 C CA . SER B 1 275 ? 47.763 13.511 25.986 1.00 41.80 275 SER B CA 1
ATOM 5468 C C . SER B 1 275 ? 48.975 12.785 25.385 1.00 41.36 275 SER B C 1
ATOM 5469 O O . SER B 1 275 ? 49.108 11.573 25.548 1.00 41.56 275 SER B O 1
ATOM 5472 N N . ILE B 1 276 ? 49.852 13.517 24.701 1.00 40.05 276 ILE B N 1
ATOM 5473 C CA . ILE B 1 276 ? 51.042 12.924 24.077 1.00 40.21 276 ILE B CA 1
ATOM 5474 C C . ILE B 1 276 ? 52.325 13.613 24.554 1.00 40.40 276 ILE B C 1
ATOM 5475 O O . ILE B 1 276 ? 52.279 14.751 25.023 1.00 40.83 276 ILE B O 1
ATOM 5480 N N . PRO B 1 277 ? 53.478 12.931 24.432 1.00 40.54 277 PRO B N 1
ATOM 5481 C CA . PRO B 1 277 ? 54.743 13.554 24.808 1.00 41.27 277 PRO B CA 1
ATOM 5482 C C . PRO B 1 277 ? 55.235 14.448 23.673 1.00 42.41 277 PRO B C 1
ATOM 5483 O O . PRO B 1 277 ? 56.213 14.131 22.992 1.00 41.02 277 PRO B O 1
ATOM 5487 N N . TYR B 1 278 ? 54.540 15.566 23.488 1.00 44.94 278 TYR B N 1
ATOM 5488 C CA . TYR B 1 278 ? 54.724 16.419 22.315 1.00 48.13 278 TYR B CA 1
ATOM 5489 C C . TYR B 1 278 ? 56.144 16.968 22.206 1.00 50.32 278 TYR B C 1
ATOM 5490 O O . TYR B 1 278 ? 56.734 16.974 21.126 1.00 50.40 278 TYR B O 1
ATOM 5499 N N . TYR B 1 279 ? 56.677 17.432 23.330 1.00 53.05 279 TYR B N 1
ATOM 5500 C CA . TYR B 1 279 ? 57.992 18.070 23.353 1.00 55.05 279 TYR B CA 1
ATOM 5501 C C . TYR B 1 279 ? 59.132 17.079 23.099 1.00 53.81 279 TYR B C 1
ATOM 5502 O O . TYR B 1 279 ? 60.125 17.433 22.460 1.00 54.17 279 TYR B O 1
ATOM 5511 N N . GLU B 1 280 ? 58.983 15.845 23.578 1.00 52.07 280 GLU B N 1
ATOM 5512 C CA . GLU B 1 280 ? 59.900 14.762 23.202 1.00 51.26 280 GLU B CA 1
ATOM 5513 C C . GLU B 1 280 ? 59.830 14.518 21.695 1.00 49.19 280 GLU B C 1
ATOM 5514 O O . GLU B 1 280 ? 60.851 14.520 21.010 1.00 46.98 280 GLU B O 1
ATOM 5520 N N . LEU B 1 281 ? 58.613 14.312 21.195 1.00 46.77 281 LEU B N 1
ATOM 5521 C CA . LEU B 1 281 ? 58.381 13.994 19.780 1.00 46.46 281 LEU B CA 1
ATOM 5522 C C . LEU B 1 281 ? 58.840 15.101 18.829 1.00 46.83 281 LEU B C 1
ATOM 5523 O O . LEU B 1 281 ? 59.435 14.818 17.790 1.00 46.04 281 LEU B O 1
ATOM 5528 N N . ASP B 1 282 ? 58.545 16.349 19.181 1.00 47.75 282 ASP B N 1
ATOM 5529 C CA . ASP B 1 282 ? 58.959 17.505 18.378 1.00 50.05 282 ASP B CA 1
ATOM 5530 C C . ASP B 1 282 ? 60.481 17.555 18.225 1.00 49.76 282 ASP B C 1
ATOM 5531 O O . ASP B 1 282 ? 60.998 17.807 17.136 1.00 50.24 282 ASP B O 1
ATOM 5536 N N . LYS B 1 283 ? 61.183 17.309 19.326 1.00 49.66 283 LYS B N 1
ATOM 5537 C CA . LYS B 1 283 ? 62.644 17.248 19.328 1.00 49.64 283 LYS B CA 1
ATOM 5538 C C . LYS B 1 283 ? 63.160 15.980 18.639 1.00 47.90 283 LYS B C 1
ATOM 5539 O O . LYS B 1 283 ? 64.197 16.008 17.973 1.00 46.80 283 LYS B O 1
ATOM 5545 N N . TRP B 1 284 ? 62.438 14.874 18.803 1.00 45.22 284 TRP B N 1
ATOM 5546 C CA . TRP B 1 284 ? 62.884 13.573 18.301 1.00 44.34 284 TRP B CA 1
ATOM 5547 C C . TRP B 1 284 ? 62.736 13.409 16.788 1.00 44.70 284 TRP B C 1
ATOM 5548 O O . TRP B 1 284 ? 63.635 12.879 16.135 1.00 43.93 284 TRP B O 1
ATOM 5559 N N . LEU B 1 285 ? 61.604 13.843 16.239 1.00 45.79 285 LEU B N 1
ATOM 5560 C CA . LEU B 1 285 ? 61.308 13.626 14.816 1.00 47.09 285 LEU B CA 1
ATOM 5561 C C . LEU B 1 285 ? 62.173 14.495 13.908 1.00 47.23 285 LEU B C 1
ATOM 5562 O O . LEU B 1 285 ? 62.177 15.716 14.055 1.00 46.64 285 LEU B O 1
ATOM 5567 N N . PRO B 1 286 ? 62.894 13.872 12.957 1.00 49.10 286 PRO B N 1
ATOM 5568 C CA . PRO B 1 286 ? 63.578 14.673 11.943 1.00 50.31 286 PRO B CA 1
ATOM 5569 C C . PRO B 1 286 ? 62.586 15.437 11.073 1.00 51.78 286 PRO B C 1
ATOM 5570 O O . PRO B 1 286 ? 61.447 15.000 10.902 1.00 51.83 286 PRO B O 1
ATOM 5574 N N . LYS B 1 287 ? 63.027 16.565 10.526 1.00 53.19 287 LYS B N 1
ATOM 5575 C CA . LYS B 1 287 ? 62.174 17.412 9.687 1.00 54.29 287 LYS B CA 1
ATOM 5576 C C . LYS B 1 287 ? 61.493 16.620 8.563 1.00 51.95 287 LYS B C 1
ATOM 5577 O O . LYS B 1 287 ? 60.300 16.789 8.317 1.00 50.40 287 LYS B O 1
ATOM 5583 N N . LYS B 1 288 ? 62.260 15.762 7.894 1.00 50.60 288 LYS B N 1
ATOM 5584 C CA . LYS B 1 288 ? 61.741 14.926 6.806 1.00 50.24 288 LYS B CA 1
ATOM 5585 C C . LYS B 1 288 ? 61.438 13.498 7.266 1.00 47.01 288 LYS B C 1
ATOM 5586 O O . LYS B 1 288 ? 61.355 12.579 6.452 1.00 45.42 288 LYS B O 1
ATOM 5592 N N . GLY B 1 289 ? 61.262 13.327 8.572 1.00 45.02 289 GLY B N 1
ATOM 5593 C CA . GLY B 1 289 ? 60.990 12.021 9.162 1.00 43.58 289 GLY B CA 1
ATOM 5594 C C . GLY B 1 289 ? 59.520 11.849 9.490 1.00 41.27 289 GLY B C 1
ATOM 5595 O O . GLY B 1 289 ? 58.774 12.821 9.609 1.00 40.52 289 GLY B O 1
ATOM 5596 N N . GLY B 1 290 ? 59.105 10.601 9.641 1.00 40.23 290 GLY B N 1
ATOM 5597 C CA . GLY B 1 290 ? 57.716 10.295 9.962 1.00 38.81 290 GLY B CA 1
ATOM 5598 C C . GLY B 1 290 ? 57.510 8.809 10.134 1.00 37.81 290 GLY B C 1
ATOM 5599 O O . GLY B 1 290 ? 58.364 8.005 9.763 1.00 38.24 290 GLY B O 1
ATOM 5600 N N . TYR B 1 291 ? 56.372 8.444 10.708 1.00 36.49 291 TYR B N 1
ATOM 5601 C CA . TYR B 1 291 ? 56.054 7.038 10.940 1.00 35.67 291 TYR B CA 1
ATOM 5602 C C . TYR B 1 291 ? 54.568 6.834 11.192 1.00 34.52 291 TYR B C 1
ATOM 5603 O O . TYR B 1 291 ? 53.840 7.775 11.523 1.00 34.71 291 TYR B O 1
ATOM 5612 N N . LEU B 1 292 ? 54.131 5.592 11.024 1.00 34.06 292 LEU B N 1
ATOM 5613 C CA . LEU B 1 292 ? 52.759 5.216 11.318 1.00 33.43 292 LEU B CA 1
ATOM 5614 C C . LEU B 1 292 ? 52.633 4.963 12.809 1.00 32.65 292 LEU B C 1
ATOM 5615 O O . LEU B 1 292 ? 53.423 4.213 13.383 1.00 32.55 292 LEU B O 1
ATOM 5620 N N . ALA B 1 293 ? 51.635 5.592 13.420 1.00 31.96 293 ALA B N 1
ATOM 5621 C CA . ALA B 1 293 ? 51.395 5.496 14.861 1.00 31.74 293 ALA B CA 1
ATOM 5622 C C . ALA B 1 293 ? 51.126 4.063 15.289 1.00 31.76 293 ALA B C 1
ATOM 5623 O O . ALA B 1 293 ? 50.715 3.227 14.483 1.00 31.65 293 ALA B O 1
ATOM 5625 N N . GLY B 1 294 ? 51.353 3.784 16.567 1.00 32.24 294 GLY B N 1
ATOM 5626 C CA . GLY B 1 294 ? 51.109 2.449 17.113 1.00 32.14 294 GLY B CA 1
ATOM 5627 C C . GLY B 1 294 ? 49.629 2.117 17.231 1.00 32.79 294 GLY B C 1
ATOM 5628 O O . GLY B 1 294 ? 49.244 0.949 17.214 1.00 32.76 294 GLY B O 1
ATOM 5629 N N . ASN B 1 295 ? 48.801 3.150 17.354 1.00 33.19 295 ASN B N 1
ATOM 5630 C CA . ASN B 1 295 ? 47.363 2.982 17.555 1.00 34.44 295 ASN B CA 1
ATOM 5631 C C . ASN B 1 295 ? 46.639 4.306 17.370 1.00 35.08 295 ASN B C 1
ATOM 5632 O O . ASN B 1 295 ? 47.204 5.369 17.638 1.00 34.78 295 ASN B O 1
ATOM 5637 N N . VAL B 1 296 ? 45.393 4.235 16.913 1.00 36.20 296 VAL B N 1
ATOM 5638 C CA . VAL B 1 296 ? 44.535 5.411 16.790 1.00 37.97 296 VAL B CA 1
ATOM 5639 C C . VAL B 1 296 ? 43.097 5.053 17.169 1.00 38.09 296 VAL B C 1
ATOM 5640 O O . VAL B 1 296 ? 42.564 4.029 16.742 1.00 38.13 296 VAL B O 1
ATOM 5644 N N . GLY B 1 297 ? 42.488 5.908 17.984 1.00 38.66 297 GLY B N 1
ATOM 5645 C CA . GLY B 1 297 ? 41.072 5.794 18.347 1.00 38.60 297 GLY B CA 1
ATOM 5646 C C . GLY B 1 297 ? 40.581 7.118 18.905 1.00 38.31 297 GLY B C 1
ATOM 5647 O O . GLY B 1 297 ? 41.353 8.075 18.982 1.00 38.23 297 GLY B O 1
ATOM 5648 N N . PRO B 1 298 ? 39.291 7.196 19.285 1.00 38.84 298 PRO B N 1
ATOM 5649 C CA . PRO B 1 298 ? 38.781 8.421 19.898 1.00 39.20 298 PRO B CA 1
ATOM 5650 C C . PRO B 1 298 ? 39.593 8.803 21.132 1.00 39.08 298 PRO B C 1
ATOM 5651 O O . PRO B 1 298 ? 39.761 7.981 22.033 1.00 38.64 298 PRO B O 1
ATOM 5655 N N . SER B 1 299 ? 40.107 10.031 21.146 1.00 39.03 299 SER B N 1
ATOM 5656 C CA . SER B 1 299 ? 40.954 10.538 22.236 1.00 38.85 299 SER B CA 1
ATOM 5657 C C . SER B 1 299 ? 42.158 9.632 22.517 1.00 37.01 299 SER B C 1
ATOM 5658 O O . SER B 1 299 ? 42.596 9.508 23.659 1.00 35.41 299 SER B O 1
ATOM 5661 N N . GLN B 1 300 ? 42.694 9.012 21.469 1.00 36.01 300 GLN B N 1
ATOM 5662 C CA . GLN B 1 300 ? 43.793 8.062 21.615 1.00 34.77 300 GLN B CA 1
ATOM 5663 C C . GLN B 1 300 ? 44.724 8.045 20.411 1.00 33.44 300 GLN B C 1
ATOM 5664 O O . GLN B 1 300 ? 44.330 7.651 19.311 1.00 32.55 300 GLN B O 1
ATOM 5670 N N . LEU B 1 301 ? 45.969 8.442 20.647 1.00 31.61 301 LEU B N 1
ATOM 5671 C CA . LEU B 1 301 ? 47.039 8.280 19.671 1.00 31.76 301 LEU B CA 1
ATOM 5672 C C . LEU B 1 301 ? 48.257 7.717 20.388 1.00 31.16 301 LEU B C 1
ATOM 5673 O O . LEU B 1 301 ? 48.840 8.378 21.245 1.00 31.69 301 LEU B O 1
ATOM 5678 N N . ASP B 1 302 ? 48.615 6.484 20.050 1.00 31.00 302 ASP B N 1
ATOM 5679 C CA . ASP B 1 302 ? 49.824 5.857 20.567 1.00 31.51 302 ASP B CA 1
ATOM 5680 C C . ASP B 1 302 ? 50.994 6.308 19.696 1.00 31.09 302 ASP B C 1
ATOM 5681 O O . ASP B 1 302 ? 51.189 5.803 18.588 1.00 30.43 302 ASP B O 1
ATOM 5686 N N . THR B 1 303 ? 51.771 7.261 20.205 1.00 30.96 303 THR B N 1
ATOM 5687 C CA . THR B 1 303 ? 52.876 7.849 19.440 1.00 30.59 303 THR B CA 1
ATOM 5688 C C . THR B 1 303 ? 54.165 7.027 19.493 1.00 30.60 303 THR B C 1
ATOM 5689 O O . THR B 1 303 ? 55.188 7.444 18.946 1.00 30.67 303 THR B O 1
ATOM 5693 N N . ARG B 1 304 ? 54.131 5.866 20.143 1.00 30.67 304 ARG B N 1
ATOM 5694 C CA . ARG B 1 304 ? 55.264 4.951 20.076 1.00 30.66 304 ARG B CA 1
ATOM 5695 C C . ARG B 1 304 ? 55.488 4.515 18.631 1.00 31.43 304 ARG B C 1
ATOM 5696 O O . ARG B 1 304 ? 54.538 4.350 17.861 1.00 31.08 304 ARG B O 1
ATOM 5704 N N . PHE B 1 305 ? 56.755 4.346 18.279 1.00 31.32 305 PHE B N 1
ATOM 5705 C CA . PHE B 1 305 ? 57.139 3.786 16.996 1.00 31.05 305 PHE B CA 1
ATOM 5706 C C . PHE B 1 305 ? 57.212 2.271 17.146 1.00 30.50 305 PHE B C 1
ATOM 5707 O O . PHE B 1 305 ? 57.979 1.769 17.963 1.00 30.00 305 PHE B O 1
ATOM 5715 N N . PHE B 1 306 ? 56.399 1.557 16.371 1.00 29.58 306 PHE B N 1
ATOM 5716 C CA . PHE B 1 306 ? 56.425 0.098 16.332 1.00 30.28 306 PHE B CA 1
ATOM 5717 C C . PHE B 1 306 ? 57.075 -0.356 15.028 1.00 31.12 306 PHE B C 1
ATOM 5718 O O . PHE B 1 306 ? 56.636 0.025 13.939 1.00 30.30 306 PHE B O 1
ATOM 5726 N N . ALA B 1 307 ? 58.112 -1.177 15.150 1.00 31.33 307 ALA B N 1
ATOM 5727 C CA . ALA B 1 307 ? 58.965 -1.524 14.015 1.00 32.29 307 ALA B CA 1
ATOM 5728 C C . ALA B 1 307 ? 58.286 -2.459 13.018 1.00 32.84 307 ALA B C 1
ATOM 5729 O O . ALA B 1 307 ? 58.278 -2.183 11.819 1.00 33.20 307 ALA B O 1
ATOM 5731 N N . LEU B 1 308 ? 57.724 -3.559 13.512 1.00 33.16 308 LEU B N 1
ATOM 5732 C CA . LEU B 1 308 ? 57.106 -4.563 12.640 1.00 34.32 308 LEU B CA 1
ATOM 5733 C C . LEU B 1 308 ? 56.051 -3.924 11.738 1.00 34.97 308 LEU B C 1
ATOM 5734 O O . LEU B 1 308 ? 56.055 -4.132 10.523 1.00 35.45 308 LEU B O 1
ATOM 5739 N N . GLY B 1 309 ? 55.166 -3.135 12.339 1.00 34.46 309 GLY B N 1
ATOM 5740 C CA . GLY B 1 309 ? 54.082 -2.483 11.611 1.00 34.98 309 GLY B CA 1
ATOM 5741 C C . GLY B 1 309 ? 54.572 -1.498 10.566 1.00 35.31 309 GLY B C 1
ATOM 5742 O O . GLY B 1 309 ? 54.104 -1.506 9.427 1.00 35.08 309 GLY B O 1
ATOM 5743 N N . ASN B 1 310 ? 55.519 -0.652 10.953 1.00 35.00 310 ASN B N 1
ATOM 5744 C CA . ASN B 1 310 ? 56.075 0.343 10.038 1.00 35.02 310 ASN B CA 1
ATOM 5745 C C . ASN B 1 310 ? 56.877 -0.273 8.890 1.00 35.77 310 ASN B C 1
ATOM 5746 O O . ASN B 1 310 ? 56.789 0.190 7.752 1.00 36.57 310 ASN B O 1
ATOM 5751 N N . LEU B 1 311 ? 57.642 -1.319 9.184 1.00 36.07 311 LEU B N 1
ATOM 5752 C CA . LEU B 1 311 ? 58.428 -2.004 8.156 1.00 36.58 311 LEU B CA 1
ATOM 5753 C C . LEU B 1 311 ? 57.546 -2.774 7.170 1.00 37.50 311 LEU B C 1
ATOM 5754 O O . LEU B 1 311 ? 57.752 -2.696 5.957 1.00 37.52 311 LEU B O 1
ATOM 5767 N N . ALA B 1 313 ? 54.517 -2.175 6.496 1.00 38.86 313 ALA B N 1
ATOM 5768 C CA . ALA B 1 313 ? 53.769 -1.166 5.738 1.00 39.79 313 ALA B CA 1
ATOM 5769 C C . ALA B 1 313 ? 54.541 -0.694 4.501 1.00 40.92 313 ALA B C 1
ATOM 5770 O O . ALA B 1 313 ? 53.945 -0.450 3.448 1.00 40.94 313 ALA B O 1
ATOM 5772 N N . ILE B 1 314 ? 55.858 -0.551 4.643 1.00 41.78 314 ILE B N 1
ATOM 5773 C CA . ILE B 1 314 ? 56.739 -0.235 3.510 1.00 42.50 314 ILE B CA 1
ATOM 5774 C C . ILE B 1 314 ? 56.729 -1.387 2.505 1.00 43.10 314 ILE B C 1
ATOM 5775 O O . ILE B 1 314 ? 56.560 -1.177 1.304 1.00 44.54 314 ILE B O 1
ATOM 5780 N N . ILE B 1 315 ? 56.900 -2.600 3.019 1.00 42.88 315 ILE B N 1
ATOM 5781 C CA . ILE B 1 315 ? 56.996 -3.806 2.196 1.00 42.77 315 ILE B CA 1
ATOM 5782 C C . ILE B 1 315 ? 55.714 -4.065 1.391 1.00 42.97 315 ILE B C 1
ATOM 5783 O O . ILE B 1 315 ? 55.777 -4.420 0.212 1.00 41.46 315 ILE B O 1
ATOM 5788 N N . SER B 1 316 ? 54.562 -3.866 2.026 1.00 41.92 316 SER B N 1
ATOM 5789 C CA . SER B 1 316 ? 53.261 -4.109 1.390 1.00 42.07 316 SER B CA 1
ATOM 5790 C C . SER B 1 316 ? 52.744 -2.943 0.531 1.00 42.39 316 SER B C 1
ATOM 5791 O O . SER B 1 316 ? 51.683 -3.060 -0.087 1.00 42.98 316 SER B O 1
ATOM 5794 N N . ASP B 1 317 ? 53.479 -1.831 0.508 1.00 42.10 317 ASP B N 1
ATOM 5795 C CA . ASP B 1 317 ? 53.037 -0.576 -0.133 1.00 43.31 317 ASP B CA 1
ATOM 5796 C C . ASP B 1 317 ? 51.809 0.044 0.538 1.00 42.64 317 ASP B C 1
ATOM 5797 O O . ASP B 1 317 ? 51.126 0.881 -0.058 1.00 43.33 317 ASP B O 1
ATOM 5802 N N . LEU B 1 318 ? 51.536 -0.361 1.776 1.00 41.19 318 LEU B N 1
ATOM 5803 C CA . LEU B 1 318 ? 50.468 0.242 2.564 1.00 40.36 318 LEU B CA 1
ATOM 5804 C C . LEU B 1 318 ? 50.838 1.689 2.843 1.00 40.24 318 LEU B C 1
ATOM 5805 O O . LEU B 1 318 ? 50.023 2.593 2.674 1.00 41.21 318 LEU B O 1
ATOM 5810 N N . ALA B 1 319 ? 52.077 1.893 3.277 1.00 40.41 319 ALA B N 1
ATOM 5811 C CA . ALA B 1 319 ? 52.650 3.230 3.363 1.00 40.52 319 ALA B CA 1
ATOM 5812 C C . ALA B 1 319 ? 52.886 3.753 1.949 1.00 41.79 319 ALA B C 1
ATOM 5813 O O . ALA B 1 319 ? 53.321 3.002 1.077 1.00 42.01 319 ALA B O 1
ATOM 5815 N N . THR B 1 320 ? 52.596 5.031 1.722 1.00 43.10 320 THR B N 1
ATOM 5816 C CA . THR B 1 320 ? 52.877 5.651 0.426 1.00 44.42 320 THR B CA 1
ATOM 5817 C C . THR B 1 320 ? 54.388 5.736 0.241 1.00 46.05 320 THR B C 1
ATOM 5818 O O . THR B 1 320 ? 55.151 5.593 1.200 1.00 44.87 320 THR B O 1
ATOM 5822 N N . GLU B 1 321 ? 54.815 5.967 -0.996 1.00 47.23 321 GLU B N 1
ATOM 5823 C CA . GLU B 1 321 ? 56.240 6.065 -1.306 1.00 48.03 321 GLU B CA 1
ATOM 5824 C C . GLU B 1 321 ? 56.895 7.140 -0.442 1.00 46.95 321 GLU B C 1
ATOM 5825 O O . GLU B 1 321 ? 57.948 6.909 0.145 1.00 46.70 321 GLU B O 1
ATOM 5831 N N . GLU B 1 322 ? 56.256 8.304 -0.363 1.00 47.77 322 GLU B N 1
ATOM 5832 C CA . GLU B 1 322 ? 56.743 9.401 0.475 1.00 48.77 322 GLU B CA 1
ATOM 5833 C C . GLU B 1 322 ? 56.808 9.001 1.954 1.00 47.73 322 GLU B C 1
ATOM 5834 O O . GLU B 1 322 ? 57.781 9.306 2.645 1.00 47.18 322 GLU B O 1
ATOM 5840 N N . GLN B 1 323 ? 55.770 8.319 2.430 1.00 46.45 323 GLN B N 1
ATOM 5841 C CA . GLN B 1 323 ? 55.731 7.843 3.814 1.00 45.50 323 GLN B CA 1
ATOM 5842 C C . GLN B 1 323 ? 56.861 6.851 4.075 1.00 44.98 323 GLN B C 1
ATOM 5843 O O . GLN B 1 323 ? 57.534 6.924 5.101 1.00 44.41 323 GLN B O 1
ATOM 5849 N N . SER B 1 324 ? 57.066 5.937 3.129 1.00 44.91 324 SER B N 1
ATOM 5850 C CA . SER B 1 324 ? 58.121 4.929 3.232 1.00 44.87 324 SER B CA 1
ATOM 5851 C C . SER B 1 324 ? 59.510 5.556 3.323 1.00 44.60 324 SER B C 1
ATOM 5852 O O . SER B 1 324 ? 60.371 5.060 4.053 1.00 44.85 324 SER B O 1
ATOM 5855 N N . GLN B 1 325 ? 59.722 6.641 2.580 1.00 44.57 325 GLN B N 1
ATOM 5856 C CA . GLN B 1 325 ? 60.980 7.389 2.642 1.00 44.76 325 GLN B CA 1
ATOM 5857 C C . GLN B 1 325 ? 61.109 8.150 3.959 1.00 43.74 325 GLN B C 1
ATOM 5858 O O . GLN B 1 325 ? 62.200 8.247 4.518 1.00 44.44 325 GLN B O 1
ATOM 5864 N N . ALA B 1 326 ? 59.995 8.691 4.445 1.00 43.80 326 ALA B N 1
ATOM 5865 C CA . ALA B 1 326 ? 59.973 9.390 5.732 1.00 43.39 326 ALA B CA 1
ATOM 5866 C C . ALA B 1 326 ? 60.309 8.446 6.888 1.00 42.59 326 ALA B C 1
ATOM 5867 O O . ALA B 1 326 ? 61.009 8.831 7.823 1.00 42.27 326 ALA B O 1
ATOM 5869 N N . ILE B 1 327 ? 59.811 7.213 6.810 1.00 42.45 327 ILE B N 1
ATOM 5870 C CA . ILE B 1 327 ? 60.130 6.174 7.794 1.00 42.36 327 ILE B CA 1
ATOM 5871 C C . ILE B 1 327 ? 61.618 5.831 7.765 1.00 44.27 327 ILE B C 1
ATOM 5872 O O . ILE B 1 327 ? 62.257 5.721 8.811 1.00 43.09 327 ILE B O 1
ATOM 5885 N N . THR B 1 329 ? 64.043 7.686 6.624 1.00 43.87 329 THR B N 1
ATOM 5886 C CA . THR B 1 329 ? 64.765 8.860 7.113 1.00 44.35 329 THR B CA 1
ATOM 5887 C C . THR B 1 329 ? 64.789 8.893 8.643 1.00 44.26 329 THR B C 1
ATOM 5888 O O . THR B 1 329 ? 65.798 9.268 9.247 1.00 42.90 329 THR B O 1
ATOM 5892 N N . LEU B 1 330 ? 63.677 8.503 9.262 1.00 42.92 330 LEU B N 1
ATOM 5893 C CA . LEU B 1 330 ? 63.598 8.421 10.721 1.00 41.88 330 LEU B CA 1
ATOM 5894 C C . LEU B 1 330 ? 64.566 7.369 11.260 1.00 41.33 330 LEU B C 1
ATOM 5895 O O . LEU B 1 330 ? 65.306 7.631 12.206 1.00 41.74 330 LEU B O 1
ATOM 5900 N N . ILE B 1 331 ? 64.557 6.186 10.652 1.00 41.36 331 ILE B N 1
ATOM 5901 C CA . ILE B 1 331 ? 65.427 5.088 11.077 1.00 41.98 331 ILE B CA 1
ATOM 5902 C C . ILE B 1 331 ? 66.907 5.468 10.958 1.00 43.77 331 ILE B C 1
ATOM 5903 O O . ILE B 1 331 ? 67.705 5.137 11.834 1.00 42.14 331 ILE B O 1
ATOM 5908 N N . GLU B 1 332 ? 67.260 6.169 9.883 1.00 44.59 332 GLU B N 1
ATOM 5909 C CA . GLU B 1 332 ? 68.632 6.648 9.688 1.00 45.90 332 GLU B CA 1
ATOM 5910 C C . GLU B 1 332 ? 69.039 7.671 10.744 1.00 44.37 332 GLU B C 1
ATOM 5911 O O . GLU B 1 332 ? 70.063 7.517 11.404 1.00 44.01 332 GLU B O 1
ATOM 5917 N N . ASP B 1 333 ? 68.228 8.712 10.889 1.00 44.37 333 ASP B N 1
ATOM 5918 C CA . ASP B 1 333 ? 68.560 9.844 11.757 1.00 44.18 333 ASP B CA 1
ATOM 5919 C C . ASP B 1 333 ? 68.505 9.507 13.247 1.00 44.45 333 ASP B C 1
ATOM 5920 O O . ASP B 1 333 ? 69.271 10.063 14.035 1.00 43.48 333 ASP B O 1
ATOM 5925 N N . ARG B 1 334 ? 67.605 8.601 13.627 1.00 44.43 334 ARG B N 1
ATOM 5926 C CA . ARG B 1 334 ? 67.504 8.136 15.017 1.00 44.74 334 ARG B CA 1
ATOM 5927 C C . ARG B 1 334 ? 67.934 6.679 15.135 1.00 44.24 334 ARG B C 1
ATOM 5928 O O . ARG B 1 334 ? 67.336 5.886 15.870 1.00 44.36 334 ARG B O 1
ATOM 5936 N N . TRP B 1 335 ? 68.999 6.355 14.408 1.00 43.40 335 TRP B N 1
ATOM 5937 C CA . TRP B 1 335 ? 69.567 5.012 14.358 1.00 42.67 335 TRP B CA 1
ATOM 5938 C C . TRP B 1 335 ? 69.977 4.493 15.733 1.00 43.03 335 TRP B C 1
ATOM 5939 O O . TRP B 1 335 ? 69.788 3.318 16.036 1.00 41.88 335 TRP B O 1
ATOM 5950 N N . GLU B 1 336 ? 70.550 5.367 16.553 1.00 44.12 336 GLU B N 1
ATOM 5951 C CA . GLU B 1 336 ? 70.984 4.983 17.898 1.00 45.00 336 GLU B CA 1
ATOM 5952 C C . GLU B 1 336 ? 69.801 4.605 18.791 1.00 43.79 336 GLU B C 1
ATOM 5953 O O . GLU B 1 336 ? 69.893 3.664 19.577 1.00 44.28 336 GLU B O 1
ATOM 5959 N N . ASP B 1 337 ? 68.693 5.327 18.651 1.00 43.27 337 ASP B N 1
ATOM 5960 C CA . ASP B 1 337 ? 67.479 5.036 19.418 1.00 42.32 337 ASP B CA 1
ATOM 5961 C C . ASP B 1 337 ? 66.801 3.747 18.950 1.00 41.94 337 ASP B C 1
ATOM 5962 O O . ASP B 1 337 ? 66.425 2.900 19.766 1.00 41.91 337 ASP B O 1
ATOM 5967 N N . LEU B 1 338 ? 66.661 3.600 17.634 1.00 41.07 338 LEU B N 1
ATOM 5968 C CA . LEU B 1 338 ? 65.855 2.521 17.049 1.00 40.55 338 LEU B CA 1
ATOM 5969 C C . LEU B 1 338 ? 66.622 1.227 16.764 1.00 40.32 338 LEU B C 1
ATOM 5970 O O . LEU B 1 338 ? 66.034 0.147 16.806 1.00 41.07 338 LEU B O 1
ATOM 5975 N N . VAL B 1 339 ? 67.916 1.334 16.472 1.00 40.44 339 VAL B N 1
ATOM 5976 C CA . VAL B 1 339 ? 68.762 0.150 16.245 1.00 40.88 339 VAL B CA 1
ATOM 5977 C C . VAL B 1 339 ? 69.818 -0.009 17.341 1.00 40.68 339 VAL B C 1
ATOM 5978 O O . VAL B 1 339 ? 69.984 -1.096 17.889 1.00 40.13 339 VAL B O 1
ATOM 5982 N N . GLY B 1 340 ? 70.537 1.069 17.639 1.00 41.73 340 GLY B N 1
ATOM 5983 C CA . GLY B 1 340 ? 71.561 1.050 18.686 1.00 43.27 340 GLY B CA 1
ATOM 5984 C C . GLY B 1 340 ? 72.603 -0.023 18.426 1.00 43.91 340 GLY B C 1
ATOM 5985 O O . GLY B 1 340 ? 73.168 -0.089 17.333 1.00 44.60 340 GLY B O 1
ATOM 5986 N N . ASP B 1 341 ? 72.822 -0.887 19.416 1.00 44.19 341 ASP B N 1
ATOM 5987 C CA . ASP B 1 341 ? 73.835 -1.942 19.333 1.00 45.36 341 ASP B CA 1
ATOM 5988 C C . ASP B 1 341 ? 73.270 -3.314 18.939 1.00 43.86 341 ASP B C 1
ATOM 5989 O O . ASP B 1 341 ? 73.980 -4.316 19.003 1.00 42.91 341 ASP B O 1
ATOM 6002 N N . PRO B 1 343 ? 70.008 -4.566 16.069 1.00 42.67 343 PRO B N 1
ATOM 6003 C CA . PRO B 1 343 ? 68.739 -4.296 15.416 1.00 41.94 343 PRO B CA 1
ATOM 6004 C C . PRO B 1 343 ? 67.715 -5.371 15.789 1.00 41.20 343 PRO B C 1
ATOM 6005 O O . PRO B 1 343 ? 68.058 -6.552 15.785 1.00 40.33 343 PRO B O 1
ATOM 6017 N N . LYS B 1 345 ? 64.711 -2.291 17.821 1.00 37.21 345 LYS B N 1
ATOM 6018 C CA . LYS B 1 345 ? 63.667 -2.055 18.818 1.00 38.06 345 LYS B CA 1
ATOM 6019 C C . LYS B 1 345 ? 62.319 -2.559 18.318 1.00 36.53 345 LYS B C 1
ATOM 6020 O O . LYS B 1 345 ? 61.905 -2.229 17.211 1.00 35.94 345 LYS B O 1
ATOM 6026 N N . ILE B 1 346 ? 61.650 -3.371 19.128 1.00 35.84 346 ILE B N 1
ATOM 6027 C CA . ILE B 1 346 ? 60.283 -3.798 18.825 1.00 35.04 346 ILE B CA 1
ATOM 6028 C C . ILE B 1 346 ? 59.350 -2.584 18.814 1.00 34.56 346 ILE B C 1
ATOM 6029 O O . ILE B 1 346 ? 58.451 -2.482 17.979 1.00 34.15 346 ILE B O 1
ATOM 6034 N N . CYS B 1 347 ? 59.589 -1.662 19.740 1.00 33.30 347 CYS B N 1
ATOM 6035 C CA . CYS B 1 347 ? 58.920 -0.376 19.752 1.00 33.12 347 CYS B CA 1
ATOM 6036 C C . CYS B 1 347 ? 59.787 0.637 20.493 1.00 32.90 347 CYS B C 1
ATOM 6037 O O . CYS B 1 347 ? 60.768 0.265 21.129 1.00 32.14 347 CYS B O 1
ATOM 6040 N N . TYR B 1 348 ? 59.428 1.911 20.393 1.00 33.30 348 TYR B N 1
ATOM 6041 C CA . TYR B 1 348 ? 60.189 2.986 21.032 1.00 34.07 348 TYR B CA 1
ATOM 6042 C C . TYR B 1 348 ? 59.316 4.221 21.271 1.00 33.52 348 TYR B C 1
ATOM 6043 O O . TYR B 1 348 ? 58.541 4.599 20.395 1.00 33.26 348 TYR B O 1
ATOM 6052 N N . PRO B 1 349 ? 59.448 4.865 22.450 1.00 33.40 349 PRO B N 1
ATOM 6053 C CA . PRO B 1 349 ? 60.294 4.500 23.587 1.00 33.69 349 PRO B CA 1
ATOM 6054 C C . PRO B 1 349 ? 59.624 3.516 24.543 1.00 33.65 349 PRO B C 1
ATOM 6055 O O . PRO B 1 349 ? 58.512 3.041 24.288 1.00 32.65 349 PRO B O 1
ATOM 6059 N N . ALA B 1 350 ? 60.318 3.203 25.632 1.00 33.80 350 ALA B N 1
ATOM 6060 C CA . ALA B 1 350 ? 59.776 2.332 26.667 1.00 33.46 350 ALA B CA 1
ATOM 6061 C C . ALA B 1 350 ? 58.720 3.086 27.450 1.00 32.67 350 ALA B C 1
ATOM 6062 O O . ALA B 1 350 ? 58.791 4.303 27.583 1.00 32.32 350 ALA B O 1
ATOM 6064 N N . LEU B 1 351 ? 57.734 2.353 27.951 1.00 33.44 351 LEU B N 1
ATOM 6065 C CA . LEU B 1 351 ? 56.825 2.878 28.956 1.00 34.42 351 LEU B CA 1
ATOM 6066 C C . LEU B 1 351 ? 57.532 2.810 30.305 1.00 34.25 351 LEU B C 1
ATOM 6067 O O . LEU B 1 351 ? 58.061 1.762 30.676 1.00 34.61 351 LEU B O 1
ATOM 6072 N N . GLU B 1 352 ? 57.543 3.929 31.023 1.00 34.35 352 GLU B N 1
ATOM 6073 C CA . GLU B 1 352 ? 58.247 4.027 32.299 1.00 34.65 352 GLU B CA 1
ATOM 6074 C C . GLU B 1 352 ? 57.388 4.681 33.371 1.00 34.53 352 GLU B C 1
ATOM 6075 O O . GLU B 1 352 ? 56.395 5.348 33.071 1.00 33.01 352 GLU B O 1
ATOM 6081 N N . ASN B 1 353 ? 57.786 4.470 34.623 1.00 35.62 353 ASN B N 1
ATOM 6082 C CA . ASN B 1 353 ? 57.183 5.149 35.771 1.00 36.78 353 ASN B CA 1
ATOM 6083 C C . ASN B 1 353 ? 55.680 4.852 35.876 1.00 36.56 353 ASN B C 1
ATOM 6084 O O . ASN B 1 353 ? 55.269 3.699 35.719 1.00 35.94 353 ASN B O 1
ATOM 6089 N N . GLU B 1 354 ? 54.861 5.866 36.137 1.00 36.78 354 GLU B N 1
ATOM 6090 C CA . GLU B 1 354 ? 53.437 5.634 36.345 1.00 38.07 354 GLU B CA 1
ATOM 6091 C C . GLU B 1 354 ? 52.745 5.130 35.081 1.00 36.93 354 GLU B C 1
ATOM 6092 O O . GLU B 1 354 ? 51.833 4.309 35.159 1.00 35.87 354 GLU B O 1
ATOM 6098 N N . GLU B 1 355 ? 53.188 5.606 33.920 1.00 36.98 355 GLU B N 1
ATOM 6099 C CA . GLU B 1 355 ? 52.642 5.126 32.653 1.00 36.42 355 GLU B CA 1
ATOM 6100 C C . GLU B 1 355 ? 52.864 3.619 32.503 1.00 34.78 355 GLU B C 1
ATOM 6101 O O . GLU B 1 355 ? 51.977 2.894 32.047 1.00 33.60 355 GLU B O 1
ATOM 6107 N N . TYR B 1 356 ? 54.047 3.158 32.902 1.00 33.24 356 TYR B N 1
ATOM 6108 C CA . TYR B 1 356 ? 54.362 1.731 32.906 1.00 33.03 356 TYR B CA 1
ATOM 6109 C C . TYR B 1 356 ? 53.388 0.955 33.791 1.00 32.41 356 TYR B C 1
ATOM 6110 O O . TYR B 1 356 ? 52.883 -0.090 33.392 1.00 30.88 356 TYR B O 1
ATOM 6119 N N . ARG B 1 357 ? 53.127 1.478 34.987 1.00 33.17 357 ARG B N 1
ATOM 6120 C CA . ARG B 1 357 ? 52.238 0.818 35.946 1.00 33.90 357 ARG B CA 1
ATOM 6121 C C . ARG B 1 357 ? 50.796 0.770 35.444 1.00 33.00 357 ARG B C 1
ATOM 6122 O O . ARG B 1 357 ? 50.144 -0.273 35.512 1.00 33.16 357 ARG B O 1
ATOM 6130 N N . ILE B 1 358 ? 50.317 1.898 34.927 1.00 31.78 358 ILE B N 1
ATOM 6131 C CA . ILE B 1 358 ? 48.949 2.013 34.427 1.00 31.81 358 ILE B CA 1
ATOM 6132 C C . ILE B 1 358 ? 48.738 1.152 33.176 1.00 31.77 358 ILE B C 1
ATOM 6133 O O . ILE B 1 358 ? 47.768 0.409 33.092 1.00 32.87 358 ILE B O 1
ATOM 6138 N N . VAL B 1 359 ? 49.659 1.241 32.221 1.00 31.57 359 VAL B N 1
ATOM 6139 C CA . VAL B 1 359 ? 49.485 0.601 30.909 1.00 31.25 359 VAL B CA 1
ATOM 6140 C C . VAL B 1 359 ? 49.771 -0.910 30.916 1.00 30.73 359 VAL B C 1
ATOM 6141 O O . VAL B 1 359 ? 49.048 -1.676 30.277 1.00 30.57 359 VAL B O 1
ATOM 6145 N N . THR B 1 360 ? 50.816 -1.333 31.625 1.00 29.87 360 THR B N 1
ATOM 6146 C CA . THR B 1 360 ? 51.247 -2.739 31.600 1.00 29.97 360 THR B CA 1
ATOM 6147 C C . THR B 1 360 ? 50.772 -3.563 32.800 1.00 29.42 360 THR B C 1
ATOM 6148 O O . THR B 1 360 ? 50.846 -4.790 32.775 1.00 30.45 360 THR B O 1
ATOM 6152 N N . GLY B 1 361 ? 50.301 -2.893 33.847 1.00 29.40 361 GLY B N 1
ATOM 6153 C CA . GLY B 1 361 ? 49.909 -3.569 35.086 1.00 29.95 361 GLY B CA 1
ATOM 6154 C C . GLY B 1 361 ? 51.075 -4.166 35.861 1.00 30.87 361 GLY B C 1
ATOM 6155 O O . GLY B 1 361 ? 50.889 -5.091 36.640 1.00 31.20 361 GLY B O 1
ATOM 6156 N N . CYS B 1 362 ? 52.277 -3.632 35.644 1.00 32.31 362 CYS B N 1
ATOM 6157 C CA . CYS B 1 362 ? 53.493 -4.055 36.357 1.00 33.28 362 CYS B CA 1
ATOM 6158 C C . CYS B 1 362 ? 53.880 -5.520 36.142 1.00 34.79 362 CYS B C 1
ATOM 6159 O O . CYS B 1 362 ? 54.261 -6.215 37.090 1.00 34.66 362 CYS B O 1
ATOM 6162 N N . ASP B 1 363 ? 53.787 -5.981 34.897 1.00 35.20 363 ASP B N 1
ATOM 6163 C CA . ASP B 1 363 ? 54.296 -7.294 34.521 1.00 37.97 363 ASP B CA 1
ATOM 6164 C C . ASP B 1 363 ? 55.824 -7.222 34.584 1.00 37.80 363 ASP B C 1
ATOM 6165 O O . ASP B 1 363 ? 56.427 -6.443 33.846 1.00 39.02 363 ASP B O 1
ATOM 6170 N N . PRO B 1 364 ? 56.456 -8.022 35.466 1.00 37.78 364 PRO B N 1
ATOM 6171 C CA . PRO B 1 364 ? 57.909 -7.901 35.638 1.00 37.59 364 PRO B CA 1
ATOM 6172 C C . PRO B 1 364 ? 58.731 -8.276 34.403 1.00 37.45 364 PRO B C 1
ATOM 6173 O O . PRO B 1 364 ? 59.873 -7.833 34.283 1.00 36.05 364 PRO B O 1
ATOM 6177 N N . LYS B 1 365 ? 58.167 -9.065 33.489 1.00 36.78 365 LYS B N 1
ATOM 6178 C CA . LYS B 1 365 ? 58.877 -9.388 32.253 1.00 37.29 365 LYS B CA 1
ATOM 6179 C C . LYS B 1 365 ? 58.968 -8.197 31.286 1.00 36.97 365 LYS B C 1
ATOM 6180 O O . LYS B 1 365 ? 59.840 -8.181 30.414 1.00 37.38 365 LYS B O 1
ATOM 6186 N N . ASN B 1 366 ? 58.093 -7.203 31.445 1.00 34.77 366 ASN B N 1
ATOM 6187 C CA . ASN B 1 366 ? 58.081 -6.033 30.552 1.00 33.99 366 ASN B CA 1
ATOM 6188 C C . ASN B 1 366 ? 58.531 -4.723 31.194 1.00 32.97 366 ASN B C 1
ATOM 6189 O O . ASN B 1 366 ? 58.016 -3.650 30.874 1.00 31.58 366 ASN B O 1
ATOM 6194 N N . ILE B 1 367 ? 59.525 -4.814 32.074 1.00 33.04 367 ILE B N 1
ATOM 6195 C CA . ILE B 1 367 ? 60.182 -3.626 32.621 1.00 33.38 367 ILE B CA 1
ATOM 6196 C C . ILE B 1 367 ? 60.786 -2.793 31.485 1.00 33.06 367 ILE B C 1
ATOM 6197 O O . ILE B 1 367 ? 61.031 -3.326 30.397 1.00 32.64 367 ILE B O 1
ATOM 6202 N N . PRO B 1 368 ? 61.018 -1.487 31.724 1.00 32.95 368 PRO B N 1
ATOM 6203 C CA . PRO B 1 368 ? 61.471 -0.600 30.651 1.00 33.20 368 PRO B CA 1
ATOM 6204 C C . PRO B 1 368 ? 62.707 -1.099 29.904 1.00 34.00 368 PRO B C 1
ATOM 6205 O O . PRO B 1 368 ? 63.667 -1.571 30.519 1.00 33.11 368 PRO B O 1
ATOM 6209 N N . TRP B 1 369 ? 62.647 -0.995 28.579 1.00 34.02 369 TRP B N 1
ATOM 6210 C CA . TRP B 1 369 ? 63.733 -1.400 27.678 1.00 34.33 369 TRP B CA 1
ATOM 6211 C C . TRP B 1 369 ? 64.023 -2.905 27.729 1.00 34.38 369 TRP B C 1
ATOM 6212 O O . TRP B 1 369 ? 65.133 -3.341 27.426 1.00 35.17 369 TRP B O 1
ATOM 6223 N N . SER B 1 370 ? 63.010 -3.692 28.085 1.00 33.94 370 SER B N 1
ATOM 6224 C CA . SER B 1 370 ? 63.131 -5.147 28.124 1.00 33.74 370 SER B CA 1
ATOM 6225 C C . SER B 1 370 ? 61.944 -5.826 27.445 1.00 33.80 370 SER B C 1
ATOM 6226 O O . SER B 1 370 ? 60.807 -5.357 27.540 1.00 33.56 370 SER B O 1
ATOM 6229 N N . TYR B 1 371 ? 62.233 -6.921 26.744 1.00 32.68 371 TYR B N 1
ATOM 6230 C CA . TYR B 1 371 ? 61.210 -7.777 26.142 1.00 32.45 371 TYR B CA 1
ATOM 6231 C C . TYR B 1 371 ? 60.274 -6.945 25.234 1.00 31.72 371 TYR B C 1
ATOM 6232 O O . TYR B 1 371 ? 60.758 -6.259 24.335 1.00 30.65 371 TYR B O 1
ATOM 6241 N N . HIS B 1 372 ? 58.963 -6.984 25.458 1.00 31.16 372 HIS B N 1
ATOM 6242 C CA . HIS B 1 372 ? 58.025 -6.219 24.628 1.00 30.79 372 HIS B CA 1
ATOM 6243 C C . HIS B 1 372 ? 58.143 -4.712 24.837 1.00 30.49 372 HIS B C 1
ATOM 6244 O O . HIS B 1 372 ? 57.851 -3.939 23.926 1.00 30.62 372 HIS B O 1
ATOM 6251 N N . ASN B 1 373 ? 58.567 -4.302 26.033 1.00 29.86 373 ASN B N 1
ATOM 6252 C CA . ASN B 1 373 ? 58.622 -2.883 26.404 1.00 30.30 373 ASN B CA 1
ATOM 6253 C C . ASN B 1 373 ? 59.912 -2.212 25.918 1.00 30.43 373 ASN B C 1
ATOM 6254 O O . ASN B 1 373 ? 60.800 -1.881 26.709 1.00 30.16 373 ASN B O 1
ATOM 6259 N N . ALA B 1 374 ? 59.985 -2.006 24.607 1.00 31.48 374 ALA B N 1
ATOM 6260 C CA . ALA B 1 374 ? 61.154 -1.418 23.930 1.00 31.35 374 ALA B CA 1
ATOM 6261 C C . ALA B 1 374 ? 62.438 -2.237 24.092 1.00 32.01 374 ALA B C 1
ATOM 6262 O O . ALA B 1 374 ? 63.542 -1.686 24.174 1.00 32.12 374 ALA B O 1
ATOM 6264 N N . GLY B 1 375 ? 62.285 -3.555 24.123 1.00 32.36 375 GLY B N 1
ATOM 6265 C CA . GLY B 1 375 ? 63.419 -4.460 23.999 1.00 33.19 375 GLY B CA 1
ATOM 6266 C C . GLY B 1 375 ? 63.869 -4.511 22.546 1.00 33.57 375 GLY B C 1
ATOM 6267 O O . GLY B 1 375 ? 63.156 -4.052 21.645 1.00 32.88 375 GLY B O 1
ATOM 6268 N N . SER B 1 376 ? 65.053 -5.070 22.325 1.00 33.71 376 SER B N 1
ATOM 6269 C CA . SER B 1 376 ? 65.633 -5.185 20.984 1.00 34.04 376 SER B CA 1
ATOM 6270 C C . SER B 1 376 ? 65.544 -6.624 20.478 1.00 33.43 376 SER B C 1
ATOM 6271 O O . SER B 1 376 ? 66.039 -7.542 21.125 1.00 34.74 376 SER B O 1
ATOM 6274 N N . TRP B 1 377 ? 64.919 -6.808 19.315 1.00 34.12 377 TRP B N 1
ATOM 6275 C CA . TRP B 1 377 ? 64.618 -8.144 18.786 1.00 33.93 377 TRP B CA 1
ATOM 6276 C C . TRP B 1 377 ? 65.325 -8.417 17.453 1.00 34.77 377 TRP B C 1
ATOM 6277 O O . TRP B 1 377 ? 64.954 -7.846 16.425 1.00 33.63 377 TRP B O 1
ATOM 6288 N N . PRO B 1 378 ? 66.347 -9.293 17.470 1.00 36.22 378 PRO B N 1
ATOM 6289 C CA . PRO B 1 378 ? 67.106 -9.624 16.260 1.00 36.79 378 PRO B CA 1
ATOM 6290 C C . PRO B 1 378 ? 66.249 -10.063 15.074 1.00 37.36 378 PRO B C 1
ATOM 6291 O O . PRO B 1 378 ? 66.517 -9.647 13.950 1.00 37.84 378 PRO B O 1
ATOM 6295 N N . VAL B 1 379 ? 65.225 -10.879 15.325 1.00 37.10 379 VAL B N 1
ATOM 6296 C CA . VAL B 1 379 ? 64.339 -11.354 14.256 1.00 37.34 379 VAL B CA 1
ATOM 6297 C C . VAL B 1 379 ? 63.876 -10.215 13.342 1.00 38.04 379 VAL B C 1
ATOM 6298 O O . VAL B 1 379 ? 63.825 -10.382 12.130 1.00 38.95 379 VAL B O 1
ATOM 6302 N N . LEU B 1 380 ? 63.576 -9.052 13.916 1.00 37.65 380 LEU B N 1
ATOM 6303 C CA . LEU B 1 380 ? 63.073 -7.915 13.139 1.00 38.45 380 LEU B CA 1
ATOM 6304 C C . LEU B 1 380 ? 64.023 -7.425 12.044 1.00 39.09 380 LEU B C 1
ATOM 6305 O O . LEU B 1 380 ? 63.612 -6.672 11.160 1.00 38.77 380 LEU B O 1
ATOM 6318 N N . TRP B 1 382 ? 65.311 -8.965 9.568 1.00 40.68 382 TRP B N 1
ATOM 6319 C CA . TRP B 1 382 ? 64.942 -9.426 8.220 1.00 41.37 382 TRP B CA 1
ATOM 6320 C C . TRP B 1 382 ? 63.917 -8.497 7.564 1.00 41.38 382 TRP B C 1
ATOM 6321 O O . TRP B 1 382 ? 63.940 -8.308 6.349 1.00 39.68 382 TRP B O 1
ATOM 6340 N N . LEU B 1 384 ? 63.666 -5.242 8.440 1.00 39.77 384 LEU B N 1
ATOM 6341 C CA . LEU B 1 384 ? 64.445 -4.022 8.215 1.00 40.07 384 LEU B CA 1
ATOM 6342 C C . LEU B 1 384 ? 65.205 -4.139 6.891 1.00 39.71 384 LEU B C 1
ATOM 6343 O O . LEU B 1 384 ? 65.264 -3.187 6.111 1.00 39.50 384 LEU B O 1
ATOM 6348 N N . ALA B 1 385 ? 65.777 -5.316 6.658 1.00 39.99 385 ALA B N 1
ATOM 6349 C CA . ALA B 1 385 ? 66.462 -5.623 5.404 1.00 41.69 385 ALA B CA 1
ATOM 6350 C C . ALA B 1 385 ? 65.514 -5.502 4.210 1.00 42.00 385 ALA B C 1
ATOM 6351 O O . ALA B 1 385 ? 65.797 -4.784 3.250 1.00 42.20 385 ALA B O 1
ATOM 6353 N N . ALA B 1 386 ? 64.382 -6.195 4.292 1.00 42.57 386 ALA B N 1
ATOM 6354 C CA . ALA B 1 386 ? 63.374 -6.182 3.228 1.00 42.92 386 ALA B CA 1
ATOM 6355 C C . ALA B 1 386 ? 62.898 -4.764 2.899 1.00 43.63 386 ALA B C 1
ATOM 6356 O O . ALA B 1 386 ? 62.859 -4.366 1.734 1.00 42.78 386 ALA B O 1
ATOM 6358 N N . ALA B 1 387 ? 62.538 -4.012 3.934 1.00 44.27 387 ALA B N 1
ATOM 6359 C CA . ALA B 1 387 ? 62.052 -2.635 3.772 1.00 45.16 387 ALA B CA 1
ATOM 6360 C C . ALA B 1 387 ? 63.117 -1.691 3.205 1.00 46.46 387 ALA B C 1
ATOM 6361 O O . ALA B 1 387 ? 62.804 -0.795 2.416 1.00 45.47 387 ALA B O 1
ATOM 6363 N N . SER B 1 388 ? 64.363 -1.889 3.630 1.00 47.36 388 SER B N 1
ATOM 6364 C CA . SER B 1 388 ? 65.495 -1.070 3.184 1.00 48.17 388 SER B CA 1
ATOM 6365 C C . SER B 1 388 ? 65.780 -1.263 1.698 1.00 48.37 388 SER B C 1
ATOM 6366 O O . SER B 1 388 ? 66.019 -0.300 0.969 1.00 47.34 388 SER B O 1
ATOM 6369 N N . VAL B 1 389 ? 65.767 -2.521 1.275 1.00 49.48 389 VAL B N 1
ATOM 6370 C CA . VAL B 1 389 ? 65.925 -2.887 -0.132 1.00 51.66 389 VAL B CA 1
ATOM 6371 C C . VAL B 1 389 ? 64.780 -2.320 -0.969 1.00 52.68 389 VAL B C 1
ATOM 6372 O O . VAL B 1 389 ? 65.002 -1.690 -2.004 1.00 52.19 389 VAL B O 1
ATOM 6376 N N . LYS B 1 390 ? 63.557 -2.558 -0.507 1.00 53.65 390 LYS B N 1
ATOM 6377 C CA . LYS B 1 390 ? 62.346 -2.023 -1.133 1.00 53.40 390 LYS B CA 1
ATOM 6378 C C . LYS B 1 390 ? 62.419 -0.503 -1.292 1.00 53.23 390 LYS B C 1
ATOM 6379 O O . LYS B 1 390 ? 62.059 0.045 -2.337 1.00 52.32 390 LYS B O 1
ATOM 6385 N N . ALA B 1 391 ? 62.896 0.165 -0.247 1.00 51.93 391 ALA B N 1
ATOM 6386 C CA . ALA B 1 391 ? 62.947 1.629 -0.211 1.00 52.43 391 ALA B CA 1
ATOM 6387 C C . ALA B 1 391 ? 64.111 2.213 -1.010 1.00 52.90 391 ALA B C 1
ATOM 6388 O O . ALA B 1 391 ? 64.190 3.428 -1.187 1.00 52.85 391 ALA B O 1
ATOM 6390 N N . GLY B 1 392 ? 65.012 1.353 -1.477 1.00 53.73 392 GLY B N 1
ATOM 6391 C CA . GLY B 1 392 ? 66.177 1.787 -2.242 1.00 54.68 392 GLY B CA 1
ATOM 6392 C C . GLY B 1 392 ? 67.285 2.342 -1.364 1.00 54.90 392 GLY B C 1
ATOM 6393 O O . GLY B 1 392 ? 67.989 3.271 -1.760 1.00 54.91 392 GLY B O 1
ATOM 6394 N N . LYS B 1 393 ? 67.434 1.773 -0.169 1.00 54.93 393 LYS B N 1
ATOM 6395 C CA . LYS B 1 393 ? 68.536 2.116 0.732 1.00 54.45 393 LYS B CA 1
ATOM 6396 C C . LYS B 1 393 ? 69.105 0.845 1.368 1.00 54.88 393 LYS B C 1
ATOM 6397 O O . LYS B 1 393 ? 69.057 0.685 2.588 1.00 54.53 393 LYS B O 1
ATOM 6403 N N . PRO B 1 394 ? 69.671 -0.056 0.540 1.00 55.11 394 PRO B N 1
ATOM 6404 C CA . PRO B 1 394 ? 70.112 -1.366 1.028 1.00 55.58 394 PRO B CA 1
ATOM 6405 C C . PRO B 1 394 ? 71.299 -1.318 1.994 1.00 55.40 394 PRO B C 1
ATOM 6406 O O . PRO B 1 394 ? 71.520 -2.276 2.728 1.00 55.89 394 PRO B O 1
ATOM 6410 N N . TYR B 1 395 ? 72.055 -0.223 1.986 1.00 55.63 395 TYR B N 1
ATOM 6411 C CA . TYR B 1 395 ? 73.167 -0.040 2.931 1.00 56.62 395 TYR B CA 1
ATOM 6412 C C . TYR B 1 395 ? 72.724 -0.109 4.400 1.00 56.24 395 TYR B C 1
ATOM 6413 O O . TYR B 1 395 ? 73.503 -0.505 5.266 1.00 56.10 395 TYR B O 1
ATOM 6422 N N . ILE B 1 396 ? 71.478 0.276 4.670 1.00 55.65 396 ILE B N 1
ATOM 6423 C CA . ILE B 1 396 ? 70.881 0.109 6.002 1.00 55.16 396 ILE B CA 1
ATOM 6424 C C . ILE B 1 396 ? 70.897 -1.364 6.411 1.00 53.96 396 ILE B C 1
ATOM 6425 O O . ILE B 1 396 ? 71.322 -1.705 7.516 1.00 53.47 396 ILE B O 1
ATOM 6430 N N . ALA B 1 397 ? 70.432 -2.226 5.511 1.00 53.64 397 ALA B N 1
ATOM 6431 C CA . ALA B 1 397 ? 70.449 -3.674 5.736 1.00 54.28 397 ALA B CA 1
ATOM 6432 C C . ALA B 1 397 ? 71.856 -4.163 6.063 1.00 54.62 397 ALA B C 1
ATOM 6433 O O . ALA B 1 397 ? 72.049 -4.944 6.995 1.00 55.39 397 ALA B O 1
ATOM 6435 N N . GLY B 1 398 ? 72.832 -3.692 5.291 1.00 53.77 398 GLY B N 1
ATOM 6436 C CA . GLY B 1 398 ? 74.236 -4.034 5.513 1.00 53.40 398 GLY B CA 1
ATOM 6437 C C . GLY B 1 398 ? 74.739 -3.569 6.868 1.00 52.60 398 GLY B C 1
ATOM 6438 O O . GLY B 1 398 ? 75.410 -4.320 7.578 1.00 51.88 398 GLY B O 1
ATOM 6439 N N . LYS B 1 399 ? 74.406 -2.328 7.217 1.00 52.46 399 LYS B N 1
ATOM 6440 C CA . LYS B 1 399 ? 74.766 -1.742 8.513 1.00 53.50 399 LYS B CA 1
ATOM 6441 C C . LYS B 1 399 ? 74.218 -2.567 9.682 1.00 53.28 399 LYS B C 1
ATOM 6442 O O . LYS B 1 399 ? 74.913 -2.792 10.675 1.00 52.17 399 LYS B O 1
ATOM 6448 N N . ALA B 1 400 ? 72.972 -3.016 9.548 1.00 53.11 400 ALA B N 1
ATOM 6449 C CA . ALA B 1 400 ? 72.313 -3.826 10.575 1.00 52.03 400 ALA B CA 1
ATOM 6450 C C . ALA B 1 400 ? 72.953 -5.210 10.717 1.00 52.01 400 ALA B C 1
ATOM 6451 O O . ALA B 1 400 ? 73.150 -5.699 11.832 1.00 51.02 400 ALA B O 1
ATOM 6453 N N . ILE B 1 401 ? 73.275 -5.833 9.586 1.00 51.69 401 ILE B N 1
ATOM 6454 C CA . ILE B 1 401 ? 73.927 -7.150 9.571 1.00 52.35 401 ILE B CA 1
ATOM 6455 C C . ILE B 1 401 ? 75.308 -7.080 10.231 1.00 51.03 401 ILE B C 1
ATOM 6456 O O . ILE B 1 401 ? 75.699 -7.989 10.962 1.00 49.20 401 ILE B O 1
ATOM 6461 N N . GLU B 1 402 ? 76.032 -5.997 9.963 1.00 51.69 402 GLU B N 1
ATOM 6462 C CA . GLU B 1 402 ? 77.363 -5.767 10.536 1.00 52.29 402 GLU B CA 1
ATOM 6463 C C . GLU B 1 402 ? 77.314 -5.659 12.061 1.00 51.59 402 GLU B C 1
ATOM 6464 O O . GLU B 1 402 ? 78.122 -6.271 12.761 1.00 49.88 402 GLU B O 1
ATOM 6470 N N . ILE B 1 403 ? 76.373 -4.864 12.561 1.00 50.58 403 ILE B N 1
ATOM 6471 C CA . ILE B 1 403 ? 76.166 -4.715 14.004 1.00 50.39 403 ILE B CA 1
ATOM 6472 C C . ILE B 1 403 ? 75.825 -6.067 14.637 1.00 50.16 403 ILE B C 1
ATOM 6473 O O . ILE B 1 403 ? 76.375 -6.431 15.677 1.00 49.99 403 ILE B O 1
ATOM 6478 N N . ALA B 1 404 ? 74.927 -6.805 13.991 1.00 50.94 404 ALA B N 1
ATOM 6479 C CA . ALA B 1 404 ? 74.469 -8.106 14.488 1.00 51.62 404 ALA B CA 1
ATOM 6480 C C . ALA B 1 404 ? 75.563 -9.178 14.459 1.00 52.87 404 ALA B C 1
ATOM 6481 O O . ALA B 1 404 ? 75.666 -9.988 15.383 1.00 51.96 404 ALA B O 1
ATOM 6483 N N . GLN B 1 405 ? 76.362 -9.180 13.394 1.00 54.37 405 GLN B N 1
ATOM 6484 C CA . GLN B 1 405 ? 77.475 -10.133 13.231 1.00 56.06 405 GLN B CA 1
ATOM 6485 C C . GLN B 1 405 ? 78.467 -10.104 14.395 1.00 55.15 405 GLN B C 1
ATOM 6486 O O . GLN B 1 405 ? 78.988 -11.142 14.805 1.00 53.89 405 GLN B O 1
ATOM 6492 N N . ALA B 1 406 ? 78.716 -8.909 14.921 1.00 55.13 406 ALA B N 1
ATOM 6493 C CA . ALA B 1 406 ? 79.721 -8.702 15.967 1.00 55.61 406 ALA B CA 1
ATOM 6494 C C . ALA B 1 406 ? 79.426 -9.441 17.277 1.00 55.31 406 ALA B C 1
ATOM 6495 O O . ALA B 1 406 ? 80.348 -9.723 18.046 1.00 55.60 406 ALA B O 1
ATOM 6497 N N . ARG B 1 407 ? 78.156 -9.758 17.526 1.00 53.41 407 ARG B N 1
ATOM 6498 C CA . ARG B 1 407 ? 77.728 -10.232 18.848 1.00 52.67 407 ARG B CA 1
ATOM 6499 C C . ARG B 1 407 ? 76.915 -11.530 18.855 1.00 51.24 407 ARG B C 1
ATOM 6500 O O . ARG B 1 407 ? 77.077 -12.349 19.760 1.00 51.09 407 ARG B O 1
ATOM 6508 N N . LEU B 1 408 ? 76.045 -11.715 17.862 1.00 50.57 408 LEU B N 1
ATOM 6509 C CA . LEU B 1 408 ? 75.055 -12.803 17.888 1.00 49.93 408 LEU B CA 1
ATOM 6510 C C . LEU B 1 408 ? 75.638 -14.204 18.064 1.00 50.13 408 LEU B C 1
ATOM 6511 O O . LEU B 1 408 ? 75.064 -15.021 18.786 1.00 49.51 408 LEU B O 1
ATOM 6516 N N . LEU B 1 409 ? 76.759 -14.489 17.406 1.00 51.17 409 LEU B N 1
ATOM 6517 C CA . LEU B 1 409 ? 77.375 -15.815 17.517 1.00 51.19 409 LEU B CA 1
ATOM 6518 C C . LEU B 1 409 ? 77.983 -16.028 18.903 1.00 50.88 409 LEU B C 1
ATOM 6519 O O . LEU B 1 409 ? 77.743 -17.062 19.533 1.00 49.50 409 LEU B O 1
ATOM 6524 N N . GLU B 1 410 ? 78.765 -15.057 19.370 1.00 51.79 410 GLU B N 1
ATOM 6525 C CA . GLU B 1 410 ? 79.364 -15.135 20.708 1.00 53.47 410 GLU B CA 1
ATOM 6526 C C . GLU B 1 410 ? 78.299 -15.259 21.801 1.00 52.40 410 GLU B C 1
ATOM 6527 O O . GLU B 1 410 ? 78.462 -16.032 22.747 1.00 51.63 410 GLU B O 1
ATOM 6533 N N . ASP B 1 411 ? 77.210 -14.505 21.661 1.00 51.07 411 ASP B N 1
ATOM 6534 C CA . ASP B 1 411 ? 76.107 -14.547 22.629 1.00 49.85 411 ASP B CA 1
ATOM 6535 C C . ASP B 1 411 ? 75.199 -15.768 22.451 1.00 49.00 411 ASP B C 1
ATOM 6536 O O . ASP B 1 411 ? 74.252 -15.949 23.216 1.00 49.57 411 ASP B O 1
ATOM 6541 N N . GLU B 1 412 ? 75.486 -16.592 21.443 1.00 47.89 412 GLU B N 1
ATOM 6542 C CA . GLU B 1 412 ? 74.737 -17.830 21.169 1.00 47.10 412 GLU B CA 1
ATOM 6543 C C . GLU B 1 412 ? 73.276 -17.573 20.757 1.00 46.02 412 GLU B C 1
ATOM 6544 O O . GLU B 1 412 ? 72.357 -18.279 21.184 1.00 45.02 412 GLU B O 1
ATOM 6550 N N . TRP B 1 413 ? 73.092 -16.559 19.913 1.00 44.76 413 TRP B N 1
ATOM 6551 C CA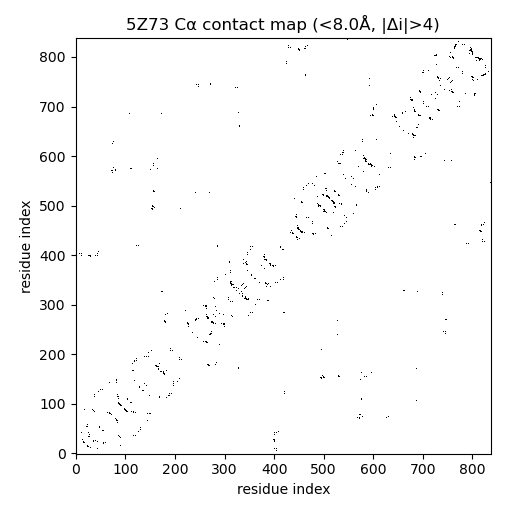 . TRP B 1 413 ? 71.802 -16.255 19.274 1.00 44.48 413 TRP B CA 1
ATOM 6552 C C . TRP B 1 413 ? 70.658 -16.031 20.271 1.00 43.17 413 TRP B C 1
ATOM 6553 O O . TRP B 1 413 ? 69.713 -16.824 20.319 1.00 43.00 413 TRP B O 1
ATOM 6564 N N . PRO B 1 414 ? 70.735 -14.950 21.071 1.00 41.18 414 PRO B N 1
ATOM 6565 C CA . PRO B 1 414 ? 69.681 -14.735 22.065 1.00 40.66 414 PRO B CA 1
ATOM 6566 C C . PRO B 1 414 ? 68.340 -14.319 21.459 1.00 39.66 414 PRO B C 1
ATOM 6567 O O . PRO B 1 414 ? 68.293 -13.718 20.386 1.00 38.87 414 PRO B O 1
ATOM 6571 N N . GLU B 1 415 ? 67.269 -14.660 22.166 1.00 39.87 415 GLU B N 1
ATOM 6572 C CA . GLU B 1 415 ? 65.896 -14.315 21.785 1.00 39.06 415 GLU B CA 1
ATOM 6573 C C . GLU B 1 415 ? 65.717 -12.808 21.640 1.00 38.01 415 GLU B C 1
ATOM 6574 O O . GLU B 1 415 ? 65.131 -12.326 20.665 1.00 37.15 415 GLU B O 1
ATOM 6580 N N . TYR B 1 416 ? 66.226 -12.068 22.620 1.00 36.56 416 TYR B N 1
ATOM 6581 C CA . TYR B 1 416 ? 66.142 -10.612 22.609 1.00 36.00 416 TYR B CA 1
ATOM 6582 C C . TYR B 1 416 ? 67.233 -9.973 23.456 1.00 35.18 416 TYR B C 1
ATOM 6583 O O . TYR B 1 416 ? 67.904 -10.644 24.233 1.00 35.08 416 TYR B O 1
ATOM 6592 N N . TYR B 1 417 ? 67.394 -8.669 23.276 1.00 35.90 417 TYR B N 1
ATOM 6593 C CA . TYR B 1 417 ? 68.353 -7.874 24.029 1.00 36.95 417 TYR B CA 1
ATOM 6594 C C . TYR B 1 417 ? 67.623 -6.728 24.725 1.00 37.01 417 TYR B C 1
ATOM 6595 O O . TYR B 1 417 ? 66.576 -6.276 24.251 1.00 36.55 417 TYR B O 1
ATOM 6604 N N . ASP B 1 418 ? 68.189 -6.265 25.840 1.00 36.60 418 ASP B N 1
ATOM 6605 C CA . ASP B 1 418 ? 67.598 -5.203 26.660 1.00 36.82 418 ASP B CA 1
ATOM 6606 C C . ASP B 1 418 ? 68.470 -3.951 26.720 1.00 37.79 418 ASP B C 1
ATOM 6607 O O . ASP B 1 418 ? 69.642 -3.969 26.329 1.00 37.34 418 ASP B O 1
ATOM 6612 N N . GLY B 1 419 ? 67.881 -2.869 27.225 1.00 37.67 419 GLY B N 1
ATOM 6613 C CA . GLY B 1 419 ? 68.574 -1.590 27.395 1.00 37.88 419 GLY B CA 1
ATOM 6614 C C . GLY B 1 419 ? 68.273 -0.601 26.290 1.00 38.76 419 GLY B C 1
ATOM 6615 O O . GLY B 1 419 ? 67.839 -0.988 25.204 1.00 37.79 419 GLY B O 1
ATOM 6616 N N . LYS B 1 420 ? 68.511 0.679 26.569 1.00 40.13 420 LYS B N 1
ATOM 6617 C CA . LYS B 1 420 ? 68.264 1.755 25.603 1.00 42.29 420 LYS B CA 1
ATOM 6618 C C . LYS B 1 420 ? 69.010 1.559 24.283 1.00 42.80 420 LYS B C 1
ATOM 6619 O O . LYS B 1 420 ? 68.525 1.973 23.232 1.00 42.84 420 LYS B O 1
ATOM 6625 N N . LYS B 1 421 ? 70.183 0.935 24.342 1.00 43.96 421 LYS B N 1
ATOM 6626 C CA . LYS B 1 421 ? 70.981 0.671 23.142 1.00 44.91 421 LYS B CA 1
ATOM 6627 C C . LYS B 1 421 ? 71.054 -0.824 22.806 1.00 43.32 421 LYS B C 1
ATOM 6628 O O . LYS B 1 421 ? 71.823 -1.230 21.934 1.00 41.48 421 LYS B O 1
ATOM 6634 N N . GLY B 1 422 ? 70.237 -1.632 23.480 1.00 41.65 422 GLY B N 1
ATOM 6635 C CA . GLY B 1 422 ? 70.200 -3.079 23.244 1.00 41.39 422 GLY B CA 1
ATOM 6636 C C . GLY B 1 422 ? 71.495 -3.772 23.632 1.00 41.86 422 GLY B C 1
ATOM 6637 O O . GLY B 1 422 ? 71.869 -4.784 23.040 1.00 41.15 422 GLY B O 1
ATOM 6638 N N . ARG B 1 423 ? 72.164 -3.225 24.642 1.00 42.19 423 ARG B N 1
ATOM 6639 C CA . ARG B 1 423 ? 73.492 -3.682 25.052 1.00 43.41 423 ARG B CA 1
ATOM 6640 C C . ARG B 1 423 ? 73.473 -4.962 25.883 1.00 42.94 423 ARG B C 1
ATOM 6641 O O . ARG B 1 423 ? 74.441 -5.718 25.865 1.00 44.48 423 ARG B O 1
ATOM 6649 N N . LEU B 1 424 ? 72.389 -5.201 26.616 1.00 40.60 424 LEU B N 1
ATOM 6650 C CA . LEU B 1 424 ? 72.289 -6.383 27.475 1.00 39.77 424 LEU B CA 1
ATOM 6651 C C . LEU B 1 424 ? 71.594 -7.536 26.780 1.00 38.91 424 LEU B C 1
ATOM 6652 O O . LEU B 1 424 ? 70.631 -7.334 26.042 1.00 39.33 424 LEU B O 1
ATOM 6657 N N . ILE B 1 425 ? 72.085 -8.747 27.024 1.00 38.39 425 ILE B N 1
ATOM 6658 C CA . ILE B 1 425 ? 71.372 -9.951 26.635 1.00 38.67 425 ILE B CA 1
ATOM 6659 C C . ILE B 1 425 ? 70.070 -9.955 27.432 1.00 38.44 425 ILE B C 1
ATOM 6660 O O . ILE B 1 425 ? 70.061 -9.597 28.614 1.00 36.60 425 ILE B O 1
ATOM 6665 N N . GLY B 1 426 ? 68.981 -10.346 26.773 1.00 37.74 426 GLY B N 1
ATOM 6666 C CA . GLY B 1 426 ? 67.643 -10.263 27.359 1.00 37.65 426 GLY B CA 1
ATOM 6667 C C . GLY B 1 426 ? 67.567 -10.890 28.737 1.00 37.47 426 GLY B C 1
ATOM 6668 O O . GLY B 1 426 ? 68.125 -11.963 28.969 1.00 36.98 426 GLY B O 1
ATOM 6669 N N . LYS B 1 427 ? 66.866 -10.218 29.646 1.00 38.08 427 LYS B N 1
ATOM 6670 C CA . LYS B 1 427 ? 66.826 -10.617 31.058 1.00 38.33 427 LYS B CA 1
ATOM 6671 C C . LYS B 1 427 ? 66.401 -12.072 31.229 1.00 38.67 427 LYS B C 1
ATOM 6672 O O . LYS B 1 427 ? 66.954 -12.789 32.060 1.00 37.37 427 LYS B O 1
ATOM 6678 N N . GLN B 1 428 ? 65.422 -12.498 30.433 1.00 39.95 428 GLN B N 1
ATOM 6679 C CA . GLN B 1 428 ? 64.970 -13.893 30.421 1.00 41.39 428 GLN B CA 1
ATOM 6680 C C . GLN B 1 428 ? 65.056 -14.503 29.016 1.00 41.17 428 GLN B C 1
ATOM 6681 O O . GLN B 1 428 ? 64.354 -15.463 28.702 1.00 40.33 428 GLN B O 1
ATOM 6687 N N . ALA B 1 429 ? 65.938 -13.957 28.184 1.00 41.49 429 ALA B N 1
ATOM 6688 C CA . ALA B 1 429 ? 66.058 -14.392 26.793 1.00 41.70 429 ALA B CA 1
ATOM 6689 C C . ALA B 1 429 ? 66.612 -15.801 26.705 1.00 42.77 429 ALA B C 1
ATOM 6690 O O . ALA B 1 429 ? 67.592 -16.136 27.373 1.00 42.86 429 ALA B O 1
ATOM 6692 N N . ARG B 1 430 ? 65.975 -16.622 25.879 1.00 43.85 430 ARG B N 1
ATOM 6693 C CA . ARG B 1 430 ? 66.478 -17.956 25.592 1.00 45.90 430 ARG B CA 1
ATOM 6694 C C . ARG B 1 430 ? 67.633 -17.837 24.609 1.00 45.91 430 ARG B C 1
ATOM 6695 O O . ARG B 1 430 ? 67.704 -16.880 23.831 1.00 46.07 430 ARG B O 1
ATOM 6703 N N . LYS B 1 431 ? 68.549 -18.797 24.667 1.00 46.13 431 LYS B N 1
ATOM 6704 C CA . LYS B 1 431 ? 69.647 -18.872 23.709 1.00 46.77 431 LYS B CA 1
ATOM 6705 C C . LYS B 1 431 ? 69.250 -19.811 22.579 1.00 47.12 431 LYS B C 1
ATOM 6706 O O . LYS B 1 431 ? 68.354 -20.641 22.740 1.00 47.16 431 LYS B O 1
ATOM 6712 N N . TYR B 1 432 ? 69.917 -19.668 21.437 1.00 47.33 432 TYR B N 1
ATOM 6713 C CA . TYR B 1 432 ? 69.604 -20.451 20.237 1.00 47.43 432 TYR B CA 1
ATOM 6714 C C . TYR B 1 432 ? 68.165 -20.242 19.804 1.00 46.09 432 TYR B C 1
ATOM 6715 O O . TYR B 1 432 ? 67.459 -21.191 19.456 1.00 46.11 432 TYR B O 1
ATOM 6724 N N . GLN B 1 433 ? 67.737 -18.988 19.831 1.00 45.09 433 GLN B N 1
ATOM 6725 C CA . GLN B 1 433 ? 66.392 -18.652 19.408 1.00 44.17 433 GLN B CA 1
ATOM 6726 C C . GLN B 1 433 ? 66.353 -18.744 17.891 1.00 42.43 433 GLN B C 1
ATOM 6727 O O . GLN B 1 433 ? 67.088 -18.042 17.198 1.00 42.41 433 GLN B O 1
ATOM 6733 N N . THR B 1 434 ? 65.494 -19.619 17.385 1.00 42.10 434 THR B N 1
ATOM 6734 C CA . THR B 1 434 ? 65.473 -19.929 15.956 1.00 41.79 434 THR B CA 1
ATOM 6735 C C . THR B 1 434 ? 65.186 -18.725 15.059 1.00 41.31 434 THR B C 1
ATOM 6736 O O . THR B 1 434 ? 65.821 -18.579 14.017 1.00 40.72 434 THR B O 1
ATOM 6740 N N . TRP B 1 435 ? 64.248 -17.860 15.443 1.00 40.41 435 TRP B N 1
ATOM 6741 C CA . TRP B 1 435 ? 63.927 -16.715 14.578 1.00 39.45 435 TRP B CA 1
ATOM 6742 C C . TRP B 1 435 ? 64.962 -15.589 14.672 1.00 38.63 435 TRP B C 1
ATOM 6743 O O . TRP B 1 435 ? 64.977 -14.692 13.832 1.00 38.91 435 TRP B O 1
ATOM 6754 N N . THR B 1 436 ? 65.848 -15.659 15.663 1.00 38.85 436 THR B N 1
ATOM 6755 C CA . THR B 1 436 ? 67.046 -14.815 15.686 1.00 39.11 436 THR B CA 1
ATOM 6756 C C . THR B 1 436 ? 68.026 -15.292 14.605 1.00 39.66 436 THR B C 1
ATOM 6757 O O . THR B 1 436 ? 68.611 -14.483 13.883 1.00 39.49 436 THR B O 1
ATOM 6761 N N . ILE B 1 437 ? 68.192 -16.609 14.510 1.00 39.97 437 ILE B N 1
ATOM 6762 C CA . ILE B 1 437 ? 69.085 -17.226 13.528 1.00 41.87 437 ILE B CA 1
ATOM 6763 C C . ILE B 1 437 ? 68.536 -17.059 12.116 1.00 41.80 437 ILE B C 1
ATOM 6764 O O . ILE B 1 437 ? 69.241 -16.607 11.218 1.00 43.75 437 ILE B O 1
ATOM 6769 N N . ALA B 1 438 ? 67.277 -17.442 11.933 1.00 42.35 438 ALA B N 1
ATOM 6770 C CA . ALA B 1 438 ? 66.607 -17.325 10.637 1.00 42.11 438 ALA B CA 1
ATOM 6771 C C . ALA B 1 438 ? 66.496 -15.871 10.182 1.00 41.70 438 ALA B C 1
ATOM 6772 O O . ALA B 1 438 ? 66.681 -15.569 9.004 1.00 41.74 438 ALA B O 1
ATOM 6774 N N . GLY B 1 439 ? 66.191 -14.973 11.116 1.00 41.53 439 GLY B N 1
ATOM 6775 C CA . GLY B 1 439 ? 66.113 -13.541 10.813 1.00 41.06 439 GLY B CA 1
ATOM 6776 C C . GLY B 1 439 ? 67.439 -12.981 10.323 1.00 41.56 439 GLY B C 1
ATOM 6777 O O . GLY B 1 439 ? 67.484 -12.164 9.402 1.00 39.63 439 GLY B O 1
ATOM 6778 N N . PHE B 1 440 ? 68.520 -13.426 10.954 1.00 42.35 440 PHE B N 1
ATOM 6779 C CA . PHE B 1 440 ? 69.873 -13.058 10.549 1.00 43.58 440 PHE B CA 1
ATOM 6780 C C . PHE B 1 440 ? 70.144 -13.476 9.103 1.00 43.31 440 PHE B C 1
ATOM 6781 O O . PHE B 1 440 ? 70.503 -12.649 8.265 1.00 42.34 440 PHE B O 1
ATOM 6789 N N . LEU B 1 441 ? 69.955 -14.761 8.826 1.00 43.72 441 LEU B N 1
ATOM 6790 C CA . LEU B 1 441 ? 70.198 -15.318 7.493 1.00 44.93 441 LEU B CA 1
ATOM 6791 C C . LEU B 1 441 ? 69.300 -14.689 6.428 1.00 45.34 441 LEU B C 1
ATOM 6792 O O . LEU B 1 441 ? 69.757 -14.396 5.325 1.00 45.97 441 LEU B O 1
ATOM 6797 N N . LEU B 1 442 ? 68.029 -14.474 6.766 1.00 45.06 442 LEU B N 1
ATOM 6798 C CA . LEU B 1 442 ? 67.053 -13.948 5.805 1.00 45.22 442 LEU B CA 1
ATOM 6799 C C . LEU B 1 442 ? 67.346 -12.501 5.414 1.00 45.53 442 LEU B C 1
ATOM 6800 O O . LEU B 1 442 ? 67.052 -12.082 4.292 1.00 45.59 442 LEU B O 1
ATOM 6805 N N . ALA B 1 443 ? 67.927 -11.745 6.342 1.00 45.13 443 ALA B N 1
ATOM 6806 C CA . ALA B 1 443 ? 68.352 -10.374 6.067 1.00 45.87 443 ALA B CA 1
ATOM 6807 C C . ALA B 1 443 ? 69.399 -10.343 4.955 1.00 47.08 443 ALA B C 1
ATOM 6808 O O . ALA B 1 443 ? 69.339 -9.498 4.064 1.00 46.95 443 ALA B O 1
ATOM 6810 N N . ALA B 1 444 ? 70.351 -11.272 5.021 1.00 48.94 444 ALA B N 1
ATOM 6811 C CA . ALA B 1 444 ? 71.418 -11.382 4.018 1.00 49.76 444 ALA B CA 1
ATOM 6812 C C . ALA B 1 444 ? 70.888 -11.850 2.661 1.00 50.83 444 ALA B C 1
ATOM 6813 O O . ALA B 1 444 ? 71.224 -11.270 1.627 1.00 51.61 444 ALA B O 1
ATOM 6815 N N . GLU B 1 445 ? 70.058 -12.893 2.673 1.00 52.22 445 GLU B N 1
ATOM 6816 C CA . GLU B 1 445 ? 69.464 -13.441 1.444 1.00 52.39 445 GLU B CA 1
ATOM 6817 C C . GLU B 1 445 ? 68.704 -12.374 0.655 1.00 52.88 445 GLU B C 1
ATOM 6818 O O . GLU B 1 445 ? 68.851 -12.273 -0.565 1.00 51.71 445 GLU B O 1
ATOM 6824 N N . LEU B 1 446 ? 67.890 -11.591 1.360 1.00 52.57 446 LEU B N 1
ATOM 6825 C CA . LEU B 1 446 ? 67.111 -10.510 0.748 1.00 53.32 446 LEU B CA 1
ATOM 6826 C C . LEU B 1 446 ? 67.998 -9.372 0.244 1.00 54.19 446 LEU B C 1
ATOM 6827 O O . LEU B 1 446 ? 67.658 -8.693 -0.727 1.00 53.00 446 LEU B O 1
ATOM 6840 N N . LYS B 1 448 ? 71.139 -9.964 -0.786 1.00 56.49 448 LYS B N 1
ATOM 6841 C CA . LYS B 1 448 ? 71.744 -10.602 -1.962 1.00 58.03 448 LYS B CA 1
ATOM 6842 C C . LYS B 1 448 ? 70.819 -10.593 -3.179 1.00 57.57 448 LYS B C 1
ATOM 6843 O O . LYS B 1 448 ? 71.265 -10.328 -4.296 1.00 58.74 448 LYS B O 1
ATOM 6849 N N . ASN B 1 449 ? 69.540 -10.889 -2.959 1.00 55.77 449 ASN B N 1
ATOM 6850 C CA . ASN B 1 449 ? 68.565 -10.960 -4.047 1.00 54.21 449 ASN B CA 1
ATOM 6851 C C . ASN B 1 449 ? 67.276 -10.184 -3.738 1.00 54.15 449 ASN B C 1
ATOM 6852 O O . ASN B 1 449 ? 66.321 -10.750 -3.210 1.00 54.15 449 ASN B O 1
ATOM 6857 N N . PRO B 1 450 ? 67.247 -8.881 -4.077 1.00 54.02 450 PRO B N 1
ATOM 6858 C CA . PRO B 1 450 ? 66.061 -8.036 -3.901 1.00 54.43 450 PRO B CA 1
ATOM 6859 C C . PRO B 1 450 ? 64.777 -8.554 -4.555 1.00 55.22 450 PRO B C 1
ATOM 6860 O O . PRO B 1 450 ? 63.685 -8.197 -4.111 1.00 54.76 450 PRO B O 1
ATOM 6864 N N . SER B 1 451 ? 64.905 -9.379 -5.595 1.00 55.56 451 SER B N 1
ATOM 6865 C CA . SER B 1 451 ? 63.736 -9.958 -6.268 1.00 55.65 451 SER B CA 1
ATOM 6866 C C . SER B 1 451 ? 62.947 -10.918 -5.362 1.00 55.61 451 SER B C 1
ATOM 6867 O O . SER B 1 451 ? 61.795 -11.242 -5.654 1.00 55.65 451 SER B O 1
ATOM 6870 N N . LEU B 1 452 ? 63.568 -11.360 -4.268 1.00 55.11 452 LEU B N 1
ATOM 6871 C CA . LEU B 1 452 ? 62.910 -12.230 -3.284 1.00 54.88 452 LEU B CA 1
ATOM 6872 C C . LEU B 1 452 ? 61.768 -11.553 -2.515 1.00 53.65 452 LEU B C 1
ATOM 6873 O O . LEU B 1 452 ? 61.006 -12.227 -1.820 1.00 53.43 452 LEU B O 1
ATOM 6878 N N . LEU B 1 453 ? 61.655 -10.231 -2.633 1.00 52.67 453 LEU B N 1
ATOM 6879 C CA . LEU B 1 453 ? 60.547 -9.484 -2.027 1.00 52.38 453 LEU B CA 1
ATOM 6880 C C . LEU B 1 453 ? 59.169 -9.890 -2.557 1.00 52.16 453 LEU B C 1
ATOM 6881 O O . LEU B 1 453 ? 58.157 -9.626 -1.908 1.00 51.66 453 LEU B O 1
ATOM 6886 N N . SER B 1 454 ? 59.133 -10.524 -3.728 1.00 51.08 454 SER B N 1
ATOM 6887 C CA . SER B 1 454 ? 57.886 -11.067 -4.279 1.00 49.18 454 SER B CA 1
ATOM 6888 C C . SER B 1 454 ? 57.279 -12.138 -3.364 1.00 48.39 454 SER B C 1
ATOM 6889 O O . SER B 1 454 ? 56.065 -12.335 -3.357 1.00 48.47 454 SER B O 1
ATOM 6892 N N . LEU B 1 455 ? 58.125 -12.824 -2.597 1.00 48.34 455 LEU B N 1
ATOM 6893 C CA . LEU B 1 455 ? 57.664 -13.840 -1.643 1.00 48.42 455 LEU B CA 1
ATOM 6894 C C . LEU B 1 455 ? 56.847 -13.266 -0.487 1.00 48.81 455 LEU B C 1
ATOM 6895 O O . LEU B 1 455 ? 56.027 -13.971 0.096 1.00 46.61 455 LEU B O 1
ATOM 6900 N N . ILE B 1 456 ? 57.085 -12.001 -0.152 1.00 49.42 456 ILE B N 1
ATOM 6901 C CA . ILE B 1 456 ? 56.428 -11.368 0.995 1.00 51.94 456 ILE B CA 1
ATOM 6902 C C . ILE B 1 456 ? 55.594 -10.138 0.597 1.00 52.51 456 ILE B C 1
ATOM 6903 O O . ILE B 1 456 ? 55.098 -9.407 1.454 1.00 52.02 456 ILE B O 1
ATOM 6908 N N . SER B 1 457 ? 55.422 -9.930 -0.706 1.00 53.61 457 SER B N 1
ATOM 6909 C CA . SER B 1 457 ? 54.645 -8.797 -1.210 1.00 54.48 457 SER B CA 1
ATOM 6910 C C . SER B 1 457 ? 54.249 -8.997 -2.669 1.00 54.76 457 SER B C 1
ATOM 6911 O O . SER B 1 457 ? 53.382 -8.291 -3.185 1.00 55.12 457 SER B O 1
#

Foldseek 3Di:
DVVVLVVLVVLLVQQFADAPNHTQFGAQFPVVSFKHFQVLRLLVLLVCLVVVNLRNLLNNLVQQLVVAACDADDDPLDDGHLAGARMWGWDPPPVHIDIDGHQCSPPPDSHRALLNLLSSLLSLLLSCVSVVHCVSCPPPSNLSSLLRNCVQCDDDPHFLAGAAQACRNVNAQQQLGGRFLLRLQSVLLSLVSNLCRDCVVPVVSNVSSVVSNVRSLCCQQPFFKDDLVVLVDQPVAVDPAGEHNVVDPSVVRNVLADNLAIFGFRDDDHNDTHRKHALNSGLVLLSCSHPLSNLVNPCSCVVVVCQCAQLQWRIDFFQDDPRCCVRRVPDVQRYGQADNRGWHALLSLCLLSCLSSVRNVSLVVSLVSCSVPCVVQQQWGTAGDSRSPGRHPPTHHRRNSNSSSSSSSVVVCPVVSSSSRD/DVLLVVLVVLLVVQFADQPNFTQFGHQFVVPQKHFQVLRLLVQLVCLLVVVLRNLLNNLVQQLVVAACDADPDPLDDGHLDGARMWGWDVVNIDIGGHQCSPPPDSHRALLNLLSSLLSLLLSCVSVVHNVSCPPPSNLSNLLRNCVQLDDDPHFLAGAAQACRNVNAFFQLGGRFLLRLQSVLLSLVSSLCRDCVPSVVSNVSSVVSNVRSLVCQQPFQKDDLVVLVVLVVAVLRAHNVLDPSVCCNVLQDNLAIFGFRDDHRNDTRNKHALNSGLVLLSCSHPLSNLVNPCSCVVVVCQCAFLQWRIDFFQDDVSCCVRRVCPVQRHGQADNRGWHALLSLCLLSCLSSVNNVSLVVNLVSCSVPCVVQQRWRTAGDSRSPGRHPPTDHRRSSNSSSSNSSVVVCPVVSSSSRD

Sequence (838 aa):
NDIIEESAWEALEKSILYYKGRPVGTVAAFDNYDQCFVRDFVSSALIFLIKGKTDIVRNFLEETLKLQPKDRQLDAYKPGRGLIPASFKVVSDNGEEYLEADFGEHAIARVTPVDSCLWWILLLRAYVVASKDFSLAYQPEFQTGIRLIEICLANRFDYPTLLVPDGACIDRRLGIYGHPLELQVLFYAALRAARELICQGNQDVVEAIDNRLPLLCAHIRQHYWIDINRLNAIYRFVNLFNIYVDSIPYYELDKWLPKKGGYLAGNVGPSQLDTRFFALGNLAIISDLATEEQSQAITLIEDRWEDLVGDPKICYPALENEEYRIVTGCDPKNIPWSYHNAGSWPVLWLAAASVKAGKPYIAGKAIEIAQARLLEDEWPEYYDGKKGRLIGKQARKYQTWTIAGFLLAAELKNPSLLSLISDIIEESAWEALEKSILYYKGRPVGTVAAFDYDQCFVRDFVSSALIFLIKGKTDIVRNFLEETLKLQPKDRQLDAYKPGRGLIPASFKVVSDEEYLEADFGEHAIARVTPVDSCLWWILLLRAYVVASKDFSLAYQPEFQTGIRLIEICLANRFDYPTLLVPDGACIDRRLGIYGHPLELQVLFYAALRAARELICQGNQDVVEAIDNRLPLLCAHIRQHYWIDINRLNAIYRFLFNIYVDSIPYYELDKWLPKKGGYLAGNVGPSQLDTRFFALGNLAIISDLATEEQSQAITLIEDRWEDLVGDPKICYPALENEEYRIVTGCDPKNIPWSYHNAGSWPVLWLAAASVKAGKPYIAGKAIEIAQARLLEDEWPEYYDGKKGRLIGKQARKYQTWTIAGFLLAAELKNPSLLSLIS

Organism: Nostoc sp. (strain PCC 7120 / SAG 25.82 / UTEX 2576) (NCBI:txid103690)

Radius of gyration: 28.13 Å; Cα contacts (8 Å, |Δi|>4): 1721; chains: 2; bounding box: 83×67×67 Å